Protein AF-A0A7K9RC25-F1 (afdb_monomer)

Structure (mmCIF, N/CA/C/O backbone):
data_AF-A0A7K9RC25-F1
#
_entry.id   AF-A0A7K9RC25-F1
#
loop_
_atom_site.group_PDB
_atom_site.id
_atom_site.type_symbol
_atom_site.label_atom_id
_atom_site.label_alt_id
_atom_site.label_comp_id
_atom_site.label_asym_id
_atom_site.label_entity_id
_atom_site.label_seq_id
_atom_site.pdbx_PDB_ins_code
_atom_site.Cartn_x
_atom_site.Cartn_y
_atom_site.Cartn_z
_atom_site.occupancy
_atom_site.B_iso_or_equiv
_atom_site.auth_seq_id
_atom_site.auth_comp_id
_atom_site.auth_asym_id
_atom_site.auth_atom_id
_atom_site.pdbx_PDB_model_num
ATOM 1 N N . PHE A 1 1 ? 14.700 -16.347 -33.356 1.00 64.06 1 PHE A N 1
ATOM 2 C CA . PHE A 1 1 ? 15.757 -16.327 -32.320 1.00 64.06 1 PHE A CA 1
ATOM 3 C C . PHE A 1 1 ? 16.826 -15.321 -32.697 1.00 64.06 1 PHE A C 1
ATOM 5 O O . PHE A 1 1 ? 16.842 -14.270 -32.077 1.00 64.06 1 PHE A O 1
ATOM 12 N N . GLN A 1 2 ? 17.644 -15.571 -33.726 1.00 81.12 2 GLN A N 1
ATOM 13 C CA . GLN A 1 2 ? 18.348 -14.491 -34.438 1.00 81.12 2 GLN A CA 1
ATOM 14 C C . GLN A 1 2 ? 17.340 -13.477 -35.013 1.00 81.12 2 GLN A C 1
ATOM 16 O O . GLN A 1 2 ? 16.167 -13.821 -35.206 1.00 81.12 2 GLN A O 1
ATOM 21 N N . GLY A 1 3 ? 17.791 -12.248 -35.270 1.00 91.75 3 GLY A N 1
ATOM 22 C CA . GLY A 1 3 ? 16.989 -11.160 -35.832 1.00 91.75 3 GLY A CA 1
ATOM 23 C C . GLY A 1 3 ? 16.341 -10.223 -34.805 1.00 91.75 3 GLY A C 1
ATOM 24 O O . GLY A 1 3 ? 15.693 -9.255 -35.207 1.00 91.75 3 GLY A O 1
ATOM 25 N N . GLN A 1 4 ? 16.434 -10.524 -33.504 1.00 95.12 4 GLN A N 1
ATOM 26 C CA . GLN A 1 4 ? 15.640 -9.880 -32.448 1.00 95.12 4 GLN A CA 1
ATOM 27 C C . GLN A 1 4 ? 16.361 -9.847 -31.089 1.00 95.12 4 GLN A C 1
ATOM 29 O O . GLN A 1 4 ? 17.188 -10.709 -30.810 1.00 95.12 4 GLN A O 1
ATOM 34 N N . ALA A 1 5 ? 15.965 -8.915 -30.220 1.00 97.06 5 ALA A N 1
ATOM 35 C CA . ALA A 1 5 ? 16.271 -8.867 -28.786 1.00 97.06 5 ALA A CA 1
ATOM 36 C C . ALA A 1 5 ? 14.970 -8.866 -27.953 1.00 97.06 5 ALA A C 1
ATOM 38 O O . ALA A 1 5 ? 13.926 -8.437 -28.451 1.00 97.06 5 ALA A O 1
ATOM 39 N N . ASN A 1 6 ? 15.016 -9.344 -26.707 1.00 97.56 6 ASN A N 1
ATOM 40 C CA . ASN A 1 6 ? 13.893 -9.278 -25.766 1.00 97.56 6 ASN A CA 1
ATOM 41 C C . ASN A 1 6 ? 13.704 -7.832 -25.282 1.00 97.56 6 ASN A C 1
ATOM 43 O O . ASN A 1 6 ? 14.683 -7.120 -25.063 1.00 97.56 6 ASN A O 1
ATOM 47 N N . LEU A 1 7 ? 12.454 -7.409 -25.086 1.00 96.56 7 LEU A N 1
ATOM 48 C CA . LEU A 1 7 ? 12.095 -6.133 -24.466 1.00 96.56 7 LEU A CA 1
ATOM 49 C C . LEU A 1 7 ? 11.052 -6.367 -23.367 1.00 96.56 7 LEU A C 1
ATOM 51 O O . LEU A 1 7 ? 9.953 -6.861 -23.626 1.00 96.56 7 LEU A O 1
ATOM 55 N N . HIS A 1 8 ? 11.388 -5.951 -22.150 1.00 95.88 8 HIS A N 1
ATOM 56 C CA . HIS A 1 8 ? 10.480 -5.842 -21.012 1.00 95.88 8 HIS A CA 1
ATOM 57 C C . HIS A 1 8 ? 10.140 -4.370 -20.770 1.00 95.88 8 HIS A C 1
ATOM 59 O O . HIS A 1 8 ? 11.036 -3.532 -20.664 1.00 95.88 8 HIS A O 1
ATOM 65 N N . VAL A 1 9 ? 8.845 -4.062 -20.683 1.00 92.88 9 VAL A N 1
ATOM 66 C CA . VAL A 1 9 ? 8.321 -2.699 -20.499 1.00 92.88 9 VAL A CA 1
ATOM 67 C C . VAL A 1 9 ? 7.706 -2.564 -19.109 1.00 92.88 9 VAL A C 1
ATOM 69 O O . VAL A 1 9 ? 6.868 -3.378 -18.718 1.00 92.88 9 VAL A O 1
ATOM 72 N N . PHE A 1 10 ? 8.085 -1.524 -18.373 1.00 91.44 10 PHE A N 1
ATOM 73 C CA . PHE A 1 10 ? 7.580 -1.191 -17.044 1.00 91.44 10 PHE A CA 1
ATOM 74 C C . PHE A 1 10 ? 6.884 0.174 -17.109 1.00 91.44 10 PHE A C 1
ATOM 76 O O . PHE A 1 10 ? 7.545 1.199 -17.021 1.00 91.44 10 PHE A O 1
ATOM 83 N N . GLU A 1 11 ? 5.569 0.187 -17.317 1.00 86.12 11 GLU A N 1
ATOM 84 C CA . GLU A 1 11 ? 4.734 1.401 -17.313 1.00 86.12 11 GLU A CA 1
ATOM 85 C C . GLU A 1 11 ? 4.479 1.895 -15.869 1.00 86.12 11 GLU A C 1
ATOM 87 O O . GLU A 1 11 ? 4.933 1.273 -14.903 1.00 86.12 11 GLU A O 1
ATOM 92 N N . ASP A 1 12 ? 3.731 2.992 -15.722 1.00 75.94 12 ASP A N 1
ATOM 93 C CA . ASP A 1 12 ? 3.246 3.546 -14.447 1.00 75.94 12 ASP A CA 1
ATOM 94 C C . ASP A 1 12 ? 4.337 3.795 -13.381 1.00 75.94 12 ASP A C 1
ATOM 96 O O . ASP A 1 12 ? 4.076 3.731 -12.176 1.00 75.94 12 ASP A O 1
ATOM 100 N N . TRP A 1 13 ? 5.570 4.083 -13.807 1.00 82.94 13 TRP A N 1
ATOM 101 C CA . TRP A 1 13 ? 6.708 4.302 -12.916 1.00 82.94 13 TRP A CA 1
ATOM 102 C C . TRP A 1 13 ? 7.374 5.646 -13.202 1.00 82.94 13 TRP A C 1
ATOM 104 O O . TRP A 1 13 ? 7.931 5.851 -14.278 1.00 82.94 13 TRP A O 1
ATOM 114 N N . CYS A 1 14 ? 7.329 6.557 -12.233 1.00 85.94 14 CYS A N 1
ATOM 115 C CA . CYS A 1 14 ? 7.790 7.936 -12.387 1.00 85.94 14 CYS A CA 1
ATOM 116 C C . CYS A 1 14 ? 9.229 8.139 -11.886 1.00 85.94 14 CYS A C 1
ATOM 118 O O . CYS A 1 14 ? 9.892 7.199 -11.436 1.00 85.94 14 CYS A O 1
ATOM 120 N N . GLY A 1 15 ? 9.720 9.374 -12.008 1.00 86.19 15 GLY A N 1
ATOM 121 C CA . GLY A 1 15 ? 11.140 9.695 -11.890 1.00 86.19 15 GLY A CA 1
ATOM 122 C C . GLY A 1 15 ? 11.910 9.359 -13.171 1.00 86.19 15 GLY A C 1
ATOM 123 O O . GLY A 1 15 ? 11.381 8.731 -14.086 1.00 86.19 15 GLY A O 1
ATOM 124 N N . SER A 1 16 ? 13.169 9.765 -13.219 1.00 86.56 16 SER A N 1
ATOM 125 C CA . SER A 1 16 ? 13.974 9.881 -14.444 1.00 86.56 16 SER A CA 1
ATOM 126 C C . SER A 1 16 ? 15.282 9.077 -14.395 1.00 86.56 16 SER A C 1
ATOM 128 O O . SER A 1 16 ? 15.953 8.922 -15.409 1.00 86.56 16 SER A O 1
ATOM 130 N N . SER A 1 17 ? 15.662 8.520 -13.236 1.00 90.88 17 SER A N 1
ATOM 131 C CA . SER A 1 17 ? 16.923 7.777 -13.059 1.00 90.88 17 SER A CA 1
ATOM 132 C C . SER A 1 17 ? 16.764 6.247 -13.091 1.00 90.88 17 SER A C 1
ATOM 134 O O . SER A 1 17 ? 15.757 5.678 -12.655 1.00 90.88 17 SER A O 1
ATOM 136 N N . ILE A 1 18 ? 17.818 5.537 -13.513 1.00 92.06 18 ILE A N 1
ATOM 137 C CA . ILE A 1 18 ? 17.860 4.062 -13.465 1.00 92.06 18 ILE A CA 1
ATOM 138 C C . ILE A 1 18 ? 17.926 3.541 -12.018 1.00 92.06 18 ILE A C 1
ATOM 140 O O . ILE A 1 18 ? 17.477 2.428 -11.739 1.00 92.06 18 ILE A O 1
ATOM 144 N N . GLU A 1 19 ? 18.404 4.341 -11.056 1.00 88.44 19 GLU A N 1
ATOM 145 C CA . GLU A 1 19 ? 18.297 3.974 -9.638 1.00 88.44 19 GLU A CA 1
ATOM 146 C C . GLU A 1 19 ? 16.827 3.909 -9.189 1.00 88.44 19 GLU A C 1
ATOM 148 O O . GLU A 1 19 ? 16.425 2.937 -8.550 1.00 88.44 19 GLU A O 1
ATOM 153 N N . GLN A 1 20 ? 15.993 4.877 -9.592 1.00 86.69 20 GLN A N 1
ATOM 154 C CA . GLN A 1 20 ? 14.548 4.825 -9.347 1.00 86.69 20 GLN A CA 1
ATOM 155 C C . GLN A 1 20 ? 13.894 3.628 -10.049 1.00 86.69 20 GLN A C 1
ATOM 157 O O . GLN A 1 20 ? 13.046 2.977 -9.443 1.00 86.69 20 GLN A O 1
ATOM 162 N N . LEU A 1 21 ? 14.309 3.264 -11.271 1.00 89.75 21 LEU A N 1
ATOM 163 C CA . LEU A 1 21 ? 13.821 2.045 -11.936 1.00 89.75 21 LEU A CA 1
ATOM 164 C C . LEU A 1 21 ? 14.123 0.779 -11.111 1.00 89.75 21 LEU A C 1
ATOM 166 O O . LEU A 1 21 ? 13.220 -0.014 -10.854 1.00 89.75 21 LEU A O 1
ATOM 170 N N . ARG A 1 22 ? 15.358 0.631 -10.613 1.00 89.19 22 ARG A N 1
ATOM 171 C CA . ARG A 1 22 ? 15.781 -0.493 -9.751 1.00 89.19 22 ARG A CA 1
ATOM 172 C C . ARG A 1 22 ? 15.030 -0.548 -8.410 1.00 89.19 22 ARG A C 1
ATOM 174 O O . ARG A 1 22 ? 14.875 -1.629 -7.840 1.00 89.19 22 ARG A O 1
ATOM 181 N N . ARG A 1 23 ? 14.552 0.592 -7.893 1.00 84.31 23 ARG A N 1
ATOM 182 C CA . ARG A 1 23 ? 13.739 0.669 -6.662 1.00 84.31 23 ARG A CA 1
ATOM 183 C C . ARG A 1 23 ? 12.301 0.151 -6.840 1.00 84.31 23 ARG A C 1
ATOM 185 O O . ARG A 1 23 ? 11.678 -0.185 -5.836 1.00 84.31 23 ARG A O 1
ATOM 192 N N . ASN A 1 24 ? 11.789 0.017 -8.069 1.00 86.62 24 ASN A N 1
ATOM 193 C CA . ASN A 1 24 ? 10.467 -0.569 -8.338 1.00 86.62 24 ASN A CA 1
ATOM 194 C C . ASN A 1 24 ? 10.376 -1.998 -7.770 1.00 86.62 24 ASN A C 1
ATOM 196 O O . ASN A 1 24 ? 11.328 -2.772 -7.873 1.00 86.62 24 ASN A O 1
ATOM 200 N N . LEU A 1 25 ? 9.247 -2.354 -7.152 1.00 87.12 25 LEU A N 1
ATOM 201 C CA . LEU A 1 25 ? 8.993 -3.685 -6.581 1.00 87.12 25 LEU A CA 1
ATOM 202 C C . LEU A 1 25 ? 8.949 -4.793 -7.642 1.00 87.12 25 LEU A C 1
ATOM 204 O O . LEU A 1 25 ? 9.423 -5.900 -7.410 1.00 87.12 25 LEU A O 1
ATOM 208 N N . HIS A 1 26 ? 8.425 -4.468 -8.820 1.00 89.50 26 HIS A N 1
ATOM 209 C CA . HIS A 1 26 ? 8.244 -5.398 -9.928 1.00 89.50 26 HIS A CA 1
ATOM 210 C C . HIS A 1 26 ? 9.477 -5.532 -10.828 1.00 89.50 26 HIS A C 1
ATOM 212 O O . HIS A 1 26 ? 9.565 -6.477 -11.611 1.00 89.50 26 HIS A O 1
ATOM 218 N N . PHE A 1 27 ? 10.432 -4.604 -10.751 1.00 91.50 27 PHE A N 1
ATOM 219 C CA . PHE A 1 27 ? 11.641 -4.656 -11.568 1.00 91.50 27 PHE A CA 1
ATOM 220 C C . PHE A 1 27 ? 12.675 -5.619 -10.949 1.00 91.50 27 PHE A C 1
ATOM 222 O O . PHE A 1 27 ? 12.932 -5.520 -9.748 1.00 91.50 27 PHE A O 1
ATOM 229 N N . PRO A 1 28 ? 13.303 -6.531 -11.722 1.00 93.50 28 PRO A N 1
ATOM 230 C CA . PRO A 1 28 ? 13.195 -6.730 -13.174 1.00 93.50 28 PRO A CA 1
ATOM 231 C C . PRO A 1 28 ? 12.258 -7.884 -13.600 1.00 93.50 28 PRO A C 1
ATOM 233 O O . PRO A 1 28 ? 12.229 -8.231 -14.778 1.00 93.50 28 PRO A O 1
ATOM 236 N N . LEU A 1 29 ? 11.559 -8.539 -12.665 1.00 93.12 29 LEU A N 1
ATOM 237 C CA . LEU A 1 29 ? 10.873 -9.824 -12.892 1.00 93.12 29 LEU A CA 1
ATOM 238 C C . LEU A 1 29 ? 9.472 -9.705 -13.515 1.00 93.12 29 LEU A C 1
ATOM 240 O O . LEU A 1 29 ? 9.074 -10.561 -14.304 1.00 93.12 29 LEU A O 1
ATOM 244 N N . PHE A 1 30 ? 8.716 -8.662 -13.173 1.00 92.06 30 PHE A N 1
ATOM 245 C CA . PHE A 1 30 ? 7.283 -8.552 -13.459 1.00 92.06 30 PHE A CA 1
ATOM 246 C C . PHE A 1 30 ? 6.945 -7.309 -14.312 1.00 92.06 30 PHE A C 1
ATOM 248 O O . PHE A 1 30 ? 6.295 -6.376 -13.829 1.00 92.06 30 PHE A O 1
ATOM 255 N N . PRO A 1 31 ? 7.380 -7.253 -15.587 1.00 91.81 31 PRO A N 1
ATOM 256 C CA . PRO A 1 31 ? 7.018 -6.162 -16.491 1.00 91.81 31 PRO A CA 1
ATOM 257 C C . PRO A 1 31 ? 5.503 -6.074 -16.735 1.00 91.81 31 PRO A C 1
ATOM 259 O O . PRO A 1 31 ? 4.737 -6.978 -16.414 1.00 91.81 31 PRO A O 1
ATOM 262 N N . HIS A 1 32 ? 5.067 -4.971 -17.341 1.00 88.62 32 HIS A N 1
ATOM 263 C CA . HIS A 1 32 ? 3.715 -4.817 -17.888 1.00 88.62 32 HIS A CA 1
ATOM 264 C C . HIS A 1 32 ? 3.562 -5.592 -19.199 1.00 88.62 32 HIS A C 1
ATOM 266 O O . HIS A 1 32 ? 2.579 -6.296 -19.398 1.00 88.62 32 HIS A O 1
ATOM 272 N N . THR A 1 33 ? 4.563 -5.476 -20.076 1.00 89.88 33 THR A N 1
ATOM 273 C CA . THR A 1 33 ? 4.579 -6.105 -21.399 1.00 89.88 33 THR A CA 1
ATOM 274 C C . THR A 1 33 ? 5.922 -6.794 -21.631 1.00 89.88 33 THR A C 1
ATOM 276 O O . THR A 1 33 ? 6.978 -6.206 -21.386 1.00 89.88 33 THR A O 1
ATOM 279 N N . ARG A 1 34 ? 5.880 -8.028 -22.146 1.00 92.69 34 ARG A N 1
ATOM 280 C CA . ARG A 1 34 ? 7.029 -8.746 -22.717 1.00 92.69 34 ARG A CA 1
ATOM 281 C C . ARG A 1 34 ? 6.875 -8.764 -24.236 1.00 92.69 34 ARG A C 1
ATOM 283 O O . ARG A 1 34 ? 5.819 -9.133 -24.743 1.00 92.69 34 ARG A O 1
ATOM 290 N N . THR A 1 35 ? 7.894 -8.329 -24.967 1.00 93.81 35 THR A N 1
ATOM 291 C CA . THR A 1 35 ? 7.875 -8.233 -26.434 1.00 93.81 35 THR A CA 1
ATOM 292 C C . THR A 1 35 ? 9.299 -8.334 -26.998 1.00 93.81 35 THR A C 1
ATOM 294 O O . THR A 1 35 ? 10.225 -8.728 -26.289 1.00 93.81 35 THR A O 1
ATOM 297 N N . THR A 1 36 ? 9.501 -8.025 -28.280 1.00 95.75 36 THR A N 1
ATOM 298 C CA . THR A 1 36 ? 10.817 -8.081 -28.936 1.00 95.75 36 THR A CA 1
ATOM 299 C C . THR A 1 36 ? 11.083 -6.858 -29.810 1.00 95.75 36 THR A C 1
ATOM 301 O O . THR A 1 36 ? 10.160 -6.285 -30.388 1.00 95.75 36 THR A O 1
ATOM 304 N N . LEU A 1 37 ? 12.358 -6.491 -29.952 1.00 94.75 37 LEU A N 1
ATOM 305 C CA . LEU A 1 37 ? 12.835 -5.453 -30.870 1.00 94.75 37 LEU A CA 1
ATOM 306 C C . LEU A 1 37 ? 13.713 -6.065 -31.965 1.00 94.75 37 LEU A C 1
ATOM 308 O O . LEU A 1 37 ? 14.438 -7.022 -31.712 1.00 94.75 37 LEU A O 1
ATOM 312 N N . LYS A 1 38 ? 13.689 -5.484 -33.171 1.00 94.62 38 LYS A N 1
ATOM 313 C CA . LYS A 1 38 ? 14.579 -5.845 -34.298 1.00 94.62 38 LYS A CA 1
ATOM 314 C C . LYS A 1 38 ? 15.812 -4.937 -34.428 1.00 94.62 38 LYS A C 1
ATOM 316 O O . LYS A 1 38 ? 16.609 -5.122 -35.338 1.00 94.62 38 LYS A O 1
ATOM 321 N N . LYS A 1 39 ? 15.940 -3.923 -33.575 1.00 95.38 39 LYS A N 1
ATOM 322 C CA . LYS A 1 39 ? 17.001 -2.909 -33.594 1.00 95.38 39 LYS A CA 1
ATOM 323 C C . LYS A 1 39 ? 17.131 -2.333 -32.188 1.00 95.38 39 LYS A C 1
ATOM 325 O O . LYS A 1 39 ? 16.113 -2.188 -31.512 1.00 95.38 39 LYS A O 1
ATOM 330 N N . LEU A 1 40 ? 18.338 -1.982 -31.756 1.00 97.12 40 LEU A N 1
ATOM 331 C CA . LEU A 1 40 ? 18.568 -1.269 -30.497 1.00 97.12 40 LEU A CA 1
ATOM 332 C C . LEU A 1 40 ? 18.310 0.236 -30.677 1.00 97.12 40 LEU A C 1
ATOM 334 O O . LEU A 1 40 ? 19.200 1.049 -30.475 1.00 97.12 40 LEU A O 1
ATOM 338 N N . ALA A 1 41 ? 17.094 0.580 -31.104 1.00 95.69 41 ALA A N 1
ATOM 339 C CA . ALA A 1 41 ? 16.526 1.927 -31.096 1.00 95.69 41 ALA A CA 1
ATOM 340 C C . ALA A 1 41 ? 15.007 1.813 -30.926 1.00 95.69 41 ALA A C 1
ATOM 342 O O . ALA A 1 41 ? 14.362 1.073 -31.677 1.00 95.69 41 ALA A O 1
ATOM 343 N N . VAL A 1 42 ? 14.436 2.524 -29.955 1.00 93.81 42 VAL A N 1
ATOM 344 C CA . VAL A 1 42 ? 12.998 2.488 -29.649 1.00 93.81 42 VAL A CA 1
ATOM 345 C C . VAL A 1 42 ? 12.516 3.840 -29.110 1.00 93.81 42 VAL A C 1
ATOM 347 O O . VAL A 1 42 ? 13.231 4.484 -28.354 1.00 93.81 42 VAL A O 1
ATOM 350 N N . SER A 1 43 ? 11.306 4.242 -29.511 1.00 91.38 43 SER A N 1
ATOM 351 C CA . SER A 1 43 ? 10.549 5.413 -29.031 1.00 91.38 43 SER A CA 1
ATOM 352 C C . SER A 1 43 ? 9.072 4.991 -28.931 1.00 91.38 43 SER A C 1
ATOM 354 O O . SER A 1 43 ? 8.396 4.886 -29.962 1.00 91.38 43 SER A O 1
ATOM 356 N N . PRO A 1 44 ? 8.590 4.592 -27.737 1.00 83.38 44 PRO A N 1
ATOM 357 C CA . PRO A 1 44 ? 7.189 4.214 -27.504 1.00 83.38 44 PRO A CA 1
ATOM 358 C C . PRO A 1 44 ? 6.157 5.342 -27.699 1.00 83.38 44 PRO A C 1
ATOM 360 O O . PRO A 1 44 ? 4.983 5.053 -27.950 1.00 83.38 44 PRO A O 1
ATOM 363 N N . LYS A 1 45 ? 6.585 6.605 -27.599 1.00 84.69 45 LYS A N 1
ATOM 364 C CA . LYS A 1 45 ? 5.787 7.834 -27.453 1.00 84.69 45 LYS A CA 1
ATOM 365 C C . LYS A 1 45 ? 4.929 7.852 -26.191 1.00 84.69 45 LYS A C 1
ATOM 367 O O . LYS A 1 45 ? 3.769 8.268 -26.223 1.00 84.69 45 LYS A O 1
ATOM 372 N N . TRP A 1 46 ? 5.483 7.331 -25.098 1.00 85.12 46 TRP A N 1
ATOM 373 C CA . TRP A 1 46 ? 4.856 7.219 -23.778 1.00 85.12 46 TRP A CA 1
ATOM 374 C C . TRP A 1 46 ? 5.623 8.060 -22.744 1.00 85.12 46 TRP A C 1
ATOM 376 O O . TRP A 1 46 ? 6.708 8.562 -23.008 1.00 85.12 46 TRP A O 1
ATOM 386 N N . THR A 1 47 ? 5.059 8.188 -21.545 1.00 86.50 47 THR A N 1
ATOM 387 C CA . THR A 1 47 ? 5.693 8.825 -20.382 1.00 86.50 47 THR A CA 1
ATOM 388 C C . THR A 1 47 ? 5.611 7.896 -19.168 1.00 86.50 47 THR A C 1
ATOM 390 O O . THR A 1 47 ? 4.850 6.924 -19.175 1.00 86.50 47 THR A O 1
ATOM 393 N N . ASN A 1 48 ? 6.402 8.172 -18.128 1.00 87.69 48 ASN A N 1
ATOM 394 C CA . ASN A 1 48 ? 6.477 7.419 -16.873 1.00 87.69 48 ASN A CA 1
ATOM 395 C C . ASN A 1 48 ? 6.651 5.909 -17.069 1.00 87.69 48 ASN A C 1
ATOM 397 O O . ASN A 1 48 ? 5.892 5.092 -16.537 1.00 87.69 48 ASN A O 1
ATOM 401 N N . TYR A 1 49 ? 7.676 5.533 -17.831 1.00 90.12 49 TYR A N 1
ATOM 402 C CA . TYR A 1 49 ? 8.034 4.134 -18.034 1.00 90.12 49 TYR A CA 1
ATOM 403 C C . TYR A 1 49 ? 9.524 3.872 -17.777 1.00 90.12 49 TYR A C 1
ATOM 405 O O . TYR A 1 49 ? 10.342 4.790 -17.683 1.00 90.12 49 TYR A O 1
ATOM 413 N N . GLY A 1 50 ? 9.885 2.594 -17.671 1.00 93.62 50 GLY A N 1
ATOM 414 C CA . GLY A 1 50 ? 11.246 2.100 -17.860 1.00 93.62 50 GLY A CA 1
ATOM 415 C C . GLY A 1 50 ? 11.280 0.893 -18.799 1.00 93.62 50 GLY A C 1
ATOM 416 O O . GLY A 1 50 ? 10.323 0.118 -18.860 1.00 93.62 50 GLY A O 1
ATOM 417 N N . LEU A 1 51 ? 12.374 0.727 -19.540 1.00 95.31 51 LEU A N 1
ATOM 418 C CA . LEU A 1 51 ? 12.608 -0.415 -20.429 1.00 95.31 51 LEU A CA 1
ATOM 419 C C . LEU A 1 51 ? 13.803 -1.233 -19.944 1.00 95.31 51 LEU A C 1
ATOM 421 O O . LEU A 1 51 ? 14.791 -0.685 -19.452 1.00 95.31 51 LEU A O 1
ATOM 425 N N . ARG A 1 52 ? 13.734 -2.543 -20.182 1.00 97.12 52 ARG A N 1
ATOM 426 C CA . ARG A 1 52 ? 14.881 -3.451 -20.175 1.00 97.12 52 ARG A CA 1
ATOM 427 C C . ARG A 1 52 ? 14.927 -4.184 -21.512 1.00 97.12 52 ARG A C 1
ATOM 429 O O . ARG A 1 52 ? 14.088 -5.047 -21.771 1.00 97.12 52 ARG A O 1
ATOM 436 N N . ILE A 1 53 ? 15.895 -3.844 -22.358 1.00 98.00 53 ILE A N 1
ATOM 437 C CA . ILE A 1 53 ? 16.187 -4.566 -23.606 1.00 98.00 53 ILE A CA 1
ATOM 438 C C . ILE A 1 53 ? 17.331 -5.533 -23.309 1.00 98.00 53 ILE A C 1
ATOM 440 O O . ILE A 1 53 ? 18.332 -5.111 -22.743 1.00 98.00 53 ILE A O 1
ATOM 444 N N . PHE A 1 54 ? 17.221 -6.810 -23.663 1.00 98.00 54 PHE A N 1
ATOM 445 C CA . PHE A 1 54 ? 18.278 -7.786 -23.379 1.00 98.00 54 PHE A CA 1
ATOM 446 C C . PHE A 1 54 ? 18.331 -8.913 -24.409 1.00 98.00 54 PHE A C 1
ATOM 448 O O . PHE A 1 54 ? 17.376 -9.174 -25.143 1.00 98.00 54 PHE A O 1
ATOM 455 N N . GLY A 1 55 ? 19.472 -9.590 -24.483 1.00 97.56 55 GLY A N 1
ATOM 456 C CA . GLY A 1 55 ? 19.706 -10.623 -25.482 1.00 97.56 55 GLY A CA 1
ATOM 457 C C . GLY A 1 55 ? 21.187 -10.888 -25.672 1.00 97.56 55 GLY A C 1
ATOM 458 O O . GLY A 1 55 ? 21.987 -10.730 -24.752 1.00 97.56 55 GLY A O 1
ATOM 459 N N . TYR A 1 56 ? 21.537 -11.277 -26.892 1.00 98.06 56 TYR A N 1
ATOM 460 C CA . TYR A 1 56 ? 22.910 -11.522 -27.300 1.00 98.06 56 TYR A CA 1
ATOM 461 C C . TYR A 1 56 ? 23.285 -10.719 -28.539 1.00 98.06 56 TYR A C 1
ATOM 463 O O . TYR A 1 56 ? 22.514 -10.654 -29.500 1.00 98.06 56 TYR A O 1
ATOM 471 N N . LEU A 1 57 ? 24.492 -10.168 -28.497 1.00 97.88 57 LEU A N 1
ATOM 472 C CA . LEU A 1 57 ? 25.162 -9.444 -29.563 1.00 97.88 57 LEU A CA 1
ATOM 473 C C . LEU A 1 57 ? 26.122 -10.380 -30.314 1.00 97.88 57 LEU A C 1
ATOM 475 O O . LEU A 1 57 ? 26.843 -11.163 -29.689 1.00 97.88 57 LEU A O 1
ATOM 479 N N . HIS A 1 58 ? 26.137 -10.259 -31.642 1.00 97.00 58 HIS A N 1
ATOM 480 C CA . HIS A 1 58 ? 26.978 -11.017 -32.573 1.00 97.00 58 HIS A CA 1
ATOM 481 C C . HIS A 1 58 ? 27.784 -10.022 -33.434 1.00 97.00 58 HIS A C 1
ATOM 483 O O . HIS A 1 58 ? 27.185 -9.338 -34.266 1.00 97.00 58 HIS A O 1
ATOM 489 N N . PRO A 1 59 ? 29.105 -9.867 -33.222 1.00 95.69 59 PRO A N 1
ATOM 490 C CA . PRO A 1 59 ? 29.946 -8.935 -33.981 1.00 95.69 59 PRO A CA 1
ATOM 491 C C . PRO A 1 59 ? 30.020 -9.272 -35.475 1.00 95.69 59 PRO A C 1
ATOM 493 O O . PRO A 1 59 ? 30.071 -10.437 -35.854 1.00 95.69 59 PRO A O 1
ATOM 496 N N . PHE A 1 60 ? 30.086 -8.251 -36.335 1.00 93.56 60 PHE A N 1
ATOM 497 C CA . PHE A 1 60 ? 30.178 -8.448 -37.793 1.00 93.56 60 PHE A CA 1
ATOM 498 C C . PHE A 1 60 ? 31.587 -8.797 -38.299 1.00 93.56 60 PHE A C 1
ATOM 500 O O . PHE A 1 60 ? 31.755 -9.198 -39.447 1.00 93.56 60 PHE A O 1
ATOM 507 N N . THR A 1 61 ? 32.600 -8.609 -37.456 1.00 95.12 61 THR A N 1
ATOM 508 C CA . THR A 1 61 ? 34.011 -8.921 -37.704 1.00 95.12 61 THR A CA 1
ATOM 509 C C . THR A 1 61 ? 34.702 -9.157 -36.364 1.00 95.12 61 THR A C 1
ATOM 511 O O . THR A 1 61 ? 34.241 -8.664 -35.331 1.00 95.12 61 THR A O 1
ATOM 514 N N . ASP A 1 62 ? 35.825 -9.871 -36.375 1.00 96.19 62 ASP A N 1
ATOM 515 C CA . ASP A 1 62 ? 36.796 -9.760 -35.290 1.00 96.19 62 ASP A CA 1
ATOM 516 C C . ASP A 1 62 ? 37.360 -8.334 -35.279 1.00 96.19 62 ASP A C 1
ATOM 518 O O . ASP A 1 62 ? 37.629 -7.767 -36.343 1.00 96.19 62 ASP A O 1
ATOM 522 N N . GLY A 1 63 ? 37.538 -7.737 -34.099 1.00 95.31 63 GLY A N 1
ATOM 523 C CA . GLY A 1 63 ? 38.100 -6.392 -34.014 1.00 95.31 63 GLY A CA 1
ATOM 524 C C . GLY A 1 63 ? 37.943 -5.696 -32.669 1.00 95.31 63 GLY A C 1
ATOM 525 O O . GLY A 1 63 ? 37.475 -6.258 -31.676 1.00 95.31 63 GLY A O 1
ATOM 526 N N . GLU A 1 64 ? 38.355 -4.435 -32.662 1.00 96.69 64 GLU A N 1
ATOM 527 C CA . GLU A 1 64 ? 38.163 -3.496 -31.565 1.00 96.69 64 GLU A CA 1
ATOM 528 C C . GLU A 1 64 ? 36.947 -2.616 -31.851 1.00 96.69 64 GLU A C 1
ATOM 530 O O . GLU A 1 64 ? 36.896 -1.926 -32.869 1.00 96.69 64 GLU A O 1
ATOM 535 N N . PHE A 1 65 ? 35.967 -2.648 -30.951 1.00 96.94 65 PHE A N 1
ATOM 536 C CA . PHE A 1 65 ? 34.708 -1.923 -31.063 1.00 96.94 65 PHE A CA 1
ATOM 537 C C . PHE A 1 65 ? 34.618 -0.823 -30.005 1.00 96.94 65 PHE A C 1
ATOM 539 O O . PHE A 1 65 ? 35.000 -1.017 -28.852 1.00 96.94 65 PHE A O 1
ATOM 546 N N . GLN A 1 66 ? 34.039 0.314 -30.378 1.00 97.19 66 GLN A N 1
ATOM 547 C CA . GLN A 1 66 ? 33.556 1.323 -29.441 1.00 97.19 66 GLN A CA 1
ATOM 548 C C . GLN A 1 66 ? 32.032 1.387 -29.524 1.00 97.19 66 GLN A C 1
ATOM 550 O O . GLN A 1 66 ? 31.469 1.527 -30.611 1.00 97.19 66 GLN A O 1
ATOM 555 N N . PHE A 1 67 ? 31.372 1.313 -28.372 1.00 98.12 67 PHE A N 1
ATOM 556 C CA . PHE A 1 67 ? 29.927 1.470 -28.240 1.00 98.12 67 PHE A CA 1
ATOM 557 C C . PHE A 1 67 ? 29.575 2.903 -27.858 1.00 98.12 67 PHE A C 1
ATOM 559 O O . PHE A 1 67 ? 30.378 3.604 -27.237 1.00 98.12 67 PHE A O 1
ATOM 566 N N . ALA A 1 68 ? 28.361 3.323 -28.200 1.00 97.81 68 ALA A N 1
ATOM 567 C CA . ALA A 1 68 ? 27.762 4.522 -27.651 1.00 97.81 68 ALA A CA 1
ATOM 568 C C . ALA A 1 68 ? 26.255 4.369 -27.413 1.00 97.81 68 ALA A C 1
ATOM 570 O O . ALA A 1 68 ? 25.591 3.565 -28.069 1.00 97.81 68 ALA A O 1
ATOM 571 N N . ILE A 1 69 ? 25.725 5.158 -26.480 1.00 98.19 69 ILE A N 1
ATOM 572 C CA . ILE A 1 69 ? 24.300 5.225 -26.142 1.00 98.19 69 ILE A CA 1
ATOM 573 C C . ILE A 1 69 ? 23.789 6.667 -26.242 1.00 98.19 69 ILE A C 1
ATOM 575 O O . ILE A 1 69 ? 24.464 7.610 -25.822 1.00 98.19 69 ILE A O 1
ATOM 579 N N . ALA A 1 70 ? 22.594 6.825 -26.802 1.00 96.81 70 ALA A N 1
ATOM 580 C CA . ALA A 1 70 ? 21.806 8.051 -26.759 1.00 96.81 70 ALA A CA 1
ATOM 581 C C . ALA A 1 70 ? 20.397 7.700 -26.267 1.00 96.81 70 ALA A C 1
ATOM 583 O O . ALA A 1 70 ? 19.881 6.617 -26.547 1.00 96.81 70 ALA A O 1
ATOM 584 N N . ALA A 1 71 ? 19.813 8.586 -25.479 1.00 95.69 71 ALA A N 1
ATOM 585 C CA . ALA A 1 71 ? 18.490 8.443 -24.897 1.00 95.69 71 ALA A CA 1
ATOM 586 C C . ALA A 1 71 ? 17.936 9.810 -24.499 1.00 95.69 71 ALA A C 1
ATOM 588 O O . ALA A 1 71 ? 18.702 10.718 -24.156 1.00 95.69 71 ALA A O 1
ATOM 589 N N . ASP A 1 72 ? 16.614 9.909 -24.474 1.00 90.12 72 ASP A N 1
ATOM 590 C CA . ASP A 1 72 ? 15.954 10.886 -23.624 1.00 90.12 72 ASP A CA 1
ATOM 591 C C . ASP A 1 72 ? 15.964 10.364 -22.177 1.00 90.12 72 ASP A C 1
ATOM 593 O O . ASP A 1 72 ? 15.991 9.147 -21.951 1.00 90.12 72 ASP A O 1
ATOM 597 N N . ASP A 1 73 ? 16.029 11.277 -21.209 1.00 91.75 73 ASP A N 1
ATOM 598 C CA . ASP A 1 73 ? 16.352 10.959 -19.812 1.00 91.75 73 ASP A CA 1
ATOM 599 C C . ASP A 1 73 ? 17.578 10.019 -19.660 1.00 91.75 73 ASP A C 1
ATOM 601 O O . ASP A 1 73 ? 18.517 10.019 -20.463 1.00 91.75 73 ASP A O 1
ATOM 605 N N . ASN A 1 74 ? 17.637 9.243 -18.572 1.00 94.50 74 ASN A N 1
ATOM 606 C CA . ASN A 1 74 ? 18.758 8.365 -18.274 1.00 94.50 74 ASN A CA 1
ATOM 607 C C . ASN A 1 74 ? 18.627 6.994 -18.956 1.00 94.50 74 ASN A C 1
ATOM 609 O O . ASN A 1 74 ? 17.554 6.384 -19.040 1.00 94.50 74 ASN A O 1
ATOM 613 N N . ALA A 1 75 ? 19.779 6.451 -19.348 1.00 96.62 75 ALA A N 1
ATOM 614 C CA . ALA A 1 75 ? 19.909 5.095 -19.862 1.00 96.62 75 ALA A CA 1
ATOM 615 C C . ALA A 1 75 ? 21.309 4.518 -19.606 1.00 96.62 75 ALA A C 1
ATOM 617 O O . ALA A 1 75 ? 22.290 5.249 -19.516 1.00 96.62 75 ALA A O 1
ATOM 618 N N . GLU A 1 76 ? 21.424 3.196 -19.528 1.00 97.62 76 GLU A N 1
ATOM 619 C CA . GLU A 1 76 ? 22.669 2.462 -19.290 1.00 97.62 76 GLU A CA 1
ATOM 620 C C . GLU A 1 76 ? 22.795 1.282 -20.265 1.00 97.62 76 GLU A C 1
ATOM 622 O O . GLU A 1 76 ? 21.875 0.468 -20.377 1.00 97.62 76 GLU A O 1
ATOM 627 N N . PHE A 1 77 ? 23.951 1.142 -20.917 1.00 98.31 77 PHE A N 1
ATOM 628 C CA . PHE A 1 77 ? 24.306 -0.021 -21.732 1.00 98.31 77 PHE A CA 1
ATOM 629 C C . PHE A 1 77 ? 25.314 -0.916 -21.007 1.00 98.31 77 PHE A C 1
ATOM 631 O O . PHE A 1 77 ? 26.406 -0.479 -20.628 1.00 98.31 77 PHE A O 1
ATOM 638 N N . TRP A 1 78 ? 24.953 -2.188 -20.863 1.00 98.25 78 TRP A N 1
ATOM 639 C CA . TRP A 1 78 ? 25.733 -3.228 -20.208 1.00 98.25 78 TRP A CA 1
ATOM 640 C C . TRP A 1 78 ? 26.061 -4.357 -21.187 1.00 98.25 78 TRP A C 1
ATOM 642 O O . TRP A 1 78 ? 25.185 -4.833 -21.908 1.00 98.25 78 TRP A O 1
ATOM 652 N N . LEU A 1 79 ? 27.302 -4.841 -21.163 1.00 98.25 79 LEU A N 1
ATOM 653 C CA . LEU A 1 79 ? 27.774 -5.953 -21.993 1.00 98.25 79 LEU A CA 1
ATOM 654 C C . LEU A 1 79 ? 28.611 -6.912 -21.139 1.00 98.25 79 LEU A C 1
ATOM 656 O O . LEU A 1 79 ? 29.372 -6.479 -20.274 1.00 98.25 79 LEU A O 1
ATOM 660 N N . SER A 1 80 ? 28.454 -8.214 -21.361 1.00 97.81 80 SER A N 1
ATOM 661 C CA . SER A 1 80 ? 29.308 -9.255 -20.786 1.00 97.81 80 SER A CA 1
ATOM 662 C C . SER A 1 80 ? 30.510 -9.536 -21.688 1.00 97.81 80 SER A C 1
ATOM 664 O O . SER A 1 80 ? 30.437 -9.391 -22.908 1.00 97.81 80 SER A O 1
ATOM 666 N N . THR A 1 81 ? 31.615 -9.988 -21.097 1.00 95.25 81 THR A N 1
ATOM 667 C CA . THR A 1 81 ? 32.790 -10.474 -21.839 1.00 95.25 81 THR A CA 1
ATOM 668 C C . THR A 1 81 ? 32.558 -11.829 -22.521 1.00 95.25 81 THR A C 1
ATOM 670 O O . THR A 1 81 ? 33.389 -12.252 -23.322 1.00 95.25 81 THR A O 1
ATOM 673 N N . ASP A 1 82 ? 31.443 -12.505 -22.228 1.00 95.44 82 ASP A N 1
ATOM 674 C CA . ASP A 1 82 ? 31.018 -13.765 -22.842 1.00 95.44 82 ASP A CA 1
ATOM 675 C C . ASP A 1 82 ? 29.475 -13.893 -22.904 1.00 95.44 82 ASP A C 1
ATOM 677 O O . ASP A 1 82 ? 28.730 -12.926 -22.723 1.00 95.44 82 ASP A O 1
ATOM 681 N N . GLU A 1 83 ? 28.959 -15.097 -23.163 1.00 95.69 83 GLU A N 1
ATOM 682 C CA . GLU A 1 83 ? 27.516 -15.364 -23.210 1.00 95.69 83 GLU A CA 1
ATOM 683 C C . GLU A 1 83 ? 26.830 -15.489 -21.828 1.00 95.69 83 GLU A C 1
ATOM 685 O O . GLU A 1 83 ? 25.629 -15.766 -21.757 1.00 95.69 83 GLU A O 1
ATOM 690 N N . LYS A 1 84 ? 27.543 -15.309 -20.708 1.00 96.56 84 LYS A N 1
ATOM 691 C CA . LYS A 1 84 ? 26.974 -15.482 -19.362 1.00 96.56 84 LYS A CA 1
ATOM 692 C C . LYS A 1 84 ? 26.398 -14.160 -18.836 1.00 96.56 84 LYS A C 1
ATOM 694 O O . LYS A 1 84 ? 27.143 -13.187 -18.706 1.00 96.56 84 LYS A O 1
ATOM 699 N N . PRO A 1 85 ? 25.121 -14.114 -18.402 1.00 95.38 85 PRO A N 1
ATOM 700 C CA . PRO A 1 85 ? 24.535 -12.915 -17.791 1.00 95.38 85 PRO A CA 1
ATOM 701 C C . PRO A 1 85 ? 25.235 -12.431 -16.511 1.00 95.38 85 PRO A C 1
ATOM 703 O O . PRO A 1 85 ? 25.112 -11.270 -16.133 1.00 95.38 85 PRO A O 1
ATOM 706 N N . SER A 1 86 ? 26.005 -13.299 -15.848 1.00 93.44 86 SER A N 1
ATOM 707 C CA . SER A 1 86 ? 26.814 -12.951 -14.676 1.00 93.44 86 SER A CA 1
ATOM 708 C C . SER A 1 86 ? 28.023 -12.058 -14.983 1.00 93.44 86 SER A C 1
ATOM 710 O O . SER A 1 86 ? 28.579 -11.481 -14.054 1.00 93.44 86 SER A O 1
ATOM 712 N N . GLY A 1 87 ? 28.463 -11.972 -16.244 1.00 92.88 87 GLY A N 1
ATOM 713 C CA . GLY A 1 87 ? 29.666 -11.231 -16.642 1.00 92.88 87 GLY A CA 1
ATOM 714 C C . GLY A 1 87 ? 29.436 -9.766 -17.028 1.00 92.88 87 GLY A C 1
ATOM 715 O O . GLY A 1 87 ? 30.395 -9.107 -17.423 1.00 92.88 87 GLY A O 1
ATOM 716 N N . VAL A 1 88 ? 28.199 -9.253 -16.943 1.00 95.62 88 VAL A N 1
ATOM 717 C CA . VAL A 1 88 ? 27.863 -7.897 -17.417 1.00 95.62 88 VAL A CA 1
ATOM 718 C C . VAL A 1 88 ? 28.598 -6.785 -16.671 1.00 95.62 88 VAL A C 1
ATOM 720 O O . VAL A 1 88 ? 28.646 -6.750 -15.440 1.00 95.62 88 VAL A O 1
ATOM 723 N N . GLN A 1 89 ? 29.101 -5.825 -17.441 1.00 96.69 89 GLN A N 1
ATOM 724 C CA . GLN A 1 89 ? 29.747 -4.601 -16.972 1.00 96.69 89 GLN A CA 1
ATOM 725 C C . GLN A 1 89 ? 29.080 -3.394 -17.640 1.00 96.69 89 GLN A C 1
ATOM 727 O O . GLN A 1 89 ? 28.599 -3.504 -18.768 1.00 96.69 89 GLN A O 1
ATOM 732 N N . LEU A 1 90 ? 29.037 -2.252 -16.951 1.00 97.19 90 LEU A N 1
ATOM 733 C CA . LEU A 1 90 ? 28.528 -0.999 -17.512 1.00 97.19 90 LEU A CA 1
ATOM 734 C C . LEU A 1 90 ? 29.552 -0.451 -18.513 1.00 97.19 90 LEU A C 1
ATOM 736 O O . LEU A 1 90 ? 30.683 -0.153 -18.132 1.00 97.19 90 LEU A O 1
ATOM 740 N N . LEU A 1 91 ? 29.157 -0.315 -19.779 1.00 97.62 91 LEU A N 1
ATOM 741 C CA . LEU A 1 91 ? 30.022 0.185 -20.853 1.00 97.62 91 LEU A CA 1
ATOM 742 C C . LEU A 1 91 ? 29.803 1.670 -21.134 1.00 97.62 91 LEU A C 1
ATOM 744 O O . LEU A 1 91 ? 30.769 2.369 -21.426 1.00 97.62 91 LEU A O 1
ATOM 748 N N . ALA A 1 92 ? 28.554 2.135 -21.081 1.00 97.56 92 ALA A N 1
ATOM 749 C CA . ALA A 1 92 ? 28.183 3.518 -21.364 1.00 97.56 92 ALA A CA 1
ATOM 750 C C . ALA A 1 92 ? 26.856 3.892 -20.676 1.00 97.56 92 ALA A C 1
ATOM 752 O O . ALA A 1 92 ? 26.012 3.023 -20.449 1.00 97.56 92 ALA A O 1
ATOM 753 N N . SER A 1 93 ? 26.643 5.174 -20.374 1.00 97.31 93 SER A N 1
ATOM 754 C CA . SER A 1 93 ? 25.366 5.694 -19.868 1.00 97.31 93 SER A CA 1
ATOM 755 C C . SER A 1 93 ? 25.068 7.129 -20.317 1.00 97.31 93 SER A C 1
ATOM 757 O O . SER A 1 93 ? 25.969 7.965 -20.439 1.00 97.31 93 SER A O 1
ATOM 759 N N . VAL A 1 94 ? 23.781 7.428 -20.493 1.00 95.94 94 VAL A N 1
ATOM 760 C CA . VAL A 1 94 ? 23.241 8.790 -20.415 1.00 95.94 94 VAL A CA 1
ATOM 761 C C . VAL A 1 94 ? 22.839 9.018 -18.959 1.00 95.94 94 VAL A C 1
ATOM 763 O O . VAL A 1 94 ? 21.988 8.305 -18.429 1.00 95.94 94 VAL A O 1
ATOM 766 N N . GLY A 1 95 ? 23.485 9.986 -18.312 1.00 87.62 95 GLY A N 1
ATOM 767 C CA . GLY A 1 95 ? 23.143 10.429 -16.962 1.00 87.62 95 GLY A CA 1
ATOM 768 C C . GLY A 1 95 ? 23.415 9.462 -15.809 1.00 87.62 95 GLY A C 1
ATOM 769 O O . GLY A 1 95 ? 23.949 8.359 -15.978 1.00 87.62 95 GLY A O 1
ATOM 770 N N . LYS A 1 96 ? 23.086 9.961 -14.610 1.00 81.31 96 LYS A N 1
ATOM 771 C CA . LYS A 1 96 ? 23.021 9.256 -13.316 1.00 81.31 96 LYS A CA 1
ATOM 772 C C . LYS A 1 96 ? 21.975 9.862 -12.370 1.00 81.31 96 LYS A C 1
ATOM 774 O O . LYS A 1 96 ? 21.498 9.167 -11.476 1.00 81.31 96 LYS A O 1
ATOM 779 N N . THR A 1 97 ? 21.688 11.159 -12.498 1.00 80.12 97 THR A N 1
ATOM 780 C CA . THR A 1 97 ? 20.870 11.937 -11.553 1.00 80.12 97 THR A CA 1
ATOM 781 C C . THR A 1 97 ? 19.409 12.079 -11.968 1.00 80.12 97 THR A C 1
ATOM 783 O O . THR A 1 97 ? 18.616 12.578 -11.171 1.00 80.12 97 THR A O 1
ATOM 786 N N . GLY A 1 98 ? 19.039 11.634 -13.173 1.00 84.38 98 GLY A N 1
ATOM 787 C CA . GLY A 1 98 ? 17.700 11.838 -13.719 1.00 84.38 98 GLY A CA 1
ATOM 788 C C . GLY A 1 98 ? 17.452 13.281 -14.180 1.00 84.38 98 GLY A C 1
ATOM 789 O O . GLY A 1 98 ? 16.376 13.828 -13.954 1.00 84.38 98 GLY A O 1
ATOM 790 N N . LYS A 1 99 ? 18.470 13.935 -14.747 1.00 88.56 99 LYS A N 1
ATOM 791 C CA . LYS A 1 99 ? 18.361 15.278 -15.362 1.00 88.56 99 LYS A CA 1
ATOM 792 C C . LYS A 1 99 ? 19.087 15.399 -16.700 1.00 88.56 99 LYS A C 1
ATOM 794 O O . LYS A 1 99 ? 18.997 16.413 -17.387 1.00 88.56 99 LYS A O 1
ATOM 799 N N . GLU A 1 100 ? 19.887 14.396 -17.021 1.00 92.69 100 GLU A N 1
ATOM 800 C CA . GLU A 1 100 ? 20.738 14.334 -18.190 1.00 92.69 100 GLU A CA 1
ATOM 801 C C . GLU A 1 100 ? 20.016 13.540 -19.276 1.00 92.69 100 GLU A C 1
ATOM 803 O O . GLU A 1 100 ? 19.633 12.397 -19.039 1.00 92.69 100 GLU A O 1
ATOM 808 N N . TRP A 1 101 ? 19.876 14.147 -20.451 1.00 93.69 101 TRP A N 1
ATOM 809 C CA . TRP A 1 101 ? 19.230 13.591 -21.639 1.00 93.69 101 TRP A CA 1
ATOM 810 C C . TRP A 1 101 ? 20.021 14.002 -22.889 1.00 93.69 101 TRP A C 1
ATOM 812 O O . TRP A 1 101 ? 20.806 14.959 -22.857 1.00 93.69 101 TRP A O 1
ATOM 822 N N . THR A 1 102 ? 19.817 13.308 -24.004 1.00 94.81 102 THR A N 1
ATOM 823 C CA . THR A 1 102 ? 20.499 13.520 -25.297 1.00 94.81 102 THR A CA 1
ATOM 824 C C . THR A 1 102 ? 19.498 13.471 -26.445 1.00 94.81 102 THR A C 1
ATOM 826 O O . THR A 1 102 ? 18.451 12.853 -26.312 1.00 94.81 102 THR A O 1
ATOM 829 N N . ALA A 1 103 ? 19.790 14.112 -27.574 1.00 94.12 103 ALA A N 1
ATOM 830 C CA . ALA A 1 103 ? 18.996 13.954 -28.790 1.00 94.12 103 ALA A CA 1
ATOM 831 C C . ALA A 1 103 ? 19.339 12.633 -29.527 1.00 94.12 103 ALA A C 1
ATOM 833 O O . ALA A 1 103 ? 20.449 12.112 -29.370 1.00 94.12 103 ALA A O 1
ATOM 834 N N . PRO A 1 104 ? 18.450 12.103 -30.391 1.00 94.56 104 PRO A N 1
ATOM 835 C CA . PRO A 1 104 ? 18.760 10.934 -31.215 1.00 94.56 104 PRO A CA 1
ATOM 836 C C . PRO A 1 104 ? 20.021 11.160 -32.067 1.00 94.56 104 PRO A C 1
ATOM 838 O O . PRO A 1 104 ? 20.166 12.196 -32.719 1.00 94.56 104 PRO A O 1
ATOM 841 N N . GLY A 1 105 ? 20.948 10.200 -32.063 1.00 93.75 105 GLY A N 1
ATOM 842 C CA . GLY A 1 105 ? 22.266 10.306 -32.693 1.00 93.75 105 GLY A CA 1
ATOM 843 C C . GLY A 1 105 ? 23.308 11.159 -31.948 1.00 93.75 105 GLY A C 1
ATOM 844 O O . GLY A 1 105 ? 24.468 11.190 -32.366 1.00 93.75 105 GLY A O 1
ATOM 845 N N . GLU A 1 106 ? 22.957 11.833 -30.847 1.00 95.12 106 GLU A N 1
ATOM 846 C CA . GLU A 1 106 ? 23.836 12.755 -30.108 1.00 95.12 106 GLU A CA 1
ATOM 847 C C . GLU A 1 106 ? 24.803 12.014 -29.164 1.00 95.12 106 GLU A C 1
ATOM 849 O O . GLU A 1 106 ? 24.868 12.267 -27.965 1.00 95.12 106 GLU A O 1
ATOM 854 N N . PHE A 1 107 ? 25.618 11.102 -29.699 1.00 95.00 107 PHE A N 1
ATOM 855 C CA . PHE A 1 107 ? 26.591 10.297 -28.940 1.00 95.00 107 PHE A CA 1
ATOM 856 C C . PHE A 1 107 ? 27.767 11.095 -28.331 1.00 95.00 107 PHE A C 1
ATOM 858 O O . PHE A 1 107 ? 28.783 10.503 -27.969 1.00 95.00 107 PHE A O 1
ATOM 865 N N . GLY A 1 108 ? 27.710 12.431 -28.306 1.00 91.69 108 GLY A N 1
ATOM 866 C CA . GLY A 1 108 ? 28.850 13.315 -28.037 1.00 91.69 108 GLY A CA 1
ATOM 867 C C . GLY A 1 108 ? 28.723 14.259 -26.841 1.00 91.69 108 GLY A C 1
ATOM 868 O O . GLY A 1 108 ? 29.733 14.857 -26.480 1.00 91.69 108 GLY A O 1
ATOM 869 N N . LYS A 1 109 ? 27.537 14.394 -26.238 1.00 95.12 109 LYS A N 1
ATOM 870 C CA . LYS A 1 109 ? 27.215 15.419 -25.226 1.00 95.12 109 LYS A CA 1
ATOM 871 C C . LYS A 1 109 ? 27.836 15.138 -23.859 1.00 95.12 109 LYS A C 1
ATOM 873 O O . LYS A 1 109 ? 28.299 16.060 -23.195 1.00 95.12 109 LYS A O 1
ATOM 878 N N . PHE A 1 110 ? 27.890 13.870 -23.452 1.00 94.94 110 PHE A N 1
ATOM 879 C CA . PHE A 1 110 ? 28.506 13.442 -22.196 1.00 94.94 110 PHE A CA 1
ATOM 880 C C . PHE A 1 110 ? 29.587 12.386 -22.439 1.00 94.94 110 PHE A C 1
ATOM 882 O O . PHE A 1 110 ? 29.402 11.457 -23.224 1.00 94.94 110 PHE A O 1
ATOM 889 N N . HIS A 1 111 ? 30.701 12.472 -21.706 1.00 94.00 111 HIS A N 1
ATOM 890 C CA . HIS A 1 111 ? 31.797 11.496 -21.799 1.00 94.00 111 HIS A CA 1
ATOM 891 C C . HIS A 1 111 ? 31.326 10.051 -21.541 1.00 94.00 111 HIS A C 1
ATOM 893 O O . HIS A 1 111 ? 31.761 9.132 -22.228 1.00 94.00 111 HIS A O 1
ATOM 899 N N . SER A 1 112 ? 30.381 9.858 -20.612 1.00 95.81 112 SER A N 1
ATOM 900 C CA . SER A 1 112 ? 29.818 8.544 -20.273 1.00 95.81 112 SER A CA 1
ATOM 901 C C . SER A 1 112 ? 29.051 7.870 -21.411 1.00 95.81 112 SER A C 1
ATOM 903 O O . SER A 1 112 ? 28.828 6.665 -21.339 1.00 95.81 112 SER A O 1
ATOM 905 N N . GLN A 1 113 ? 28.651 8.598 -22.460 1.00 96.69 113 GLN A N 1
ATOM 906 C CA . GLN A 1 113 ? 27.909 8.015 -23.579 1.00 96.69 113 GLN A CA 1
ATOM 907 C C . GLN A 1 113 ? 28.738 7.070 -24.438 1.00 96.69 113 GLN A C 1
ATOM 909 O O . GLN A 1 113 ? 28.140 6.292 -25.173 1.00 96.69 113 GLN A O 1
ATOM 914 N N . LYS A 1 114 ? 30.073 7.142 -24.394 1.00 96.69 114 LYS A N 1
ATOM 915 C CA . LYS A 1 114 ? 30.976 6.330 -25.220 1.00 96.69 114 LYS A CA 1
ATOM 916 C C . LYS A 1 114 ? 31.719 5.340 -24.337 1.00 96.69 114 LYS A C 1
ATOM 918 O O . LYS A 1 114 ? 32.260 5.721 -23.303 1.00 96.69 114 LYS A O 1
ATOM 923 N N . SER A 1 115 ? 31.798 4.086 -24.767 1.00 97.19 115 SER A N 1
ATOM 924 C CA . SER A 1 115 ? 32.578 3.087 -24.046 1.00 97.19 115 SER A CA 1
ATOM 925 C C . SER A 1 115 ? 34.082 3.269 -24.255 1.00 97.19 115 SER A C 1
ATOM 927 O O . SER A 1 115 ? 34.542 3.814 -25.267 1.00 97.19 115 SER A O 1
ATOM 929 N N . ASN A 1 116 ? 34.857 2.689 -23.337 1.00 95.19 116 ASN A N 1
ATOM 930 C CA . ASN A 1 116 ? 36.211 2.238 -23.650 1.00 95.19 116 ASN A CA 1
ATOM 931 C C . ASN A 1 116 ? 36.180 1.249 -24.832 1.00 95.19 116 ASN A C 1
ATOM 933 O O . ASN A 1 116 ? 35.139 0.662 -25.140 1.00 95.19 116 ASN A O 1
ATOM 937 N N . ILE A 1 117 ? 37.321 1.053 -25.488 1.00 96.25 117 ILE A N 1
ATOM 938 C CA . ILE A 1 117 ? 37.449 0.076 -26.574 1.00 96.25 117 ILE A CA 1
ATOM 939 C C . ILE A 1 117 ? 37.259 -1.343 -26.017 1.00 96.25 117 ILE A C 1
ATOM 941 O O . ILE A 1 117 ? 37.866 -1.714 -25.012 1.00 96.25 117 ILE A O 1
ATOM 945 N N . VAL A 1 118 ? 36.424 -2.141 -26.684 1.00 96.50 118 VAL A N 1
ATOM 946 C CA . VAL A 1 118 ? 36.121 -3.534 -26.335 1.00 96.50 118 VAL A CA 1
ATOM 947 C C . VAL A 1 118 ? 36.513 -4.432 -27.500 1.00 96.50 118 VAL A C 1
ATOM 949 O O . VAL A 1 118 ? 36.027 -4.265 -28.618 1.00 96.50 118 VAL A O 1
ATOM 952 N N . ARG A 1 119 ? 37.387 -5.407 -27.250 1.00 96.62 119 ARG A N 1
ATOM 953 C CA . ARG A 1 119 ? 37.795 -6.388 -28.261 1.00 96.62 119 ARG A CA 1
ATOM 954 C C . ARG A 1 119 ? 36.790 -7.536 -28.318 1.00 96.62 119 ARG A C 1
ATOM 956 O O . ARG A 1 119 ? 36.566 -8.202 -27.311 1.00 96.62 119 ARG A O 1
ATOM 963 N N . LEU A 1 120 ? 36.214 -7.771 -29.493 1.00 97.00 120 LEU A N 1
ATOM 964 C CA . LEU A 1 120 ? 35.178 -8.778 -29.735 1.00 97.00 120 LEU A CA 1
ATOM 965 C C . LEU A 1 120 ? 35.550 -9.662 -30.937 1.00 97.00 120 LEU A C 1
ATOM 967 O O . LEU A 1 120 ? 36.367 -9.273 -31.774 1.00 97.00 120 LEU A O 1
ATOM 971 N N . SER A 1 121 ? 34.947 -10.851 -31.018 1.00 96.94 121 SER A N 1
ATOM 972 C CA . SER A 1 121 ? 35.113 -11.789 -32.135 1.00 96.94 121 SER A CA 1
ATOM 973 C C . SER A 1 121 ? 33.793 -12.051 -32.857 1.00 96.94 121 SER A C 1
ATOM 975 O O . SER A 1 121 ? 32.765 -12.200 -32.202 1.00 96.94 121 SER A O 1
ATOM 977 N N . ALA A 1 122 ? 33.823 -12.185 -34.185 1.00 95.12 122 ALA A N 1
ATOM 978 C CA . ALA A 1 122 ? 32.656 -12.542 -35.000 1.00 95.12 122 ALA A CA 1
ATOM 979 C C . ALA A 1 122 ? 32.136 -13.965 -34.737 1.00 95.12 122 ALA A C 1
ATOM 981 O O . ALA A 1 122 ? 30.959 -14.245 -34.946 1.00 95.12 122 ALA A O 1
ATOM 982 N N . ALA A 1 123 ? 32.994 -14.864 -34.243 1.00 93.62 123 ALA A N 1
ATOM 983 C CA . ALA A 1 123 ? 32.583 -16.181 -33.753 1.00 93.62 123 ALA A CA 1
ATOM 984 C C . ALA A 1 123 ? 32.042 -16.137 -32.306 1.00 93.62 123 ALA A C 1
ATOM 986 O O . ALA A 1 123 ? 31.549 -17.143 -31.795 1.00 93.62 123 ALA A O 1
ATOM 987 N N . GLY A 1 124 ? 32.167 -14.992 -31.628 1.00 93.50 124 GLY A N 1
ATOM 988 C CA . GLY A 1 124 ? 31.755 -14.783 -30.246 1.00 93.50 124 GLY A CA 1
ATOM 989 C C . GLY A 1 124 ? 30.304 -14.324 -30.112 1.00 93.50 124 GLY A C 1
ATOM 990 O O . GLY A 1 124 ? 29.770 -13.590 -30.942 1.00 93.50 124 GLY A O 1
ATOM 991 N N . ARG A 1 125 ? 29.678 -14.725 -29.004 1.00 95.38 125 ARG A N 1
ATOM 992 C CA . ARG A 1 125 ? 28.314 -14.355 -28.621 1.00 95.38 125 ARG A CA 1
ATOM 993 C C . ARG A 1 125 ? 28.353 -13.702 -27.245 1.00 95.38 125 ARG A C 1
ATOM 995 O O . ARG A 1 125 ? 28.814 -14.323 -26.292 1.00 95.38 125 ARG A O 1
ATOM 1002 N N . TYR A 1 126 ? 27.858 -12.473 -27.138 1.00 97.94 126 TYR A N 1
ATOM 1003 C CA . TYR A 1 126 ? 28.034 -11.643 -25.942 1.00 97.94 126 TYR A CA 1
ATOM 1004 C C . TYR A 1 126 ? 26.680 -11.247 -25.361 1.00 97.94 126 TYR A C 1
ATOM 1006 O O . TYR A 1 126 ? 25.845 -10.695 -26.077 1.00 97.94 126 TYR A O 1
ATOM 1014 N N . TYR A 1 127 ? 26.425 -11.548 -24.087 1.00 98.25 127 TYR A N 1
ATOM 1015 C CA . TYR A 1 127 ? 25.163 -11.166 -23.442 1.00 98.25 127 TYR A CA 1
ATOM 1016 C C . TYR A 1 127 ? 25.137 -9.660 -23.136 1.00 98.25 127 TYR A C 1
ATOM 1018 O O . TYR A 1 127 ? 26.132 -9.121 -22.651 1.00 98.25 127 TYR A O 1
ATOM 1026 N N . PHE A 1 128 ? 24.010 -8.985 -23.379 1.00 98.25 128 PHE A N 1
ATOM 1027 C CA . PHE A 1 128 ? 23.861 -7.544 -23.138 1.00 98.25 128 PHE A CA 1
ATOM 1028 C C . PHE A 1 128 ? 22.536 -7.174 -22.459 1.00 98.25 128 PHE A C 1
ATOM 1030 O O . PHE A 1 128 ? 21.531 -7.877 -22.600 1.00 98.25 128 PHE A O 1
ATOM 1037 N N . GLU A 1 129 ? 22.527 -6.012 -21.799 1.00 98.19 129 GLU A N 1
ATOM 1038 C CA . GLU A 1 129 ? 21.320 -5.317 -21.342 1.00 98.19 129 GLU A CA 1
ATOM 1039 C C . GLU A 1 129 ? 21.377 -3.818 -21.677 1.00 98.19 129 GLU A C 1
ATOM 1041 O O . GLU A 1 129 ? 22.423 -3.182 -21.575 1.00 98.19 129 GLU A O 1
ATOM 1046 N N . VAL A 1 130 ? 20.232 -3.238 -22.030 1.00 98.25 130 VAL A N 1
ATOM 1047 C CA . VAL A 1 130 ? 19.992 -1.792 -22.054 1.00 98.25 130 VAL A CA 1
ATOM 1048 C C . VAL A 1 130 ? 18.908 -1.497 -21.028 1.00 98.25 130 VAL A C 1
ATOM 1050 O O . VAL A 1 130 ? 17.815 -2.063 -21.118 1.00 98.25 130 VAL A O 1
ATOM 1053 N N . LEU A 1 131 ? 19.191 -0.613 -20.077 1.00 97.38 131 LEU A N 1
ATOM 1054 C CA . LEU A 1 131 ? 18.194 -0.046 -19.170 1.00 97.38 131 LEU A CA 1
ATOM 1055 C C . LEU A 1 131 ? 17.924 1.402 -19.577 1.00 97.38 131 LEU A C 1
ATOM 1057 O O . LEU A 1 131 ? 18.859 2.122 -19.907 1.00 97.38 131 LEU A O 1
ATOM 1061 N N . HIS A 1 132 ? 16.670 1.839 -19.535 1.00 95.50 132 HIS A N 1
ATOM 1062 C CA . HIS A 1 132 ? 16.277 3.230 -19.796 1.00 95.50 132 HIS A CA 1
ATOM 1063 C C . HIS A 1 132 ? 15.054 3.586 -18.949 1.00 95.50 132 HIS A C 1
ATOM 1065 O O . HIS A 1 132 ? 14.220 2.717 -18.673 1.00 95.50 132 HIS A O 1
ATOM 1071 N N . LYS A 1 133 ? 14.959 4.844 -18.519 1.00 94.38 133 LYS A N 1
ATOM 1072 C CA . LYS A 1 133 ? 13.853 5.403 -17.738 1.00 94.38 133 LYS A CA 1
ATOM 1073 C C . LYS A 1 133 ? 13.422 6.718 -18.394 1.00 94.38 133 LYS A C 1
ATOM 1075 O O . LYS A 1 133 ? 14.283 7.555 -18.586 1.00 94.38 133 LYS A O 1
ATOM 1080 N N . GLN A 1 134 ? 12.128 6.876 -18.680 1.00 91.44 134 GLN A N 1
ATOM 1081 C CA . GLN A 1 134 ? 11.506 8.106 -19.201 1.00 91.44 134 GLN A CA 1
ATOM 1082 C C . GLN A 1 134 ? 10.543 8.692 -18.159 1.00 91.44 134 GLN A C 1
ATOM 1084 O O . GLN A 1 134 ? 9.707 7.942 -17.634 1.00 91.44 134 GLN A O 1
ATOM 1089 N N . ASP A 1 135 ? 10.638 9.983 -17.856 1.00 89.06 135 ASP A N 1
ATOM 1090 C CA . ASP A 1 135 ? 9.805 10.706 -16.889 1.00 89.06 135 ASP A CA 1
ATOM 1091 C C . ASP A 1 135 ? 8.433 11.138 -17.445 1.00 89.06 135 ASP A C 1
ATOM 1093 O O . ASP A 1 135 ? 7.902 10.505 -18.365 1.00 89.06 135 ASP A O 1
ATOM 1097 N N . ASP A 1 136 ? 7.772 12.113 -16.815 1.00 84.44 136 ASP A N 1
ATOM 1098 C CA . ASP A 1 136 ? 6.454 12.605 -17.217 1.00 84.44 136 ASP A CA 1
ATOM 1099 C C . ASP A 1 136 ? 6.477 13.614 -18.386 1.00 84.44 136 ASP A C 1
ATOM 1101 O O . ASP A 1 136 ? 5.415 14.045 -18.843 1.00 84.44 136 ASP A O 1
ATOM 1105 N N . THR A 1 137 ? 7.663 13.930 -18.911 1.00 80.25 137 THR A N 1
ATOM 1106 C CA . THR A 1 137 ? 7.936 14.951 -19.928 1.00 80.25 137 THR A CA 1
ATOM 1107 C C . THR A 1 137 ? 8.788 14.402 -21.096 1.00 80.25 137 THR A C 1
ATOM 1109 O O . THR A 1 137 ? 8.816 13.196 -21.355 1.00 80.25 137 THR A O 1
ATOM 1112 N N . GLY A 1 138 ? 9.437 15.295 -21.855 1.00 73.50 138 GLY A N 1
ATOM 1113 C CA . GLY A 1 138 ? 10.415 14.932 -22.883 1.00 73.50 138 GLY A CA 1
ATOM 1114 C C . GLY A 1 138 ? 9.849 14.467 -24.232 1.00 73.50 138 GLY A C 1
ATOM 1115 O O . GLY A 1 138 ? 8.688 14.696 -24.588 1.00 73.50 138 GLY A O 1
ATOM 1116 N N . THR A 1 139 ? 10.722 13.831 -25.013 1.00 77.62 139 THR A N 1
ATOM 1117 C CA . THR A 1 139 ? 10.443 13.172 -26.295 1.00 77.62 139 THR A CA 1
ATOM 1118 C C . THR A 1 139 ? 11.172 11.829 -26.340 1.00 77.62 139 THR A C 1
ATOM 1120 O O . THR A 1 139 ? 12.360 11.745 -26.665 1.00 77.62 139 THR A O 1
ATOM 1123 N N . ASP A 1 140 ? 10.434 10.771 -26.023 1.00 84.38 140 ASP A N 1
ATOM 1124 C CA . ASP A 1 140 ? 11.014 9.514 -25.572 1.00 84.38 140 ASP A CA 1
ATOM 1125 C C . ASP A 1 140 ? 11.877 8.773 -26.613 1.00 84.38 140 ASP A C 1
ATOM 1127 O O . ASP A 1 140 ? 11.484 8.570 -27.763 1.00 84.38 140 ASP A O 1
ATOM 1131 N N . HIS A 1 141 ? 13.074 8.329 -26.219 1.00 93.75 141 HIS A N 1
ATOM 1132 C CA . HIS A 1 141 ? 13.834 7.325 -26.972 1.00 93.75 141 HIS A CA 1
ATOM 1133 C C . HIS A 1 141 ? 14.974 6.705 -26.156 1.00 93.75 141 HIS A C 1
ATOM 1135 O O . HIS A 1 141 ? 15.501 7.306 -25.227 1.00 93.75 141 HIS A O 1
ATOM 1141 N N . VAL A 1 142 ? 15.436 5.534 -26.599 1.00 97.00 142 VAL A N 1
ATOM 1142 C CA . VAL A 1 142 ? 16.785 5.021 -26.312 1.00 97.00 142 VAL A CA 1
ATOM 1143 C C . VAL A 1 142 ? 17.333 4.279 -27.529 1.00 97.00 142 VAL A C 1
ATOM 1145 O O . VAL A 1 142 ? 16.614 3.502 -28.165 1.00 97.00 142 VAL A O 1
ATOM 1148 N N . GLU A 1 143 ? 18.611 4.486 -27.843 1.00 97.69 143 GLU A N 1
ATOM 1149 C CA . GLU A 1 143 ? 19.345 3.748 -28.867 1.00 97.69 143 GLU A CA 1
ATOM 1150 C C . GLU A 1 143 ? 20.801 3.429 -28.488 1.00 97.69 143 GLU A C 1
ATOM 1152 O O . GLU A 1 143 ? 21.481 4.199 -27.809 1.00 97.69 143 GLU A O 1
ATOM 1157 N N . VAL A 1 144 ? 21.292 2.280 -28.965 1.00 98.38 144 VAL A N 1
ATOM 1158 C CA . VAL A 1 144 ? 22.677 1.822 -28.788 1.00 98.38 144 VAL A CA 1
ATOM 1159 C C . VAL A 1 144 ? 23.327 1.602 -30.149 1.00 98.38 144 VAL A C 1
ATOM 1161 O O . VAL A 1 144 ? 22.845 0.836 -30.991 1.00 98.38 144 VAL A O 1
ATOM 1164 N N . ALA A 1 145 ? 24.460 2.264 -30.347 1.00 97.88 145 ALA A N 1
ATOM 1165 C CA . ALA A 1 145 ? 25.259 2.215 -31.555 1.00 97.88 145 ALA A CA 1
ATOM 1166 C C . ALA A 1 145 ? 26.669 1.688 -31.285 1.00 97.88 145 ALA A C 1
ATOM 1168 O O . ALA A 1 145 ? 27.165 1.695 -30.160 1.00 97.88 145 ALA A O 1
ATOM 1169 N N . TRP A 1 146 ? 27.337 1.251 -32.347 1.00 97.38 146 TRP A N 1
ATOM 1170 C CA . TRP A 1 146 ? 28.734 0.831 -32.313 1.00 97.38 146 TRP A CA 1
ATOM 1171 C C . TRP A 1 146 ? 29.508 1.315 -33.537 1.00 97.38 146 TRP A C 1
ATOM 1173 O O . TRP A 1 146 ? 28.930 1.743 -34.541 1.00 97.38 146 TRP A O 1
ATOM 1183 N N . ARG A 1 147 ? 30.831 1.233 -33.450 1.00 95.50 147 ARG A N 1
ATOM 1184 C CA . ARG A 1 147 ? 31.771 1.369 -34.563 1.00 95.50 147 ARG A CA 1
ATOM 1185 C C . ARG A 1 147 ? 33.027 0.548 -34.289 1.00 95.50 147 ARG A C 1
ATOM 1187 O O . ARG A 1 147 ? 33.279 0.187 -33.141 1.00 95.50 147 ARG A O 1
ATOM 1194 N N . LEU A 1 148 ? 33.821 0.304 -35.326 1.00 95.00 148 LEU A N 1
ATOM 1195 C CA . LEU A 1 148 ? 35.201 -0.150 -35.157 1.00 95.00 148 LEU A CA 1
ATOM 1196 C C . LEU A 1 148 ? 36.083 0.993 -34.630 1.00 95.00 148 LEU A C 1
ATOM 1198 O O . LEU A 1 148 ? 35.725 2.168 -34.748 1.00 95.00 148 LEU A O 1
ATOM 1202 N N . ASN A 1 149 ? 37.236 0.639 -34.063 1.00 92.50 149 ASN A N 1
ATOM 1203 C CA . ASN A 1 149 ? 38.295 1.558 -33.644 1.00 92.50 149 ASN A CA 1
ATOM 1204 C C . ASN A 1 149 ? 39.054 2.133 -34.862 1.00 92.50 149 ASN A C 1
ATOM 1206 O O . ASN A 1 149 ? 40.225 1.848 -35.091 1.00 92.50 149 ASN A O 1
ATOM 1210 N N . ASP A 1 150 ? 38.333 2.902 -35.676 1.00 88.50 150 ASP A N 1
ATOM 1211 C CA . ASP A 1 150 ? 38.762 3.493 -36.945 1.00 88.50 150 ASP A CA 1
ATOM 1212 C C . ASP A 1 150 ? 38.387 4.995 -36.931 1.00 88.50 150 ASP A C 1
ATOM 1214 O O . ASP A 1 150 ? 37.235 5.324 -36.609 1.00 88.50 150 ASP A O 1
ATOM 1218 N N . PRO A 1 151 ? 39.323 5.922 -37.237 1.00 77.50 151 PRO A N 1
ATOM 1219 C CA . PRO A 1 151 ? 39.060 7.361 -37.270 1.00 77.50 151 PRO A CA 1
ATOM 1220 C C . PRO A 1 151 ? 37.881 7.789 -38.157 1.00 77.50 151 PRO A C 1
ATOM 1222 O O . PRO A 1 151 ? 37.157 8.713 -37.782 1.00 77.50 151 PRO A O 1
ATOM 1225 N N . GLU A 1 152 ? 37.653 7.126 -39.296 1.00 86.62 152 GLU A N 1
ATOM 1226 C CA . GLU A 1 152 ? 36.579 7.476 -40.238 1.00 86.62 152 GLU A CA 1
ATOM 1227 C C . GLU A 1 152 ? 35.244 6.786 -39.907 1.00 86.62 152 GLU A C 1
ATOM 1229 O O . GLU A 1 152 ? 34.179 7.177 -40.406 1.00 86.62 152 GLU A O 1
ATOM 1234 N N . ALA A 1 153 ? 35.257 5.782 -39.024 1.00 89.00 153 ALA A N 1
ATOM 1235 C CA . ALA A 1 153 ? 34.063 5.027 -38.680 1.00 89.00 153 ALA A CA 1
ATOM 1236 C C . ALA A 1 153 ? 33.064 5.866 -37.863 1.00 89.00 153 ALA A C 1
ATOM 1238 O O . ALA A 1 153 ? 33.276 6.217 -36.696 1.00 89.00 153 ALA A O 1
ATOM 1239 N N . LYS A 1 154 ? 31.908 6.135 -38.478 1.00 91.81 154 LYS A N 1
ATOM 1240 C CA . LYS A 1 154 ? 30.725 6.709 -37.821 1.00 91.81 154 LYS A CA 1
ATOM 1241 C C . LYS A 1 154 ? 29.975 5.632 -37.035 1.00 91.81 154 LYS A C 1
ATOM 1243 O O . LYS A 1 154 ? 29.856 4.499 -37.501 1.00 91.81 154 LYS A O 1
ATOM 1248 N N . PHE A 1 155 ? 29.423 6.005 -35.880 1.00 95.06 155 PHE A N 1
ATOM 1249 C CA . PHE A 1 155 ? 28.541 5.137 -35.096 1.00 95.06 155 PHE A CA 1
ATOM 1250 C C . PHE A 1 155 ? 27.321 4.695 -35.920 1.00 95.06 155 PHE A C 1
ATOM 1252 O O . PHE A 1 155 ? 26.686 5.504 -36.596 1.00 95.06 155 PHE A O 1
ATOM 1259 N N . ARG A 1 156 ? 26.991 3.401 -35.856 1.00 95.31 156 ARG A N 1
ATOM 1260 C CA . ARG A 1 156 ? 25.809 2.794 -36.484 1.00 95.31 156 ARG A CA 1
ATOM 1261 C C . ARG A 1 156 ? 24.993 2.070 -35.421 1.00 95.31 156 ARG A C 1
ATOM 1263 O O . ARG A 1 156 ? 25.552 1.296 -34.649 1.00 95.31 156 ARG A O 1
ATOM 1270 N N . VAL A 1 157 ? 23.686 2.316 -35.382 1.00 96.81 157 VAL A N 1
ATOM 1271 C CA . VAL A 1 157 ? 22.776 1.640 -34.444 1.00 96.81 157 VAL A CA 1
ATOM 1272 C C . VAL A 1 157 ? 22.718 0.143 -34.745 1.00 96.81 157 VAL A C 1
ATOM 1274 O O . VAL A 1 157 ? 22.605 -0.246 -35.906 1.00 96.81 157 VAL A O 1
ATOM 1277 N N . ILE A 1 158 ? 22.767 -0.681 -33.700 1.00 97.38 158 ILE A N 1
ATOM 1278 C CA . ILE A 1 158 ? 22.825 -2.142 -33.811 1.00 97.38 158 ILE A CA 1
ATOM 1279 C C . ILE A 1 158 ? 21.458 -2.690 -34.250 1.00 97.38 158 ILE A C 1
ATOM 1281 O O . ILE A 1 158 ? 20.440 -2.452 -33.594 1.00 97.38 158 ILE A O 1
ATOM 1285 N N . ASP A 1 159 ? 21.423 -3.418 -35.365 1.00 95.25 159 ASP A N 1
ATOM 1286 C CA . ASP A 1 159 ? 20.212 -3.932 -36.008 1.00 95.25 159 ASP A CA 1
ATOM 1287 C C . ASP A 1 159 ? 20.148 -5.473 -36.067 1.00 95.25 159 ASP A C 1
ATOM 1289 O O . ASP A 1 159 ? 21.011 -6.184 -35.552 1.00 95.25 159 ASP A O 1
ATOM 1293 N N . SER A 1 160 ? 19.055 -5.999 -36.628 1.00 95.75 160 SER A N 1
ATOM 1294 C CA . SER A 1 160 ? 18.580 -7.382 -36.451 1.00 95.75 160 SER A CA 1
ATOM 1295 C C . SER A 1 160 ? 19.614 -8.462 -36.765 1.00 95.75 160 SER A C 1
ATOM 1297 O O . SER A 1 160 ? 19.676 -9.473 -36.066 1.00 95.75 160 SER A O 1
ATOM 1299 N N . GLN A 1 161 ? 20.430 -8.242 -37.792 1.00 95.62 161 GLN A N 1
ATOM 1300 C CA . GLN A 1 161 ? 21.505 -9.135 -38.236 1.00 95.62 161 GLN A CA 1
ATOM 1301 C C . GLN A 1 161 ? 22.570 -9.420 -37.155 1.00 95.62 161 GLN A C 1
ATOM 1303 O O . GLN A 1 161 ? 23.210 -10.466 -37.208 1.00 95.62 161 GLN A O 1
ATOM 1308 N N . TYR A 1 162 ? 22.702 -8.557 -36.141 1.00 96.88 162 TYR A N 1
ATOM 1309 C CA . TYR A 1 162 ? 23.673 -8.685 -35.044 1.00 96.88 162 TYR A CA 1
ATOM 1310 C C . TYR A 1 162 ? 23.044 -9.107 -33.707 1.00 96.88 162 TYR A C 1
ATOM 1312 O O . TYR A 1 162 ? 23.719 -9.105 -32.679 1.00 96.88 162 TYR A O 1
ATOM 1320 N N . LEU A 1 163 ? 21.751 -9.452 -33.690 1.00 97.69 163 LEU A N 1
ATOM 1321 C CA . LEU A 1 163 ? 20.976 -9.680 -32.467 1.00 97.69 163 LEU A CA 1
ATOM 1322 C C . LEU A 1 163 ? 20.369 -11.088 -32.415 1.00 97.69 163 LEU A C 1
ATOM 1324 O O . LEU A 1 163 ? 19.827 -11.593 -33.402 1.00 97.69 163 LEU A O 1
ATOM 1328 N N . SER A 1 164 ? 20.371 -11.704 -31.231 1.00 97.44 164 SER A N 1
ATOM 1329 C CA . SER A 1 164 ? 19.505 -12.853 -30.943 1.00 97.44 164 SER A CA 1
ATOM 1330 C C . SER A 1 164 ? 18.878 -12.801 -29.552 1.00 97.44 164 SER A C 1
ATOM 1332 O O . SER A 1 164 ? 19.554 -12.433 -28.591 1.00 97.44 164 SER A O 1
ATOM 1334 N N . LEU A 1 165 ? 17.633 -13.272 -29.445 1.00 96.88 165 LEU A N 1
ATOM 1335 C CA . LEU A 1 165 ? 16.877 -13.381 -28.195 1.00 96.88 165 LEU A CA 1
ATOM 1336 C C . LEU A 1 165 ? 17.655 -14.134 -27.108 1.00 96.88 165 LEU A C 1
ATOM 1338 O O . LEU A 1 165 ? 18.382 -15.089 -27.399 1.00 96.88 165 LEU A O 1
ATOM 1342 N N . PHE A 1 166 ? 17.423 -13.748 -25.853 1.00 95.81 166 PHE A N 1
ATOM 1343 C CA . PHE A 1 166 ? 17.823 -14.537 -24.692 1.00 95.81 166 PHE A CA 1
ATOM 1344 C C . PHE A 1 166 ? 16.913 -15.760 -24.521 1.00 95.81 166 PHE A C 1
ATOM 1346 O O . PHE A 1 166 ? 17.389 -16.888 -24.433 1.00 95.81 166 PHE A O 1
ATOM 1353 N N . ALA A 1 167 ? 15.597 -15.535 -24.542 1.00 94.62 167 ALA A N 1
ATOM 1354 C CA . ALA A 1 167 ? 14.567 -16.562 -24.410 1.00 94.62 167 ALA A CA 1
ATOM 1355 C C . ALA A 1 167 ? 13.376 -16.252 -25.330 1.00 94.62 167 ALA A C 1
ATOM 1357 O O . ALA A 1 167 ? 13.135 -15.090 -25.664 1.00 94.62 167 ALA A O 1
ATOM 1358 N N . ASN A 1 168 ? 12.606 -17.273 -25.724 1.00 93.50 168 ASN A N 1
ATOM 1359 C CA . ASN A 1 168 ? 11.310 -17.042 -26.361 1.00 93.50 168 ASN A CA 1
ATOM 1360 C C . ASN A 1 168 ? 10.212 -16.947 -25.295 1.00 93.50 168 ASN A C 1
ATOM 1362 O O . ASN A 1 168 ? 9.904 -17.937 -24.639 1.00 93.50 168 ASN A O 1
ATOM 1366 N N . GLU A 1 169 ? 9.607 -15.770 -25.157 1.00 93.31 169 GLU A N 1
ATOM 1367 C CA . GLU A 1 169 ? 8.612 -15.485 -24.117 1.00 93.31 169 GLU A CA 1
ATOM 1368 C C . GLU A 1 169 ? 7.162 -15.544 -24.633 1.00 93.31 169 GLU A C 1
ATOM 1370 O O . GLU A 1 169 ? 6.236 -15.376 -23.849 1.00 93.31 169 GLU A O 1
ATOM 1375 N N . THR A 1 170 ? 6.931 -15.819 -25.927 1.00 89.12 170 THR A N 1
ATOM 1376 C CA . THR A 1 170 ? 5.601 -15.700 -26.573 1.00 89.12 170 THR A CA 1
ATOM 1377 C C . THR A 1 170 ? 4.519 -16.647 -26.047 1.00 89.12 170 THR A C 1
ATOM 1379 O O . THR A 1 170 ? 3.358 -16.480 -26.406 1.00 89.12 170 THR A O 1
ATOM 1382 N N . LEU A 1 171 ? 4.888 -17.664 -25.265 1.00 89.94 171 LEU A N 1
ATOM 1383 C CA . LEU A 1 171 ? 3.970 -18.642 -24.667 1.00 89.94 171 LEU A CA 1
ATOM 1384 C C . LEU A 1 171 ? 4.021 -18.649 -23.128 1.00 89.94 171 LEU A C 1
ATOM 1386 O O . LEU A 1 171 ? 3.325 -19.453 -22.515 1.00 89.94 171 LEU A O 1
ATOM 1390 N N . LEU A 1 172 ? 4.844 -17.790 -22.513 1.00 91.06 172 LEU A N 1
ATOM 1391 C CA . LEU A 1 172 ? 5.054 -17.755 -21.064 1.00 91.06 172 LEU A CA 1
ATOM 1392 C C . LEU A 1 172 ? 4.107 -16.748 -20.411 1.00 91.06 172 LEU A C 1
ATOM 1394 O O . LEU A 1 172 ? 4.070 -15.579 -20.802 1.00 91.06 172 LEU A O 1
ATOM 1398 N N . ARG A 1 173 ? 3.382 -17.185 -19.380 1.00 89.69 173 ARG A N 1
ATOM 1399 C CA . ARG A 1 173 ? 2.499 -16.325 -18.583 1.00 89.69 173 ARG A CA 1
ATOM 1400 C C . ARG A 1 173 ? 3.282 -15.327 -17.735 1.00 89.69 173 ARG A C 1
ATOM 1402 O O . ARG A 1 173 ? 4.489 -15.466 -17.531 1.00 89.69 173 ARG A O 1
ATOM 1409 N N . MET A 1 174 ? 2.604 -14.304 -17.224 1.00 87.62 174 MET A N 1
ATOM 1410 C CA . MET A 1 174 ? 3.253 -13.216 -16.487 1.00 87.62 174 MET A CA 1
ATOM 1411 C C . MET A 1 174 ? 3.753 -13.647 -15.099 1.00 87.62 174 MET A C 1
ATOM 1413 O O . MET A 1 174 ? 4.687 -13.033 -14.587 1.00 87.62 174 MET A O 1
ATOM 1417 N N . ASP A 1 175 ? 3.214 -14.734 -14.533 1.00 87.25 175 ASP A N 1
ATOM 1418 C CA . ASP A 1 175 ? 3.751 -15.406 -13.341 1.00 87.25 175 ASP A CA 1
ATOM 1419 C C . ASP A 1 175 ? 4.989 -16.276 -13.623 1.00 87.25 175 ASP A C 1
ATOM 1421 O O . ASP A 1 175 ? 5.788 -16.545 -12.725 1.00 87.25 175 ASP A O 1
ATOM 1425 N N . GLU A 1 176 ? 5.208 -16.683 -14.874 1.00 90.75 176 GLU A N 1
ATOM 1426 C CA . GLU A 1 176 ? 6.393 -17.439 -15.273 1.00 90.75 176 GLU A CA 1
ATOM 1427 C C . GLU A 1 176 ? 7.577 -16.478 -15.440 1.00 90.75 176 GLU A C 1
ATOM 1429 O O . GLU A 1 176 ? 7.698 -15.788 -16.451 1.00 90.75 176 GLU A O 1
ATOM 1434 N N . VAL A 1 177 ? 8.432 -16.396 -14.414 1.00 92.19 177 VAL A N 1
ATOM 1435 C CA . VAL A 1 177 ? 9.595 -15.481 -14.354 1.00 92.19 177 VAL A CA 1
ATOM 1436 C C . VAL A 1 177 ? 10.951 -16.182 -14.211 1.00 92.19 177 VAL A C 1
ATOM 1438 O O . VAL A 1 177 ? 11.989 -15.527 -14.237 1.00 92.19 177 VAL A O 1
ATOM 1441 N N . GLY A 1 178 ? 10.975 -17.512 -14.066 1.00 91.88 178 GLY A N 1
ATOM 1442 C CA . GLY A 1 178 ? 12.193 -18.276 -13.748 1.00 91.88 178 GLY A CA 1
ATOM 1443 C C . GLY A 1 178 ? 13.288 -18.254 -14.825 1.00 91.88 178 GLY A C 1
ATOM 1444 O O . GLY A 1 178 ? 14.434 -18.588 -14.538 1.00 91.88 178 GLY A O 1
ATOM 1445 N N . HIS A 1 179 ? 12.958 -17.844 -16.051 1.00 93.44 179 HIS A N 1
ATOM 1446 C CA . HIS A 1 179 ? 13.903 -17.640 -17.153 1.00 93.44 179 HIS A CA 1
ATOM 1447 C C . HIS A 1 179 ? 14.508 -16.229 -17.189 1.00 93.44 179 HIS A C 1
ATOM 1449 O O . HIS A 1 179 ? 15.401 -15.986 -17.996 1.00 93.44 179 HIS A O 1
ATOM 1455 N N . ILE A 1 180 ? 14.014 -15.281 -16.385 1.00 94.12 180 ILE A N 1
ATOM 1456 C CA . ILE A 1 180 ? 14.411 -13.871 -16.471 1.00 94.12 180 ILE A CA 1
ATOM 1457 C C . ILE A 1 180 ? 15.769 -13.690 -15.774 1.00 94.12 180 ILE A C 1
ATOM 1459 O O . ILE A 1 180 ? 15.847 -13.817 -14.547 1.00 94.12 180 ILE A O 1
ATOM 1463 N N . PRO A 1 181 ? 16.851 -13.368 -16.511 1.00 93.31 181 PRO A N 1
ATOM 1464 C CA . PRO A 1 181 ? 18.196 -13.351 -15.949 1.00 93.31 181 PRO A CA 1
ATOM 1465 C C . PRO A 1 181 ? 18.323 -12.276 -14.866 1.00 93.31 181 PRO A C 1
ATOM 1467 O O . PRO A 1 181 ? 17.897 -11.135 -15.063 1.00 93.31 181 PRO A O 1
ATOM 1470 N N . GLN A 1 182 ? 18.916 -12.641 -13.728 1.00 91.88 182 GLN A N 1
ATOM 1471 C CA . GLN A 1 182 ? 19.247 -11.724 -12.636 1.00 91.88 182 GLN A CA 1
ATOM 1472 C C . GLN A 1 182 ? 20.733 -11.375 -12.723 1.00 91.88 182 GLN A C 1
ATOM 1474 O O . GLN A 1 182 ? 21.583 -12.266 -12.727 1.00 91.88 182 GLN A O 1
ATOM 1479 N N . THR A 1 183 ? 21.044 -10.088 -12.846 1.00 93.56 183 THR A N 1
ATOM 1480 C CA . THR A 1 183 ? 22.373 -9.589 -13.233 1.00 93.56 183 THR A CA 1
ATOM 1481 C C . THR A 1 183 ? 22.756 -8.356 -12.419 1.00 93.56 183 THR A C 1
ATOM 1483 O O . THR A 1 183 ? 21.914 -7.769 -11.740 1.00 93.56 183 THR A O 1
ATOM 1486 N N . LEU A 1 184 ? 24.020 -7.924 -12.495 1.00 91.56 184 LEU A N 1
ATOM 1487 C CA . LEU A 1 184 ? 24.458 -6.679 -11.846 1.00 91.56 184 LEU A CA 1
ATOM 1488 C C . LEU A 1 184 ? 23.777 -5.437 -12.443 1.00 91.56 184 LEU A C 1
ATOM 1490 O O . LEU A 1 184 ? 23.511 -4.489 -11.709 1.00 91.56 184 LEU A O 1
ATOM 1494 N N . ALA A 1 185 ? 23.434 -5.470 -13.736 1.00 91.94 185 ALA A N 1
ATOM 1495 C CA . ALA A 1 185 ? 22.691 -4.407 -14.403 1.00 91.94 185 ALA A CA 1
ATOM 1496 C C . ALA A 1 185 ? 21.298 -4.230 -13.781 1.00 91.94 185 ALA A C 1
ATOM 1498 O O . ALA A 1 185 ? 20.951 -3.152 -13.299 1.00 91.94 185 ALA A O 1
ATOM 1499 N N . SER A 1 186 ? 20.516 -5.309 -13.737 1.00 89.62 186 SER A N 1
ATOM 1500 C CA . SER A 1 186 ? 19.133 -5.282 -13.251 1.00 89.62 186 SER A CA 1
ATOM 1501 C C . SER A 1 186 ? 18.988 -5.453 -11.730 1.00 89.62 186 SER A C 1
ATOM 1503 O O . SER A 1 186 ? 17.879 -5.412 -11.201 1.00 89.62 186 SER A O 1
ATOM 1505 N N . GLY A 1 187 ? 20.094 -5.635 -11.008 1.00 82.06 187 GLY A N 1
ATOM 1506 C CA . GLY A 1 187 ? 20.109 -5.782 -9.557 1.00 82.06 187 GLY A CA 1
ATOM 1507 C C . GLY A 1 187 ? 19.831 -4.474 -8.810 1.00 82.06 187 GLY A C 1
ATOM 1508 O O . GLY A 1 187 ? 20.197 -3.380 -9.245 1.00 82.06 187 GLY A O 1
ATOM 1509 N N . ARG A 1 188 ? 19.230 -4.587 -7.622 1.00 69.50 188 ARG A N 1
ATOM 1510 C CA . ARG A 1 188 ? 19.145 -3.471 -6.673 1.00 69.50 188 ARG A CA 1
ATOM 1511 C C . ARG A 1 188 ? 20.525 -3.169 -6.101 1.00 69.50 188 ARG A C 1
ATOM 1513 O O . ARG A 1 188 ? 21.089 -3.983 -5.370 1.00 69.50 188 ARG A O 1
ATOM 1520 N N . ALA A 1 189 ? 21.034 -1.970 -6.375 1.00 58.81 189 ALA A N 1
ATOM 1521 C CA . ALA A 1 189 ? 22.131 -1.411 -5.598 1.00 58.81 189 ALA A CA 1
ATOM 1522 C C . ALA A 1 189 ? 21.734 -1.387 -4.111 1.00 58.81 189 ALA A C 1
ATOM 1524 O O . ALA A 1 189 ? 20.590 -1.073 -3.770 1.00 58.81 189 ALA A O 1
ATOM 1525 N N . ARG A 1 190 ? 22.671 -1.708 -3.209 1.00 52.81 190 ARG A N 1
ATOM 1526 C CA . ARG A 1 190 ? 22.449 -1.488 -1.774 1.00 52.81 190 ARG A CA 1
ATOM 1527 C C . ARG A 1 190 ? 22.273 0.009 -1.553 1.00 52.81 190 ARG A C 1
ATOM 1529 O O . ARG A 1 190 ? 23.229 0.758 -1.734 1.00 52.81 190 ARG A O 1
ATOM 1536 N N . ALA A 1 191 ? 21.071 0.421 -1.155 1.00 51.72 191 ALA A N 1
ATOM 1537 C CA . ALA A 1 191 ? 20.816 1.793 -0.749 1.00 51.72 191 ALA A CA 1
ATOM 1538 C C . ALA A 1 191 ? 21.835 2.192 0.330 1.00 51.72 191 ALA A C 1
ATOM 1540 O O . ALA A 1 191 ? 21.981 1.499 1.342 1.00 51.72 191 ALA A O 1
ATOM 1541 N N . GLY A 1 192 ? 22.562 3.289 0.100 1.00 51.12 192 GLY A N 1
ATOM 1542 C CA . GLY A 1 192 ? 23.398 3.889 1.137 1.00 51.12 192 GLY A CA 1
ATOM 1543 C C . GLY A 1 192 ? 22.535 4.259 2.346 1.00 51.12 192 GLY A C 1
ATOM 1544 O O . GLY A 1 192 ? 21.350 4.536 2.180 1.00 51.12 192 GLY A O 1
ATOM 1545 N N . GLY A 1 193 ? 23.117 4.265 3.549 1.00 56.16 193 GLY A N 1
ATOM 1546 C CA . GLY A 1 193 ? 22.409 4.352 4.840 1.00 56.16 193 GLY A CA 1
ATOM 1547 C C . GLY A 1 193 ? 21.689 5.673 5.165 1.00 56.16 193 GLY A C 1
ATOM 1548 O O . GLY A 1 193 ? 21.689 6.091 6.318 1.00 56.16 193 GLY A O 1
ATOM 1549 N N . ARG A 1 194 ? 21.094 6.344 4.175 1.00 65.00 194 ARG A N 1
ATOM 1550 C CA . ARG A 1 194 ? 20.180 7.475 4.345 1.00 65.00 194 ARG A CA 1
ATOM 1551 C C . ARG A 1 194 ? 18.799 6.958 4.746 1.00 65.00 194 ARG A C 1
ATOM 1553 O O . ARG A 1 194 ? 18.054 6.445 3.913 1.00 65.00 194 ARG A O 1
ATOM 1560 N N . THR A 1 195 ? 18.462 7.119 6.019 1.00 79.00 195 THR A N 1
ATOM 1561 C CA . THR A 1 195 ? 17.097 6.964 6.535 1.00 79.00 195 THR A CA 1
ATOM 1562 C C . THR A 1 195 ? 16.178 8.042 5.959 1.00 79.00 195 THR A C 1
ATOM 1564 O O . THR A 1 195 ? 16.571 9.207 5.888 1.00 79.00 195 THR A O 1
ATOM 1567 N N . HIS A 1 196 ? 14.955 7.673 5.578 1.00 86.31 196 HIS A N 1
ATOM 1568 C CA . HIS A 1 196 ? 13.920 8.632 5.185 1.00 86.31 196 HIS A CA 1
ATOM 1569 C C . HIS A 1 196 ? 13.483 9.485 6.399 1.00 86.31 196 HIS A C 1
ATOM 1571 O O . HIS A 1 196 ? 13.458 8.948 7.508 1.00 86.31 196 HIS A O 1
ATOM 1577 N N . PRO A 1 197 ? 13.131 10.778 6.240 1.00 89.44 197 PRO A N 1
ATOM 1578 C CA . PRO A 1 197 ? 12.752 11.640 7.368 1.00 89.44 197 PRO A CA 1
ATOM 1579 C C . PRO A 1 197 ? 11.370 11.339 7.975 1.00 89.44 197 PRO A C 1
ATOM 1581 O O . PRO A 1 197 ? 11.081 11.838 9.058 1.00 89.44 197 PRO A O 1
ATOM 1584 N N . ALA A 1 198 ? 10.524 10.550 7.302 1.00 90.50 198 ALA A N 1
ATOM 1585 C CA . ALA A 1 198 ? 9.149 10.273 7.726 1.00 90.50 198 ALA A CA 1
ATOM 1586 C C . ALA A 1 198 ? 9.060 9.649 9.134 1.00 90.50 198 ALA A C 1
ATOM 1588 O O . ALA A 1 198 ? 9.540 8.535 9.364 1.00 90.50 198 ALA A O 1
ATOM 1589 N N . ASP A 1 199 ? 8.379 10.337 10.056 1.00 90.75 199 ASP A N 1
ATOM 1590 C CA . ASP A 1 199 ? 8.287 9.946 11.469 1.00 90.75 199 ASP A CA 1
ATOM 1591 C C . ASP A 1 199 ? 7.704 8.537 11.681 1.00 90.75 199 ASP A C 1
ATOM 1593 O O . ASP A 1 199 ? 8.183 7.803 12.546 1.00 90.75 199 ASP A O 1
ATOM 1597 N N . MET A 1 200 ? 6.736 8.112 10.858 1.00 91.00 200 MET A N 1
ATOM 1598 C CA . MET A 1 200 ? 6.073 6.804 10.984 1.00 91.00 200 MET A CA 1
ATOM 1599 C C . MET A 1 200 ? 6.999 5.584 10.835 1.00 91.00 200 MET A C 1
ATOM 1601 O O . MET A 1 200 ? 6.616 4.486 11.240 1.00 91.00 200 MET A O 1
ATOM 1605 N N . LEU A 1 201 ? 8.203 5.761 10.274 1.00 91.75 201 LEU A N 1
ATOM 1606 C CA . LEU A 1 201 ? 9.206 4.701 10.117 1.00 91.75 201 LEU A CA 1
ATOM 1607 C C . LEU A 1 201 ? 10.089 4.506 11.362 1.00 91.75 201 LEU A C 1
ATOM 1609 O O . LEU A 1 201 ? 10.897 3.577 11.408 1.00 91.75 201 LEU A O 1
ATOM 1613 N N . LYS A 1 202 ? 9.969 5.374 12.374 1.00 90.69 202 LYS A N 1
ATOM 1614 C CA . LYS A 1 202 ? 10.672 5.226 13.656 1.00 90.69 202 LYS A CA 1
ATOM 1615 C C . LYS A 1 202 ? 10.104 4.009 14.405 1.00 90.69 202 LYS A C 1
ATOM 1617 O O . LYS A 1 202 ? 8.889 3.971 14.585 1.00 90.69 202 LYS A O 1
ATOM 1622 N N . PRO A 1 203 ? 10.921 3.042 14.871 1.00 91.62 203 PRO A N 1
ATOM 1623 C CA . PRO A 1 203 ? 10.412 1.824 15.508 1.00 91.62 203 PRO A CA 1
ATOM 1624 C C . PRO A 1 203 ? 9.479 2.115 16.690 1.00 91.62 203 PRO A C 1
ATOM 1626 O O . PRO A 1 203 ? 9.892 2.776 17.645 1.00 91.62 203 PRO A O 1
ATOM 1629 N N . ASP A 1 204 ? 8.243 1.608 16.648 1.00 93.50 204 ASP A N 1
ATOM 1630 C CA . ASP A 1 204 ? 7.230 1.882 17.668 1.00 93.50 204 ASP A CA 1
ATOM 1631 C C . ASP A 1 204 ? 6.752 0.606 18.387 1.00 93.50 204 ASP A C 1
ATOM 1633 O O . ASP A 1 204 ? 6.522 -0.421 17.750 1.00 93.50 204 ASP A O 1
ATOM 1637 N N . PRO A 1 205 ? 6.544 0.643 19.716 1.00 93.12 205 PRO A N 1
ATOM 1638 C CA . PRO A 1 205 ? 5.985 -0.481 20.470 1.00 93.12 205 PRO A CA 1
ATOM 1639 C C . PRO A 1 205 ? 4.614 -0.984 19.993 1.00 93.12 205 PRO A C 1
ATOM 1641 O O . PRO A 1 205 ? 4.261 -2.128 20.277 1.00 93.12 205 PRO A O 1
ATOM 1644 N N . ARG A 1 206 ? 3.826 -0.151 19.300 1.00 92.62 206 ARG A N 1
ATOM 1645 C CA . ARG A 1 206 ? 2.539 -0.542 18.704 1.00 92.62 206 ARG A CA 1
ATOM 1646 C C . ARG A 1 206 ? 2.718 -1.489 17.515 1.00 92.62 206 ARG A C 1
ATOM 1648 O O . ARG A 1 206 ? 1.898 -2.391 17.357 1.00 92.62 206 ARG A O 1
ATOM 1655 N N . ASP A 1 207 ? 3.808 -1.361 16.752 1.00 92.19 207 ASP A N 1
ATOM 1656 C CA . ASP A 1 207 ? 4.078 -2.175 15.554 1.00 92.19 207 ASP A CA 1
ATOM 1657 C C . ASP A 1 207 ? 4.279 -3.673 15.870 1.00 92.19 207 ASP A C 1
ATOM 1659 O O . ASP A 1 207 ? 4.108 -4.510 14.986 1.00 92.19 207 ASP A O 1
ATOM 1663 N N . THR A 1 208 ? 4.605 -4.033 17.121 1.00 92.56 208 THR A N 1
ATOM 1664 C CA . THR A 1 208 ? 4.778 -5.425 17.598 1.00 92.56 208 THR A CA 1
ATOM 1665 C C . THR A 1 208 ? 3.818 -5.815 18.730 1.00 92.56 208 THR A C 1
ATOM 1667 O O . THR A 1 208 ? 3.957 -6.873 19.346 1.00 92.56 208 THR A O 1
ATOM 1670 N N . LEU A 1 209 ? 2.793 -5.003 19.013 1.00 90.88 209 LEU A N 1
ATOM 1671 C CA . LEU A 1 209 ? 1.905 -5.210 20.165 1.00 90.88 209 LEU A CA 1
ATOM 1672 C C . LEU A 1 209 ? 1.093 -6.521 20.108 1.00 90.88 209 LEU A C 1
ATOM 1674 O O . LEU A 1 209 ? 0.700 -7.039 21.151 1.00 90.88 209 LEU A O 1
ATOM 1678 N N . TYR A 1 210 ? 0.870 -7.100 18.927 1.00 90.00 210 TYR A N 1
ATOM 1679 C CA . TYR A 1 210 ? 0.208 -8.404 18.789 1.00 90.00 210 TYR A CA 1
ATOM 1680 C C . TYR A 1 210 ? 1.036 -9.569 19.373 1.00 90.00 210 TYR A C 1
ATOM 1682 O O . TYR A 1 210 ? 0.460 -10.585 19.757 1.00 90.00 210 TYR A O 1
ATOM 1690 N N . GLU A 1 211 ? 2.363 -9.425 19.507 1.00 91.69 211 GLU A N 1
ATOM 1691 C CA . GLU A 1 211 ? 3.232 -10.437 20.128 1.00 91.69 211 GLU A CA 1
ATOM 1692 C C . GLU A 1 211 ? 3.026 -10.542 21.651 1.00 91.69 211 GLU A C 1
ATOM 1694 O O . GLU A 1 211 ? 3.317 -11.574 22.263 1.00 91.69 211 GLU A O 1
ATOM 1699 N N . VAL A 1 212 ? 2.539 -9.472 22.293 1.00 92.81 212 VAL A N 1
ATOM 1700 C CA . VAL A 1 212 ? 2.399 -9.412 23.752 1.00 92.81 212 VAL A CA 1
ATOM 1701 C C . VAL A 1 212 ? 1.116 -10.144 24.180 1.00 92.81 212 VAL A C 1
ATOM 1703 O O . VAL A 1 212 ? 0.022 -9.764 23.756 1.00 92.81 212 VAL A O 1
ATOM 1706 N N . PRO A 1 213 ? 1.181 -11.165 25.061 1.00 92.81 213 PRO A N 1
ATOM 1707 C CA . PRO A 1 213 ? -0.000 -11.948 25.418 1.00 92.81 213 PRO A CA 1
ATOM 1708 C C . PRO A 1 213 ? -1.111 -11.107 26.064 1.00 92.81 213 PRO A C 1
ATOM 1710 O O . PRO A 1 213 ? -0.884 -10.418 27.062 1.00 92.81 213 PRO A O 1
ATOM 1713 N N . LEU A 1 214 ? -2.327 -11.203 25.517 1.00 93.12 214 LEU A N 1
ATOM 1714 C CA . LEU A 1 214 ? -3.507 -10.487 26.007 1.00 93.12 214 LEU A CA 1
ATOM 1715 C C . LEU A 1 214 ? -3.906 -10.956 27.418 1.00 93.12 214 LEU A C 1
ATOM 1717 O O . LEU A 1 214 ? -3.991 -12.154 27.707 1.00 93.12 214 LEU A O 1
ATOM 1721 N N . LEU A 1 215 ? -4.186 -9.999 28.301 1.00 92.31 215 LEU A N 1
ATOM 1722 C CA . LEU A 1 215 ? -4.692 -10.243 29.645 1.00 92.31 215 LEU A CA 1
ATOM 1723 C C . LEU A 1 215 ? -6.120 -10.812 29.581 1.00 92.31 215 LEU A C 1
ATOM 1725 O O . LEU A 1 215 ? -7.044 -10.171 29.093 1.00 92.31 215 LEU A O 1
ATOM 1729 N N . SER A 1 216 ? -6.316 -12.026 30.099 1.00 88.75 216 SER A N 1
ATOM 1730 C CA . SER A 1 216 ? -7.594 -12.730 29.984 1.00 88.75 216 SER A CA 1
ATOM 1731 C C . SER A 1 216 ? -8.749 -12.012 30.697 1.00 88.75 216 SER A C 1
ATOM 1733 O O . SER A 1 216 ? -8.705 -11.754 31.901 1.00 88.75 216 SER A O 1
ATOM 1735 N N . ARG A 1 217 ? -9.846 -11.770 29.964 1.00 85.69 217 ARG A N 1
ATOM 1736 C CA . ARG A 1 217 ? -11.045 -11.033 30.415 1.00 85.69 217 ARG A CA 1
ATOM 1737 C C . ARG A 1 217 ? -11.683 -11.567 31.708 1.00 85.69 217 ARG A C 1
ATOM 1739 O O . ARG A 1 217 ? -12.301 -10.809 32.454 1.00 85.69 217 ARG A O 1
ATOM 1746 N N . SER A 1 218 ? -11.480 -12.842 32.056 1.00 86.25 218 SER A N 1
ATOM 1747 C CA . SER A 1 218 ? -11.873 -13.408 33.360 1.00 86.25 218 SER A CA 1
ATOM 1748 C C . SER A 1 218 ? -11.215 -12.704 34.558 1.00 86.25 218 SER A C 1
ATOM 1750 O O . SER A 1 218 ? -11.823 -12.622 35.622 1.00 86.25 218 SER A O 1
ATOM 1752 N N . ARG A 1 219 ? -10.015 -12.142 34.373 1.00 87.25 219 ARG A N 1
ATOM 1753 C CA . ARG A 1 219 ? -9.264 -11.348 35.360 1.00 87.25 219 ARG A CA 1
ATOM 1754 C C . ARG A 1 219 ? -9.721 -9.881 35.422 1.00 87.25 219 ARG A C 1
ATOM 1756 O O . ARG A 1 219 ? -9.328 -9.175 36.346 1.00 87.25 219 ARG A O 1
ATOM 1763 N N . LEU A 1 220 ? -10.555 -9.441 34.472 1.00 88.25 220 LEU A N 1
ATOM 1764 C CA . LEU A 1 220 ? -11.036 -8.059 34.311 1.00 88.25 220 LEU A CA 1
ATOM 1765 C C . LEU A 1 220 ? -12.524 -7.874 34.662 1.00 88.25 220 LEU A C 1
ATOM 1767 O O . LEU A 1 220 ? -12.906 -6.803 35.129 1.00 88.25 220 LEU A O 1
ATOM 1771 N N . ARG A 1 221 ? -13.345 -8.930 34.531 1.00 75.44 221 ARG A N 1
ATOM 1772 C CA . ARG A 1 221 ? -14.818 -8.986 34.737 1.00 75.44 221 ARG A CA 1
ATOM 1773 C C . ARG A 1 221 ? -15.407 -8.355 36.018 1.00 75.44 221 ARG A C 1
ATOM 1775 O O . ARG A 1 221 ? -16.623 -8.334 36.156 1.00 75.44 221 ARG A O 1
ATOM 1782 N N . ARG A 1 222 ? -14.598 -7.906 36.984 1.00 83.06 222 ARG A N 1
ATOM 1783 C CA . ARG A 1 222 ? -15.053 -7.252 38.233 1.00 83.06 222 ARG A CA 1
ATOM 1784 C C . ARG A 1 222 ? -14.321 -5.941 38.565 1.00 83.06 222 ARG A C 1
ATOM 1786 O O . ARG A 1 222 ? -14.524 -5.411 39.658 1.00 83.06 222 ARG A O 1
ATOM 1793 N N . ALA A 1 223 ? -13.462 -5.444 37.667 1.00 90.94 223 ALA A N 1
ATOM 1794 C CA . ALA A 1 223 ? -12.709 -4.198 37.845 1.00 90.94 223 ALA A CA 1
ATOM 1795 C C . ALA A 1 223 ? -13.627 -2.964 37.807 1.00 90.94 223 ALA A C 1
ATOM 1797 O O . ALA A 1 223 ? -13.578 -2.140 38.718 1.00 90.94 223 ALA A O 1
ATOM 1798 N N . LEU A 1 224 ? -14.499 -2.893 36.798 1.00 94.56 224 LEU A N 1
ATOM 1799 C CA . LEU A 1 224 ? -15.521 -1.861 36.604 1.00 94.56 224 LEU A CA 1
ATOM 1800 C C . LEU A 1 224 ? -16.935 -2.490 36.617 1.00 94.56 224 LEU A C 1
ATOM 1802 O O . LEU A 1 224 ? -17.046 -3.701 36.388 1.00 94.56 224 LEU A O 1
ATOM 1806 N N . PRO A 1 225 ? -18.007 -1.717 36.883 1.00 94.75 225 PRO A N 1
ATOM 1807 C CA . PRO A 1 225 ? -19.388 -2.135 36.617 1.00 94.75 225 PRO A CA 1
ATOM 1808 C C . PRO A 1 225 ? -19.694 -2.129 35.109 1.00 94.75 225 PRO A C 1
ATOM 1810 O O . PRO A 1 225 ? -18.993 -1.472 34.344 1.00 94.75 225 PRO A O 1
ATOM 1813 N N . GLU A 1 226 ? -20.752 -2.817 34.677 1.00 94.50 226 GLU A N 1
ATOM 1814 C CA . GLU A 1 226 ? -21.309 -2.662 33.320 1.00 94.50 226 GLU A CA 1
ATOM 1815 C C . GLU A 1 226 ? -22.277 -1.468 33.259 1.00 94.50 226 GLU A C 1
ATOM 1817 O O . GLU A 1 226 ? -22.921 -1.139 34.256 1.00 94.50 226 GLU A O 1
ATOM 1822 N N . CYS A 1 227 ? -22.382 -0.813 32.099 1.00 94.94 227 CYS A N 1
ATOM 1823 C CA . CYS A 1 227 ? -23.230 0.365 31.896 1.00 94.94 227 CYS A CA 1
ATOM 1824 C C . CYS A 1 227 ? -23.859 0.409 30.488 1.00 94.94 227 CYS A C 1
ATOM 1826 O O . CYS A 1 227 ? -23.221 -0.026 29.525 1.00 94.94 227 CYS A O 1
ATOM 1828 N N . PRO A 1 228 ? -25.081 0.955 30.322 1.00 95.12 228 PRO A N 1
ATOM 1829 C CA . PRO A 1 228 ? -25.704 1.093 29.006 1.00 95.12 228 PRO A CA 1
ATOM 1830 C C . PRO A 1 228 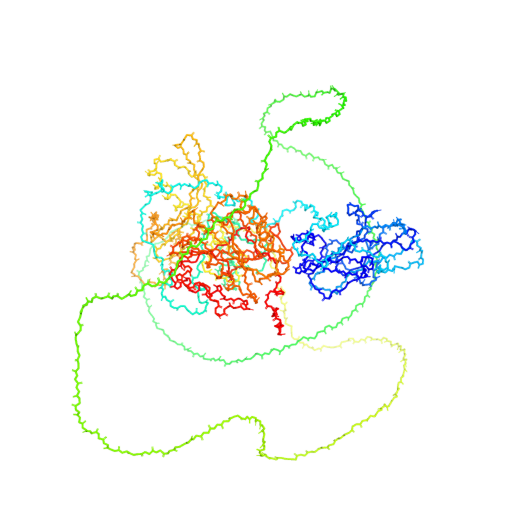? -24.879 1.990 28.076 1.00 95.12 228 PRO A C 1
ATOM 1832 O O . PRO A 1 228 ? -24.586 3.135 28.419 1.00 95.12 228 PRO A O 1
ATOM 1835 N N . TYR A 1 229 ? -24.551 1.496 26.879 1.00 94.38 229 TYR A N 1
ATOM 1836 C CA . TYR A 1 229 ? -23.809 2.255 25.871 1.00 94.38 229 TYR A CA 1
ATOM 1837 C C . TYR A 1 229 ? -24.638 2.469 24.597 1.00 94.38 229 TYR A C 1
ATOM 1839 O O . TYR A 1 229 ? -24.994 1.522 23.888 1.00 94.38 229 TYR A O 1
ATOM 1847 N N . ARG A 1 230 ? -24.958 3.740 24.333 1.00 91.81 230 ARG A N 1
ATOM 1848 C CA . ARG A 1 230 ? -25.620 4.243 23.119 1.00 91.81 230 ARG A CA 1
ATOM 1849 C C . ARG A 1 230 ? -25.189 5.706 22.924 1.00 91.81 230 ARG A C 1
ATOM 1851 O O . ARG A 1 230 ? -25.742 6.556 23.629 1.00 91.81 230 ARG A O 1
ATOM 1858 N N . PRO A 1 231 ? -24.212 6.009 22.053 1.00 91.88 231 PRO A N 1
ATOM 1859 C CA . PRO A 1 231 ? -23.792 7.383 21.766 1.00 91.88 231 PRO A CA 1
ATOM 1860 C C . PRO A 1 231 ? -24.926 8.281 21.254 1.00 91.88 231 PRO A C 1
ATOM 1862 O O . PRO A 1 231 ? -25.961 7.794 20.794 1.00 91.88 231 PRO A O 1
ATOM 1865 N N . SER A 1 232 ? -24.738 9.599 21.328 1.00 89.81 232 SER A N 1
ATOM 1866 C CA . SER A 1 232 ? -25.695 10.593 20.827 1.00 89.81 232 SER A CA 1
ATOM 1867 C C . SER A 1 232 ? -25.637 10.803 19.313 1.00 89.81 232 SER A C 1
ATOM 1869 O O . SER A 1 232 ? -26.592 11.330 18.756 1.00 89.81 232 SER A O 1
ATOM 1871 N N . TYR A 1 233 ? -24.533 10.427 18.661 1.00 88.19 233 TYR A N 1
ATOM 1872 C CA . TYR A 1 233 ? -24.290 10.623 17.223 1.00 88.19 233 TYR A CA 1
ATOM 1873 C C . TYR A 1 233 ? -24.702 9.428 16.342 1.00 88.19 233 TYR A C 1
ATOM 1875 O O . TYR A 1 233 ? -24.420 9.429 15.147 1.00 88.19 233 TYR A O 1
ATOM 1883 N N . LEU A 1 234 ? -25.339 8.388 16.898 1.00 89.81 234 LEU A N 1
ATOM 1884 C CA . LEU A 1 234 ? -25.802 7.249 16.096 1.00 89.81 234 LEU A CA 1
ATOM 1885 C C . LEU A 1 234 ? -26.979 7.646 15.192 1.00 89.81 234 LEU A C 1
ATOM 1887 O O . LEU A 1 234 ? -28.014 8.101 15.677 1.00 89.81 234 LEU A O 1
ATOM 1891 N N . VAL A 1 235 ? -26.849 7.374 13.892 1.00 83.88 235 VAL A N 1
ATOM 1892 C CA . VAL A 1 235 ? -27.838 7.684 12.837 1.00 83.88 235 VAL A CA 1
ATOM 1893 C C . VAL A 1 235 ? -28.889 6.559 12.709 1.00 83.88 235 VAL A C 1
ATOM 1895 O O . VAL A 1 235 ? -29.327 6.175 11.631 1.00 83.88 235 VAL A O 1
ATOM 1898 N N . ASP A 1 236 ? -29.291 6.008 13.853 1.00 79.06 236 ASP A N 1
ATOM 1899 C CA . ASP A 1 236 ? -30.156 4.832 14.001 1.00 79.06 236 ASP A CA 1
ATOM 1900 C C . ASP A 1 236 ? -31.565 5.078 13.421 1.00 79.06 236 ASP A C 1
ATOM 1902 O O . ASP A 1 236 ? -32.385 5.775 14.021 1.00 79.06 236 ASP A O 1
ATOM 1906 N N . GLY A 1 237 ? -31.832 4.532 12.228 1.00 72.56 237 GLY A N 1
ATOM 1907 C CA . GLY A 1 237 ? -33.128 4.619 11.544 1.00 72.56 237 GLY A CA 1
ATOM 1908 C C . GLY A 1 237 ? -33.438 5.946 10.835 1.00 72.56 237 GLY A C 1
ATOM 1909 O O . GLY A 1 237 ? -34.546 6.104 10.322 1.00 72.56 237 GLY A O 1
ATOM 1910 N N . PHE A 1 238 ? -32.497 6.894 10.770 1.00 81.12 238 PHE A N 1
ATOM 1911 C CA . PHE A 1 238 ? -32.685 8.155 10.041 1.00 81.12 238 PHE A CA 1
ATOM 1912 C C . PHE A 1 238 ? -32.302 7.993 8.560 1.00 81.12 238 PHE A C 1
ATOM 1914 O O . PHE A 1 238 ? -31.156 7.644 8.281 1.00 81.12 238 PHE A O 1
ATOM 1921 N N . PRO A 1 239 ? -33.197 8.263 7.589 1.00 85.44 239 PRO A N 1
ATOM 1922 C CA . PRO A 1 239 ? -32.876 8.114 6.172 1.00 85.44 239 PRO A CA 1
ATOM 1923 C C . PRO A 1 239 ? -31.874 9.187 5.723 1.00 85.44 239 PRO A C 1
ATOM 1925 O O . PRO A 1 239 ? -32.199 10.374 5.689 1.00 85.44 239 PRO A O 1
ATOM 1928 N N . LEU A 1 240 ? -30.665 8.760 5.353 1.00 89.62 240 LEU A N 1
ATOM 1929 C CA . LEU A 1 240 ? -29.643 9.638 4.782 1.00 89.62 240 LEU A CA 1
ATOM 1930 C C . LEU A 1 240 ? -29.850 9.815 3.277 1.00 89.62 240 LEU A C 1
ATOM 1932 O O . LEU A 1 240 ? -30.253 8.887 2.572 1.00 89.62 240 LEU A O 1
ATOM 1936 N N . GLN A 1 241 ? -29.525 11.006 2.776 1.00 90.25 241 GLN A N 1
ATOM 1937 C CA . GLN A 1 241 ? -29.346 11.224 1.344 1.00 90.25 241 GLN A CA 1
ATOM 1938 C C . GLN A 1 241 ? -28.030 10.598 0.865 1.00 90.25 241 GLN A C 1
ATOM 1940 O O . GLN A 1 241 ? -27.136 10.299 1.656 1.00 90.25 241 GLN A O 1
ATOM 1945 N N . ARG A 1 242 ? -27.909 10.421 -0.452 1.00 90.62 242 ARG A N 1
ATOM 1946 C CA . ARG A 1 242 ? -26.740 9.814 -1.094 1.00 90.62 242 ARG A CA 1
ATOM 1947 C C . ARG A 1 242 ? -25.435 10.516 -0.691 1.00 90.62 242 ARG A C 1
ATOM 1949 O O . ARG A 1 242 ? -25.271 11.706 -0.950 1.00 90.62 242 ARG A O 1
ATOM 1956 N N . TYR A 1 243 ? -24.506 9.741 -0.139 1.00 91.56 243 TYR A N 1
ATOM 1957 C CA . TYR A 1 243 ? -23.188 10.135 0.366 1.00 91.56 243 TYR A CA 1
ATOM 1958 C C . TYR A 1 243 ? -23.217 11.093 1.569 1.00 91.56 243 TYR A C 1
ATOM 1960 O O . TYR A 1 243 ? -22.186 11.653 1.948 1.00 91.56 243 TYR A O 1
ATOM 1968 N N . GLN A 1 244 ? -24.379 11.290 2.198 1.00 90.06 244 GLN A N 1
ATOM 1969 C CA . GLN A 1 244 ? -24.513 12.164 3.363 1.00 90.06 244 GLN A CA 1
ATOM 1970 C C . GLN A 1 244 ? -23.837 11.564 4.608 1.00 90.06 244 GLN A C 1
ATOM 1972 O O . GLN A 1 244 ? -23.454 12.309 5.508 1.00 90.06 244 GLN A O 1
ATOM 1977 N N . GLY A 1 245 ? -23.611 10.246 4.649 1.00 87.62 245 GLY A N 1
ATOM 1978 C CA . GLY A 1 245 ? -22.922 9.542 5.731 1.00 87.62 245 GLY A CA 1
ATOM 1979 C C . GLY A 1 245 ? -21.540 10.109 6.063 1.00 87.62 245 GLY A C 1
ATOM 1980 O O . GLY A 1 245 ? -21.161 10.129 7.231 1.00 87.62 245 GLY A O 1
ATOM 1981 N N . LEU A 1 246 ? -20.840 10.688 5.079 1.00 87.88 246 LEU A N 1
ATOM 1982 C CA . LEU A 1 246 ? -19.577 11.416 5.274 1.00 87.88 246 LEU A CA 1
ATOM 1983 C C . LEU A 1 246 ? -19.670 12.512 6.355 1.00 87.88 246 LEU A C 1
ATOM 1985 O O . LEU A 1 246 ? -18.695 12.762 7.057 1.00 87.88 246 LEU A O 1
ATOM 1989 N N . GLN A 1 247 ? -20.841 13.139 6.516 1.00 85.81 247 GLN A N 1
ATOM 1990 C CA . GLN A 1 247 ? -21.092 14.208 7.492 1.00 85.81 247 GLN A CA 1
ATOM 1991 C C . GLN A 1 247 ? -21.236 13.698 8.937 1.00 85.81 247 GLN A C 1
ATOM 1993 O O . GLN A 1 247 ? -21.236 14.502 9.862 1.00 85.81 247 GLN A O 1
ATOM 1998 N N . PHE A 1 248 ? -21.360 12.382 9.140 1.00 87.88 248 PHE A N 1
ATOM 1999 C CA . PHE A 1 248 ? -21.562 11.750 10.450 1.00 87.88 248 PHE A CA 1
ATOM 2000 C C . PHE A 1 248 ? -20.346 10.930 10.915 1.00 87.88 248 PHE A C 1
ATOM 2002 O O . PHE A 1 248 ? -20.381 10.303 11.977 1.00 87.88 248 PHE A O 1
ATOM 2009 N N . VAL A 1 249 ? -19.250 10.927 10.146 1.00 87.62 249 VAL A N 1
ATOM 2010 C CA . VAL A 1 249 ? -18.012 10.242 10.534 1.00 87.62 249 VAL A CA 1
ATOM 2011 C C . VAL A 1 249 ? -17.097 11.194 11.298 1.00 87.62 249 VAL A C 1
ATOM 2013 O O . VAL A 1 249 ? -16.399 12.024 10.720 1.00 87.62 249 VAL A O 1
ATOM 2016 N N . HIS A 1 250 ? -17.066 11.023 12.616 1.00 84.88 250 HIS A N 1
ATOM 2017 C CA . HIS A 1 250 ? -16.074 11.644 13.491 1.00 84.88 250 HIS A CA 1
ATOM 2018 C C . HIS A 1 250 ? -14.771 10.823 13.491 1.00 84.88 250 HIS A C 1
ATOM 2020 O O . HIS A 1 250 ? -14.795 9.602 13.291 1.00 84.88 250 HIS A O 1
ATOM 2026 N N . LEU A 1 251 ? -13.635 11.472 13.747 1.00 90.00 251 LEU A N 1
ATOM 2027 C CA . LEU A 1 251 ? -12.357 10.812 14.030 1.00 90.00 251 LEU A CA 1
ATOM 2028 C C . LEU A 1 251 ? -12.153 10.622 15.541 1.00 90.00 251 LEU A C 1
ATOM 2030 O O . LEU A 1 251 ? -12.666 11.394 16.354 1.00 90.00 251 LEU A O 1
ATOM 2034 N N . SER A 1 252 ? -11.359 9.617 15.909 1.00 92.56 252 SER A N 1
ATOM 2035 C CA . SER A 1 252 ? -10.911 9.408 17.291 1.00 92.56 252 SER A CA 1
ATOM 2036 C C . SER A 1 252 ? -9.571 10.097 17.570 1.00 92.56 252 SER A C 1
ATOM 2038 O O . SER A 1 252 ? -8.751 10.289 16.672 1.00 92.56 252 SER A O 1
ATOM 2040 N N . PHE A 1 253 ? -9.354 10.468 18.833 1.00 94.00 253 PHE A N 1
ATOM 2041 C CA . PHE A 1 253 ? -8.091 11.025 19.332 1.00 94.00 253 PHE A CA 1
ATOM 2042 C C . PHE A 1 253 ? -7.203 9.906 19.893 1.00 94.00 253 PHE A C 1
ATOM 2044 O O . PHE A 1 253 ? -7.743 8.972 20.473 1.00 94.00 253 PHE A O 1
ATOM 2051 N N . VAL A 1 254 ? -5.876 10.006 19.794 1.00 95.56 254 VAL A N 1
ATOM 2052 C CA . VAL A 1 254 ? -4.901 9.005 20.266 1.00 95.56 254 VAL A CA 1
ATOM 2053 C C . VAL A 1 254 ? -3.861 9.617 21.214 1.00 95.56 254 VAL A C 1
ATOM 2055 O O . VAL A 1 254 ? -3.471 10.776 21.066 1.00 95.56 254 VAL A O 1
ATOM 2058 N N . TYR A 1 255 ? -3.391 8.844 22.193 1.00 95.56 255 TYR A N 1
ATOM 2059 C CA . TYR A 1 255 ? -2.237 9.172 23.043 1.00 95.56 255 TYR A CA 1
ATOM 2060 C C . TYR A 1 255 ? -1.446 7.895 23.396 1.00 95.56 255 TYR A C 1
ATOM 2062 O O . TYR A 1 255 ? -2.069 6.877 23.689 1.00 95.56 255 TYR A O 1
ATOM 2070 N N . PRO A 1 256 ? -0.100 7.918 23.450 1.00 94.75 256 PRO A N 1
ATOM 2071 C CA . PRO A 1 256 ? 0.779 9.010 23.030 1.00 94.75 256 PRO A CA 1
ATOM 2072 C C . PRO A 1 256 ? 0.752 9.202 21.506 1.00 94.75 256 PRO A C 1
ATOM 2074 O O . PRO A 1 256 ? 0.206 8.365 20.785 1.00 94.75 256 PRO A O 1
ATOM 2077 N N . ASN A 1 257 ? 1.363 10.290 21.022 1.00 92.50 257 ASN A N 1
ATOM 2078 C CA . ASN A 1 257 ? 1.512 10.581 19.591 1.00 92.50 257 ASN A CA 1
ATOM 2079 C C . ASN A 1 257 ? 1.971 9.325 18.822 1.00 92.50 257 ASN A C 1
ATOM 2081 O O . ASN A 1 257 ? 2.865 8.598 19.265 1.00 92.50 257 ASN A O 1
ATOM 2085 N N . ASP A 1 258 ? 1.286 9.020 17.723 1.00 92.38 258 ASP A N 1
ATOM 2086 C CA . ASP A 1 258 ? 1.469 7.797 16.944 1.00 92.38 258 ASP A CA 1
ATOM 2087 C C . ASP A 1 258 ? 2.401 7.963 15.742 1.00 92.38 258 ASP A C 1
ATOM 2089 O O . ASP A 1 258 ? 2.656 6.985 15.046 1.00 92.38 258 ASP A O 1
ATOM 2093 N N . TYR A 1 259 ? 2.946 9.160 15.519 1.00 92.75 259 TYR A N 1
ATOM 2094 C CA . TYR A 1 259 ? 3.812 9.489 14.388 1.00 92.75 259 TYR A CA 1
ATOM 2095 C C . TYR A 1 259 ? 3.133 9.323 13.010 1.00 92.75 259 TYR A C 1
ATOM 2097 O O . TYR A 1 259 ? 3.816 9.172 11.999 1.00 92.75 259 TYR A O 1
ATOM 2105 N N . SER A 1 260 ? 1.794 9.375 12.943 1.00 92.44 260 SER A N 1
ATOM 2106 C CA . SER A 1 260 ? 1.029 9.341 11.682 1.00 92.44 260 SER A CA 1
ATOM 2107 C C . SER A 1 260 ? 1.044 10.667 10.902 1.00 92.44 260 SER A C 1
ATOM 2109 O O . SER A 1 260 ? 0.779 10.677 9.700 1.00 92.44 260 SER A O 1
ATOM 2111 N N . ARG A 1 261 ? 1.366 11.795 11.544 1.00 88.62 261 ARG A N 1
ATOM 2112 C CA . ARG A 1 261 ? 1.478 13.108 10.888 1.00 88.62 261 ARG A CA 1
ATOM 2113 C C . ARG A 1 261 ? 2.633 13.124 9.875 1.00 88.62 261 ARG A C 1
ATOM 2115 O O . ARG A 1 261 ? 3.763 12.780 10.213 1.00 88.62 261 ARG A O 1
ATOM 2122 N N . LEU A 1 262 ? 2.363 13.557 8.642 1.00 88.75 262 LEU A N 1
ATOM 2123 C CA . LEU A 1 262 ? 3.330 13.591 7.531 1.00 88.75 262 LEU A CA 1
ATOM 2124 C C . LEU A 1 262 ? 4.201 14.858 7.585 1.00 88.75 262 LEU A C 1
ATOM 2126 O O . LEU A 1 262 ? 4.220 15.661 6.653 1.00 88.75 262 LEU A O 1
ATOM 2130 N N . SER A 1 263 ? 4.908 15.040 8.702 1.00 83.25 263 SER A N 1
ATOM 2131 C CA . SER A 1 263 ? 5.732 16.217 9.020 1.00 83.25 263 SER A CA 1
ATOM 2132 C C . SER A 1 263 ? 6.728 16.593 7.914 1.00 83.25 263 SER A C 1
ATOM 2134 O O . SER A 1 263 ? 6.931 17.772 7.632 1.00 83.25 263 SER A O 1
ATOM 2136 N N . HIS A 1 264 ? 7.298 15.600 7.226 1.00 86.25 264 HIS A N 1
ATOM 2137 C CA . HIS A 1 264 ? 8.244 15.774 6.120 1.00 86.25 264 HIS A CA 1
ATOM 2138 C C . HIS A 1 264 ? 7.616 16.327 4.828 1.00 86.25 264 HIS A C 1
ATOM 2140 O O . HIS A 1 264 ? 8.346 16.678 3.899 1.00 86.25 264 HIS A O 1
ATOM 2146 N N . MET A 1 265 ? 6.284 16.433 4.769 1.00 83.75 265 MET A N 1
ATOM 2147 C CA . MET A 1 265 ? 5.512 16.874 3.600 1.00 83.75 265 MET A CA 1
ATOM 2148 C C . MET A 1 265 ? 4.673 18.139 3.845 1.00 83.75 265 MET A C 1
ATOM 2150 O O . MET A 1 265 ? 4.020 18.628 2.923 1.00 83.75 265 MET A O 1
ATOM 2154 N N . GLU A 1 266 ? 4.697 18.708 5.053 1.00 74.00 266 GLU A N 1
ATOM 2155 C CA . GLU A 1 266 ? 3.965 19.936 5.399 1.00 74.00 266 GLU A CA 1
ATOM 2156 C C . GLU A 1 266 ? 4.659 21.199 4.856 1.00 74.00 266 GLU A C 1
ATOM 2158 O O . GLU A 1 266 ? 5.206 22.006 5.602 1.00 74.00 266 GLU A O 1
ATOM 2163 N N . LYS A 1 267 ? 4.631 21.370 3.529 1.00 64.06 267 LYS A N 1
ATOM 2164 C CA . LYS A 1 267 ? 5.083 22.597 2.851 1.00 64.06 267 LYS A CA 1
ATOM 2165 C C . LYS A 1 267 ? 3.941 23.607 2.736 1.00 64.06 267 LYS A C 1
ATOM 2167 O O . LYS A 1 267 ? 3.996 24.673 3.342 1.00 64.06 267 LYS A O 1
ATOM 2172 N N . ASP A 1 268 ? 2.873 23.218 2.042 1.00 49.25 268 ASP A N 1
ATOM 2173 C CA . ASP A 1 268 ? 1.779 24.133 1.681 1.00 49.25 268 ASP A CA 1
ATOM 2174 C C . ASP A 1 268 ? 0.458 23.819 2.411 1.00 49.25 268 ASP A C 1
ATOM 2176 O O . ASP A 1 268 ? -0.348 24.710 2.675 1.00 49.25 268 ASP A O 1
ATOM 2180 N N . ASN A 1 269 ? 0.220 22.554 2.785 1.00 54.28 269 ASN A N 1
ATOM 2181 C CA . ASN A 1 269 ? -1.080 22.101 3.297 1.00 54.28 269 ASN A CA 1
ATOM 2182 C C . ASN A 1 269 ? -1.220 22.249 4.829 1.00 54.28 269 ASN A C 1
ATOM 2184 O O . ASN A 1 269 ? -1.181 21.279 5.592 1.00 54.28 269 ASN A O 1
ATOM 2188 N N . LYS A 1 270 ? -1.347 23.500 5.286 1.00 56.53 270 LYS A N 1
ATOM 2189 C CA . LYS A 1 270 ? -1.323 23.917 6.700 1.00 56.53 270 LYS A CA 1
ATOM 2190 C C . LYS A 1 270 ? -2.647 23.691 7.452 1.00 56.53 270 LYS A C 1
ATOM 2192 O O . LYS A 1 270 ? -3.296 24.630 7.901 1.00 56.53 270 LYS A O 1
ATOM 2197 N N . CYS A 1 271 ? -3.027 22.443 7.700 1.00 61.41 271 CYS A N 1
ATOM 2198 C CA . CYS A 1 271 ? -4.280 22.115 8.408 1.00 61.41 271 CYS A CA 1
ATOM 2199 C C . CYS A 1 271 ? -4.425 22.617 9.854 1.00 61.41 271 CYS A C 1
ATOM 2201 O O . CYS A 1 271 ? -5.523 22.593 10.407 1.00 61.41 271 CYS A O 1
ATOM 2203 N N . PHE A 1 272 ? -3.337 23.075 10.467 1.00 56.00 272 PHE A N 1
ATOM 2204 C CA . PHE A 1 272 ? -3.338 23.681 11.801 1.00 56.00 272 PHE A CA 1
ATOM 2205 C C . PHE A 1 272 ? -3.467 25.213 11.753 1.00 56.00 272 PHE A C 1
ATOM 2207 O O . PHE A 1 272 ? -3.735 25.839 12.777 1.00 56.00 272 PHE A O 1
ATOM 2214 N N . TYR A 1 273 ? -3.304 25.809 10.568 1.00 51.16 273 TYR A N 1
ATOM 2215 C CA . TYR A 1 273 ? -3.244 27.250 10.345 1.00 51.16 273 TYR A CA 1
ATOM 2216 C C . TYR A 1 273 ? -4.158 27.608 9.164 1.00 51.16 273 TYR A C 1
ATOM 2218 O O . TYR A 1 273 ? -3.717 27.710 8.022 1.00 51.16 273 TYR A O 1
ATOM 2226 N N . GLN A 1 274 ? -5.456 27.793 9.430 1.00 44.00 274 GLN A N 1
ATOM 2227 C CA . GLN A 1 274 ? -6.342 28.410 8.441 1.00 44.00 274 GLN A CA 1
ATOM 2228 C C . GLN A 1 274 ? -5.900 29.863 8.229 1.00 44.00 274 GLN A C 1
ATOM 2230 O O . GLN A 1 274 ? -6.126 30.715 9.088 1.00 44.00 274 GLN A O 1
ATOM 2235 N N . GLU A 1 275 ? -5.272 30.135 7.084 1.00 42.72 275 GLU A N 1
ATOM 2236 C CA . GLU A 1 275 ? -4.769 31.456 6.679 1.00 42.72 275 GLU A CA 1
ATOM 2237 C C . GLU A 1 275 ? -5.912 32.389 6.241 1.00 42.72 275 GLU A C 1
ATOM 2239 O O . GLU A 1 275 ? -5.992 32.864 5.113 1.00 42.72 275 GLU A O 1
ATOM 2244 N N . ASN A 1 276 ? -6.822 32.660 7.175 1.00 45.59 276 ASN A N 1
ATOM 2245 C CA . ASN A 1 276 ? -7.654 33.852 7.157 1.00 45.59 276 ASN A CA 1
ATOM 2246 C C . ASN A 1 276 ? -6.849 34.976 7.849 1.00 45.59 276 ASN A C 1
ATOM 2248 O O . ASN A 1 276 ? -6.453 34.773 9.001 1.00 45.59 276 ASN A O 1
ATOM 2252 N N . PRO A 1 277 ? -6.614 36.144 7.218 1.00 47.53 277 PRO A N 1
ATOM 2253 C CA . PRO A 1 277 ? -5.868 37.251 7.829 1.00 47.53 277 PRO A CA 1
ATOM 2254 C C . PRO A 1 277 ? -6.389 37.643 9.222 1.00 47.53 277 PRO A C 1
ATOM 2256 O O . PRO A 1 277 ? -5.617 37.695 10.177 1.00 47.53 277 PRO A O 1
ATOM 2259 N N . TYR A 1 278 ? -7.716 37.737 9.381 1.00 47.56 278 TYR A N 1
ATOM 2260 C CA . TYR A 1 278 ? -8.386 37.996 10.665 1.00 47.56 278 TYR A CA 1
ATOM 2261 C C . TYR A 1 278 ? -8.118 36.925 11.736 1.00 47.56 278 TYR A C 1
ATOM 2263 O O . TYR A 1 278 ? -8.285 37.175 12.932 1.00 47.56 278 TYR A O 1
ATOM 2271 N N . TYR A 1 279 ? -7.760 35.705 11.328 1.00 48.62 279 TYR A N 1
ATOM 2272 C CA . TYR A 1 279 ? -7.429 34.606 12.232 1.00 48.62 279 TYR A CA 1
ATOM 2273 C C . TYR A 1 279 ? -5.944 34.613 12.610 1.00 48.62 279 TYR A C 1
ATOM 2275 O O . TYR A 1 279 ? -5.617 34.279 13.745 1.00 48.62 279 TYR A O 1
ATOM 2283 N N . LEU A 1 280 ? -5.052 35.071 11.725 1.00 47.38 280 LEU A N 1
ATOM 2284 C CA . LEU A 1 280 ? -3.659 35.336 12.087 1.00 47.38 280 LEU A CA 1
ATOM 2285 C C . LEU A 1 280 ? -3.573 36.499 13.082 1.00 47.38 280 LEU A C 1
ATOM 2287 O O . LEU A 1 280 ? -3.091 36.286 14.191 1.00 47.38 280 LEU A O 1
ATOM 2291 N N . GLU A 1 281 ? -4.139 37.670 12.782 1.00 46.56 281 GLU A N 1
ATOM 2292 C CA . GLU A 1 281 ? -4.103 38.830 13.695 1.00 46.56 281 GLU A CA 1
ATOM 2293 C C . GLU A 1 281 ? -4.706 38.539 15.083 1.00 46.56 281 GLU A C 1
ATOM 2295 O O . GLU A 1 281 ? -4.247 39.070 16.094 1.00 46.56 281 GLU A O 1
ATOM 2300 N N . ARG A 1 282 ? -5.726 37.669 15.161 1.00 44.91 282 ARG A N 1
ATOM 2301 C CA . ARG A 1 282 ? -6.490 37.412 16.397 1.00 44.91 282 ARG A CA 1
ATOM 2302 C C . ARG A 1 282 ? -6.138 36.106 17.125 1.00 44.91 282 ARG A C 1
ATOM 2304 O O . ARG A 1 282 ? -6.436 35.975 18.317 1.00 44.91 282 ARG A O 1
ATOM 2311 N N . PHE A 1 283 ? -5.539 35.132 16.436 1.00 47.25 283 PHE A N 1
ATOM 2312 C CA . PHE A 1 283 ? -5.243 33.785 16.954 1.00 47.25 283 PHE A CA 1
ATOM 2313 C C . PHE A 1 283 ? -3.903 33.190 16.474 1.00 47.25 283 PHE A C 1
ATOM 2315 O O . PHE A 1 283 ? -3.606 32.044 16.814 1.00 47.25 283 PHE A O 1
ATOM 2322 N N . GLY A 1 284 ? -3.090 33.941 15.726 1.00 52.16 284 GLY A N 1
ATOM 2323 C CA . GLY A 1 284 ? -1.769 33.526 15.254 1.00 52.16 284 GLY A CA 1
ATOM 2324 C C . GLY A 1 284 ? -0.749 33.299 16.376 1.00 52.16 284 GLY A C 1
ATOM 2325 O O . GLY A 1 284 ? -1.028 33.477 17.566 1.00 52.16 284 GLY A O 1
ATOM 2326 N N . PHE A 1 285 ? 0.467 32.900 15.989 1.00 54.66 285 PHE A N 1
ATOM 2327 C CA . PHE A 1 285 ? 1.513 32.446 16.916 1.00 54.66 285 PHE A CA 1
ATOM 2328 C C . PHE A 1 285 ? 1.836 33.443 18.043 1.00 54.66 285 PHE A C 1
ATOM 2330 O O . PHE A 1 285 ? 2.133 33.013 19.156 1.00 54.66 285 PHE A O 1
ATOM 2337 N N . TYR A 1 286 ? 1.667 34.748 17.808 1.00 56.66 286 TYR A N 1
ATOM 2338 C CA . TYR A 1 286 ? 1.836 35.844 18.780 1.00 56.66 286 TYR A CA 1
ATOM 2339 C C . TYR A 1 286 ? 0.962 35.717 20.046 1.00 56.66 286 TYR A C 1
ATOM 2341 O O . TYR A 1 286 ? 1.237 36.344 21.064 1.00 56.66 286 TYR A O 1
ATOM 2349 N N . LYS A 1 287 ? -0.097 34.896 20.021 1.00 54.22 287 LYS A N 1
ATOM 2350 C CA . LYS A 1 287 ? -0.905 34.578 21.212 1.00 54.22 287 LYS A CA 1
ATOM 2351 C C . LYS A 1 287 ? -0.238 33.540 22.133 1.00 54.22 287 LYS A C 1
ATOM 2353 O O . LYS A 1 287 ? -0.581 33.447 23.312 1.00 54.22 287 LYS A O 1
ATOM 2358 N N . TYR A 1 288 ? 0.683 32.745 21.591 1.00 56.97 288 TYR A N 1
ATOM 2359 C CA . TYR A 1 288 ? 1.352 31.620 22.255 1.00 56.97 288 TYR A CA 1
ATOM 2360 C C . TYR A 1 288 ? 2.857 31.863 22.468 1.00 56.97 288 TYR A C 1
ATOM 2362 O O . TYR A 1 288 ? 3.446 31.281 23.378 1.00 56.97 288 TYR A O 1
ATOM 2370 N N . MET A 1 289 ? 3.446 32.752 21.665 1.00 61.78 289 MET A N 1
ATOM 2371 C CA . MET A 1 289 ? 4.765 33.358 21.835 1.00 61.78 289 MET A CA 1
ATOM 2372 C C . MET A 1 289 ? 4.603 34.694 22.563 1.00 61.78 289 MET A C 1
ATOM 2374 O O . MET A 1 289 ? 4.047 35.638 22.007 1.00 61.78 289 MET A O 1
ATOM 2378 N N . LYS A 1 290 ? 5.092 34.801 23.797 1.00 59.97 290 LYS A N 1
ATOM 2379 C CA . LYS A 1 290 ? 5.231 36.095 24.468 1.00 59.97 290 LYS A CA 1
ATOM 2380 C C . LYS A 1 290 ? 6.592 36.661 24.101 1.00 59.97 290 LYS A C 1
ATOM 2382 O O . LYS A 1 290 ? 7.595 36.098 24.519 1.00 59.97 290 LYS A O 1
ATOM 2387 N N . MET A 1 291 ? 6.628 37.754 23.342 1.00 71.06 291 MET A N 1
ATOM 2388 C CA . MET A 1 291 ? 7.879 38.490 23.147 1.00 71.06 291 MET A CA 1
ATOM 2389 C C . MET A 1 291 ? 8.372 38.956 24.515 1.00 71.06 291 MET A C 1
ATOM 2391 O O . MET A 1 291 ? 7.617 39.599 25.258 1.00 71.06 291 MET A O 1
ATOM 2395 N N . ASP A 1 292 ? 9.605 38.604 24.859 1.00 71.00 292 ASP A N 1
ATOM 2396 C CA . ASP A 1 292 ? 10.170 38.994 26.140 1.00 71.00 292 ASP A CA 1
ATOM 2397 C C . ASP A 1 292 ? 10.430 40.506 26.088 1.00 71.00 292 ASP A C 1
ATOM 2399 O O . ASP A 1 292 ? 10.905 41.050 25.087 1.00 71.00 292 ASP A O 1
ATOM 2403 N N . ARG A 1 293 ? 10.009 41.229 27.129 1.00 59.00 293 ARG A N 1
ATOM 2404 C CA . ARG A 1 293 ? 10.166 42.688 27.149 1.00 59.00 293 ARG A CA 1
ATOM 2405 C C . ARG A 1 293 ? 11.629 43.017 27.446 1.00 59.00 293 ARG A C 1
ATOM 2407 O O . ARG A 1 293 ? 12.155 42.431 28.391 1.00 59.00 293 ARG A O 1
ATOM 2414 N N . PRO A 1 294 ? 12.256 43.967 26.726 1.00 58.00 294 PRO A N 1
ATOM 2415 C CA . PRO A 1 294 ? 13.581 44.441 27.101 1.00 58.00 294 PRO A CA 1
ATOM 2416 C C . PRO A 1 294 ? 13.534 44.964 28.538 1.00 58.00 294 PRO A C 1
ATOM 2418 O O . PRO A 1 294 ? 12.563 45.625 28.934 1.00 58.00 294 PRO A O 1
ATOM 2421 N N . GLU A 1 295 ? 14.563 44.648 29.321 1.00 49.97 295 GLU A N 1
ATOM 2422 C CA . GLU A 1 295 ? 14.667 45.126 30.694 1.00 49.97 295 GLU A CA 1
ATOM 2423 C C . GLU A 1 295 ? 14.681 46.657 30.685 1.00 49.97 295 GLU A C 1
ATOM 2425 O O . GLU A 1 295 ? 15.563 47.291 30.105 1.00 49.97 295 GLU A O 1
ATOM 2430 N N . LYS A 1 296 ? 13.675 47.274 31.316 1.00 48.16 296 LYS A N 1
ATOM 2431 C CA . LYS A 1 296 ? 13.721 48.714 31.564 1.00 48.16 296 LYS A CA 1
ATOM 2432 C C . LYS A 1 296 ? 14.858 48.966 32.544 1.00 48.16 296 LYS A C 1
ATOM 2434 O O . LYS A 1 296 ? 14.770 48.523 33.685 1.00 48.16 296 LYS A O 1
ATOM 2439 N N . SER A 1 297 ? 15.883 49.685 32.096 1.00 37.66 297 SER A N 1
ATOM 2440 C CA . SER A 1 297 ? 17.027 50.092 32.909 1.00 37.66 297 SER A CA 1
ATOM 2441 C C . SER A 1 297 ? 16.558 50.846 34.155 1.00 37.66 297 SER A C 1
ATOM 2443 O O . SER A 1 297 ? 16.168 52.014 34.083 1.00 37.66 297 SER A O 1
ATOM 2445 N N . LEU A 1 298 ? 16.569 50.156 35.293 1.00 40.22 298 LEU A N 1
ATOM 2446 C CA . LEU A 1 298 ? 16.263 50.722 36.598 1.00 40.22 298 LEU A CA 1
ATOM 2447 C C . LEU A 1 298 ? 17.491 51.468 37.122 1.00 40.22 298 LEU A C 1
ATOM 2449 O O . LEU A 1 298 ? 18.309 50.857 37.799 1.00 40.22 298 LEU A O 1
ATOM 2453 N N . ASP A 1 299 ? 17.590 52.772 36.848 1.00 34.09 299 ASP A N 1
ATOM 2454 C CA . ASP A 1 299 ? 18.044 53.704 37.889 1.00 34.09 299 ASP A CA 1
ATOM 2455 C C . ASP A 1 299 ? 17.722 55.178 37.587 1.00 34.09 299 ASP A C 1
ATOM 2457 O O . ASP A 1 299 ? 18.143 55.704 36.556 1.00 34.09 299 ASP A O 1
ATOM 2461 N N . SER A 1 300 ? 16.971 55.835 38.488 1.00 32.38 300 SER A N 1
ATOM 2462 C CA . SER A 1 300 ? 17.044 57.277 38.839 1.00 32.38 300 SER A CA 1
ATOM 2463 C C . SER A 1 300 ? 15.875 57.749 39.738 1.00 32.38 300 SER A C 1
ATOM 2465 O O . SER A 1 300 ? 14.877 58.281 39.265 1.00 32.38 300 SER A O 1
ATOM 2467 N N . GLY A 1 301 ? 16.050 57.617 41.060 1.00 31.20 301 GLY A N 1
ATOM 2468 C CA . GLY A 1 301 ? 15.758 58.693 42.034 1.00 31.20 301 GLY A CA 1
ATOM 2469 C C . GLY A 1 301 ? 14.313 59.138 42.350 1.00 31.20 301 GLY A C 1
ATOM 2470 O O . GLY A 1 301 ? 13.881 60.174 41.867 1.00 31.20 301 GLY A O 1
ATOM 2471 N N . GLU A 1 302 ? 13.669 58.415 43.276 1.00 30.78 302 GLU A N 1
ATOM 2472 C CA . GLU A 1 302 ? 12.998 58.876 44.527 1.00 30.78 302 GLU A CA 1
ATOM 2473 C C . GLU A 1 302 ? 12.082 60.134 44.650 1.00 30.78 302 GLU A C 1
ATOM 2475 O O . GLU A 1 302 ? 12.278 61.181 44.043 1.00 30.78 302 GLU A O 1
ATOM 2480 N N . ASN A 1 303 ? 11.209 60.046 45.678 1.00 27.53 303 ASN A N 1
ATOM 2481 C CA . ASN A 1 303 ? 10.368 61.076 46.335 1.00 27.53 303 ASN A CA 1
ATOM 2482 C C . ASN A 1 303 ? 9.024 61.432 45.641 1.00 27.53 303 ASN A C 1
ATOM 2484 O O . ASN A 1 303 ? 8.959 61.540 44.423 1.00 27.53 303 ASN A O 1
ATOM 2488 N N . THR A 1 304 ? 7.886 61.599 46.343 1.00 27.12 304 THR A N 1
ATOM 2489 C CA . THR A 1 304 ? 7.617 61.651 47.809 1.00 27.12 304 THR A CA 1
ATOM 2490 C C . THR A 1 304 ? 6.271 60.971 48.174 1.00 27.12 304 THR A C 1
ATOM 2492 O O . THR A 1 304 ? 5.505 60.573 47.299 1.00 27.12 304 THR A O 1
ATOM 2495 N N . GLU A 1 305 ? 5.974 60.820 49.469 1.00 26.70 305 GLU A N 1
ATOM 2496 C CA . GLU A 1 305 ? 4.835 60.063 50.025 1.00 26.70 305 GLU A CA 1
ATOM 2497 C C . GLU A 1 305 ? 3.488 60.837 50.105 1.00 26.70 305 GLU A C 1
ATOM 2499 O O . GLU A 1 305 ? 3.495 62.016 50.432 1.00 26.70 305 GLU A O 1
ATOM 2504 N N . GLN A 1 306 ? 2.369 60.123 49.848 1.00 25.95 306 GLN A N 1
ATOM 2505 C CA . GLN A 1 306 ? 1.049 60.040 50.556 1.00 25.95 306 GLN A CA 1
ATOM 2506 C C . GLN A 1 306 ? 0.390 61.247 51.307 1.00 25.95 306 GLN A C 1
ATOM 2508 O O . GLN A 1 306 ? 1.055 62.221 51.635 1.00 25.95 306 GLN A O 1
ATOM 2513 N N . PRO A 1 307 ? -0.899 61.162 51.756 1.00 44.59 307 PRO A N 1
ATOM 2514 C CA . PRO A 1 307 ? -2.042 60.295 51.373 1.00 44.59 307 PRO A CA 1
ATOM 2515 C C . PRO A 1 307 ? -3.356 61.082 51.063 1.00 44.59 307 PRO A C 1
ATOM 2517 O O . PRO A 1 307 ? -3.424 62.298 51.222 1.00 44.59 307 PRO A O 1
ATOM 2520 N N . GLY A 1 308 ? -4.451 60.389 50.697 1.00 22.70 308 GLY A N 1
ATOM 2521 C CA . GLY A 1 308 ? -5.804 60.974 50.565 1.00 22.70 308 GLY A CA 1
ATOM 2522 C C . GLY A 1 308 ? -6.932 59.924 50.581 1.00 22.70 308 GLY A C 1
ATOM 2523 O O . GLY A 1 308 ? -6.729 58.802 50.125 1.00 22.70 308 GLY A O 1
ATOM 2524 N N . SER A 1 309 ? -8.091 60.259 51.160 1.00 22.91 309 SER A N 1
ATOM 2525 C CA . SER A 1 309 ? -9.168 59.328 51.557 1.00 22.91 309 SER A CA 1
ATOM 2526 C C . SER A 1 309 ? -10.235 59.000 50.490 1.00 22.91 309 SER A C 1
ATOM 2528 O O . SER A 1 309 ? -10.265 59.579 49.411 1.00 22.91 309 SER A O 1
ATOM 2530 N N . GLN A 1 310 ? -11.129 58.072 50.873 1.00 29.17 310 GLN A N 1
ATOM 2531 C CA . GLN A 1 310 ? -12.450 57.704 50.311 1.00 29.17 310 GLN A CA 1
ATOM 2532 C C . GLN A 1 310 ? -13.296 58.927 49.845 1.00 29.17 310 GLN A C 1
ATOM 2534 O O . GLN A 1 310 ? -13.014 60.048 50.256 1.00 29.17 310 GLN A O 1
ATOM 2539 N N . GLU A 1 311 ? -14.356 58.808 49.029 1.00 25.16 311 GLU A N 1
ATOM 2540 C CA . GLU A 1 311 ? -15.459 57.817 49.043 1.00 25.16 311 GLU A CA 1
ATOM 2541 C C . GLU A 1 311 ? -16.319 57.893 47.743 1.00 25.16 311 GLU A C 1
ATOM 2543 O O . GLU A 1 311 ? -16.165 58.848 46.986 1.00 25.16 311 GLU A O 1
ATOM 2548 N N . GLY A 1 312 ? -17.254 56.954 47.489 1.00 22.08 312 GLY A N 1
ATOM 2549 C CA . GLY A 1 312 ? -18.386 57.182 46.552 1.00 22.08 312 GLY A CA 1
ATOM 2550 C C . GLY A 1 312 ? -18.741 56.086 45.519 1.00 22.08 312 GLY A C 1
ATOM 2551 O O . GLY A 1 312 ? -17.886 55.611 44.778 1.00 22.08 312 GLY A O 1
ATOM 2552 N N . ASN A 1 313 ? -20.033 55.722 45.469 1.00 28.72 313 ASN A N 1
ATOM 2553 C CA . ASN A 1 313 ? -20.778 54.911 44.472 1.00 28.72 313 ASN A CA 1
ATOM 2554 C C . ASN A 1 313 ? -22.284 54.983 44.881 1.00 28.72 313 ASN A C 1
ATOM 2556 O O . ASN A 1 313 ? -22.492 55.060 46.098 1.00 28.72 313 ASN A O 1
ATOM 2560 N N . PRO A 1 314 ? -23.334 54.898 44.020 1.00 49.59 314 PRO A N 1
ATOM 2561 C CA . PRO A 1 314 ? -23.407 54.697 42.559 1.00 49.59 314 PRO A CA 1
ATOM 2562 C C . PRO A 1 314 ? -24.280 55.758 41.809 1.00 49.59 314 PRO A C 1
ATOM 2564 O O . PRO A 1 314 ? -24.630 56.778 42.393 1.00 49.59 314 PRO A O 1
ATOM 2567 N N . GLU A 1 315 ? -24.691 55.435 40.565 1.00 27.84 315 GLU A N 1
ATOM 2568 C CA . GLU A 1 315 ? -25.755 56.078 39.737 1.00 27.84 315 GLU A CA 1
ATOM 2569 C C . GLU A 1 315 ? -25.421 57.508 39.218 1.00 27.84 315 GLU A C 1
ATOM 2571 O O . GLU A 1 315 ? -24.523 58.163 39.734 1.00 27.84 315 GLU A O 1
ATOM 2576 N N . GLU A 1 316 ? -25.961 58.029 38.103 1.00 27.69 316 GLU A N 1
ATOM 2577 C CA . GLU A 1 316 ? -27.192 57.753 37.325 1.00 27.69 316 GLU A CA 1
ATOM 2578 C C . GLU A 1 316 ? -26.983 57.996 35.791 1.00 27.69 316 GLU A C 1
ATOM 2580 O O . GLU A 1 316 ? -25.952 58.540 35.398 1.00 27.69 316 GLU A O 1
ATOM 2585 N N . LEU A 1 317 ? -27.989 57.647 34.959 1.00 27.58 317 LEU A N 1
ATOM 2586 C CA . LEU A 1 317 ? -28.402 58.215 33.639 1.00 27.58 317 LEU A CA 1
ATOM 2587 C C . LEU A 1 317 ? -28.500 57.255 32.420 1.00 27.58 317 LEU A C 1
ATOM 2589 O O . LEU A 1 317 ? -27.604 56.476 32.106 1.00 27.58 317 LEU A O 1
ATOM 2593 N N . GLN A 1 318 ? -29.635 57.383 31.716 1.00 28.34 318 GLN A N 1
ATOM 2594 C CA . GLN A 1 318 ? -30.037 56.785 30.420 1.00 28.34 318 GLN A CA 1
ATOM 2595 C C . GLN A 1 318 ? -29.973 57.903 29.321 1.00 28.34 318 GLN A C 1
ATOM 2597 O O . GLN A 1 318 ? -29.610 59.026 29.665 1.00 28.34 318 GLN A O 1
ATOM 2602 N N . TYR A 1 319 ? -30.217 57.752 28.005 1.00 26.31 319 TYR A N 1
ATOM 2603 C CA . TYR A 1 319 ? -31.320 57.118 27.246 1.00 26.31 319 TYR A CA 1
ATOM 2604 C C . TYR A 1 319 ? -30.974 56.920 25.734 1.00 26.31 319 TYR A C 1
ATOM 2606 O O . TYR A 1 319 ? -30.096 57.610 25.232 1.00 26.31 319 TYR A O 1
ATOM 2614 N N . GLU A 1 320 ? -31.705 55.999 25.070 1.00 27.25 320 GLU A N 1
ATOM 2615 C CA . GLU A 1 320 ? -32.264 55.977 23.674 1.00 27.25 320 GLU A CA 1
ATOM 2616 C C . GLU A 1 320 ? -31.410 56.401 22.432 1.00 27.25 320 GLU A C 1
ATOM 2618 O O . GLU A 1 320 ? -30.762 57.436 22.434 1.00 27.25 320 GLU A O 1
ATOM 2623 N N . GLU A 1 321 ? -31.235 55.533 21.408 1.00 29.59 321 GLU A N 1
ATOM 2624 C CA . GLU A 1 321 ? -31.959 55.428 20.091 1.00 29.59 321 GLU A CA 1
ATOM 2625 C C . GLU A 1 321 ? -31.521 56.476 19.013 1.00 29.59 321 GLU A C 1
ATOM 2627 O O . GLU A 1 321 ? -30.977 57.511 19.371 1.00 29.59 321 GLU A O 1
ATOM 2632 N N . GLN A 1 322 ? -31.625 56.313 17.675 1.00 27.61 322 GLN A N 1
ATOM 2633 C CA . GLN A 1 322 ? -32.233 55.311 16.761 1.00 27.61 322 GLN A CA 1
ATOM 2634 C C . GLN A 1 322 ? -31.566 55.383 15.343 1.00 27.61 322 GLN A C 1
ATOM 2636 O O . GLN A 1 322 ? -31.150 56.470 14.953 1.00 27.61 322 GLN A O 1
ATOM 2641 N N . ASP A 1 323 ? -31.559 54.278 14.568 1.00 27.12 323 ASP A N 1
ATOM 2642 C CA . ASP A 1 323 ? -31.540 54.164 13.073 1.00 27.12 323 ASP A CA 1
ATOM 2643 C C . ASP A 1 323 ? -30.429 54.898 12.233 1.00 27.12 323 ASP A C 1
ATOM 2645 O O . ASP A 1 323 ? -29.547 55.544 12.787 1.00 27.12 323 ASP A O 1
ATOM 2649 N N . VAL A 1 324 ? -30.254 54.773 10.895 1.00 27.83 324 VAL A N 1
ATOM 2650 C CA . VAL A 1 324 ? -31.073 54.261 9.760 1.00 27.83 324 VAL A CA 1
ATOM 2651 C C . VAL A 1 324 ? -30.223 53.473 8.724 1.00 27.83 324 VAL A C 1
ATOM 2653 O O . VAL A 1 324 ? -29.029 53.707 8.556 1.00 27.83 324 VAL A O 1
ATOM 2656 N N . GLU A 1 325 ? -30.864 52.555 7.991 1.00 26.89 325 GLU A N 1
ATOM 2657 C CA . GLU A 1 325 ? -30.343 51.747 6.867 1.00 26.89 325 GLU A CA 1
ATOM 2658 C C . GLU A 1 325 ? -30.175 52.533 5.538 1.00 26.89 325 GLU A C 1
ATOM 2660 O O . GLU A 1 325 ? -30.953 53.441 5.245 1.00 26.89 325 GLU A O 1
ATOM 2665 N N . SER A 1 326 ? -29.214 52.158 4.671 1.00 25.44 326 SER A N 1
ATOM 2666 C CA . SER A 1 326 ? -29.190 52.585 3.251 1.00 25.44 326 SER A CA 1
ATOM 2667 C C . SER A 1 326 ? -28.431 51.634 2.305 1.00 25.44 326 SER A C 1
ATOM 2669 O O . SER A 1 326 ? -27.235 51.390 2.441 1.00 25.44 326 SER A O 1
ATOM 2671 N N . THR A 1 327 ? -29.158 51.137 1.300 1.00 23.92 327 THR A N 1
ATOM 2672 C CA . THR A 1 327 ? -28.727 50.335 0.130 1.00 23.92 327 THR A CA 1
ATOM 2673 C C . THR A 1 327 ? -27.637 51.021 -0.719 1.00 23.92 327 THR A C 1
ATOM 2675 O O . THR A 1 327 ? -27.666 52.239 -0.828 1.00 23.92 327 THR A O 1
ATOM 2678 N N . SER A 1 328 ? -26.728 50.329 -1.430 1.00 24.12 328 SER A N 1
ATOM 2679 C CA . SER A 1 328 ? -27.026 49.672 -2.729 1.00 24.12 328 SER A CA 1
ATOM 2680 C C . SER A 1 328 ? -25.822 48.942 -3.385 1.00 24.12 328 SER A C 1
ATOM 2682 O O . SER A 1 328 ? -24.672 49.152 -3.019 1.00 24.12 328 SER A O 1
ATOM 2684 N N . VAL A 1 329 ? -26.110 48.123 -4.407 1.00 26.02 329 VAL A N 1
ATOM 2685 C CA . VAL A 1 329 ? -25.201 47.379 -5.333 1.00 26.02 329 VAL A CA 1
ATOM 2686 C C . VAL A 1 329 ? -25.402 47.969 -6.768 1.00 26.02 329 VAL A C 1
ATOM 2688 O O . VAL A 1 329 ? -26.353 48.747 -6.882 1.00 26.02 329 VAL A O 1
ATOM 2691 N N . PRO A 1 330 ? -24.674 47.642 -7.883 1.00 38.78 330 PRO A N 1
ATOM 2692 C CA . PRO A 1 330 ? -23.758 46.508 -8.146 1.00 38.78 330 PRO A CA 1
ATOM 2693 C C . PRO A 1 330 ? -22.521 46.794 -9.060 1.00 38.78 330 PRO A C 1
ATOM 2695 O O . PRO A 1 330 ? -22.299 47.919 -9.489 1.00 38.78 330 PRO A O 1
ATOM 2698 N N . GLY A 1 331 ? -21.810 45.736 -9.501 1.00 22.97 331 GLY A N 1
ATOM 2699 C CA . GLY A 1 331 ? -21.359 45.659 -10.912 1.00 22.97 331 GLY A CA 1
ATOM 2700 C C . GLY A 1 331 ? -19.968 45.071 -11.225 1.00 22.97 331 GLY A C 1
ATOM 2701 O O . GLY A 1 331 ? -18.969 45.643 -10.832 1.00 22.97 331 GLY A O 1
ATOM 2702 N N . GLN A 1 332 ? -19.962 43.955 -11.978 1.00 24.78 332 GLN A N 1
ATOM 2703 C CA . GLN A 1 332 ? -19.024 43.481 -13.038 1.00 24.78 332 GLN A CA 1
ATOM 2704 C C . GLN A 1 332 ? -17.512 43.856 -12.984 1.00 24.78 332 GLN A C 1
ATOM 2706 O O . GLN A 1 332 ? -17.157 45.011 -12.829 1.00 24.78 332 GLN A O 1
ATOM 2711 N N . ALA A 1 333 ? -16.521 42.957 -13.105 1.00 22.88 333 ALA A N 1
ATOM 2712 C CA . ALA A 1 333 ? -16.280 41.785 -13.981 1.00 22.88 333 ALA A CA 1
ATOM 2713 C C . ALA A 1 333 ? -15.665 42.095 -15.374 1.00 22.88 333 ALA A C 1
ATOM 2715 O O . ALA A 1 333 ? -16.312 42.682 -16.233 1.00 22.88 333 ALA A O 1
ATOM 2716 N N . GLY A 1 334 ? -14.438 41.594 -15.599 1.00 24.34 334 GLY A N 1
ATOM 2717 C CA . GLY A 1 334 ? -13.659 41.613 -16.855 1.00 24.34 334 GLY A CA 1
ATOM 2718 C C . GLY A 1 334 ? -12.149 41.589 -16.538 1.00 24.34 334 GLY A C 1
ATOM 2719 O O . GLY A 1 334 ? -11.693 42.389 -15.735 1.00 24.34 334 GLY A O 1
ATOM 2720 N N . THR A 1 335 ? -11.340 40.593 -16.926 1.00 23.39 335 THR A N 1
ATOM 2721 C CA . THR A 1 335 ? -10.732 40.398 -18.267 1.00 23.39 335 THR A CA 1
ATOM 2722 C C . THR A 1 335 ? -10.160 41.700 -18.857 1.00 23.39 335 THR A C 1
ATOM 2724 O O . THR A 1 335 ? -10.936 42.530 -19.312 1.00 23.39 335 THR A O 1
ATOM 2727 N N . GLY A 1 336 ? -8.850 41.963 -18.927 1.00 23.38 336 GLY A N 1
ATOM 2728 C CA . GLY A 1 336 ? -7.667 41.140 -18.634 1.00 23.38 336 GLY A CA 1
ATOM 2729 C C . GLY A 1 336 ? -6.918 40.721 -19.909 1.00 23.38 336 GLY A C 1
ATOM 2730 O O . GLY A 1 336 ? -7.489 40.047 -20.766 1.00 23.38 336 GLY A O 1
ATOM 2731 N N . ARG A 1 337 ? -5.635 41.097 -20.033 1.00 24.02 337 ARG A N 1
ATOM 2732 C CA . ARG A 1 337 ? -4.713 40.614 -21.080 1.00 24.02 337 ARG A CA 1
ATOM 2733 C C . ARG A 1 337 ? -3.252 40.877 -20.706 1.00 24.02 337 ARG A C 1
ATOM 2735 O O . ARG A 1 337 ? -2.964 41.850 -20.022 1.00 24.02 337 ARG A O 1
ATOM 2742 N N . ALA A 1 338 ? -2.353 40.030 -21.199 1.00 25.31 338 ALA A N 1
ATOM 2743 C CA . ALA A 1 338 ? -0.906 40.221 -21.135 1.00 25.31 338 ALA A CA 1
ATOM 2744 C C . ALA A 1 338 ? -0.317 40.335 -22.553 1.00 25.31 338 ALA A C 1
ATOM 2746 O O . ALA A 1 338 ? -0.880 39.788 -23.503 1.00 25.31 338 ALA A O 1
ATOM 2747 N N . GLY A 1 339 ? 0.825 41.013 -22.665 1.00 24.27 339 GLY A N 1
ATOM 2748 C CA . GLY A 1 339 ? 1.641 41.175 -23.873 1.00 24.27 339 GLY A CA 1
ATOM 2749 C C . GLY A 1 339 ? 2.951 41.852 -23.459 1.00 24.27 339 GLY A C 1
ATOM 2750 O O . GLY A 1 339 ? 2.955 43.044 -23.205 1.00 24.27 339 GLY A O 1
ATOM 2751 N N . GLN A 1 340 ? 3.955 41.092 -23.023 1.00 23.55 340 GLN A N 1
ATOM 2752 C CA . GLN A 1 340 ? 4.984 40.437 -23.849 1.00 23.55 340 GLN A CA 1
ATOM 2753 C C . GLN A 1 340 ? 6.156 41.367 -24.229 1.00 23.55 340 GLN A C 1
ATOM 2755 O O . GLN A 1 340 ? 6.055 42.210 -25.111 1.00 23.55 340 GLN A O 1
ATOM 2760 N N . ALA A 1 341 ? 7.274 41.108 -23.538 1.00 25.27 341 ALA A N 1
ATOM 2761 C CA . ALA A 1 341 ? 8.681 41.080 -23.977 1.00 25.27 341 ALA A CA 1
ATOM 2762 C C . ALA A 1 341 ? 8.901 40.873 -25.508 1.00 25.27 341 ALA A C 1
ATOM 2764 O O . ALA A 1 341 ? 8.008 40.286 -26.128 1.00 25.27 341 ALA A O 1
ATOM 2765 N N . PRO A 1 342 ? 10.089 41.174 -26.116 1.00 38.94 342 PRO A N 1
ATOM 2766 C CA . PRO A 1 342 ? 11.398 40.757 -25.559 1.00 38.94 342 PRO A CA 1
ATOM 2767 C C . PRO A 1 342 ? 12.697 41.525 -25.948 1.00 38.94 342 PRO A C 1
ATOM 2769 O O . PRO A 1 342 ? 12.696 42.403 -26.799 1.00 38.94 342 PRO A O 1
ATOM 2772 N N . SER A 1 343 ? 13.831 41.018 -25.416 1.00 25.38 343 SER A N 1
ATOM 2773 C CA . SER A 1 343 ? 15.187 40.933 -26.041 1.00 25.38 343 SER A CA 1
ATOM 2774 C C . SER A 1 343 ? 16.011 42.219 -26.317 1.00 25.38 343 SER A C 1
ATOM 2776 O O . SER A 1 343 ? 15.445 43.232 -26.687 1.00 25.38 343 SER A O 1
ATOM 2778 N N . SER A 1 344 ? 17.360 42.242 -26.257 1.00 25.05 344 SER A N 1
ATOM 2779 C CA . SER A 1 344 ? 18.388 41.285 -25.753 1.00 25.05 344 SER A CA 1
ATOM 2780 C C . SER A 1 344 ? 19.838 41.796 -25.978 1.00 25.05 344 SER A C 1
ATOM 2782 O O . SER A 1 344 ? 20.031 42.460 -26.987 1.00 25.05 344 SER A O 1
ATOM 2784 N N . VAL A 1 345 ? 20.838 41.272 -25.222 1.00 26.53 345 VAL A N 1
ATOM 2785 C CA . VAL A 1 345 ? 22.237 40.941 -25.686 1.00 26.53 345 VAL A CA 1
ATOM 2786 C C . VAL A 1 345 ? 23.181 42.133 -26.034 1.00 26.53 345 VAL A C 1
ATOM 2788 O O . VAL A 1 345 ? 22.738 43.092 -26.642 1.00 26.53 345 VAL A O 1
ATOM 2791 N N . TRP A 1 346 ? 24.504 42.173 -25.756 1.00 24.59 346 TRP A N 1
ATOM 2792 C CA . TRP A 1 346 ? 25.466 41.396 -24.923 1.00 24.59 346 TRP A CA 1
ATOM 2793 C C . TRP A 1 346 ? 26.849 42.111 -24.860 1.00 24.59 346 TRP A C 1
ATOM 2795 O O . TRP A 1 346 ? 27.142 42.935 -25.720 1.00 24.59 346 TRP A O 1
ATOM 2805 N N . GLY A 1 347 ? 27.746 41.647 -23.968 1.00 24.12 347 GLY A N 1
ATOM 2806 C CA . GLY A 1 347 ? 29.213 41.646 -24.183 1.00 24.12 347 GLY A CA 1
ATOM 2807 C C . GLY A 1 347 ? 30.058 42.536 -23.245 1.00 24.12 347 GLY A C 1
ATOM 2808 O O . GLY A 1 347 ? 29.582 43.570 -22.798 1.00 24.12 347 GLY A O 1
ATOM 2809 N N . SER A 1 348 ? 31.319 42.200 -22.918 1.00 25.95 348 SER A N 1
ATOM 2810 C CA . SER A 1 348 ? 32.011 40.904 -23.075 1.00 25.95 348 SER A CA 1
ATOM 2811 C C . SER A 1 348 ? 33.267 40.767 -22.180 1.00 25.95 348 SER A C 1
ATOM 2813 O O . SER A 1 348 ? 33.909 41.761 -21.861 1.00 25.95 348 SER A O 1
ATOM 2815 N N . ASP A 1 349 ? 33.611 39.513 -21.856 1.00 24.09 349 ASP A N 1
ATOM 2816 C CA . ASP A 1 349 ? 34.933 38.952 -21.487 1.00 24.09 349 ASP A CA 1
ATOM 2817 C C . ASP A 1 349 ? 35.746 39.432 -20.257 1.00 24.09 349 ASP A C 1
ATOM 2819 O O . ASP A 1 349 ? 36.217 40.565 -20.186 1.00 24.09 349 ASP A O 1
ATOM 2823 N N . ASN A 1 350 ? 36.099 38.469 -19.377 1.00 26.36 350 ASN A N 1
ATOM 2824 C CA . ASN A 1 350 ? 37.508 38.079 -19.128 1.00 26.36 350 ASN A CA 1
ATOM 2825 C C . ASN A 1 350 ? 37.689 36.769 -18.299 1.00 26.36 350 ASN A C 1
ATOM 2827 O O . ASN A 1 350 ? 37.463 36.735 -17.096 1.00 26.36 350 ASN A O 1
ATOM 2831 N N . VAL A 1 351 ? 38.150 35.711 -18.983 1.00 27.11 351 VAL A N 1
ATOM 2832 C CA . VAL A 1 351 ? 39.173 34.695 -18.604 1.00 27.11 351 VAL A CA 1
ATOM 2833 C C . VAL A 1 351 ? 39.254 34.098 -17.166 1.00 27.11 351 VAL A C 1
ATOM 2835 O O . VAL A 1 351 ? 39.712 34.735 -16.227 1.00 27.11 351 VAL A O 1
ATOM 2838 N N . HIS A 1 352 ? 38.971 32.783 -17.087 1.00 24.97 352 HIS A N 1
ATOM 2839 C CA . HIS A 1 352 ? 39.610 31.691 -16.297 1.00 24.97 352 HIS A CA 1
ATOM 2840 C C . HIS A 1 352 ? 40.574 31.969 -15.110 1.00 24.97 352 HIS A C 1
ATOM 2842 O O . HIS A 1 352 ? 41.611 32.598 -15.298 1.00 24.97 352 HIS A O 1
ATOM 2848 N N . LEU A 1 353 ? 40.418 31.189 -14.016 1.00 24.05 353 LEU A N 1
ATOM 2849 C CA . LEU A 1 353 ? 41.316 30.041 -13.706 1.00 24.05 353 LEU A CA 1
ATOM 2850 C C . LEU A 1 353 ? 40.696 29.039 -12.692 1.00 24.05 353 LEU A C 1
ATOM 2852 O O . LEU A 1 353 ? 39.555 29.216 -12.269 1.00 24.05 353 LEU A O 1
ATOM 2856 N N . GLU A 1 354 ? 41.425 27.967 -12.351 1.00 25.59 354 GLU A N 1
ATOM 2857 C CA . GLU A 1 354 ? 40.947 26.760 -11.648 1.00 25.59 354 GLU A CA 1
ATOM 2858 C C . GLU A 1 354 ? 41.678 26.470 -10.307 1.00 25.59 354 GLU A C 1
ATOM 2860 O O . GLU A 1 354 ? 42.788 26.939 -10.067 1.00 25.59 354 GLU A O 1
ATOM 2865 N N . ASP A 1 355 ? 41.073 25.566 -9.524 1.00 27.64 355 ASP A N 1
ATOM 2866 C CA . ASP A 1 355 ? 41.707 24.488 -8.735 1.00 27.64 355 ASP A CA 1
ATOM 2867 C C . ASP A 1 355 ? 42.337 24.661 -7.320 1.00 27.64 355 ASP A C 1
ATOM 2869 O O . ASP A 1 355 ? 42.689 25.724 -6.816 1.00 27.64 355 ASP A O 1
ATOM 2873 N N . TYR A 1 356 ? 42.387 23.502 -6.646 1.00 26.45 356 TYR A N 1
ATOM 2874 C CA . TYR A 1 356 ? 42.669 23.184 -5.235 1.00 26.45 356 TYR A CA 1
ATOM 2875 C C . TYR A 1 356 ? 44.027 23.648 -4.641 1.00 26.45 356 TYR A C 1
ATOM 2877 O O . TYR A 1 356 ? 45.058 23.534 -5.298 1.00 26.45 356 TYR A O 1
ATOM 2885 N N . SER A 1 357 ? 44.099 23.887 -3.307 1.00 26.56 357 SER A N 1
ATOM 2886 C CA . SER A 1 357 ? 44.814 22.967 -2.361 1.00 26.56 357 SER A CA 1
ATOM 2887 C C . SER A 1 357 ? 44.988 23.395 -0.867 1.00 26.56 357 SER A C 1
ATOM 2889 O O . SER A 1 357 ? 45.393 24.499 -0.541 1.00 26.56 357 SER A O 1
ATOM 2891 N N . LEU A 1 358 ? 44.746 22.421 0.034 1.00 26.91 358 LEU A N 1
ATOM 2892 C CA . LEU A 1 358 ? 45.511 21.976 1.237 1.00 26.91 358 LEU A CA 1
ATOM 2893 C C . LEU A 1 358 ? 46.080 22.900 2.372 1.00 26.91 358 LEU A C 1
ATOM 2895 O O . LEU A 1 358 ? 46.859 23.812 2.139 1.00 26.91 358 LEU A O 1
ATOM 2899 N N . ARG A 1 359 ? 45.937 22.361 3.614 1.00 26.58 359 ARG A N 1
ATOM 2900 C CA . ARG A 1 359 ? 46.904 22.249 4.768 1.00 26.58 359 ARG A CA 1
ATOM 2901 C C . ARG A 1 359 ? 46.858 23.158 6.034 1.00 26.58 359 ARG A C 1
ATOM 2903 O O . ARG A 1 359 ? 47.541 24.161 6.151 1.00 26.58 359 ARG A O 1
ATOM 2910 N N . GLU A 1 360 ? 46.227 22.597 7.077 1.00 27.81 360 GLU A N 1
ATOM 2911 C CA . GLU A 1 360 ? 46.760 22.271 8.434 1.00 27.81 360 GLU A CA 1
ATOM 2912 C C . GLU A 1 360 ? 47.589 23.248 9.340 1.00 27.81 360 GLU A C 1
ATOM 2914 O O . GLU A 1 360 ? 48.782 23.449 9.146 1.00 27.81 360 GLU A O 1
ATOM 2919 N N . ARG A 1 361 ? 47.011 23.504 10.540 1.00 27.45 361 ARG A N 1
ATOM 2920 C CA . ARG A 1 361 ? 47.605 23.519 11.922 1.00 27.45 361 ARG A CA 1
ATOM 2921 C C . ARG A 1 361 ? 48.539 24.651 12.428 1.00 27.45 361 ARG A C 1
ATOM 2923 O O . ARG A 1 361 ? 49.726 24.666 12.117 1.00 27.45 361 ARG A O 1
ATOM 2930 N N . ARG A 1 362 ? 48.087 25.324 13.509 1.00 28.00 362 ARG A N 1
ATOM 2931 C CA . ARG A 1 362 ? 48.622 25.378 14.918 1.00 28.00 362 ARG A CA 1
ATOM 2932 C C . ARG A 1 362 ? 47.585 26.154 15.782 1.00 28.00 362 ARG A C 1
ATOM 2934 O O . ARG A 1 362 ? 46.961 27.045 15.234 1.00 28.00 362 ARG A O 1
ATOM 2941 N N . ARG A 1 363 ? 47.151 25.796 17.007 1.00 26.97 363 ARG A N 1
ATOM 2942 C CA . ARG A 1 363 ? 47.766 25.482 18.332 1.00 26.97 363 ARG A CA 1
ATOM 2943 C C . ARG A 1 363 ? 48.303 26.702 19.116 1.00 26.97 363 ARG A C 1
ATOM 2945 O O . ARG A 1 363 ? 49.334 27.209 18.704 1.00 26.97 363 ARG A O 1
ATOM 2952 N N . LEU A 1 364 ? 47.663 27.037 20.258 1.00 27.27 364 LEU A N 1
ATOM 2953 C CA . LEU A 1 364 ? 48.137 27.610 21.559 1.00 27.27 364 LEU A CA 1
ATOM 2954 C C . LEU A 1 364 ? 46.883 27.703 22.500 1.00 27.27 364 LEU A C 1
ATOM 2956 O O . LEU A 1 364 ? 45.821 28.038 21.994 1.00 27.27 364 LEU A O 1
ATOM 2960 N N . LEU A 1 365 ? 46.848 27.049 23.681 1.00 26.67 365 LEU A N 1
ATOM 2961 C CA . LEU A 1 365 ? 46.918 27.587 25.078 1.00 26.67 365 LEU A CA 1
ATOM 2962 C C . LEU A 1 365 ? 45.728 28.484 25.550 1.00 26.67 365 LEU A C 1
ATOM 2964 O O . LEU A 1 365 ? 45.292 29.320 24.775 1.00 26.67 365 LEU A O 1
ATOM 2968 N N . SER A 1 366 ? 45.193 28.423 26.793 1.00 24.64 366 SER A N 1
ATOM 2969 C CA . SER A 1 366 ? 45.386 27.495 27.950 1.00 24.64 366 SER A CA 1
ATOM 2970 C C . SER A 1 366 ? 44.499 27.821 29.188 1.00 24.64 366 SER A C 1
ATOM 2972 O O . SER A 1 366 ? 44.302 29.004 29.435 1.00 24.64 366 SER A O 1
ATOM 2974 N N . VAL A 1 367 ? 44.207 26.813 30.052 1.00 25.88 367 VAL A N 1
ATOM 2975 C CA . VAL A 1 367 ? 43.929 26.920 31.532 1.00 25.88 367 VAL A CA 1
ATOM 2976 C C . VAL A 1 367 ? 42.561 27.562 31.926 1.00 25.88 367 VAL A C 1
ATOM 2978 O O . VAL A 1 367 ? 42.070 28.402 31.189 1.00 25.88 367 VAL A O 1
ATOM 2981 N N . LEU A 1 368 ? 41.800 27.192 32.984 1.00 27.89 368 LEU A N 1
ATOM 2982 C CA . LEU A 1 368 ? 41.993 26.538 34.315 1.00 27.89 368 LEU A CA 1
ATOM 2983 C C . LEU A 1 368 ? 40.936 25.419 34.605 1.00 27.89 368 LEU A C 1
ATOM 2985 O O . LEU A 1 368 ? 39.875 25.439 33.987 1.00 27.89 368 LEU A O 1
ATOM 2989 N N . GLY A 1 369 ? 41.155 24.548 35.618 1.00 25.52 369 GLY A N 1
ATOM 2990 C CA . GLY A 1 369 ? 40.071 23.853 36.368 1.00 25.52 369 GLY A CA 1
ATOM 2991 C C . GLY A 1 369 ? 40.211 22.336 36.654 1.00 25.52 369 GLY A C 1
ATOM 2992 O O . GLY A 1 369 ? 39.848 21.524 35.807 1.00 25.52 369 GLY A O 1
ATOM 2993 N N . ASP A 1 370 ? 40.655 21.956 37.863 1.00 29.25 370 ASP A N 1
ATOM 2994 C CA . ASP A 1 370 ? 40.633 20.577 38.427 1.00 29.25 370 ASP A CA 1
ATOM 2995 C C . ASP A 1 370 ? 39.230 20.190 38.974 1.00 29.25 370 ASP A C 1
ATOM 2997 O O . ASP A 1 370 ? 38.354 21.048 39.047 1.00 29.25 370 ASP A O 1
ATOM 3001 N N . GLY A 1 371 ? 38.885 18.967 39.415 1.00 29.48 371 GLY A N 1
ATOM 3002 C CA . GLY A 1 371 ? 39.561 17.666 39.633 1.00 29.48 371 GLY A CA 1
ATOM 3003 C C . GLY A 1 371 ? 38.525 16.675 40.241 1.00 29.48 371 GLY A C 1
ATOM 3004 O O . GLY A 1 371 ? 37.363 17.045 40.383 1.00 29.48 371 GLY A O 1
ATOM 3005 N N . ALA A 1 372 ? 38.792 15.426 40.645 1.00 28.81 372 ALA A N 1
ATOM 3006 C CA . ALA A 1 372 ? 39.995 14.583 40.668 1.00 28.81 372 ALA A CA 1
ATOM 3007 C C . ALA A 1 372 ? 39.580 13.080 40.740 1.00 28.81 372 ALA A C 1
ATOM 3009 O O . ALA A 1 372 ? 38.404 12.778 40.944 1.00 28.81 372 ALA A O 1
ATOM 3010 N N . GLY A 1 373 ? 40.527 12.138 40.608 1.00 27.08 373 GLY A N 1
ATOM 3011 C CA . GLY A 1 373 ? 40.297 10.687 40.776 1.00 27.08 373 GLY A CA 1
ATOM 3012 C C . GLY A 1 373 ? 41.295 9.831 39.982 1.00 27.08 373 GLY A C 1
ATOM 3013 O O . GLY A 1 373 ? 41.319 9.905 38.756 1.00 27.08 373 GLY A O 1
ATOM 3014 N N . GLU A 1 374 ? 42.139 9.057 40.670 1.00 29.17 374 GLU A N 1
ATOM 3015 C CA . GLU A 1 374 ? 43.357 8.440 40.107 1.00 29.17 374 GLU A CA 1
ATOM 3016 C C . GLU A 1 374 ? 43.278 6.912 39.849 1.00 29.17 374 GLU A C 1
ATOM 3018 O O . GLU A 1 374 ? 42.250 6.274 40.051 1.00 29.17 374 GLU A O 1
ATOM 3023 N N . GLU A 1 375 ? 44.428 6.363 39.425 1.00 26.09 375 GLU A N 1
ATOM 3024 C CA . GLU A 1 375 ? 44.834 4.946 39.317 1.00 26.09 375 GLU A CA 1
ATOM 3025 C C . GLU A 1 375 ? 44.279 4.147 38.110 1.00 26.09 375 GLU A C 1
ATOM 3027 O O . GLU A 1 375 ? 43.111 3.788 38.051 1.00 26.09 375 GLU A O 1
ATOM 3032 N N . THR A 1 376 ? 44.989 3.858 37.004 1.00 27.14 376 THR A N 1
ATOM 3033 C CA . THR A 1 376 ? 46.409 3.582 36.645 1.00 27.14 376 THR A CA 1
ATOM 3034 C C . THR A 1 376 ? 46.866 2.115 36.784 1.00 27.14 376 THR A C 1
ATOM 3036 O O . THR A 1 376 ? 47.164 1.684 37.888 1.00 27.14 376 THR A O 1
ATOM 3039 N N . TRP A 1 377 ? 47.078 1.402 35.656 1.00 25.33 377 TRP A N 1
ATOM 3040 C CA . TRP A 1 377 ? 48.388 0.800 35.277 1.00 25.33 377 TRP A CA 1
ATOM 3041 C C . TRP A 1 377 ? 48.421 0.060 33.907 1.00 25.33 377 TRP A C 1
ATOM 3043 O O . TRP A 1 377 ? 47.862 -1.010 33.711 1.00 25.33 377 TRP A O 1
ATOM 3053 N N . SER A 1 378 ? 49.209 0.626 32.983 1.00 25.11 378 SER A N 1
ATOM 3054 C CA . SER A 1 378 ? 50.355 -0.008 32.287 1.00 25.11 378 SER A CA 1
ATOM 3055 C C . SER A 1 378 ? 50.254 -1.290 31.402 1.00 25.11 378 SER A C 1
ATOM 3057 O O . SER A 1 378 ? 50.280 -2.419 31.870 1.00 25.11 378 SER A O 1
ATOM 3059 N N . ARG A 1 379 ? 50.446 -1.063 30.085 1.00 26.56 379 ARG A N 1
ATOM 3060 C CA . ARG A 1 379 ? 51.397 -1.737 29.142 1.00 26.56 379 ARG A CA 1
ATOM 3061 C C . ARG A 1 379 ? 51.311 -3.242 28.751 1.00 26.56 379 ARG A C 1
ATOM 3063 O O . ARG A 1 379 ? 51.845 -4.118 29.411 1.00 26.56 379 ARG A O 1
ATOM 3070 N N . ARG A 1 380 ? 50.961 -3.436 27.464 1.00 26.69 380 ARG A N 1
ATOM 3071 C CA . ARG A 1 380 ? 51.773 -4.027 26.349 1.00 26.69 380 ARG A CA 1
ATOM 3072 C C . ARG A 1 380 ? 52.788 -5.174 26.611 1.00 26.69 380 ARG A C 1
ATOM 3074 O O . ARG A 1 380 ? 53.847 -4.899 27.167 1.00 26.69 380 ARG A O 1
ATOM 3081 N N . THR A 1 381 ? 52.696 -6.223 25.768 1.00 26.00 381 THR A N 1
ATOM 3082 C CA . THR A 1 381 ? 53.838 -6.706 24.932 1.00 26.00 381 THR A CA 1
ATOM 3083 C C . THR A 1 381 ? 53.419 -7.454 23.643 1.00 26.00 381 THR A C 1
ATOM 3085 O O . THR A 1 381 ? 52.238 -7.669 23.391 1.00 26.00 381 THR A O 1
ATOM 3088 N N . LYS A 1 382 ? 54.403 -7.794 22.788 1.00 29.20 382 LYS A N 1
ATOM 3089 C CA . LYS A 1 382 ? 54.337 -8.674 21.585 1.00 29.20 382 LYS A CA 1
ATOM 3090 C C . LYS A 1 382 ? 55.235 -9.909 21.856 1.00 29.20 382 LYS A C 1
ATOM 3092 O O . LYS A 1 382 ? 55.988 -9.853 22.821 1.00 29.20 382 LYS A O 1
ATOM 3097 N N . ARG A 1 383 ? 55.294 -11.021 21.104 1.00 27.80 383 ARG A N 1
ATOM 3098 C CA . ARG A 1 383 ? 54.987 -11.437 19.699 1.00 27.80 383 ARG A CA 1
ATOM 3099 C C . ARG A 1 383 ? 54.711 -12.983 19.757 1.00 27.80 383 ARG A C 1
ATOM 3101 O O . ARG A 1 383 ? 54.832 -13.536 20.839 1.00 27.80 383 ARG A O 1
ATOM 3108 N N . ALA A 1 384 ? 54.393 -13.794 18.737 1.00 27.38 384 ALA A N 1
ATOM 3109 C CA . ALA A 1 384 ? 54.276 -13.653 17.278 1.00 27.38 384 ALA A CA 1
ATOM 3110 C C . ALA A 1 384 ? 53.132 -14.551 16.718 1.00 27.38 384 ALA A C 1
ATOM 3112 O O . ALA A 1 384 ? 51.976 -14.248 16.985 1.00 27.38 384 ALA A O 1
ATOM 3113 N N . GLY A 1 385 ? 53.423 -15.615 15.945 1.00 27.30 385 GLY A N 1
ATOM 3114 C CA . GLY A 1 385 ? 52.443 -16.591 15.424 1.00 27.30 385 GLY A CA 1
ATOM 3115 C C . GLY A 1 385 ? 53.049 -17.628 14.453 1.00 27.30 385 GLY A C 1
ATOM 3116 O O . GLY A 1 385 ? 54.193 -17.469 14.028 1.00 27.30 385 GLY A O 1
ATOM 3117 N N . VAL A 1 386 ? 52.284 -18.675 14.098 1.00 27.45 386 VAL A N 1
ATOM 3118 C CA . VAL A 1 386 ? 52.630 -19.758 13.136 1.00 27.45 386 VAL A CA 1
ATOM 3119 C C . VAL A 1 386 ? 51.404 -20.075 12.241 1.00 27.45 386 VAL A C 1
ATOM 3121 O O . VAL A 1 386 ? 50.307 -19.592 12.506 1.00 27.45 386 VAL A O 1
ATOM 3124 N N . LYS A 1 387 ? 51.597 -20.802 11.128 1.00 29.09 387 LYS A N 1
ATOM 3125 C CA . LYS A 1 387 ? 50.653 -20.967 10.000 1.00 29.09 387 LYS A CA 1
ATOM 3126 C C . LYS A 1 387 ? 49.808 -22.261 10.044 1.00 29.09 387 LYS A C 1
ATOM 3128 O O . LYS A 1 387 ? 50.321 -23.289 10.468 1.00 29.09 387 LYS A O 1
ATOM 3133 N N . SER A 1 388 ? 48.681 -22.233 9.312 1.00 27.52 388 SER A N 1
ATOM 3134 C CA . SER A 1 388 ? 48.317 -23.184 8.223 1.00 27.52 388 SER A CA 1
ATOM 3135 C C . SER A 1 388 ? 47.070 -24.086 8.371 1.00 27.52 388 SER A C 1
ATOM 3137 O O . SER A 1 388 ? 46.685 -24.478 9.463 1.00 27.52 388 SER A O 1
ATOM 3139 N N . ALA A 1 389 ? 46.579 -24.480 7.184 1.00 29.03 389 ALA A N 1
ATOM 3140 C CA . ALA A 1 389 ? 45.758 -25.643 6.810 1.00 29.03 389 ALA A CA 1
ATOM 3141 C C . ALA A 1 389 ? 44.219 -25.611 6.972 1.00 29.03 389 ALA A C 1
ATOM 3143 O O . ALA A 1 389 ? 43.662 -25.507 8.060 1.00 29.03 389 ALA A O 1
ATOM 3144 N N . LEU A 1 390 ? 43.550 -25.810 5.825 1.00 28.91 390 LEU A N 1
ATOM 3145 C CA . LEU A 1 390 ? 42.161 -26.262 5.701 1.00 28.91 390 LEU A CA 1
ATOM 3146 C C . LEU A 1 390 ? 42.014 -27.734 6.124 1.00 28.91 390 LEU A C 1
ATOM 3148 O O . LEU A 1 390 ? 42.970 -28.496 5.997 1.00 28.91 390 LEU A O 1
ATOM 3152 N N . LEU A 1 391 ? 40.775 -28.170 6.379 1.00 26.83 391 LEU A N 1
ATOM 3153 C CA . LEU A 1 391 ? 40.144 -29.196 5.530 1.00 26.83 391 LEU A CA 1
ATOM 3154 C C . LEU A 1 391 ? 38.613 -29.206 5.688 1.00 26.83 391 LEU A C 1
ATOM 3156 O O . LEU A 1 391 ? 38.081 -28.813 6.723 1.00 26.83 391 LEU A O 1
ATOM 3160 N N . ALA A 1 392 ? 37.916 -29.645 4.640 1.00 29.12 392 ALA A N 1
ATOM 3161 C CA . ALA A 1 392 ? 36.486 -29.950 4.677 1.00 29.12 392 ALA A CA 1
ATOM 3162 C C . ALA A 1 392 ? 36.269 -31.429 5.036 1.00 29.12 392 ALA A C 1
ATOM 3164 O O . ALA A 1 392 ? 37.197 -32.232 4.925 1.00 29.12 392 ALA A O 1
ATOM 3165 N N . TYR A 1 393 ? 35.039 -31.802 5.399 1.00 24.27 393 TYR A N 1
ATOM 3166 C CA . TYR A 1 393 ? 34.648 -33.205 5.519 1.00 24.27 393 TYR A CA 1
ATOM 3167 C C . TYR A 1 393 ? 33.340 -33.487 4.782 1.00 24.27 393 TYR A C 1
ATOM 3169 O O . TYR A 1 393 ? 32.327 -32.831 5.010 1.00 24.27 393 TYR A O 1
ATOM 3177 N N . SER A 1 394 ? 33.391 -34.513 3.940 1.00 29.16 394 SER A N 1
ATOM 3178 C CA . SER A 1 394 ? 32.262 -35.154 3.274 1.00 29.16 394 SER A CA 1
ATOM 3179 C C . SER A 1 394 ? 32.522 -36.653 3.320 1.00 29.16 394 SER A C 1
ATOM 3181 O O . SER A 1 394 ? 33.661 -37.055 3.095 1.00 29.16 394 SER A O 1
ATOM 3183 N N . ASN A 1 395 ? 31.501 -37.479 3.550 1.00 26.56 395 ASN A N 1
ATOM 3184 C CA . ASN A 1 395 ? 31.464 -38.831 2.988 1.00 26.56 395 ASN A CA 1
ATOM 3185 C C . ASN A 1 395 ? 30.064 -39.451 3.064 1.00 26.56 395 ASN A C 1
ATOM 3187 O O . ASN A 1 395 ? 29.258 -39.103 3.923 1.00 26.56 395 ASN A O 1
ATOM 3191 N N . GLN A 1 396 ? 29.804 -40.374 2.139 1.00 31.45 396 GLN A N 1
ATOM 3192 C CA . GLN A 1 396 ? 28.584 -41.174 2.030 1.00 31.45 396 GLN A CA 1
ATOM 3193 C C . GLN A 1 396 ? 28.920 -42.657 2.227 1.00 31.45 396 GLN A C 1
ATOM 3195 O O . GLN A 1 396 ? 29.959 -43.111 1.752 1.00 31.45 396 GLN A O 1
ATOM 3200 N N . SER A 1 397 ? 28.010 -43.423 2.829 1.00 26.55 397 SER A N 1
ATOM 3201 C CA . SER A 1 397 ? 27.921 -44.888 2.715 1.00 26.55 397 SER A CA 1
ATOM 3202 C C . SER A 1 397 ? 26.625 -45.388 3.378 1.00 26.55 397 SER A C 1
ATOM 3204 O O . SER A 1 397 ? 26.105 -44.726 4.270 1.00 26.55 397 SER A O 1
ATOM 3206 N N . LEU A 1 398 ? 26.047 -46.542 3.027 1.00 26.67 398 LEU A N 1
ATOM 3207 C CA . LEU A 1 398 ? 25.838 -47.140 1.696 1.00 26.67 398 LEU A CA 1
ATOM 3208 C C . LEU A 1 398 ? 24.603 -48.076 1.790 1.00 26.67 398 LEU A C 1
ATOM 3210 O O . LEU A 1 398 ? 24.104 -48.351 2.878 1.00 26.67 398 LEU A O 1
ATOM 3214 N N . SER A 1 399 ? 24.078 -48.529 0.654 1.00 27.97 399 SER A N 1
ATOM 3215 C CA . SER A 1 399 ? 22.806 -49.262 0.522 1.00 27.97 399 SER A CA 1
ATOM 3216 C C . SER A 1 399 ? 22.822 -50.725 0.987 1.00 27.97 399 SER A C 1
ATOM 3218 O O . SER A 1 399 ? 23.806 -51.419 0.744 1.00 27.97 399 SER A O 1
ATOM 3220 N N . LEU A 1 400 ? 21.666 -51.235 1.441 1.00 27.81 400 LEU A N 1
ATOM 3221 C CA . LEU A 1 400 ? 21.202 -52.620 1.218 1.00 27.81 400 LEU A CA 1
ATOM 3222 C C . LEU A 1 400 ? 19.654 -52.690 1.277 1.00 27.81 400 LEU A C 1
ATOM 3224 O O . LEU A 1 400 ? 19.021 -51.754 1.764 1.00 27.81 400 LEU A O 1
ATOM 3228 N N . THR A 1 401 ? 19.036 -53.727 0.691 1.00 28.73 401 THR A N 1
ATOM 3229 C CA . THR A 1 401 ? 17.655 -53.655 0.143 1.00 28.73 401 THR A CA 1
ATOM 3230 C C . THR A 1 401 ? 16.863 -54.976 0.142 1.00 28.73 401 THR A C 1
ATOM 3232 O O . THR A 1 401 ? 17.463 -56.038 0.003 1.00 28.73 401 THR A O 1
ATOM 3235 N N . GLY A 1 402 ? 15.520 -54.879 0.117 1.00 27.45 402 GLY A N 1
ATOM 3236 C CA . GLY A 1 402 ? 14.557 -55.968 -0.175 1.00 27.45 402 GLY A CA 1
ATOM 3237 C C . GLY A 1 402 ? 13.836 -56.516 1.069 1.00 27.45 402 GLY A C 1
ATOM 3238 O O . GLY A 1 402 ? 14.445 -56.551 2.132 1.00 27.45 402 GLY A O 1
ATOM 3239 N N . LEU A 1 403 ? 12.564 -56.947 1.055 1.00 27.86 403 LEU A N 1
ATOM 3240 C CA . LEU A 1 403 ? 11.492 -57.097 0.033 1.00 27.86 403 LEU A CA 1
ATOM 3241 C C . LEU A 1 403 ? 10.117 -57.112 0.783 1.00 27.86 403 LEU A C 1
ATOM 3243 O O . LEU A 1 403 ? 10.122 -57.190 2.008 1.00 27.86 403 LEU A O 1
ATOM 3247 N N . GLU A 1 404 ? 8.907 -57.066 0.202 1.00 28.98 404 GLU A N 1
ATOM 3248 C CA . GLU A 1 404 ? 8.434 -56.963 -1.198 1.00 28.98 404 GLU A CA 1
ATOM 3249 C C . GLU A 1 404 ? 7.776 -55.566 -1.452 1.00 28.98 404 GLU A C 1
ATOM 3251 O O . GLU A 1 404 ? 8.475 -54.579 -1.246 1.00 28.98 404 GLU A O 1
ATOM 3256 N N . GLY A 1 405 ? 6.520 -55.307 -1.889 1.00 26.17 405 GLY A N 1
ATOM 3257 C CA . GLY A 1 405 ? 5.396 -56.138 -2.380 1.00 26.17 405 GLY A CA 1
ATOM 3258 C C . GLY A 1 405 ? 4.125 -55.329 -2.743 1.00 26.17 405 GLY A C 1
ATOM 3259 O O . GLY A 1 405 ? 3.450 -54.781 -1.876 1.00 26.17 405 GLY A O 1
ATOM 3260 N N . HIS A 1 406 ? 3.768 -55.273 -4.031 1.00 30.84 406 HIS A N 1
ATOM 3261 C CA . HIS A 1 406 ? 2.544 -54.669 -4.612 1.00 30.84 406 HIS A CA 1
ATOM 3262 C C . HIS A 1 406 ? 1.833 -55.753 -5.466 1.00 30.84 406 HIS A C 1
ATOM 3264 O O . HIS A 1 406 ? 2.576 -56.572 -6.013 1.00 30.84 406 HIS A O 1
ATOM 3270 N N . PRO A 1 407 ? 0.478 -55.801 -5.649 1.00 42.75 407 PRO A N 1
ATOM 3271 C CA . PRO A 1 407 ? -0.253 -54.755 -6.401 1.00 42.75 407 PRO A CA 1
ATOM 3272 C C . PRO A 1 407 ? -1.787 -54.532 -6.167 1.00 42.75 407 PRO A C 1
ATOM 3274 O O . PRO A 1 407 ? -2.532 -55.385 -5.704 1.00 42.75 407 PRO A O 1
ATOM 3277 N N . VAL A 1 408 ? -2.249 -53.346 -6.596 1.00 26.64 408 VAL A N 1
ATOM 3278 C CA . VAL A 1 408 ? -3.483 -52.989 -7.363 1.00 26.64 408 VAL A CA 1
ATOM 3279 C C . VAL A 1 408 ? -4.677 -53.987 -7.463 1.00 26.64 408 VAL A C 1
ATOM 3281 O O . VAL A 1 408 ? -4.503 -55.053 -8.039 1.00 26.64 408 VAL A O 1
ATOM 3284 N N . THR A 1 409 ? -5.929 -53.572 -7.133 1.00 25.41 409 THR A N 1
ATOM 3285 C CA . THR A 1 409 ? -7.117 -53.527 -8.069 1.00 25.41 409 THR A CA 1
ATOM 3286 C C . THR A 1 409 ? -8.505 -53.096 -7.495 1.00 25.41 409 THR A C 1
ATOM 3288 O O . THR A 1 409 ? -8.976 -53.540 -6.458 1.00 25.41 409 THR A O 1
ATOM 3291 N N . THR A 1 410 ? -9.176 -52.225 -8.266 1.00 23.95 410 THR A N 1
ATOM 3292 C CA . THR A 1 410 ? -10.630 -51.947 -8.496 1.00 23.95 410 THR A CA 1
ATOM 3293 C C . THR A 1 410 ? -11.802 -52.471 -7.612 1.00 23.95 410 THR A C 1
ATOM 3295 O O . THR A 1 410 ? -12.282 -53.587 -7.783 1.00 23.95 410 THR A O 1
ATOM 3298 N N . ARG A 1 411 ? -12.469 -51.535 -6.910 1.00 29.75 411 ARG A N 1
ATOM 3299 C CA . ARG A 1 411 ? -13.826 -50.952 -7.188 1.00 29.75 411 ARG A CA 1
ATOM 3300 C C . ARG A 1 411 ? -15.003 -51.833 -7.718 1.00 29.75 411 ARG A C 1
ATOM 3302 O O . ARG A 1 411 ? -15.080 -52.096 -8.915 1.00 29.75 411 ARG A O 1
ATOM 3309 N N . ALA A 1 412 ? -16.050 -52.028 -6.895 1.00 25.53 412 ALA A N 1
ATOM 3310 C CA . ALA A 1 412 ? -17.453 -52.392 -7.246 1.00 25.53 412 ALA A CA 1
ATOM 3311 C C . ALA A 1 412 ? -18.389 -52.150 -6.019 1.00 25.53 412 ALA A C 1
ATOM 3313 O O . ALA A 1 412 ? -17.859 -52.107 -4.916 1.00 25.53 412 ALA A O 1
ATOM 3314 N N . ARG A 1 413 ? -19.736 -52.008 -6.039 1.00 27.92 413 ARG A N 1
ATOM 3315 C CA . ARG A 1 413 ? -20.814 -51.717 -7.035 1.00 27.92 413 ARG A CA 1
ATOM 3316 C C . ARG A 1 413 ? -22.067 -51.233 -6.232 1.00 27.92 413 ARG A C 1
ATOM 3318 O O . ARG A 1 413 ? -22.348 -51.804 -5.193 1.00 27.92 413 ARG A O 1
ATOM 3325 N N . LEU A 1 414 ? -22.691 -50.087 -6.546 1.00 27.52 414 LEU A N 1
ATOM 3326 C CA . LEU A 1 414 ? -23.949 -49.874 -7.318 1.00 27.52 414 LEU A CA 1
ATOM 3327 C C . LEU A 1 414 ? -25.321 -50.285 -6.704 1.00 27.52 414 LEU A C 1
ATOM 3329 O O . LEU A 1 414 ? -25.552 -51.466 -6.489 1.00 27.52 414 LEU A O 1
ATOM 3333 N N . LYS A 1 415 ? -26.277 -49.325 -6.778 1.00 28.20 415 LYS A N 1
ATOM 3334 C CA . LYS A 1 415 ? -27.751 -49.467 -7.010 1.00 28.20 415 LYS A CA 1
ATOM 3335 C C . LYS A 1 415 ? -28.634 -50.007 -5.855 1.00 28.20 415 LYS A C 1
ATOM 3337 O O . LYS A 1 415 ? -28.155 -50.761 -5.028 1.00 28.20 415 LYS A O 1
ATOM 3342 N N . ALA A 1 416 ? -29.938 -49.684 -5.757 1.00 28.11 416 ALA A N 1
ATOM 3343 C CA . ALA A 1 416 ? -30.803 -48.689 -6.441 1.00 28.11 416 ALA A CA 1
ATOM 3344 C C . ALA A 1 416 ? -32.127 -48.473 -5.655 1.00 28.11 416 ALA A C 1
ATOM 3346 O O . ALA A 1 416 ? -32.414 -49.225 -4.730 1.00 28.11 416 ALA A O 1
ATOM 3347 N N . GLY A 1 417 ? -32.979 -47.537 -6.102 1.00 25.42 417 GLY A N 1
ATOM 3348 C CA . GLY A 1 417 ? -34.436 -47.616 -5.898 1.00 25.42 417 GLY A CA 1
ATOM 3349 C C . GLY A 1 417 ? -35.200 -46.353 -6.323 1.00 25.42 417 GLY A C 1
ATOM 3350 O O . GLY A 1 417 ? -34.724 -45.251 -6.078 1.00 25.42 417 GLY A O 1
ATOM 3351 N N . VAL A 1 418 ? -36.367 -46.501 -6.966 1.00 25.17 418 VAL A N 1
ATOM 3352 C CA . VAL A 1 418 ? -37.274 -45.402 -7.374 1.00 25.17 418 VAL A CA 1
ATOM 3353 C C . VAL A 1 418 ? -38.737 -45.857 -7.235 1.00 25.17 418 VAL A C 1
ATOM 3355 O O . VAL A 1 418 ? -39.022 -47.019 -7.518 1.00 25.17 418 VAL A O 1
ATOM 3358 N N . LYS A 1 419 ? -39.629 -44.886 -6.954 1.00 26.55 419 LYS A N 1
ATOM 3359 C CA . LYS A 1 419 ? -41.106 -44.864 -7.126 1.00 26.55 419 LYS A CA 1
ATOM 3360 C C . LYS A 1 419 ? -42.021 -45.320 -5.970 1.00 26.55 419 LYS A C 1
ATOM 3362 O O . LYS A 1 419 ? -41.634 -46.120 -5.131 1.00 26.55 419 LYS A O 1
ATOM 3367 N N . ASP A 1 420 ? -43.258 -44.805 -6.073 1.00 26.61 420 ASP A N 1
ATOM 3368 C CA . ASP A 1 420 ? -44.530 -45.241 -5.459 1.00 26.61 420 ASP A CA 1
ATOM 3369 C C . ASP A 1 420 ? -44.735 -45.033 -3.930 1.00 26.61 420 ASP A C 1
ATOM 3371 O O . ASP A 1 420 ? -43.796 -45.152 -3.155 1.00 26.61 420 ASP A O 1
ATOM 3375 N N . ASN A 1 421 ? -45.938 -44.717 -3.403 1.00 24.70 421 ASN A N 1
ATOM 3376 C CA . ASN A 1 421 ? -47.168 -44.126 -3.989 1.00 24.70 421 ASN A CA 1
ATOM 3377 C C . ASN A 1 421 ? -48.140 -43.616 -2.875 1.00 24.70 421 ASN A C 1
ATOM 3379 O O . ASN A 1 421 ? -47.932 -43.936 -1.707 1.00 24.70 421 ASN A O 1
ATOM 3383 N N . SER A 1 422 ? -49.265 -42.960 -3.237 1.00 26.11 422 SER A N 1
ATOM 3384 C CA . SER A 1 422 ? -50.458 -42.638 -2.378 1.00 26.11 422 SER A CA 1
ATOM 3385 C C . SER A 1 422 ? -50.238 -41.700 -1.153 1.00 26.11 422 SER A C 1
ATOM 3387 O O . SER A 1 422 ? -49.128 -41.573 -0.665 1.00 26.11 422 SER A O 1
ATOM 3389 N N . ARG A 1 423 ? -51.163 -40.840 -0.666 1.00 26.08 423 ARG A N 1
ATOM 3390 C CA . ARG A 1 423 ? -52.637 -40.839 -0.404 1.00 26.08 423 ARG A CA 1
ATOM 3391 C C . ARG A 1 423 ? -53.077 -41.690 0.818 1.00 26.08 423 ARG A C 1
ATOM 3393 O O . ARG A 1 423 ? -52.724 -42.854 0.862 1.00 26.08 423 ARG A O 1
ATOM 3400 N N . SER A 1 424 ? -53.909 -41.245 1.784 1.00 25.80 424 SER A N 1
ATOM 3401 C CA . SER A 1 424 ? -54.440 -39.891 2.095 1.00 25.80 424 SER A CA 1
ATOM 3402 C C . SER A 1 424 ? -54.765 -39.633 3.618 1.00 25.80 424 SER A C 1
ATOM 3404 O O . SER A 1 424 ? -53.801 -39.367 4.322 1.00 25.80 424 SER A O 1
ATOM 3406 N N . PRO A 1 425 ? -56.023 -39.572 4.149 1.00 49.44 425 PRO A N 1
ATOM 3407 C CA . PRO A 1 425 ? -56.487 -38.454 5.027 1.00 49.44 425 PRO A CA 1
ATOM 3408 C C . PRO A 1 425 ? -57.245 -38.960 6.314 1.00 49.44 425 PRO A C 1
ATOM 3410 O O . PRO A 1 425 ? -56.881 -40.056 6.740 1.00 49.44 425 PRO A O 1
ATOM 3413 N N . PRO A 1 426 ? -58.314 -38.340 6.922 1.00 51.31 426 PRO A N 1
ATOM 3414 C CA . PRO A 1 426 ? -58.982 -37.013 6.780 1.00 51.31 426 PRO A CA 1
ATOM 3415 C C . PRO A 1 426 ? -59.481 -36.312 8.094 1.00 51.31 426 PRO A C 1
ATOM 3417 O O . PRO A 1 426 ? -59.190 -36.754 9.199 1.00 51.31 426 PRO A O 1
ATOM 3420 N N . GLN A 1 427 ? -60.362 -35.297 7.898 1.00 30.47 427 GLN A N 1
ATOM 3421 C CA . GLN A 1 427 ? -61.194 -34.480 8.830 1.00 30.47 427 GLN A CA 1
ATOM 3422 C C . GLN A 1 427 ? -60.546 -33.148 9.270 1.00 30.47 427 GLN A C 1
ATOM 3424 O O . GLN A 1 427 ? -59.333 -33.103 9.416 1.00 30.47 427 GLN A O 1
ATOM 3429 N N . HIS A 1 428 ? -61.244 -32.018 9.500 1.00 31.33 428 HIS A N 1
ATOM 3430 C CA . HIS A 1 428 ? -62.580 -31.470 9.117 1.00 31.33 428 HIS A CA 1
ATOM 3431 C C . HIS A 1 428 ? -62.539 -29.921 9.350 1.00 31.33 428 HIS A C 1
ATOM 3433 O O . HIS A 1 428 ? -61.558 -29.456 9.917 1.00 31.33 428 HIS A O 1
ATOM 3439 N N . ALA A 1 429 ? -63.456 -29.012 8.963 1.00 27.95 429 ALA A N 1
ATOM 3440 C CA . ALA A 1 429 ? -64.804 -28.969 8.344 1.00 27.95 429 ALA A CA 1
ATOM 3441 C C . ALA A 1 429 ? -64.871 -27.732 7.375 1.00 27.95 429 ALA A C 1
ATOM 3443 O O . ALA A 1 429 ? -63.984 -26.889 7.428 1.00 27.95 429 ALA A O 1
ATOM 3444 N N . ARG A 1 430 ? -65.699 -27.645 6.311 1.00 31.98 430 ARG A N 1
ATOM 3445 C CA . ARG A 1 430 ? -67.143 -27.261 6.187 1.00 31.98 430 ARG A CA 1
ATOM 3446 C C . ARG A 1 430 ? -67.535 -25.893 6.811 1.00 31.98 430 ARG A C 1
ATOM 3448 O O . ARG A 1 430 ? -67.129 -25.632 7.930 1.00 31.98 430 ARG A O 1
ATOM 3455 N N . ALA A 1 431 ? -68.351 -25.015 6.188 1.00 29.88 431 ALA A N 1
ATOM 3456 C CA . ALA A 1 431 ? -69.129 -25.065 4.919 1.00 29.88 431 ALA A CA 1
ATOM 3457 C C . ALA A 1 431 ? -69.421 -23.646 4.314 1.00 29.88 431 ALA A C 1
ATOM 3459 O O . ALA A 1 431 ? -68.825 -22.669 4.754 1.00 29.88 431 ALA A O 1
ATOM 3460 N N . SER A 1 432 ? -70.296 -23.523 3.293 1.00 32.12 432 SER A N 1
ATOM 3461 C CA . SER A 1 432 ? -70.550 -22.290 2.496 1.00 32.12 432 SER A CA 1
ATOM 3462 C C . SER A 1 432 ? -71.953 -22.221 1.822 1.00 32.12 432 SER A C 1
ATOM 3464 O O . SER A 1 432 ? -72.644 -23.237 1.824 1.00 32.12 432 SER A O 1
ATOM 3466 N N . GLN A 1 433 ? -72.307 -21.062 1.201 1.00 33.12 433 GLN A N 1
ATOM 3467 C CA . GLN A 1 433 ? -73.315 -20.771 0.117 1.00 33.12 433 GLN A CA 1
ATOM 3468 C C . GLN A 1 433 ? -74.416 -19.693 0.390 1.00 33.12 433 GLN A C 1
ATOM 3470 O O . GLN A 1 433 ? -74.862 -19.521 1.517 1.00 33.12 433 GLN A O 1
ATOM 3475 N N . GLY A 1 434 ? -74.870 -18.987 -0.676 1.00 24.41 434 GLY A N 1
ATOM 3476 C CA . GLY A 1 434 ? -75.990 -18.002 -0.725 1.00 24.41 434 GLY A CA 1
ATOM 3477 C C . GLY A 1 434 ? -76.062 -17.201 -2.063 1.00 24.41 434 GLY A C 1
ATOM 3478 O O . GLY A 1 434 ? -75.042 -17.117 -2.746 1.00 24.41 434 GLY A O 1
ATOM 3479 N N . ARG A 1 435 ? -77.227 -16.653 -2.501 1.00 26.00 435 ARG A N 1
ATOM 3480 C CA . ARG A 1 435 ? -77.423 -16.027 -3.855 1.00 26.00 435 ARG A CA 1
ATOM 3481 C C . ARG A 1 435 ? -78.656 -15.070 -4.014 1.00 26.00 435 ARG A C 1
ATOM 3483 O O . ARG A 1 435 ? -79.740 -15.508 -3.662 1.00 26.00 435 ARG A O 1
ATOM 3490 N N . VAL A 1 436 ? -78.499 -13.933 -4.751 1.00 25.97 436 VAL A N 1
ATOM 3491 C CA . VAL A 1 436 ? -79.436 -13.334 -5.793 1.00 25.97 436 VAL A CA 1
ATOM 3492 C C . VAL A 1 436 ? -80.799 -12.692 -5.339 1.00 25.97 436 VAL A C 1
ATOM 3494 O O . VAL A 1 436 ? -81.382 -13.243 -4.414 1.00 25.97 436 VAL A O 1
ATOM 3497 N N . PRO A 1 437 ? -81.446 -11.666 -6.001 1.00 57.28 437 PRO A N 1
ATOM 3498 C CA . PRO A 1 437 ? -81.046 -10.475 -6.830 1.00 57.28 437 PRO A CA 1
ATOM 3499 C C . PRO A 1 437 ? -81.862 -9.139 -6.557 1.00 57.28 437 PRO A C 1
ATOM 3501 O O . PRO A 1 437 ? -82.631 -9.099 -5.606 1.00 57.28 437 PRO A O 1
ATOM 3504 N N . VAL A 1 438 ? -81.759 -8.080 -7.416 1.00 27.30 438 VAL A N 1
ATOM 3505 C CA . VAL A 1 438 ? -82.822 -7.150 -7.991 1.00 27.30 438 VAL A CA 1
ATOM 3506 C C . VAL A 1 438 ? -82.203 -5.825 -8.574 1.00 27.30 438 VAL A C 1
ATOM 3508 O O . VAL A 1 438 ? -80.986 -5.678 -8.538 1.00 27.30 438 VAL A O 1
ATOM 3511 N N . ARG A 1 439 ? -82.967 -4.940 -9.267 1.00 30.36 439 ARG A N 1
ATOM 3512 C CA . ARG A 1 439 ? -82.529 -3.949 -10.305 1.00 30.36 439 ARG A CA 1
ATOM 3513 C C . ARG A 1 439 ? -82.562 -2.433 -9.957 1.00 30.36 439 ARG A C 1
ATOM 3515 O O . ARG A 1 439 ? -83.524 -1.966 -9.360 1.00 30.36 439 ARG A O 1
ATOM 3522 N N . GLY A 1 440 ? -81.630 -1.675 -10.570 1.00 26.11 440 GLY A N 1
ATOM 3523 C CA . GLY A 1 440 ? -81.627 -0.213 -10.865 1.00 26.11 440 GLY A CA 1
ATOM 3524 C C . GLY A 1 440 ? -80.241 0.241 -11.406 1.00 26.11 440 GLY A C 1
ATOM 3525 O O . GLY A 1 440 ? -79.299 -0.530 -11.251 1.00 26.11 440 GLY A O 1
ATOM 3526 N N . ALA A 1 441 ? -79.985 1.401 -12.045 1.00 24.53 441 ALA A N 1
ATOM 3527 C CA . ALA A 1 441 ? -80.808 2.428 -12.724 1.00 24.53 441 ALA A CA 1
ATOM 3528 C C . ALA A 1 441 ? -79.923 3.268 -13.721 1.00 24.53 441 ALA A C 1
ATOM 3530 O O . ALA A 1 441 ? -78.737 2.978 -13.865 1.00 24.53 441 ALA A O 1
ATOM 3531 N N . HIS A 1 442 ? -80.471 4.279 -14.426 1.00 32.78 442 HIS A N 1
ATOM 3532 C CA . HIS A 1 442 ? -79.842 5.062 -15.537 1.00 32.78 442 HIS A CA 1
ATOM 3533 C C . HIS A 1 442 ? -80.374 6.536 -15.571 1.00 32.78 442 HIS A C 1
ATOM 3535 O O . HIS A 1 442 ? -81.338 6.754 -14.832 1.00 32.78 442 HIS A O 1
ATOM 3541 N N . PRO A 1 443 ? -79.869 7.539 -16.370 1.00 44.84 443 PRO A N 1
ATOM 3542 C CA . PRO A 1 443 ? -79.256 7.446 -17.722 1.00 44.84 443 PRO A CA 1
ATOM 3543 C C . PRO A 1 443 ? -78.057 8.458 -18.004 1.00 44.84 443 PRO A C 1
ATOM 3545 O O . PRO A 1 443 ? -77.218 8.537 -17.112 1.00 44.84 443 PRO A O 1
ATOM 3548 N N . PRO A 1 444 ? -77.798 9.096 -19.197 1.00 58.78 444 PRO A N 1
ATOM 3549 C CA . PRO A 1 444 ? -76.460 9.048 -19.865 1.00 58.78 444 PRO A CA 1
ATOM 3550 C C . PRO A 1 444 ? -76.022 10.431 -20.494 1.00 58.78 444 PRO A C 1
ATOM 3552 O O . PRO A 1 444 ? -76.330 11.437 -19.859 1.00 58.78 444 PRO A O 1
ATOM 3555 N N . PRO A 1 445 ? -75.488 10.615 -21.746 1.00 54.16 445 PRO A N 1
ATOM 3556 C CA . PRO A 1 445 ? -74.562 9.853 -22.635 1.00 54.16 445 PRO A CA 1
ATOM 3557 C C . PRO A 1 445 ? -73.399 10.678 -23.302 1.00 54.16 445 PRO A C 1
ATOM 3559 O O . PRO A 1 445 ? -73.580 11.863 -23.570 1.00 54.16 445 PRO A O 1
ATOM 3562 N N . ARG A 1 446 ? -72.302 10.031 -23.780 1.00 26.27 446 ARG A N 1
ATOM 3563 C CA . ARG A 1 446 ? -71.764 10.055 -25.193 1.00 26.27 446 ARG A CA 1
ATOM 3564 C C . ARG A 1 446 ? -70.327 9.479 -25.366 1.00 26.27 446 ARG A C 1
ATOM 3566 O O . ARG A 1 446 ? -69.637 9.210 -24.394 1.00 26.27 446 ARG A O 1
ATOM 3573 N N . ALA A 1 447 ? -69.940 9.230 -26.629 1.00 29.55 447 ALA A N 1
ATOM 3574 C CA . ALA A 1 447 ? -68.683 8.645 -27.172 1.00 29.55 447 ALA A CA 1
ATOM 3575 C C . ALA A 1 447 ? -68.440 9.259 -28.608 1.00 29.55 447 ALA A C 1
ATOM 3577 O O . ALA A 1 447 ? -69.178 10.221 -28.863 1.00 29.55 447 ALA A O 1
ATOM 3578 N N . PRO A 1 448 ? -67.575 8.802 -29.583 1.00 47.88 448 PRO A N 1
ATOM 3579 C CA . PRO A 1 448 ? -66.892 7.483 -29.749 1.00 47.88 448 PRO A CA 1
ATOM 3580 C C . PRO A 1 448 ? -65.506 7.379 -30.511 1.00 47.88 448 PRO A C 1
ATOM 3582 O O . PRO A 1 448 ? -65.092 8.303 -31.196 1.00 47.88 448 PRO A O 1
ATOM 3585 N N . ARG A 1 449 ? -64.925 6.147 -30.557 1.00 30.61 449 ARG A N 1
ATOM 3586 C CA . ARG A 1 449 ? -63.952 5.560 -31.560 1.00 30.61 449 ARG A CA 1
ATOM 3587 C C . ARG A 1 449 ? -62.513 6.155 -31.651 1.00 30.61 449 ARG A C 1
ATOM 3589 O O . ARG A 1 449 ? -62.291 7.261 -31.193 1.00 30.61 449 ARG A O 1
ATOM 3596 N N . GLY A 1 450 ? -61.478 5.469 -32.188 1.00 26.78 450 GLY A N 1
ATOM 3597 C CA . GLY A 1 450 ? -61.361 4.152 -32.877 1.00 26.78 450 GLY A CA 1
ATOM 3598 C C . GLY A 1 450 ? -59.909 3.572 -32.922 1.00 26.78 450 GLY A C 1
ATOM 3599 O O . GLY A 1 450 ? -59.053 4.052 -32.190 1.00 26.78 450 GLY A O 1
ATOM 3600 N N . LEU A 1 451 ? -59.636 2.522 -33.729 1.00 27.03 451 LEU A N 1
ATOM 3601 C CA . LEU A 1 451 ? -58.385 1.702 -33.720 1.00 27.03 451 LEU A CA 1
ATOM 3602 C C . LEU A 1 451 ? -57.346 2.041 -34.826 1.00 27.03 451 LEU A C 1
ATOM 3604 O O . LEU A 1 451 ? -57.725 2.572 -35.865 1.00 27.03 451 LEU A O 1
ATOM 3608 N N . GLY A 1 452 ? -56.078 1.607 -34.667 1.00 25.12 452 GLY A N 1
ATOM 3609 C CA . GLY A 1 452 ? -55.039 1.600 -35.724 1.00 25.12 452 GLY A CA 1
ATOM 3610 C C . GLY A 1 452 ? -53.710 0.903 -35.338 1.00 25.12 452 GLY A C 1
ATOM 3611 O O . GLY A 1 452 ? -53.439 0.712 -34.156 1.00 25.12 452 GLY A O 1
ATOM 3612 N N . GLN A 1 453 ? -52.886 0.518 -36.327 1.00 27.86 453 GLN A N 1
ATOM 3613 C CA . GLN A 1 453 ? -51.540 -0.089 -36.185 1.00 27.86 453 GLN A CA 1
ATOM 3614 C C . GLN A 1 453 ? -50.473 0.752 -36.924 1.00 27.86 453 GLN A C 1
ATOM 3616 O O . GLN A 1 453 ? -50.818 1.405 -37.905 1.00 27.86 453 GLN A O 1
ATOM 3621 N N . GLY A 1 454 ? -49.182 0.635 -36.562 1.00 23.42 454 GLY A N 1
ATOM 3622 C CA . GLY A 1 454 ? -48.072 0.863 -37.513 1.00 23.42 454 GLY A CA 1
ATOM 3623 C C . GLY A 1 454 ? -46.836 1.661 -37.047 1.00 23.42 454 GLY A C 1
ATOM 3624 O O . GLY A 1 454 ? -46.926 2.641 -36.319 1.00 23.42 454 GLY A O 1
ATOM 3625 N N . GLN A 1 455 ? -45.676 1.244 -37.564 1.00 30.62 455 GLN A N 1
ATOM 3626 C CA . GLN A 1 455 ? -44.479 2.048 -37.896 1.00 30.62 455 GLN A CA 1
ATOM 3627 C C . GLN A 1 455 ? -44.269 1.899 -39.433 1.00 30.62 455 GLN A C 1
ATOM 3629 O O . GLN A 1 455 ? -44.847 0.941 -39.961 1.00 30.62 455 GLN A O 1
ATOM 3634 N N . PRO A 1 456 ? -43.466 2.711 -40.180 1.00 40.00 456 PRO A N 1
ATOM 3635 C CA . PRO A 1 456 ? -42.315 3.526 -39.734 1.00 40.00 456 PRO A CA 1
ATOM 3636 C C . PRO A 1 456 ? -42.084 4.889 -40.478 1.00 40.00 456 PRO A C 1
ATOM 3638 O O . PRO A 1 456 ? -42.894 5.306 -41.291 1.00 40.00 456 PRO A O 1
ATOM 3641 N N . ARG A 1 457 ? -40.891 5.489 -40.265 1.00 24.12 457 ARG A N 1
ATOM 3642 C CA . ARG A 1 457 ? -40.110 6.413 -41.149 1.00 24.12 457 ARG A CA 1
ATOM 3643 C C . ARG A 1 457 ? -40.623 7.834 -41.520 1.00 24.12 457 ARG A C 1
ATOM 3645 O O . ARG A 1 457 ? -41.508 7.984 -42.342 1.00 24.12 457 ARG A O 1
ATOM 3652 N N . SER A 1 458 ? -39.815 8.820 -41.093 1.00 23.80 458 SER A N 1
ATOM 3653 C CA . SER A 1 458 ? -39.122 9.859 -41.909 1.00 23.80 458 SER A CA 1
ATOM 3654 C C . SER A 1 458 ? -39.851 11.017 -42.640 1.00 23.80 458 SER A C 1
ATOM 3656 O O . SER A 1 458 ? -40.817 10.808 -43.356 1.00 23.80 458 SER A O 1
ATOM 3658 N N . ALA A 1 459 ? -39.158 12.176 -42.612 1.00 23.25 459 ALA A N 1
ATOM 3659 C CA . ALA A 1 459 ? -39.170 13.343 -43.528 1.00 23.25 459 ALA A CA 1
ATOM 3660 C C . ALA A 1 459 ? -40.146 14.535 -43.291 1.00 23.25 459 ALA A C 1
ATOM 3662 O O . ALA A 1 459 ? -41.350 14.367 -43.158 1.00 23.25 459 ALA A O 1
ATOM 3663 N N . GLU A 1 460 ? -39.533 15.732 -43.206 1.00 25.36 460 GLU A N 1
ATOM 3664 C CA . GLU A 1 460 ? -39.748 17.029 -43.914 1.00 25.36 460 GLU A CA 1
ATOM 3665 C C . GLU A 1 460 ? -41.045 17.278 -44.753 1.00 25.36 460 GLU A C 1
ATOM 3667 O O . GLU A 1 460 ? -41.646 16.333 -45.245 1.00 25.36 460 GLU A O 1
ATOM 3672 N N . GLN A 1 461 ? -41.521 18.512 -45.045 1.00 27.22 461 GLN A N 1
ATOM 3673 C CA . GLN A 1 461 ? -40.880 19.855 -45.112 1.00 27.22 461 GLN A CA 1
ATOM 3674 C C . GLN A 1 461 ? -41.911 21.038 -45.166 1.00 27.22 461 GLN A C 1
ATOM 3676 O O . GLN A 1 461 ? -43.109 20.783 -45.234 1.00 27.22 461 GLN A O 1
ATOM 3681 N N . GLN A 1 462 ? -41.413 22.293 -45.298 1.00 29.33 462 GLN A N 1
ATOM 3682 C CA . GLN A 1 462 ? -42.075 23.519 -45.857 1.00 29.33 462 GLN A CA 1
ATOM 3683 C C . GLN A 1 462 ? -43.190 24.194 -45.007 1.00 29.33 462 GLN A C 1
ATOM 3685 O O . GLN A 1 462 ? -43.751 23.562 -44.121 1.00 29.33 462 GLN A O 1
ATOM 3690 N N . ASP A 1 463 ? -43.541 25.492 -45.128 1.00 27.89 463 ASP A N 1
ATOM 3691 C CA . ASP A 1 463 ? -43.222 26.633 -46.039 1.00 27.89 463 ASP A CA 1
ATOM 3692 C C . ASP A 1 463 ? -43.510 27.963 -45.258 1.00 27.89 463 ASP A C 1
ATOM 3694 O O . ASP A 1 463 ? -44.412 27.925 -44.425 1.00 27.89 463 ASP A O 1
ATOM 3698 N N . THR A 1 464 ? -42.970 29.194 -45.395 1.00 27.31 464 THR A N 1
ATOM 3699 C CA . THR A 1 464 ? -41.758 29.902 -45.929 1.00 27.31 464 THR A CA 1
ATOM 3700 C C . THR A 1 464 ? -41.655 31.242 -45.125 1.00 27.31 464 THR A C 1
ATOM 3702 O O . THR A 1 464 ? -41.826 31.144 -43.917 1.00 27.31 464 THR A O 1
ATOM 3705 N N . LYS A 1 465 ? -41.432 32.520 -45.532 1.00 30.05 465 LYS A N 1
ATOM 3706 C CA . LYS A 1 465 ? -41.094 33.392 -46.717 1.00 30.05 465 LYS A CA 1
ATOM 3707 C C . LYS A 1 465 ? -40.728 34.777 -46.081 1.00 30.05 465 LYS A C 1
ATOM 3709 O O . LYS A 1 465 ? -41.216 35.029 -44.987 1.00 30.05 465 LYS A O 1
ATOM 3714 N N . ASN A 1 466 ? -39.975 35.765 -46.589 1.00 27.98 466 ASN A N 1
ATOM 3715 C CA . ASN A 1 466 ? -39.174 36.107 -47.790 1.00 27.98 466 ASN A CA 1
ATOM 3716 C C . ASN A 1 466 ? -38.266 37.327 -47.368 1.00 27.98 466 ASN A C 1
ATOM 3718 O O . ASN A 1 466 ? -38.527 37.883 -46.307 1.00 27.98 466 ASN A O 1
ATOM 3722 N N . GLY A 1 467 ? -37.262 37.888 -48.065 1.00 27.22 467 GLY A N 1
ATOM 3723 C CA . GLY A 1 467 ? -36.568 37.604 -49.334 1.00 27.22 467 GLY A CA 1
ATOM 3724 C C . GLY A 1 467 ? -35.666 38.791 -49.781 1.00 27.22 467 GLY A C 1
ATOM 3725 O O . GLY A 1 467 ? -35.849 39.892 -49.276 1.00 27.22 467 GLY A O 1
ATOM 3726 N N . HIS A 1 468 ? -34.802 38.578 -50.797 1.00 27.88 468 HIS A N 1
ATOM 3727 C CA . HIS A 1 468 ? -33.858 39.532 -51.462 1.00 27.88 468 HIS A CA 1
ATOM 3728 C C . HIS A 1 468 ? -32.584 39.925 -50.668 1.00 27.88 468 HIS A C 1
ATOM 3730 O O . HIS A 1 468 ? -32.678 40.111 -49.464 1.00 27.88 468 HIS A O 1
ATOM 3736 N N . GLN A 1 469 ? -31.372 40.140 -51.227 1.00 28.88 469 GLN A N 1
ATOM 3737 C CA . GLN A 1 469 ? -30.631 39.877 -52.508 1.00 28.88 469 GLN A CA 1
ATOM 3738 C C . GLN A 1 469 ? -29.145 40.343 -52.256 1.00 28.88 469 GLN A C 1
ATOM 3740 O O . GLN A 1 469 ? -28.948 41.040 -51.267 1.00 28.88 469 GLN A O 1
ATOM 3745 N N . VAL A 1 470 ? -28.035 40.136 -53.002 1.00 27.94 470 VAL A N 1
ATOM 3746 C CA . VAL A 1 470 ? -27.472 39.284 -54.103 1.00 27.94 470 VAL A CA 1
ATOM 3747 C C . VAL A 1 470 ? -25.932 39.578 -54.116 1.00 27.94 470 VAL A C 1
ATOM 3749 O O . VAL A 1 470 ? -25.546 40.623 -53.608 1.00 27.94 470 VAL A O 1
ATOM 3752 N N . GLY A 1 471 ? -24.964 38.807 -54.647 1.00 25.66 471 GLY A N 1
ATOM 3753 C CA . GLY A 1 471 ? -24.917 37.489 -55.311 1.00 25.66 471 GLY A CA 1
ATOM 3754 C C . GLY A 1 471 ? -23.753 37.389 -56.343 1.00 25.66 471 GLY A C 1
ATOM 3755 O O . GLY A 1 471 ? -23.539 38.349 -57.074 1.00 25.66 471 GLY A O 1
ATOM 3756 N N . ARG A 1 472 ? -23.083 36.216 -56.465 1.00 25.38 472 ARG A N 1
ATOM 3757 C CA . ARG A 1 472 ? -21.870 35.877 -57.297 1.00 25.38 472 ARG A CA 1
ATOM 3758 C C . ARG A 1 472 ? -20.501 36.357 -56.744 1.00 25.38 472 ARG A C 1
ATOM 3760 O O . ARG A 1 472 ? -20.461 37.348 -56.033 1.00 25.38 472 ARG A O 1
ATOM 3767 N N . GLY A 1 473 ? -19.360 35.704 -57.039 1.00 25.48 473 GLY A N 1
ATOM 3768 C CA . GLY A 1 473 ? -19.135 34.434 -57.767 1.00 25.48 473 GLY A CA 1
ATOM 3769 C C . GLY A 1 473 ? -17.646 34.036 -57.963 1.00 25.48 473 GLY A C 1
ATOM 3770 O O . GLY A 1 473 ? -16.760 34.852 -57.766 1.00 25.48 473 GLY A O 1
ATOM 3771 N N . GLU A 1 474 ? -17.430 32.761 -58.317 1.00 24.94 474 GLU A N 1
ATOM 3772 C CA . GLU A 1 474 ? -16.283 32.075 -58.980 1.00 24.94 474 GLU A CA 1
ATOM 3773 C C . GLU A 1 474 ? -14.813 32.599 -58.923 1.00 24.94 474 GLU A C 1
ATOM 3775 O O . GLU A 1 474 ? -14.462 33.589 -59.543 1.00 24.94 474 GLU A O 1
ATOM 3780 N N . ALA A 1 475 ? -13.945 31.775 -58.305 1.00 27.27 475 ALA A N 1
ATOM 3781 C CA . ALA A 1 475 ? -12.674 31.179 -58.795 1.00 27.27 475 ALA A CA 1
ATOM 3782 C C . ALA A 1 475 ? -11.525 31.962 -59.517 1.00 27.27 475 ALA A C 1
ATOM 3784 O O . ALA A 1 475 ? -11.727 32.816 -60.364 1.00 27.27 475 ALA A O 1
ATOM 3785 N N . GLN A 1 476 ? -10.305 31.418 -59.314 1.00 24.92 476 GLN A N 1
ATOM 3786 C CA . GLN A 1 476 ? -9.023 31.589 -60.052 1.00 24.92 476 GLN A CA 1
ATOM 3787 C C . GLN A 1 476 ? -8.125 32.826 -59.790 1.00 24.92 476 GLN A C 1
ATOM 3789 O O . GLN A 1 476 ? -8.551 33.965 -59.890 1.00 24.92 476 GLN A O 1
ATOM 3794 N N . GLY A 1 477 ? -6.808 32.569 -59.661 1.00 23.53 477 GLY A N 1
ATOM 3795 C CA . GLY A 1 477 ? -5.852 33.127 -60.640 1.00 23.53 477 GLY A CA 1
ATOM 3796 C C . GLY A 1 477 ? -4.749 34.117 -60.207 1.00 23.53 477 GLY A C 1
ATOM 3797 O O . GLY A 1 477 ? -4.930 35.321 -60.304 1.00 23.53 477 GLY A O 1
ATOM 3798 N N . THR A 1 478 ? -3.524 33.596 -60.023 1.00 23.08 478 THR A N 1
ATOM 3799 C CA . THR A 1 478 ? -2.218 34.237 -60.376 1.00 23.08 478 THR A CA 1
ATOM 3800 C C . THR A 1 478 ? -1.663 35.460 -59.597 1.00 23.08 478 THR A C 1
ATOM 3802 O O . THR A 1 478 ? -2.351 36.149 -58.859 1.00 23.08 478 THR A O 1
ATOM 3805 N N . SER A 1 479 ? -0.338 35.653 -59.728 1.00 26.59 479 SER A N 1
ATOM 3806 C CA . SER A 1 479 ? 0.540 36.689 -59.110 1.00 26.59 479 SER A CA 1
ATOM 3807 C C . SER A 1 479 ? 0.807 37.866 -60.112 1.00 26.59 479 SER A C 1
ATOM 3809 O O . SER A 1 479 ? 0.055 37.868 -61.089 1.00 26.59 479 SER A O 1
ATOM 3811 N N . PRO A 1 480 ? 1.808 38.817 -60.025 1.00 38.91 480 PRO A N 1
ATOM 3812 C CA . PRO A 1 480 ? 3.235 38.613 -59.628 1.00 38.91 480 PRO A CA 1
ATOM 3813 C C . PRO A 1 480 ? 4.132 39.840 -59.175 1.00 38.91 480 PRO A C 1
ATOM 3815 O O . PRO A 1 480 ? 3.682 40.971 -59.078 1.00 38.91 480 PRO A O 1
ATOM 3818 N N . VAL A 1 481 ? 5.457 39.585 -59.031 1.00 27.48 481 VAL A N 1
ATOM 3819 C CA . VAL A 1 481 ? 6.657 40.491 -59.169 1.00 27.48 481 VAL A CA 1
ATOM 3820 C C . VAL A 1 481 ? 7.183 41.404 -58.006 1.00 27.48 481 VAL A C 1
ATOM 3822 O O . VAL A 1 481 ? 6.496 42.279 -57.511 1.00 27.48 481 VAL A O 1
ATOM 3825 N N . LYS A 1 482 ? 8.490 41.186 -57.690 1.00 28.25 482 LYS A N 1
ATOM 3826 C CA . LYS A 1 482 ? 9.669 42.024 -57.247 1.00 28.25 482 LYS A CA 1
ATOM 3827 C C . LYS A 1 482 ? 9.502 43.530 -56.879 1.00 28.25 482 LYS A C 1
ATOM 3829 O O . LYS A 1 482 ? 8.689 44.200 -57.491 1.00 28.25 482 LYS A O 1
ATOM 3834 N N . GLY A 1 483 ? 10.364 44.181 -56.063 1.00 25.94 483 GLY A N 1
ATOM 3835 C CA . GLY A 1 483 ? 11.561 43.772 -55.269 1.00 25.94 483 GLY A CA 1
ATOM 3836 C C . GLY A 1 483 ? 12.770 44.765 -55.336 1.00 25.94 483 GLY A C 1
ATOM 3837 O O . GLY A 1 483 ? 12.837 45.515 -56.302 1.00 25.94 483 GLY A O 1
ATOM 3838 N N . LYS A 1 484 ? 13.758 44.677 -54.399 1.00 28.75 484 LYS A N 1
ATOM 3839 C CA . LYS A 1 484 ? 15.060 45.444 -54.287 1.00 28.75 484 LYS A CA 1
ATOM 3840 C C . LYS A 1 484 ? 14.981 46.951 -53.877 1.00 28.75 484 LYS A C 1
ATOM 3842 O O . LYS A 1 484 ? 13.930 47.536 -54.075 1.00 28.75 484 LYS A O 1
ATOM 3847 N N . SER A 1 485 ? 16.020 47.660 -53.363 1.00 26.38 485 SER A N 1
ATOM 3848 C CA . SER A 1 485 ? 17.273 47.309 -52.615 1.00 26.38 485 SER A CA 1
ATOM 3849 C C . SER A 1 485 ? 18.123 48.535 -52.147 1.00 26.38 485 SER A C 1
ATOM 3851 O O . SER A 1 485 ? 18.323 49.427 -52.961 1.00 26.38 485 SER A O 1
ATOM 3853 N N . ALA A 1 486 ? 18.791 48.421 -50.979 1.00 26.75 486 ALA A N 1
ATOM 3854 C CA . ALA A 1 486 ? 20.136 48.949 -50.595 1.00 26.75 486 ALA A CA 1
ATOM 3855 C C . ALA A 1 486 ? 20.440 50.460 -50.327 1.00 26.75 486 ALA A C 1
ATOM 3857 O O . ALA A 1 486 ? 20.008 51.332 -51.069 1.00 26.75 486 ALA A O 1
ATOM 3858 N N . GLY A 1 487 ? 21.344 50.688 -49.346 1.00 24.98 487 GLY A N 1
ATOM 3859 C CA . GLY A 1 487 ? 22.200 51.885 -49.135 1.00 24.98 487 GLY A CA 1
ATOM 3860 C C . GLY A 1 487 ? 21.696 52.961 -48.146 1.00 24.98 487 GLY A C 1
ATOM 3861 O O . GLY A 1 487 ? 20.490 53.054 -47.960 1.00 24.98 487 GLY A O 1
ATOM 3862 N N . THR A 1 488 ? 22.517 53.831 -47.521 1.00 24.08 488 THR A N 1
ATOM 3863 C CA . THR A 1 488 ? 23.942 53.795 -47.050 1.00 24.08 488 THR A CA 1
ATOM 3864 C C . THR A 1 488 ? 24.266 55.119 -46.319 1.00 24.08 488 THR A C 1
ATOM 3866 O O . THR A 1 488 ? 23.710 56.126 -46.744 1.00 24.08 488 THR A O 1
ATOM 3869 N N . ALA A 1 489 ? 25.237 55.125 -45.380 1.00 25.47 489 ALA A N 1
ATOM 3870 C CA . ALA A 1 489 ? 25.914 56.325 -44.819 1.00 25.47 489 ALA A CA 1
ATOM 3871 C C . ALA A 1 489 ? 25.018 57.307 -44.004 1.00 25.47 489 ALA A C 1
ATOM 3873 O O . ALA A 1 489 ? 23.801 57.140 -44.017 1.00 25.47 489 ALA A O 1
ATOM 3874 N N . GLU A 1 490 ? 25.489 58.339 -43.282 1.00 25.59 490 GLU A N 1
ATOM 3875 C CA . GLU A 1 490 ? 26.695 58.654 -42.454 1.00 25.59 490 GLU A CA 1
ATOM 3876 C C . GLU A 1 490 ? 26.341 59.921 -41.617 1.00 25.59 490 GLU A C 1
ATOM 3878 O O . GLU A 1 490 ? 25.362 60.576 -41.970 1.00 25.59 490 GLU A O 1
ATOM 3883 N N . GLU A 1 491 ? 27.137 60.279 -40.586 1.00 25.36 491 GLU A N 1
ATOM 3884 C CA . GLU A 1 491 ? 27.185 61.639 -39.961 1.00 25.36 491 GLU A CA 1
ATOM 3885 C C . GLU A 1 491 ? 25.885 62.142 -39.237 1.00 25.36 491 GLU A C 1
ATOM 3887 O O . GLU A 1 491 ? 24.797 61.613 -39.446 1.00 25.36 491 GLU A O 1
ATOM 3892 N N . GLU A 1 492 ? 25.869 63.115 -38.306 1.00 27.31 492 GLU A N 1
ATOM 3893 C CA . GLU A 1 492 ? 26.892 63.626 -37.364 1.00 27.31 492 GLU A CA 1
ATOM 3894 C C . GLU A 1 492 ? 26.230 64.182 -36.061 1.00 27.31 492 GLU A C 1
ATOM 3896 O O . GLU A 1 492 ? 25.080 63.866 -35.760 1.00 27.31 492 GLU A O 1
ATOM 3901 N N . GLU A 1 493 ? 26.992 64.942 -35.264 1.00 27.11 493 GLU A N 1
ATOM 3902 C CA . GLU A 1 493 ? 26.730 65.486 -33.914 1.00 27.11 493 GLU A CA 1
ATOM 3903 C C . GLU A 1 493 ? 25.544 66.482 -33.761 1.00 27.11 493 GLU A C 1
ATOM 3905 O O . GLU A 1 493 ? 25.042 67.031 -34.741 1.00 27.11 493 GLU A O 1
ATOM 3910 N N . VAL A 1 494 ? 25.168 66.785 -32.500 1.00 27.70 494 VAL A N 1
ATOM 3911 C CA . VAL A 1 494 ? 25.156 68.135 -31.850 1.00 27.70 494 VAL A CA 1
ATOM 3912 C C . VAL A 1 494 ? 24.129 68.232 -30.693 1.00 27.70 494 VAL A C 1
ATOM 3914 O O . VAL A 1 494 ? 23.044 67.656 -30.740 1.00 27.70 494 VAL A O 1
ATOM 3917 N N . ASP A 1 495 ? 24.528 68.974 -29.654 1.00 26.95 495 ASP A N 1
ATOM 3918 C CA . ASP A 1 495 ? 23.851 69.331 -28.392 1.00 26.95 495 ASP A CA 1
ATOM 3919 C C . ASP A 1 495 ? 22.419 69.916 -28.488 1.00 26.95 495 ASP A C 1
ATOM 3921 O O . ASP A 1 495 ? 22.013 70.436 -29.528 1.00 26.95 495 ASP A O 1
ATOM 3925 N N . GLY A 1 496 ? 21.702 69.979 -27.348 1.00 28.05 496 GLY A N 1
ATOM 3926 C CA . GLY A 1 496 ? 20.551 70.891 -27.206 1.00 28.05 496 GLY A CA 1
ATOM 3927 C C . GLY A 1 496 ? 19.539 70.626 -26.079 1.00 28.05 496 GLY A C 1
ATOM 3928 O O . GLY A 1 496 ? 18.369 70.395 -26.369 1.00 28.05 496 GLY A O 1
ATOM 3929 N N . GLU A 1 497 ? 19.945 70.704 -24.808 1.00 29.16 497 GLU A N 1
ATOM 3930 C CA . GLU A 1 497 ? 19.019 71.001 -23.688 1.00 29.16 497 GLU A CA 1
ATOM 3931 C C . GLU A 1 497 ? 18.705 72.517 -23.626 1.00 29.16 497 GLU A C 1
ATOM 3933 O O . GLU A 1 497 ? 19.506 73.298 -24.156 1.00 29.16 497 GLU A O 1
ATOM 3938 N N . PRO A 1 498 ? 17.674 72.990 -22.888 1.00 47.47 498 PRO A N 1
ATOM 3939 C CA . PRO A 1 498 ? 16.448 72.336 -22.397 1.00 47.47 498 PRO A CA 1
ATOM 3940 C C . PRO A 1 498 ? 15.180 73.146 -22.798 1.00 47.47 498 PRO A C 1
ATOM 3942 O O . PRO A 1 498 ? 15.268 74.096 -23.568 1.00 47.47 498 PRO A O 1
ATOM 3945 N N . GLU A 1 499 ? 14.005 72.812 -22.251 1.00 30.19 499 GLU A N 1
ATOM 3946 C CA . GLU A 1 499 ? 13.235 73.735 -21.381 1.00 30.19 499 GLU A CA 1
ATOM 3947 C C . GLU A 1 499 ? 12.102 72.980 -20.649 1.00 30.19 499 GLU A C 1
ATOM 3949 O O . GLU A 1 499 ? 11.797 71.831 -20.978 1.00 30.19 499 GLU A O 1
ATOM 3954 N N . GLU A 1 500 ? 11.576 73.582 -19.581 1.00 36.03 500 GLU A N 1
ATOM 3955 C CA . GLU A 1 500 ? 10.795 72.930 -18.514 1.00 36.03 500 GLU A CA 1
ATOM 3956 C C . GLU A 1 500 ? 9.278 73.182 -18.649 1.00 36.03 500 GLU A C 1
ATOM 3958 O O . GLU A 1 500 ? 8.866 74.252 -19.088 1.00 36.03 500 GLU A O 1
ATOM 3963 N N . GLU A 1 501 ? 8.447 72.239 -18.191 1.00 29.70 501 GLU A N 1
ATOM 3964 C CA . GLU A 1 501 ? 7.095 72.516 -17.669 1.00 29.70 501 GLU A CA 1
ATOM 3965 C C . GLU A 1 501 ? 6.717 71.403 -16.663 1.00 29.70 501 GLU A C 1
ATOM 3967 O O . GLU A 1 501 ? 6.962 70.222 -16.920 1.00 29.70 501 GLU A O 1
ATOM 3972 N N . ASP A 1 502 ? 6.213 71.780 -15.482 1.00 39.03 502 ASP A N 1
ATOM 3973 C CA . ASP A 1 502 ? 6.150 70.914 -14.292 1.00 39.03 502 ASP A CA 1
ATOM 3974 C C . ASP A 1 502 ? 4.946 69.943 -14.248 1.00 39.03 502 ASP A C 1
ATOM 3976 O O . ASP A 1 502 ? 3.818 70.315 -14.575 1.00 39.03 502 ASP A O 1
ATOM 3980 N N . GLU A 1 503 ? 5.144 68.739 -13.688 1.00 39.03 503 GLU A N 1
ATOM 3981 C CA . GLU A 1 503 ? 4.070 67.919 -13.094 1.00 39.03 503 GLU A CA 1
ATOM 3982 C C . GLU A 1 503 ? 4.417 67.531 -11.640 1.00 39.03 503 GLU A C 1
ATOM 3984 O O . GLU A 1 503 ? 5.583 67.437 -11.259 1.00 39.03 503 GLU A O 1
ATOM 3989 N N . GLU A 1 504 ? 3.385 67.373 -10.804 1.00 42.34 504 GLU A N 1
ATOM 3990 C CA . GLU A 1 504 ? 3.488 67.479 -9.340 1.00 42.34 504 GLU A CA 1
ATOM 3991 C C . GLU A 1 504 ? 4.112 66.254 -8.635 1.00 42.34 504 GLU A C 1
ATOM 3993 O O . GLU A 1 504 ? 3.809 65.096 -8.935 1.00 42.34 504 GLU A O 1
ATOM 3998 N N . ASP A 1 505 ? 4.950 66.528 -7.629 1.00 37.56 505 ASP A N 1
ATOM 3999 C CA . ASP A 1 505 ? 5.773 65.541 -6.920 1.00 37.56 505 ASP A CA 1
ATOM 4000 C C . ASP A 1 505 ? 4.950 64.646 -5.964 1.00 37.56 505 ASP A C 1
ATOM 4002 O O . ASP A 1 505 ? 4.582 65.033 -4.849 1.00 37.56 505 ASP A O 1
ATOM 4006 N N . PHE A 1 506 ? 4.654 63.416 -6.397 1.00 39.91 506 PHE A N 1
ATOM 4007 C CA . PHE A 1 506 ? 4.071 62.374 -5.545 1.00 39.91 506 PHE A CA 1
ATOM 4008 C C . PHE A 1 506 ? 5.162 61.698 -4.700 1.00 39.91 506 PHE A C 1
ATOM 4010 O O . PHE A 1 506 ? 5.645 60.613 -5.032 1.00 39.91 506 PHE A O 1
ATOM 4017 N N . ASP A 1 507 ? 5.499 62.347 -3.582 1.00 40.72 507 ASP A N 1
ATOM 4018 C CA . ASP A 1 507 ? 6.536 61.970 -2.610 1.00 40.72 507 ASP A CA 1
ATOM 4019 C C . ASP A 1 507 ? 6.388 60.515 -2.097 1.00 40.72 507 ASP A C 1
ATOM 4021 O O . ASP A 1 507 ? 5.702 60.214 -1.110 1.00 40.72 507 ASP A O 1
ATOM 4025 N N . TYR A 1 508 ? 7.007 59.568 -2.813 1.00 42.66 508 TYR A N 1
ATOM 4026 C CA . TYR A 1 508 ? 6.940 58.133 -2.529 1.00 42.66 508 TYR A CA 1
ATOM 4027 C C . TYR A 1 508 ? 7.924 57.774 -1.410 1.00 42.66 508 TYR A C 1
ATOM 4029 O O . TYR A 1 508 ? 8.979 57.178 -1.642 1.00 42.66 508 TYR A O 1
ATOM 4037 N N . VAL A 1 509 ? 7.571 58.150 -0.177 1.00 47.59 509 VAL A N 1
ATOM 4038 C CA . VAL A 1 509 ? 8.373 57.908 1.031 1.00 47.59 509 VAL A CA 1
ATOM 4039 C C . VAL A 1 509 ? 8.801 56.432 1.108 1.00 47.59 509 VAL A C 1
ATOM 4041 O O . VAL A 1 509 ? 7.945 55.556 1.283 1.00 47.59 509 VAL A O 1
ATOM 4044 N N . PRO A 1 510 ? 10.110 56.114 1.026 1.00 49.00 510 PRO A N 1
ATOM 4045 C CA . PRO A 1 510 ? 10.570 54.736 1.099 1.00 49.00 510 PRO A CA 1
ATOM 4046 C C . PRO A 1 510 ? 10.325 54.170 2.499 1.00 49.00 510 PRO A C 1
ATOM 4048 O O . PRO A 1 510 ? 11.019 54.508 3.460 1.00 49.00 510 PRO A O 1
ATOM 4051 N N . VAL A 1 511 ? 9.339 53.279 2.621 1.00 52.25 511 VAL A N 1
ATOM 4052 C CA . VAL A 1 511 ? 9.126 52.496 3.842 1.00 52.25 511 VAL A CA 1
ATOM 4053 C C . VAL A 1 511 ? 10.250 51.468 3.941 1.00 52.25 511 VAL A C 1
ATOM 4055 O O . VAL A 1 511 ? 10.140 50.349 3.447 1.00 52.25 511 VAL A O 1
ATOM 4058 N N . PHE A 1 512 ? 11.360 51.870 4.558 1.00 54.59 512 PHE A N 1
ATOM 4059 C CA . PHE A 1 512 ? 12.428 50.956 4.942 1.00 54.59 512 PHE A CA 1
ATOM 4060 C C . PHE A 1 512 ? 11.865 49.887 5.887 1.00 54.59 512 PHE A C 1
ATOM 4062 O O . PHE A 1 512 ? 11.269 50.220 6.916 1.00 54.59 512 PHE A O 1
ATOM 4069 N N . ASP A 1 513 ? 12.087 48.612 5.559 1.00 50.97 513 ASP A N 1
ATOM 4070 C CA . ASP A 1 513 ? 11.796 47.501 6.467 1.00 50.97 513 ASP A CA 1
ATOM 4071 C C . ASP A 1 513 ? 12.459 47.752 7.829 1.00 50.97 513 ASP A C 1
ATOM 4073 O O . ASP A 1 513 ? 13.638 48.114 7.909 1.00 50.97 513 ASP A O 1
ATOM 4077 N N . GLN A 1 514 ? 11.707 47.560 8.918 1.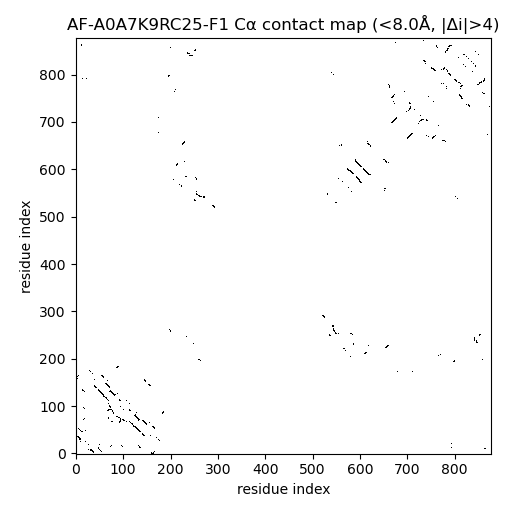00 59.34 514 GLN A N 1
ATOM 4078 C CA . GLN A 1 514 ? 12.254 47.747 10.262 1.00 59.34 514 GLN A CA 1
ATOM 4079 C C . GLN A 1 514 ? 13.454 46.822 10.481 1.00 59.34 514 GLN A C 1
ATOM 4081 O O . GLN A 1 514 ? 13.368 45.610 10.274 1.00 59.34 514 GLN A O 1
ATOM 4086 N N . ALA A 1 515 ? 14.567 47.401 10.939 1.00 60.78 515 ALA A N 1
ATOM 4087 C CA . ALA A 1 515 ? 15.795 46.665 11.205 1.00 60.78 515 ALA A CA 1
ATOM 4088 C C . ALA A 1 515 ? 15.525 45.490 12.161 1.00 60.78 515 ALA A C 1
ATOM 4090 O O . ALA A 1 515 ? 15.113 45.684 13.306 1.00 60.78 515 ALA A O 1
ATOM 4091 N N . VAL A 1 516 ? 15.748 44.267 11.671 1.00 62.28 516 VAL A N 1
ATOM 4092 C CA . VAL A 1 516 ? 15.438 43.030 12.398 1.00 62.28 516 VAL A CA 1
ATOM 4093 C C . VAL A 1 516 ? 16.234 42.979 13.700 1.00 62.28 516 VAL A C 1
ATOM 4095 O O . VAL A 1 516 ? 17.463 42.892 13.687 1.00 62.28 516 VAL A O 1
ATOM 4098 N N . ASN A 1 517 ? 15.531 43.005 14.833 1.00 72.19 517 ASN A N 1
ATOM 4099 C CA . ASN A 1 517 ? 16.154 42.869 16.143 1.00 72.19 517 ASN A CA 1
ATOM 4100 C C . ASN A 1 517 ? 16.487 41.394 16.426 1.00 72.19 517 ASN A C 1
ATOM 4102 O O . ASN A 1 517 ? 15.676 40.647 16.970 1.00 72.19 517 ASN A O 1
ATOM 4106 N N . TRP A 1 518 ? 17.705 40.990 16.067 1.00 69.38 518 TRP A N 1
ATOM 4107 C CA . TRP A 1 518 ? 18.225 39.634 16.278 1.00 69.38 518 TRP A CA 1
ATOM 4108 C C . TRP A 1 518 ? 18.393 39.235 17.754 1.00 69.38 518 TRP A C 1
ATOM 4110 O O . TRP A 1 518 ? 18.558 38.051 18.038 1.00 69.38 518 TRP A O 1
ATOM 4120 N N . GLU A 1 519 ? 18.329 40.186 18.691 1.00 70.81 519 GLU A N 1
ATOM 4121 C CA . GLU A 1 519 ? 18.387 39.931 20.139 1.00 70.81 519 GLU A CA 1
ATOM 4122 C C . GLU A 1 519 ? 16.994 39.675 20.749 1.00 70.81 519 GLU A C 1
ATOM 4124 O O . GLU A 1 519 ? 16.882 39.319 21.922 1.00 70.81 519 GLU A O 1
ATOM 4129 N N . GLN A 1 520 ? 15.913 39.840 19.976 1.00 73.88 520 GLN A N 1
ATOM 4130 C CA . GLN A 1 520 ? 14.546 39.755 20.488 1.00 73.88 520 GLN A CA 1
ATOM 4131 C C . GLN A 1 520 ? 14.101 38.302 20.738 1.00 73.88 520 GLN A C 1
ATOM 4133 O O . GLN A 1 520 ? 13.636 37.602 19.835 1.00 73.88 520 GLN A O 1
ATOM 4138 N N . THR A 1 521 ? 14.181 37.855 21.993 1.00 70.06 521 THR A N 1
ATOM 4139 C CA . THR A 1 521 ? 13.688 36.535 22.410 1.00 70.06 521 THR A CA 1
ATOM 4140 C C . THR A 1 521 ? 12.177 36.507 22.655 1.00 70.06 521 THR A C 1
ATOM 4142 O O . THR A 1 521 ? 11.497 37.534 22.772 1.00 70.06 521 THR A O 1
ATOM 4145 N N . PHE A 1 522 ? 11.632 35.292 22.722 1.00 71.38 522 PHE A N 1
ATOM 4146 C CA . PHE A 1 522 ? 10.253 35.054 23.120 1.00 71.38 522 PHE A CA 1
ATOM 4147 C C . PHE A 1 522 ? 10.126 33.778 23.953 1.00 71.38 522 PHE A C 1
ATOM 4149 O O . PHE A 1 522 ? 10.714 32.736 23.649 1.00 71.38 522 PHE A O 1
ATOM 4156 N N . SER A 1 523 ? 9.267 33.832 24.963 1.00 59.44 523 SER A N 1
ATOM 4157 C CA . SER A 1 523 ? 8.886 32.697 25.791 1.00 59.44 523 SER A CA 1
ATOM 4158 C C . SER A 1 523 ? 7.607 32.034 25.257 1.00 59.44 523 SER A C 1
ATOM 4160 O O . SER A 1 523 ? 6.593 32.689 25.007 1.00 59.44 523 SER A O 1
ATOM 4162 N N . MET A 1 524 ? 7.634 30.707 25.077 1.00 53.84 524 MET A N 1
ATOM 4163 C CA . MET A 1 524 ? 6.473 29.914 24.641 1.00 53.84 524 MET A CA 1
ATOM 4164 C C . MET A 1 524 ? 5.977 28.965 25.738 1.00 53.84 524 MET A C 1
ATOM 4166 O O . MET A 1 524 ? 6.762 28.389 26.491 1.00 53.84 524 MET A O 1
ATOM 4170 N N . SER A 1 525 ? 4.663 28.741 25.800 1.00 56.50 525 SER A N 1
ATOM 4171 C CA . SER A 1 525 ? 4.106 27.589 26.522 1.00 56.50 525 SER A CA 1
ATOM 4172 C C . SER A 1 525 ? 4.224 26.330 25.665 1.00 56.50 525 SER A C 1
ATOM 4174 O O . SER A 1 525 ? 3.887 26.398 24.484 1.00 56.50 525 SER A O 1
ATOM 4176 N N . ASN A 1 526 ? 4.583 25.181 26.250 1.00 53.66 526 ASN A N 1
ATOM 4177 C CA . ASN A 1 526 ? 4.532 23.898 25.539 1.00 53.66 526 ASN A CA 1
ATOM 4178 C C . ASN A 1 526 ? 3.104 23.639 25.012 1.00 53.66 526 ASN A C 1
ATOM 4180 O O . ASN A 1 526 ? 2.160 23.504 25.796 1.00 53.66 526 ASN A O 1
ATOM 4184 N N . LEU A 1 527 ? 2.949 23.634 23.688 1.00 54.94 527 LEU A N 1
ATOM 4185 C CA . LEU A 1 527 ? 1.668 23.594 22.992 1.00 54.94 527 LEU A CA 1
ATOM 4186 C C . LEU A 1 527 ? 1.826 22.831 21.677 1.00 54.94 527 LEU A C 1
ATOM 4188 O O . LEU A 1 527 ? 2.457 23.323 20.745 1.00 54.94 527 LEU A O 1
ATOM 4192 N N . ASP A 1 528 ? 1.190 21.667 21.576 1.00 62.06 528 ASP A N 1
ATOM 4193 C CA . ASP A 1 528 ? 1.044 20.987 20.293 1.00 62.06 528 ASP A CA 1
ATOM 4194 C C . ASP A 1 528 ? -0.227 21.484 19.585 1.00 62.06 528 ASP A C 1
ATOM 4196 O O . ASP A 1 528 ? -1.353 21.227 20.023 1.00 62.06 528 ASP A O 1
ATOM 4200 N N . PHE A 1 529 ? -0.052 22.196 18.470 1.00 60.84 529 PHE A N 1
ATOM 4201 C CA . PHE A 1 529 ? -1.149 22.671 17.620 1.00 60.84 529 PHE A CA 1
ATOM 4202 C C . PHE A 1 529 ? -2.020 21.524 17.077 1.00 60.84 529 PHE A C 1
ATOM 4204 O O . PHE A 1 529 ? -3.199 21.725 16.784 1.00 60.84 529 PHE A O 1
ATOM 4211 N N . HIS A 1 530 ? -1.490 20.301 17.010 1.00 60.66 530 HIS A N 1
ATOM 4212 C CA . HIS A 1 530 ? -2.226 19.112 16.595 1.00 60.66 530 HIS A CA 1
ATOM 4213 C C . HIS A 1 530 ? -3.362 18.744 17.563 1.00 60.66 530 HIS A C 1
ATOM 4215 O O . HIS A 1 530 ? -4.395 18.229 17.129 1.00 60.66 530 HIS A O 1
ATOM 4221 N N . MET A 1 531 ? -3.215 19.084 18.850 1.00 56.88 531 MET A N 1
ATOM 4222 C CA . MET A 1 531 ? -4.227 18.905 19.901 1.00 56.88 531 MET A CA 1
ATOM 4223 C C . MET A 1 531 ? -5.362 19.947 19.847 1.00 56.88 531 MET A C 1
ATOM 4225 O O . MET A 1 531 ? -6.278 19.899 20.671 1.00 56.88 531 MET A O 1
ATOM 4229 N N . LEU A 1 532 ? -5.299 20.912 18.920 1.00 59.34 532 LEU A N 1
ATOM 4230 C CA . LEU A 1 532 ? -6.325 21.944 18.716 1.00 59.34 532 LEU A CA 1
ATOM 4231 C C . LEU A 1 532 ? -7.281 21.624 17.553 1.00 59.34 532 LEU A C 1
ATOM 4233 O O . LEU A 1 532 ? -8.281 22.323 17.385 1.00 59.34 532 LEU A O 1
ATOM 4237 N N . ARG A 1 533 ? -6.993 20.592 16.744 1.00 67.19 533 ARG A N 1
ATOM 4238 C CA . ARG A 1 533 ? -7.819 20.226 15.582 1.00 67.19 533 ARG A CA 1
ATOM 4239 C C . ARG A 1 533 ? -9.140 19.578 16.022 1.00 67.19 533 ARG A C 1
ATOM 4241 O O . ARG A 1 533 ? -9.203 18.884 17.035 1.00 67.19 533 ARG A O 1
ATOM 4248 N N . THR A 1 534 ? -10.200 19.793 15.247 1.00 63.47 534 THR A N 1
ATOM 4249 C CA . THR A 1 534 ? -11.535 19.239 15.515 1.00 63.47 534 THR A CA 1
ATOM 4250 C C . THR A 1 534 ? -11.654 17.759 15.136 1.00 63.47 534 THR A C 1
ATOM 4252 O O . THR A 1 534 ? -10.961 17.265 14.243 1.00 63.47 534 THR A O 1
ATOM 4255 N N . ASP A 1 535 ? -12.601 17.078 15.791 1.00 71.88 535 ASP A N 1
ATOM 4256 C CA . ASP A 1 535 ? -13.025 15.687 15.555 1.00 71.88 535 ASP A CA 1
ATOM 4257 C C . ASP A 1 535 ? -13.690 15.449 14.187 1.00 71.88 535 ASP A C 1
ATOM 4259 O O . ASP A 1 535 ? -13.865 14.307 13.767 1.00 71.88 535 ASP A O 1
ATOM 4263 N N . TRP A 1 536 ? -14.023 16.524 13.475 1.00 69.38 536 TRP A N 1
ATOM 4264 C CA . TRP A 1 536 ? -14.609 16.487 12.140 1.00 69.38 536 TRP A CA 1
ATOM 4265 C C . TRP A 1 536 ? -13.561 16.150 11.075 1.00 69.38 536 TRP A C 1
ATOM 4267 O O . TRP A 1 536 ? -12.371 16.458 11.216 1.00 69.38 536 TRP A O 1
ATOM 4277 N N . ILE A 1 537 ? -14.013 15.530 9.986 1.00 71.62 537 ILE A N 1
ATOM 4278 C CA . ILE A 1 537 ? -13.183 15.250 8.815 1.00 71.62 537 ILE A CA 1
ATOM 4279 C C . ILE A 1 537 ? -13.092 16.505 7.939 1.00 71.62 537 ILE A C 1
ATOM 4281 O O . ILE A 1 537 ? -14.085 16.932 7.355 1.00 71.62 537 ILE A O 1
ATOM 4285 N N . ASP A 1 538 ? -11.883 17.050 7.794 1.00 73.19 538 ASP A N 1
ATOM 4286 C CA . ASP A 1 538 ? -11.548 17.961 6.696 1.00 73.19 538 ASP A CA 1
ATOM 4287 C C . ASP A 1 538 ? -10.871 17.157 5.577 1.00 73.19 538 ASP A C 1
ATOM 4289 O O . ASP A 1 538 ? -9.785 16.597 5.755 1.00 73.19 538 ASP A O 1
ATOM 4293 N N . LEU A 1 539 ? -11.523 17.098 4.414 1.00 70.50 539 LEU A N 1
ATOM 4294 C CA . LEU A 1 539 ? -11.067 16.348 3.239 1.00 70.50 539 LEU A CA 1
ATOM 4295 C C . LEU A 1 539 ? -9.809 16.947 2.590 1.00 70.50 539 LEU A C 1
ATOM 4297 O O . LEU A 1 539 ? -9.158 16.269 1.794 1.00 70.50 539 LEU A O 1
ATOM 4301 N N . LYS A 1 540 ? -9.435 18.186 2.939 1.00 72.94 540 LYS A N 1
ATOM 4302 C CA . LYS A 1 540 ? -8.150 18.783 2.558 1.00 72.94 540 LYS A CA 1
ATOM 4303 C C . LYS A 1 540 ? -6.997 18.241 3.406 1.00 72.94 540 LYS A C 1
ATOM 4305 O O . LYS A 1 540 ? -5.859 18.274 2.951 1.00 72.94 540 LYS A O 1
ATOM 4310 N N . CYS A 1 541 ? -7.253 17.701 4.600 1.00 77.19 541 CYS A N 1
ATOM 4311 C CA . CYS A 1 541 ? -6.225 17.452 5.618 1.00 77.19 541 CYS A CA 1
ATOM 4312 C C . CYS A 1 541 ? -5.488 16.114 5.531 1.00 77.19 541 CYS A C 1
ATOM 4314 O O . CYS A 1 541 ? -5.313 15.393 6.517 1.00 77.19 541 CYS A O 1
ATOM 4316 N N . ASN A 1 542 ? -4.975 15.848 4.332 1.00 85.19 542 ASN A N 1
ATOM 4317 C CA . ASN A 1 542 ? -4.296 14.623 3.929 1.00 85.19 542 ASN A CA 1
ATOM 4318 C C . ASN A 1 542 ? -2.865 14.434 4.493 1.00 85.19 542 ASN A C 1
ATOM 4320 O O . ASN A 1 542 ? -2.303 13.353 4.343 1.00 85.19 542 ASN A O 1
ATOM 4324 N N . THR A 1 543 ? -2.284 15.424 5.178 1.00 86.56 543 THR A N 1
ATOM 4325 C CA . THR A 1 543 ? -0.998 15.309 5.903 1.00 86.56 543 THR A CA 1
ATOM 4326 C C . THR A 1 543 ? -1.158 15.127 7.415 1.00 86.56 543 THR A C 1
ATOM 4328 O O . THR A 1 543 ? -0.246 14.624 8.068 1.00 86.56 543 THR A O 1
ATOM 4331 N N . SER A 1 544 ? -2.309 15.506 7.982 1.00 81.62 544 SER A N 1
ATOM 4332 C CA . SER A 1 544 ? -2.409 15.826 9.416 1.00 81.62 544 SER A CA 1
ATOM 4333 C C . SER A 1 544 ? -2.290 14.649 10.392 1.00 81.62 544 SER A C 1
ATOM 4335 O O . SER A 1 544 ? -1.945 14.894 11.539 1.00 81.62 544 SER A O 1
ATOM 4337 N N . GLY A 1 545 ? -2.534 13.403 9.969 1.00 88.69 545 GLY A N 1
ATOM 4338 C CA . GLY A 1 545 ? -2.508 12.229 10.854 1.00 88.69 545 GLY A CA 1
ATOM 4339 C C . GLY A 1 545 ? -3.720 12.112 11.797 1.00 88.69 545 GLY A C 1
ATOM 4340 O O . GLY A 1 545 ? -4.748 12.775 11.617 1.00 88.69 545 GLY A O 1
ATOM 4341 N N . ASN A 1 546 ? -3.608 11.230 12.793 1.00 91.94 546 ASN A N 1
ATOM 4342 C CA . ASN A 1 546 ? -4.614 11.011 13.836 1.00 91.94 546 ASN A CA 1
ATOM 4343 C C . ASN A 1 546 ? -4.603 12.132 14.880 1.00 91.94 546 ASN A C 1
ATOM 4345 O O . ASN A 1 546 ? -3.555 12.623 15.279 1.00 91.94 546 ASN A O 1
ATOM 4349 N N . LEU A 1 547 ? -5.784 12.520 15.362 1.00 89.19 547 LEU A N 1
ATOM 4350 C CA . LEU A 1 547 ? -5.937 13.583 16.359 1.00 89.19 547 LEU A CA 1
ATOM 4351 C C . LEU A 1 547 ? -5.228 13.233 17.672 1.00 89.19 547 LEU A C 1
ATOM 4353 O O . LEU A 1 547 ? -5.297 12.091 18.108 1.00 89.19 547 LEU A O 1
ATOM 4357 N N . LEU A 1 548 ? -4.623 14.205 18.359 1.00 89.69 548 LEU A N 1
ATOM 4358 C CA . LEU A 1 548 ? -3.926 13.938 19.623 1.00 89.69 548 LEU A CA 1
ATOM 4359 C C . LEU A 1 548 ? -4.801 14.193 20.854 1.00 89.69 548 LEU A C 1
ATOM 4361 O O . LEU A 1 548 ? -5.357 15.277 21.043 1.00 89.69 548 LEU A O 1
ATOM 4365 N N . LEU A 1 549 ? -4.889 13.184 21.720 1.00 90.06 549 LEU A N 1
ATOM 4366 C CA . LEU A 1 549 ? -5.571 13.248 23.008 1.00 90.06 549 LEU A CA 1
ATOM 4367 C C . LEU A 1 549 ? -4.696 13.963 24.052 1.00 90.06 549 LEU A C 1
ATOM 4369 O O . LEU A 1 549 ? -3.478 13.793 24.097 1.00 90.06 549 LEU A O 1
ATOM 4373 N N . ARG A 1 550 ? -5.329 14.749 24.933 1.00 87.19 550 ARG A N 1
ATOM 4374 C CA . ARG A 1 550 ? -4.651 15.436 26.043 1.00 87.19 550 ARG A CA 1
ATOM 4375 C C . ARG A 1 550 ? -4.031 14.433 27.010 1.00 87.19 550 ARG A C 1
ATOM 4377 O O . ARG A 1 550 ? -4.743 13.613 27.584 1.00 87.19 550 ARG A O 1
ATOM 4384 N N . GLU A 1 551 ? -2.732 14.579 27.259 1.00 87.94 551 GLU A N 1
ATOM 4385 C CA . GLU A 1 551 ? -1.983 13.755 28.213 1.00 87.94 551 GLU A CA 1
ATOM 4386 C C . GLU A 1 551 ? -2.636 13.722 29.602 1.00 87.94 551 GLU A C 1
ATOM 4388 O O . GLU A 1 551 ? -2.845 12.641 30.146 1.00 87.94 551 GLU A O 1
ATOM 4393 N N . SER A 1 552 ? -3.056 14.875 30.139 1.00 88.00 552 SER A N 1
ATOM 4394 C CA . SER A 1 552 ? -3.750 14.948 31.433 1.00 88.00 552 SER A CA 1
ATOM 4395 C C . SER A 1 552 ? -5.005 14.073 31.488 1.00 88.00 552 SER A C 1
ATOM 4397 O O . SER A 1 552 ? -5.298 13.476 32.518 1.00 88.00 552 SER A O 1
ATOM 4399 N N . GLU A 1 553 ? -5.733 13.958 30.378 1.00 91.44 553 GLU A N 1
ATOM 4400 C CA . GLU A 1 553 ? -6.956 13.167 30.288 1.00 91.44 553 GLU A CA 1
ATOM 4401 C C . GLU A 1 553 ? -6.662 11.671 30.102 1.00 91.44 553 GLU A C 1
ATOM 4403 O O . GLU A 1 553 ? -7.257 10.832 30.779 1.00 91.44 553 GLU A O 1
ATOM 4408 N N . ALA A 1 554 ? -5.702 11.335 29.235 1.00 94.12 554 ALA A N 1
ATOM 4409 C CA . ALA A 1 554 ? -5.278 9.959 28.989 1.00 94.12 554 ALA A CA 1
ATOM 4410 C C . ALA A 1 554 ? -4.648 9.316 30.237 1.00 94.12 554 ALA A C 1
ATOM 4412 O O . ALA A 1 554 ? -4.959 8.168 30.576 1.00 94.12 554 ALA A O 1
ATOM 4413 N N . LEU A 1 555 ? -3.806 10.071 30.953 1.00 94.31 555 LEU A N 1
ATOM 4414 C CA . LEU A 1 555 ? -3.234 9.670 32.236 1.00 94.31 555 LEU A CA 1
ATOM 4415 C C . LEU A 1 555 ? -4.321 9.505 33.300 1.00 94.31 555 LEU A C 1
ATOM 4417 O O . LEU A 1 555 ? -4.287 8.518 34.029 1.00 94.31 555 LEU A O 1
ATOM 4421 N N . GLU A 1 556 ? -5.302 10.407 33.371 1.00 93.50 556 GLU A N 1
ATOM 4422 C CA . GLU A 1 556 ? -6.377 10.351 34.366 1.00 93.50 556 GLU A CA 1
ATOM 4423 C C . GLU A 1 556 ? -7.281 9.121 34.182 1.00 93.50 556 GLU A C 1
ATOM 4425 O O . GLU A 1 556 ? -7.459 8.336 35.118 1.00 93.50 556 GLU A O 1
ATOM 4430 N N . VAL A 1 557 ? -7.775 8.870 32.963 1.00 95.75 557 VAL A N 1
ATOM 4431 C CA . VAL A 1 557 ? -8.566 7.662 32.649 1.00 95.75 557 VAL A CA 1
ATOM 4432 C C . VAL A 1 557 ? -7.757 6.394 32.957 1.00 95.75 557 VAL A C 1
ATOM 4434 O O . VAL A 1 557 ? -8.254 5.474 33.615 1.00 95.75 557 VAL A O 1
ATOM 4437 N N . THR A 1 558 ? -6.479 6.361 32.568 1.00 96.50 558 THR A N 1
ATOM 4438 C CA . THR A 1 558 ? -5.582 5.225 32.838 1.00 96.50 558 THR A CA 1
ATOM 4439 C C . THR A 1 558 ? -5.347 5.019 34.341 1.00 96.50 558 THR A C 1
ATOM 4441 O O . THR A 1 558 ? -5.427 3.890 34.835 1.00 96.50 558 THR A O 1
ATOM 4444 N N . ARG A 1 559 ? -5.120 6.097 35.101 1.00 95.50 559 ARG A N 1
ATOM 4445 C CA . ARG A 1 559 ? -4.921 6.092 36.560 1.00 95.50 559 ARG A CA 1
ATOM 4446 C C . ARG A 1 559 ? -6.148 5.542 37.281 1.00 95.50 559 ARG A C 1
ATOM 4448 O O . ARG A 1 559 ? -6.008 4.676 38.151 1.00 95.50 559 ARG A O 1
ATOM 4455 N N . VAL A 1 560 ? -7.347 5.996 36.912 1.00 95.12 560 VAL A N 1
ATOM 4456 C CA . VAL A 1 560 ? -8.599 5.498 37.496 1.00 95.12 560 VAL A CA 1
ATOM 4457 C C . VAL A 1 560 ? -8.793 4.019 37.189 1.00 95.12 560 VAL A C 1
ATOM 4459 O O . VAL A 1 560 ? -9.056 3.246 38.116 1.00 95.12 560 VAL A O 1
ATOM 4462 N N . PHE A 1 561 ? -8.614 3.612 35.928 1.00 96.19 561 PHE A N 1
ATOM 4463 C CA . PHE A 1 561 ? -8.742 2.217 35.512 1.00 96.19 561 PHE A CA 1
ATOM 4464 C C . PHE A 1 561 ? -7.810 1.299 36.315 1.00 96.19 561 PHE A C 1
ATOM 4466 O O . PHE A 1 561 ? -8.265 0.340 36.944 1.00 96.19 561 PHE A O 1
ATOM 4473 N N . LEU A 1 562 ? -6.515 1.626 36.363 1.00 94.81 562 LEU A N 1
ATOM 4474 C CA . LEU A 1 562 ? -5.505 0.838 37.072 1.00 94.81 562 LEU A CA 1
ATOM 4475 C C . LEU A 1 562 ? -5.767 0.771 38.577 1.00 94.81 562 LEU A C 1
ATOM 4477 O O . LEU A 1 562 ? -5.601 -0.290 39.180 1.00 94.81 562 LEU A O 1
ATOM 4481 N N . ARG A 1 563 ? -6.228 1.868 39.192 1.00 93.75 563 ARG A N 1
ATOM 4482 C CA . ARG A 1 563 ? -6.608 1.892 40.611 1.00 93.75 563 ARG A CA 1
ATOM 4483 C C . ARG A 1 563 ? -7.783 0.947 40.887 1.00 93.75 563 ARG A C 1
ATOM 4485 O O . ARG A 1 563 ? -7.687 0.136 41.806 1.00 93.75 563 ARG A O 1
ATOM 4492 N N . LYS A 1 564 ? -8.854 0.991 40.082 1.00 93.94 564 LYS A N 1
ATOM 4493 C CA . LYS A 1 564 ? -10.022 0.093 40.221 1.00 93.94 564 LYS A CA 1
ATOM 4494 C C . LYS A 1 564 ? -9.632 -1.374 39.965 1.00 93.94 564 LYS A C 1
ATOM 4496 O O . LYS A 1 564 ? -10.028 -2.261 40.724 1.00 93.94 564 LYS A O 1
ATOM 4501 N N . LEU A 1 565 ? -8.785 -1.632 38.963 1.00 93.19 565 LEU A N 1
ATOM 4502 C CA . LEU A 1 565 ? -8.226 -2.957 38.676 1.00 93.19 565 LEU A CA 1
ATOM 4503 C C . LEU A 1 565 ? -7.415 -3.499 39.866 1.00 93.19 565 LEU A C 1
ATOM 4505 O O . LEU A 1 565 ? -7.683 -4.605 40.334 1.00 93.19 565 LEU A O 1
ATOM 4509 N N . ASN A 1 566 ? -6.473 -2.724 40.406 1.00 90.75 566 ASN A N 1
ATOM 4510 C CA . ASN A 1 566 ? -5.605 -3.168 41.500 1.00 90.75 566 ASN A CA 1
ATOM 4511 C C . ASN A 1 566 ? -6.311 -3.274 42.858 1.00 90.75 566 ASN A C 1
ATOM 4513 O O . ASN A 1 566 ? -5.972 -4.172 43.631 1.00 90.75 566 ASN A O 1
ATOM 4517 N N . GLN A 1 567 ? -7.345 -2.465 43.117 1.00 90.12 567 GLN A N 1
ATOM 4518 C CA . GLN A 1 567 ? -8.260 -2.658 44.254 1.00 90.12 567 GLN A CA 1
ATOM 4519 C C . GLN A 1 567 ? -8.935 -4.042 44.224 1.00 90.12 567 GLN A C 1
ATOM 4521 O O . GLN A 1 567 ? -9.199 -4.627 45.273 1.00 90.12 567 GLN A O 1
ATOM 4526 N N . ARG A 1 568 ? -9.195 -4.597 43.032 1.00 87.94 568 ARG A N 1
ATOM 4527 C CA . ARG A 1 568 ? -9.811 -5.924 42.858 1.00 87.94 568 ARG A CA 1
ATOM 4528 C C . ARG A 1 568 ? -8.805 -7.068 42.773 1.00 87.94 568 ARG A C 1
ATOM 4530 O O . ARG A 1 568 ? -9.104 -8.164 43.241 1.00 87.94 568 ARG A O 1
ATOM 4537 N N . THR A 1 569 ? -7.626 -6.839 42.200 1.00 87.00 569 THR A N 1
ATOM 4538 C CA . THR A 1 569 ? -6.602 -7.879 41.977 1.00 87.00 569 THR A CA 1
ATOM 4539 C C . THR A 1 569 ? -5.541 -7.950 43.081 1.00 87.00 569 THR A C 1
ATOM 4541 O O . THR A 1 569 ? -4.647 -8.791 42.994 1.00 87.00 569 THR A O 1
ATOM 4544 N N . LYS A 1 570 ? -5.659 -7.109 44.122 1.00 86.31 570 LYS A N 1
ATOM 4545 C CA . LYS A 1 570 ? -4.701 -6.940 45.232 1.00 86.31 570 LYS A CA 1
ATOM 4546 C C . LYS A 1 570 ? -3.311 -6.486 44.761 1.00 86.31 570 LYS A C 1
ATOM 4548 O O . LYS A 1 570 ? -2.306 -7.076 45.139 1.00 86.31 570 LYS A O 1
ATOM 4553 N N . GLY A 1 571 ? -3.260 -5.463 43.904 1.00 85.00 571 GLY A N 1
ATOM 4554 C CA . GLY A 1 571 ? -1.996 -4.881 43.424 1.00 85.00 571 GLY A CA 1
ATOM 4555 C C . GLY A 1 571 ? -1.174 -5.789 42.502 1.00 85.00 571 GLY A C 1
ATOM 4556 O O . GLY A 1 571 ? 0.023 -5.584 42.346 1.00 85.00 571 GLY A O 1
ATOM 4557 N N . ARG A 1 572 ? -1.794 -6.812 41.897 1.00 88.56 572 ARG A N 1
ATOM 4558 C CA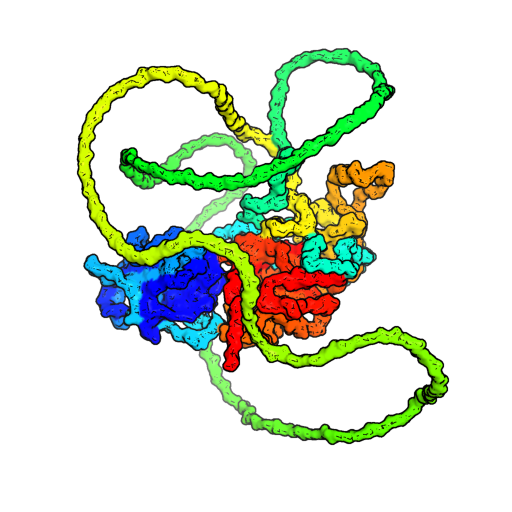 . ARG A 1 572 ? -1.099 -7.823 41.082 1.00 88.56 572 ARG A CA 1
ATOM 4559 C C . ARG A 1 572 ? -0.432 -7.261 39.822 1.00 88.56 572 ARG A C 1
ATOM 4561 O O . ARG A 1 572 ? 0.487 -7.900 39.309 1.00 88.56 572 ARG A O 1
ATOM 4568 N N . PHE A 1 573 ? -0.923 -6.136 39.303 1.00 91.19 573 PHE A N 1
ATOM 4569 C CA . PHE A 1 573 ? -0.463 -5.556 38.046 1.00 91.19 573 PHE A CA 1
ATOM 4570 C C . PHE A 1 573 ? 0.202 -4.203 38.266 1.00 91.19 573 PHE A C 1
ATOM 4572 O O . PHE A 1 573 ? -0.406 -3.291 38.824 1.00 91.19 573 PHE A O 1
ATOM 4579 N N . GLN A 1 574 ? 1.410 -4.036 37.744 1.00 92.44 574 GLN A N 1
ATOM 4580 C CA . GLN A 1 574 ? 2.049 -2.731 37.616 1.00 92.44 574 GLN A CA 1
ATOM 4581 C C . GLN A 1 574 ? 1.948 -2.261 36.162 1.00 92.44 574 GLN A C 1
ATOM 4583 O O . GLN A 1 574 ? 2.111 -3.062 35.243 1.00 92.44 574 GLN A O 1
ATOM 4588 N N . LEU A 1 575 ? 1.671 -0.974 35.943 1.00 95.12 575 LEU A N 1
ATOM 4589 C CA . LEU A 1 575 ? 1.795 -0.374 34.616 1.00 95.12 575 LEU A CA 1
ATOM 4590 C C . LEU A 1 575 ? 3.279 -0.316 34.247 1.00 95.12 575 LEU A C 1
ATOM 4592 O O . LEU A 1 575 ? 4.065 0.282 34.977 1.00 95.12 575 LEU A O 1
ATOM 4596 N N . GLN A 1 576 ? 3.644 -0.921 33.120 1.00 93.62 576 GLN A N 1
ATOM 4597 C CA . GLN A 1 576 ? 4.973 -0.782 32.533 1.00 93.62 576 GLN A CA 1
ATOM 4598 C C . GLN A 1 576 ? 4.998 0.355 31.505 1.00 93.62 576 GLN A C 1
ATOM 4600 O O . GLN A 1 576 ? 5.962 1.114 31.464 1.00 93.62 576 GLN A O 1
ATOM 4605 N N . ARG A 1 577 ? 3.950 0.477 30.676 1.00 94.12 577 ARG A N 1
ATOM 4606 C CA . ARG A 1 577 ? 3.862 1.484 29.608 1.00 94.12 577 ARG A CA 1
ATOM 4607 C C . ARG A 1 577 ? 2.420 1.693 29.145 1.00 94.12 577 ARG A C 1
ATOM 4609 O O . ARG A 1 577 ? 1.682 0.726 28.976 1.00 94.12 577 ARG A O 1
ATOM 4616 N N . ILE A 1 578 ? 2.042 2.945 28.891 1.00 96.62 578 ILE A N 1
ATOM 4617 C CA . ILE A 1 578 ? 0.861 3.277 28.081 1.00 96.62 578 ILE A CA 1
ATOM 4618 C C . ILE A 1 578 ? 1.285 3.164 26.617 1.00 96.62 578 ILE A C 1
ATOM 4620 O O . ILE A 1 578 ? 2.284 3.766 26.229 1.00 96.62 578 ILE A O 1
ATOM 4624 N N . LEU A 1 579 ? 0.580 2.354 25.829 1.00 95.62 579 LEU A N 1
ATOM 4625 C CA . LEU A 1 579 ? 0.907 2.117 24.419 1.00 95.62 579 LEU A CA 1
ATOM 4626 C C . LEU A 1 579 ? -0.037 2.885 23.496 1.00 95.62 579 LEU A C 1
ATOM 4628 O O . LEU A 1 579 ? 0.403 3.440 22.494 1.00 95.62 579 LEU A O 1
ATOM 4632 N N . ASN A 1 580 ? -1.324 2.897 23.842 1.00 97.19 580 ASN A N 1
ATOM 4633 C CA . ASN A 1 580 ? -2.371 3.581 23.101 1.00 97.19 580 ASN A CA 1
ATOM 4634 C C . ASN A 1 580 ? -3.559 3.867 24.039 1.00 97.19 580 ASN A C 1
ATOM 4636 O O . ASN A 1 580 ? -3.972 3.004 24.816 1.00 97.19 580 ASN A O 1
ATOM 4640 N N . VAL A 1 581 ? -4.101 5.076 23.967 1.00 98.00 581 VAL A N 1
ATOM 4641 C CA . VAL A 1 581 ? -5.358 5.507 24.580 1.00 98.00 581 VAL A CA 1
ATOM 4642 C C . VAL A 1 581 ? -6.127 6.229 23.490 1.00 98.00 581 VAL A C 1
ATOM 4644 O O . VAL A 1 581 ? -5.849 7.391 23.192 1.00 98.00 581 VAL A O 1
ATOM 4647 N N . GLU A 1 582 ? -7.070 5.526 22.876 1.00 97.50 582 GLU A N 1
ATOM 4648 C CA . GLU A 1 582 ? -7.939 6.104 21.852 1.00 97.50 582 GLU A CA 1
ATOM 4649 C C . GLU A 1 582 ? -9.181 6.685 22.530 1.00 97.50 582 GLU A C 1
ATOM 4651 O O . GLU A 1 582 ? -9.725 6.046 23.428 1.00 97.50 582 GLU A O 1
ATOM 4656 N N . LYS A 1 583 ? -9.662 7.858 22.110 1.00 95.75 583 LYS A N 1
ATOM 4657 C CA . LYS A 1 583 ? -10.900 8.493 22.586 1.00 95.75 583 LYS A CA 1
ATOM 4658 C C . LYS A 1 583 ? -11.854 8.736 21.426 1.00 95.75 583 LYS A C 1
ATOM 4660 O O . LYS A 1 583 ? -11.589 9.577 20.566 1.00 95.75 583 LYS A O 1
ATOM 4665 N N . ARG A 1 584 ? -13.027 8.111 21.506 1.00 94.31 584 ARG A N 1
ATOM 4666 C CA . ARG A 1 584 ? -14.204 8.428 20.695 1.00 94.31 584 ARG A CA 1
ATOM 4667 C C . ARG A 1 584 ? -15.068 9.427 21.469 1.00 94.31 584 ARG A C 1
ATOM 4669 O O . ARG A 1 584 ? -15.719 9.061 22.454 1.00 94.31 584 ARG A O 1
ATOM 4676 N N . GLN A 1 585 ? -15.032 10.700 21.073 1.00 90.19 585 GLN A N 1
ATOM 4677 C CA . GLN A 1 585 ? -15.720 11.764 21.810 1.00 90.19 585 GLN A CA 1
ATOM 4678 C C . GLN A 1 585 ? -17.241 11.726 21.599 1.00 90.19 585 GLN A C 1
ATOM 4680 O O . GLN A 1 585 ? -17.724 11.715 20.474 1.00 90.19 585 GLN A O 1
ATOM 4685 N N . ASP A 1 586 ? -17.990 11.808 22.697 1.00 91.00 586 ASP A N 1
ATOM 4686 C CA . ASP A 1 586 ? -19.407 12.182 22.722 1.00 91.00 586 ASP A CA 1
ATOM 4687 C C . ASP A 1 586 ? -19.553 13.308 23.760 1.00 91.00 586 ASP A C 1
ATOM 4689 O O . ASP A 1 586 ? -19.207 13.139 24.933 1.00 91.00 586 ASP A O 1
ATOM 4693 N N . ARG A 1 587 ? -20.001 14.487 23.306 1.00 84.25 587 ARG A N 1
ATOM 4694 C CA . ARG A 1 587 ? -20.118 15.708 24.127 1.00 84.25 587 ARG A CA 1
ATOM 4695 C C . ARG A 1 587 ? -21.433 15.785 24.918 1.00 84.25 587 ARG A C 1
ATOM 4697 O O . ARG A 1 587 ? -21.602 16.701 25.714 1.00 84.25 587 ARG A O 1
ATOM 4704 N N . VAL A 1 588 ? -22.361 14.850 24.697 1.00 84.69 588 VAL A N 1
ATOM 4705 C CA . VAL A 1 588 ? -23.697 14.802 25.315 1.00 84.69 588 VAL A CA 1
ATOM 4706 C C . VAL A 1 588 ? -23.777 13.705 26.380 1.00 84.69 588 VAL A C 1
ATOM 4708 O O . VAL A 1 588 ? -24.446 13.880 27.397 1.00 84.69 588 VAL A O 1
ATOM 4711 N N . ARG A 1 589 ? -23.117 12.562 26.153 1.00 89.44 589 ARG A N 1
ATOM 4712 C CA . ARG A 1 589 ? -23.205 11.356 26.997 1.00 89.44 589 ARG A CA 1
ATOM 4713 C C . ARG A 1 589 ? -21.885 10.952 27.655 1.00 89.44 589 ARG A C 1
ATOM 4715 O O . ARG A 1 589 ? -21.903 10.041 28.479 1.00 89.44 589 ARG A O 1
ATOM 4722 N N . GLY A 1 590 ? -20.782 11.647 27.373 1.00 91.31 590 GLY A N 1
ATOM 4723 C CA . GLY A 1 590 ? -19.439 11.289 27.844 1.00 91.31 590 GLY A CA 1
ATOM 4724 C C . GLY A 1 590 ? -18.747 10.302 26.899 1.00 91.31 590 GLY A C 1
ATOM 4725 O O . GLY A 1 590 ? -19.395 9.656 26.086 1.00 91.31 590 GLY A O 1
ATOM 4726 N N . SER A 1 591 ? -17.416 10.215 26.941 1.00 94.62 591 SER A N 1
ATOM 4727 C CA . SER A 1 591 ? -16.631 9.582 25.859 1.00 94.62 591 SER A CA 1
ATOM 4728 C C . SER A 1 591 ? -16.341 8.082 26.070 1.00 94.62 591 SER A C 1
ATOM 4730 O O . SER A 1 591 ? -16.221 7.612 27.205 1.00 94.62 591 SER A O 1
ATOM 4732 N N . ARG A 1 592 ? -16.181 7.336 24.963 1.00 96.19 592 ARG A N 1
ATOM 4733 C CA . ARG A 1 592 ? -15.622 5.964 24.933 1.00 96.19 592 ARG A CA 1
ATOM 4734 C C . ARG A 1 592 ? -14.105 6.043 24.767 1.00 96.19 592 ARG A C 1
ATOM 4736 O O . ARG A 1 592 ? -13.623 6.877 24.005 1.00 96.19 592 ARG A O 1
ATOM 4743 N N . TYR A 1 593 ? -13.378 5.141 25.425 1.00 97.69 593 TYR A N 1
ATOM 4744 C CA . TYR A 1 593 ? -11.930 5.001 25.285 1.00 97.69 593 TYR A CA 1
ATOM 4745 C C . TYR A 1 593 ? -11.530 3.548 24.997 1.00 97.69 593 TYR A C 1
ATOM 4747 O O . TYR A 1 593 ? -12.139 2.631 25.551 1.00 97.69 593 TYR A O 1
ATOM 4755 N N . LEU A 1 594 ? -10.495 3.329 24.184 1.00 97.88 594 LEU A N 1
ATOM 4756 C CA . LEU A 1 594 ? -9.757 2.059 24.112 1.00 97.88 594 LEU A CA 1
ATOM 4757 C C . LEU A 1 594 ? -8.474 2.206 24.932 1.00 97.88 594 LEU A C 1
ATOM 4759 O O . LEU A 1 594 ? -7.698 3.121 24.672 1.00 97.88 594 LEU A O 1
ATOM 4763 N N . LEU A 1 595 ? -8.247 1.326 25.910 1.00 97.75 595 LEU A N 1
ATOM 4764 C CA . LEU A 1 595 ? -7.029 1.337 26.726 1.00 97.75 595 LEU A CA 1
ATOM 4765 C C . LEU A 1 595 ? -6.104 0.187 26.328 1.00 97.75 595 LEU A C 1
ATOM 4767 O O . LEU A 1 595 ? -6.392 -0.970 26.644 1.00 97.75 595 LEU A O 1
ATOM 4771 N N . GLU A 1 596 ? -4.967 0.506 25.708 1.00 97.31 596 GLU A N 1
ATOM 4772 C CA . GLU A 1 596 ? -3.896 -0.451 25.426 1.00 97.31 596 GLU A CA 1
ATOM 4773 C C . GLU A 1 596 ? -2.671 -0.168 26.303 1.00 97.31 596 GLU A C 1
ATOM 4775 O O . GLU A 1 596 ? -1.955 0.826 26.142 1.00 97.31 596 GLU A O 1
ATOM 4780 N N . LEU A 1 597 ? -2.442 -1.056 27.271 1.00 97.38 597 LEU A N 1
ATOM 4781 C CA . LEU A 1 597 ? -1.449 -0.886 28.334 1.00 97.38 597 LEU A CA 1
ATOM 4782 C C . LEU A 1 597 ? -0.551 -2.119 28.413 1.00 97.38 597 LEU A C 1
ATOM 4784 O O . LEU A 1 597 ? -1.047 -3.245 28.472 1.00 97.38 597 LEU A O 1
ATOM 4788 N N . GLU A 1 598 ? 0.761 -1.921 28.498 1.00 96.12 598 GLU A N 1
ATOM 4789 C CA . GLU A 1 598 ? 1.694 -2.982 28.870 1.00 96.12 598 GLU A CA 1
ATOM 4790 C C . GLU A 1 598 ? 1.727 -3.092 30.397 1.00 96.12 598 GLU A C 1
ATOM 4792 O O . GLU A 1 598 ? 2.048 -2.130 31.103 1.00 96.12 598 GLU A O 1
ATOM 4797 N N . LEU A 1 599 ? 1.363 -4.266 30.907 1.00 94.56 599 LEU A N 1
ATOM 4798 C CA . LEU A 1 599 ? 1.233 -4.566 32.326 1.00 94.56 599 LEU A CA 1
ATOM 4799 C C . LEU A 1 599 ? 2.209 -5.667 32.741 1.00 94.56 599 LEU A C 1
ATOM 4801 O O . LEU A 1 599 ? 2.396 -6.668 32.046 1.00 94.56 599 LEU A O 1
ATOM 4805 N N . LEU A 1 600 ? 2.774 -5.499 33.929 1.00 92.88 600 LEU A N 1
ATOM 4806 C CA . LEU A 1 600 ? 3.689 -6.430 34.570 1.00 92.88 600 LEU A CA 1
ATOM 4807 C C . LEU A 1 600 ? 2.943 -7.222 35.652 1.00 92.88 600 LEU A C 1
ATOM 4809 O O . LEU A 1 600 ? 2.374 -6.627 36.569 1.00 92.88 600 LEU A O 1
ATOM 4813 N N . GLU A 1 601 ? 2.928 -8.553 35.567 1.00 90.56 601 GLU A N 1
ATOM 4814 C CA . GLU A 1 601 ? 2.360 -9.413 36.614 1.00 90.56 601 GLU A CA 1
ATOM 4815 C C . GLU A 1 601 ? 3.389 -9.671 37.728 1.00 90.56 601 GLU A C 1
ATOM 4817 O O . GLU A 1 601 ? 4.374 -10.377 37.522 1.00 90.56 601 GLU A O 1
ATOM 4822 N N . LEU A 1 602 ? 3.135 -9.104 38.915 1.00 84.62 602 LEU A N 1
ATOM 4823 C CA . LEU A 1 602 ? 4.036 -9.153 40.077 1.00 84.62 602 LEU A CA 1
ATOM 4824 C C . LEU A 1 602 ? 3.850 -10.393 40.966 1.00 84.62 602 LEU A C 1
ATOM 4826 O O . LEU A 1 602 ? 4.786 -10.824 41.628 1.00 84.62 602 LEU A O 1
ATOM 4830 N N . LEU A 1 603 ? 2.641 -10.964 41.008 1.00 74.00 603 LEU A N 1
ATOM 4831 C CA . LEU A 1 603 ? 2.277 -12.079 41.903 1.00 74.00 603 LEU A CA 1
ATOM 4832 C C . LEU A 1 603 ? 2.166 -13.415 41.145 1.00 74.00 603 LEU A C 1
ATOM 4834 O O . LEU A 1 603 ? 1.224 -14.183 41.357 1.00 74.00 603 LEU A O 1
ATOM 4838 N N . GLY A 1 604 ? 3.096 -13.659 40.219 1.00 68.44 604 GLY A N 1
ATOM 4839 C CA . GLY A 1 604 ? 3.202 -14.888 39.429 1.00 68.44 604 GLY A CA 1
ATOM 4840 C C . GLY A 1 604 ? 4.586 -15.544 39.556 1.00 68.44 604 GLY A C 1
ATOM 4841 O O . GLY A 1 604 ? 5.529 -14.891 39.992 1.00 68.44 604 GLY A O 1
ATOM 4842 N N . PRO A 1 605 ? 4.743 -16.821 39.151 1.00 60.66 605 PRO A N 1
ATOM 4843 C CA . PRO A 1 605 ? 6.012 -17.556 39.256 1.00 60.66 605 PRO A CA 1
ATOM 4844 C C . PRO A 1 605 ? 7.116 -17.052 38.306 1.00 60.66 605 PRO A C 1
ATOM 4846 O O . PRO A 1 605 ? 8.243 -17.529 38.366 1.00 60.66 605 PRO A O 1
ATOM 4849 N N . ALA A 1 606 ? 6.797 -16.102 37.425 1.00 65.38 606 ALA A N 1
ATOM 4850 C CA . ALA A 1 606 ? 7.749 -15.327 36.644 1.00 65.38 606 ALA A CA 1
ATOM 4851 C C . ALA A 1 606 ? 7.171 -13.925 36.398 1.00 65.38 606 ALA A C 1
ATOM 4853 O O . ALA A 1 606 ? 5.955 -13.772 36.250 1.00 65.38 606 ALA A O 1
ATOM 4854 N N . GLN A 1 607 ? 8.049 -12.925 36.306 1.00 73.31 607 GLN A N 1
ATOM 4855 C CA . GLN A 1 607 ? 7.723 -11.526 36.016 1.00 73.31 607 GLN A CA 1
ATOM 4856 C C . GLN A 1 607 ? 7.249 -11.377 34.557 1.00 73.31 607 GLN A C 1
ATOM 4858 O O . GLN A 1 607 ? 8.017 -11.070 33.644 1.00 73.31 607 GLN A O 1
ATOM 4863 N N . ARG A 1 608 ? 5.969 -11.681 34.313 1.00 88.31 608 ARG A N 1
ATOM 4864 C CA . ARG A 1 608 ? 5.393 -11.787 32.966 1.00 88.31 608 ARG A CA 1
ATOM 4865 C C . ARG A 1 608 ? 4.838 -10.448 32.483 1.00 88.31 608 ARG A C 1
ATOM 4867 O O . ARG A 1 608 ? 4.010 -9.840 33.160 1.00 88.31 608 ARG A O 1
ATOM 4874 N N . ARG A 1 609 ? 5.231 -10.050 31.269 1.00 92.06 609 ARG A N 1
ATOM 4875 C CA . ARG A 1 609 ? 4.604 -8.953 30.514 1.00 92.06 609 ARG A CA 1
ATOM 4876 C C . ARG A 1 609 ? 3.311 -9.433 29.849 1.00 92.06 609 ARG A C 1
ATOM 4878 O O . ARG A 1 609 ? 3.265 -10.537 29.300 1.00 92.06 609 ARG A O 1
ATOM 4885 N N . LEU A 1 610 ? 2.269 -8.613 29.925 1.00 94.00 610 LEU A N 1
ATOM 4886 C CA . LEU A 1 610 ? 0.933 -8.835 29.369 1.00 94.00 610 LEU A CA 1
ATOM 4887 C C . LEU A 1 610 ? 0.427 -7.525 28.756 1.00 94.00 610 LEU A C 1
ATOM 4889 O O . LEU A 1 610 ? 0.773 -6.456 29.254 1.00 94.00 610 LEU A O 1
ATOM 4893 N N . ARG A 1 611 ? -0.441 -7.587 27.741 1.00 95.00 611 ARG A N 1
ATOM 4894 C CA . ARG A 1 611 ? -1.161 -6.399 27.255 1.00 95.00 611 ARG A CA 1
ATOM 4895 C C . ARG A 1 611 ? -2.599 -6.377 27.762 1.00 95.00 611 ARG A C 1
ATOM 4897 O O . ARG A 1 611 ? -3.287 -7.396 27.731 1.00 95.00 611 ARG A O 1
ATOM 4904 N N . LEU A 1 612 ? -3.062 -5.216 28.203 1.00 95.56 612 LEU A N 1
ATOM 4905 C CA . LEU A 1 612 ? -4.477 -4.855 28.178 1.00 95.56 612 LEU A CA 1
ATOM 4906 C C . LEU A 1 612 ? -4.801 -4.326 26.772 1.00 95.56 612 LEU A C 1
ATOM 4908 O O . LEU A 1 612 ? -3.956 -3.655 26.185 1.00 95.56 612 LEU A O 1
ATOM 4912 N N . SER A 1 613 ? -5.996 -4.607 26.259 1.00 96.06 613 SER A N 1
ATOM 4913 C CA . SER A 1 613 ? -6.593 -3.907 25.115 1.00 96.06 613 SER A CA 1
ATOM 4914 C C . SER A 1 613 ? -8.113 -4.081 25.212 1.00 96.06 613 SER A C 1
ATOM 4916 O O . SER A 1 613 ? -8.657 -5.109 24.813 1.00 96.06 613 SER A O 1
ATOM 4918 N N . GLU A 1 614 ? -8.787 -3.155 25.899 1.00 95.81 614 GLU A N 1
ATOM 4919 C CA . GLU A 1 614 ? -10.218 -3.244 26.255 1.00 95.81 614 GLU A CA 1
ATOM 4920 C C . GLU A 1 614 ? -10.879 -1.854 26.223 1.00 95.81 614 GLU A C 1
ATOM 4922 O O . GLU A 1 614 ? -10.245 -0.846 26.553 1.00 95.81 614 GLU A O 1
ATOM 4927 N N . PHE A 1 615 ? -12.165 -1.799 25.861 1.00 97.06 615 PHE A N 1
ATOM 4928 C CA . PHE A 1 615 ? -12.940 -0.553 25.834 1.00 97.06 615 PHE A CA 1
ATOM 4929 C C . PHE A 1 615 ? -13.502 -0.192 27.215 1.00 97.06 615 PHE A C 1
ATOM 4931 O O . PHE A 1 615 ? -14.050 -1.045 27.913 1.00 97.06 615 PHE A O 1
ATOM 4938 N N . VAL A 1 616 ? -13.447 1.090 27.576 1.00 97.12 616 VAL A N 1
ATOM 4939 C CA . VAL A 1 616 ? -14.097 1.666 28.765 1.00 97.12 616 VAL A CA 1
ATOM 4940 C C . VAL A 1 616 ? -14.934 2.885 28.378 1.00 97.12 616 VAL A C 1
ATOM 4942 O O . VAL A 1 616 ? -14.680 3.539 27.367 1.00 97.12 616 VAL A O 1
ATOM 4945 N N . PHE A 1 617 ? -15.939 3.209 29.185 1.00 97.31 617 PHE A N 1
ATOM 4946 C CA . PHE A 1 617 ? -16.824 4.3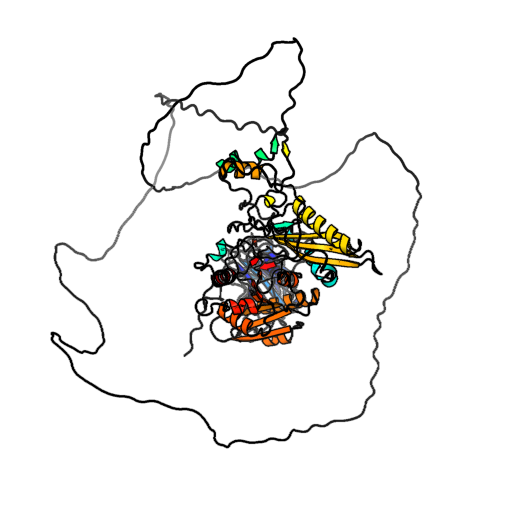53 28.980 1.00 97.31 617 PHE A CA 1
ATOM 4947 C C . PHE A 1 617 ? -16.809 5.266 30.209 1.00 97.31 617 PHE A C 1
ATOM 4949 O O . PHE A 1 617 ? -16.784 4.772 31.337 1.00 97.31 617 PHE A O 1
ATOM 4956 N N . ALA A 1 618 ? -16.808 6.584 29.988 1.00 95.81 618 ALA A N 1
ATOM 4957 C CA . ALA A 1 618 ? -16.854 7.607 31.035 1.00 95.81 618 ALA A CA 1
ATOM 4958 C C . ALA A 1 618 ? -18.165 8.420 30.918 1.00 95.81 618 ALA A C 1
ATOM 4960 O O . ALA A 1 618 ? -18.145 9.529 30.371 1.00 95.81 618 ALA A O 1
ATOM 4961 N N . PRO A 1 619 ? -19.313 7.868 31.359 1.00 93.38 619 PRO A N 1
ATOM 4962 C CA . PRO A 1 619 ? -20.623 8.501 31.219 1.00 93.38 619 PRO A CA 1
ATOM 4963 C C . PRO A 1 619 ? -20.663 9.891 31.863 1.00 93.38 619 PRO A C 1
ATOM 4965 O O . PRO A 1 619 ? -20.227 10.080 32.995 1.00 93.38 619 PRO A O 1
ATOM 4968 N N . GLY A 1 620 ? -21.193 10.872 31.132 1.00 86.19 620 GLY A N 1
ATOM 4969 C CA . GLY A 1 620 ? -21.367 12.257 31.588 1.00 86.19 620 GLY A CA 1
ATOM 4970 C C . GLY A 1 620 ? -20.078 13.050 31.853 1.00 86.19 620 GLY A C 1
ATOM 4971 O O . GLY A 1 620 ? -20.165 14.229 32.186 1.00 86.19 620 GLY A O 1
ATOM 4972 N N . TRP A 1 621 ? -18.891 12.452 31.704 1.00 87.62 621 TRP A N 1
ATOM 4973 C CA . TRP A 1 621 ? -17.623 13.122 31.996 1.00 87.62 621 TRP A CA 1
ATOM 4974 C C . TRP A 1 621 ? -17.169 13.998 30.812 1.00 87.62 621 TRP A C 1
ATOM 4976 O O . TRP A 1 621 ? -16.986 13.468 29.710 1.00 87.62 621 TRP A O 1
ATOM 4986 N N . PRO A 1 622 ? -16.949 15.317 31.004 1.00 73.69 622 PRO A N 1
ATOM 4987 C CA . PRO A 1 622 ? -16.560 16.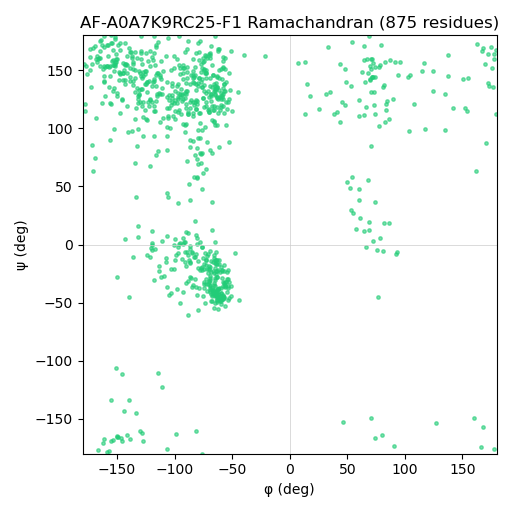226 29.921 1.00 73.69 622 PRO A CA 1
ATOM 4988 C C . PRO A 1 622 ? -15.091 16.070 29.486 1.00 73.69 622 PRO A C 1
ATOM 4990 O O . PRO A 1 622 ? -14.723 16.515 28.398 1.00 73.69 622 PRO A O 1
ATOM 4993 N N . GLY A 1 623 ? -14.258 15.419 30.306 1.00 76.19 623 GLY A N 1
ATOM 4994 C CA . GLY A 1 623 ? -12.812 15.323 30.106 1.00 76.19 623 GLY A CA 1
ATOM 4995 C C . GLY A 1 623 ? -12.030 16.446 30.791 1.00 76.19 623 GLY A C 1
ATOM 4996 O O . GLY A 1 623 ? -12.584 17.253 31.538 1.00 76.19 623 GLY A O 1
ATOM 4997 N N . SER A 1 624 ? -10.721 16.506 30.532 1.00 64.50 624 SER A N 1
ATOM 4998 C CA . SER A 1 624 ? -9.811 17.491 31.140 1.00 64.50 624 SER A CA 1
ATOM 4999 C C . SER A 1 624 ? -9.891 18.824 30.378 1.00 64.50 624 SER A C 1
ATOM 5001 O O . SER A 1 624 ? -9.054 19.148 29.526 1.00 64.50 624 SER A O 1
ATOM 5003 N N . ALA A 1 625 ? -10.968 19.571 30.629 1.00 53.84 625 ALA A N 1
ATOM 5004 C CA . ALA A 1 625 ? -11.244 20.863 30.006 1.00 53.84 625 ALA A CA 1
ATOM 5005 C C . ALA A 1 625 ? -10.244 21.952 30.447 1.00 53.84 625 ALA A C 1
ATOM 5007 O O . ALA A 1 625 ? -9.660 21.893 31.526 1.00 53.84 625 ALA A O 1
ATOM 5008 N N . ARG A 1 626 ? -10.052 22.982 29.608 1.00 48.00 626 ARG A N 1
ATOM 5009 C CA . ARG A 1 626 ? -9.400 24.225 30.054 1.00 48.00 626 ARG A CA 1
ATOM 5010 C C . ARG A 1 626 ? -10.439 25.085 30.766 1.00 48.00 626 ARG A C 1
ATOM 5012 O O . ARG A 1 626 ? -11.551 25.239 30.268 1.00 48.00 626 ARG A O 1
ATOM 5019 N N . HIS A 1 627 ? -10.037 25.697 31.875 1.00 42.53 627 HIS A N 1
ATOM 5020 C CA . HIS A 1 627 ? -10.903 26.490 32.752 1.00 42.53 627 HIS A CA 1
ATOM 5021 C C . HIS A 1 627 ? -11.456 27.782 32.098 1.00 42.53 627 HIS A C 1
ATOM 5023 O O . HIS A 1 627 ? -12.345 28.412 32.670 1.00 42.53 627 HIS A O 1
ATOM 5029 N N . ASP A 1 628 ? -10.959 28.152 30.907 1.00 41.75 628 ASP A N 1
ATOM 5030 C CA . ASP A 1 628 ? -11.259 29.404 30.194 1.00 41.75 628 ASP A CA 1
ATOM 5031 C C . ASP A 1 628 ? -12.209 29.245 28.992 1.00 41.75 628 ASP A C 1
ATOM 5033 O O . ASP A 1 628 ? -13.123 30.053 28.809 1.00 41.75 628 ASP A O 1
ATOM 5037 N N . ASP A 1 629 ? -12.019 28.210 28.164 1.00 44.28 629 ASP A N 1
ATOM 5038 C CA . ASP A 1 629 ? -12.743 28.065 26.890 1.00 44.28 629 ASP A CA 1
ATOM 5039 C C . ASP A 1 629 ? -14.247 27.812 27.120 1.00 44.28 629 ASP A C 1
ATOM 5041 O O . ASP A 1 629 ? -15.103 28.407 26.457 1.00 44.28 629 ASP A O 1
ATOM 5045 N N . GLU A 1 630 ? -14.584 27.015 28.141 1.00 43.62 630 GLU A N 1
ATOM 5046 C CA . GLU A 1 630 ? -15.973 26.814 28.565 1.00 43.62 630 GLU A CA 1
ATOM 5047 C C . GLU A 1 630 ? -16.619 28.088 29.122 1.00 43.62 630 GLU A C 1
ATOM 5049 O O . GLU A 1 630 ? -17.808 28.305 28.888 1.00 43.62 630 GLU A O 1
ATOM 5054 N N . ARG A 1 631 ? -15.870 28.959 29.820 1.00 40.97 631 ARG A N 1
ATOM 5055 C CA . ARG A 1 631 ? -16.420 30.229 30.332 1.00 40.97 631 ARG A CA 1
ATOM 5056 C C . ARG A 1 631 ? -16.895 31.105 29.178 1.00 40.97 631 ARG A C 1
ATOM 5058 O O . ARG A 1 631 ? -18.007 31.625 29.234 1.00 40.97 631 ARG A O 1
ATOM 5065 N N . ARG A 1 632 ? -16.093 31.218 28.112 1.00 41.44 632 ARG A N 1
ATOM 5066 C CA . ARG A 1 632 ? -16.440 32.027 26.933 1.00 41.44 632 ARG A CA 1
ATOM 5067 C C . ARG A 1 632 ? -17.664 31.502 26.186 1.00 41.44 632 ARG A C 1
ATOM 5069 O O . ARG A 1 632 ? -18.540 32.302 25.878 1.00 41.44 632 ARG A O 1
ATOM 5076 N N . MET A 1 633 ? -17.779 30.194 25.935 1.00 37.41 633 MET A N 1
ATOM 5077 C CA . MET A 1 633 ? -18.974 29.662 25.257 1.00 37.41 633 MET A CA 1
ATOM 5078 C C . MET A 1 633 ? -20.226 29.667 26.145 1.00 37.41 633 MET A C 1
ATOM 5080 O O . MET A 1 633 ? -21.302 30.035 25.676 1.00 37.41 633 MET A O 1
ATOM 5084 N N . ARG A 1 634 ? -20.113 29.323 27.437 1.00 42.94 634 ARG A N 1
ATOM 5085 C CA . ARG A 1 634 ? -21.269 29.331 28.354 1.00 42.94 634 ARG A CA 1
ATOM 5086 C C . ARG A 1 634 ? -21.813 30.749 28.573 1.00 42.94 634 ARG A C 1
ATOM 5088 O O . ARG A 1 634 ? -23.025 30.909 28.656 1.00 42.94 634 ARG A O 1
ATOM 5095 N N . SER A 1 635 ? -20.946 31.768 28.562 1.00 44.06 635 SER A N 1
ATOM 5096 C CA . SER A 1 635 ? -21.328 33.187 28.659 1.00 44.06 635 SER A CA 1
ATOM 5097 C C . SER A 1 635 ? -22.121 33.730 27.459 1.00 44.06 635 SER A C 1
ATOM 5099 O O . SER A 1 635 ? -22.678 34.818 27.572 1.00 44.06 635 SER A O 1
ATOM 5101 N N . LEU A 1 636 ? -22.153 33.027 26.321 1.00 47.16 636 LEU A N 1
ATOM 5102 C CA . LEU A 1 636 ? -22.798 33.496 25.084 1.00 47.16 636 LEU A CA 1
ATOM 5103 C C . LEU A 1 636 ? -24.110 32.767 24.756 1.00 47.16 636 LEU A C 1
ATOM 5105 O O . LEU A 1 636 ? -24.869 33.240 23.917 1.00 47.16 636 LEU A O 1
ATOM 5109 N N . ALA A 1 637 ? -24.376 31.621 25.391 1.00 44.41 637 ALA A N 1
ATOM 5110 C CA . ALA A 1 637 ? -25.487 30.739 25.023 1.00 44.41 637 ALA A CA 1
ATOM 5111 C C . ALA A 1 637 ? -26.601 30.620 26.080 1.00 44.41 637 ALA A C 1
ATOM 5113 O O . ALA A 1 637 ? -27.699 30.185 25.741 1.00 44.41 637 ALA A O 1
ATOM 5114 N N . TRP A 1 638 ? -26.349 30.974 27.349 1.00 40.16 638 TRP A N 1
ATOM 5115 C CA . TRP A 1 638 ? -27.323 30.791 28.433 1.00 40.16 638 TRP A CA 1
ATOM 5116 C C . TRP A 1 638 ? -27.318 31.959 29.424 1.00 40.16 638 TRP A C 1
ATOM 5118 O O . TRP A 1 638 ? -26.325 32.208 30.105 1.00 40.16 638 TRP A O 1
ATOM 5128 N N . GLY A 1 639 ? -28.465 32.637 29.549 1.00 38.28 639 GLY A N 1
ATOM 5129 C CA . GLY A 1 639 ? -28.698 33.646 30.585 1.00 38.28 639 GLY A CA 1
ATOM 5130 C C . GLY A 1 639 ? -28.636 33.072 32.008 1.00 38.28 639 GLY A C 1
ATOM 5131 O O . GLY A 1 639 ? -28.662 31.857 32.220 1.00 38.28 639 GLY A O 1
ATOM 5132 N N . GLN A 1 640 ? -28.557 33.954 33.007 1.00 41.34 640 GLN A N 1
ATOM 5133 C CA . GLN A 1 640 ? -28.274 33.620 34.410 1.00 41.34 640 GLN A CA 1
ATOM 5134 C C . GLN A 1 640 ? -29.316 32.690 35.076 1.00 41.34 640 GLN A C 1
ATOM 5136 O O . GLN A 1 640 ? -30.177 33.162 35.816 1.00 41.34 640 GLN A O 1
ATOM 5141 N N . ARG A 1 641 ? -29.207 31.360 34.898 1.00 41.12 641 ARG A N 1
ATOM 5142 C CA . ARG A 1 641 ? -29.743 30.337 35.832 1.00 41.12 641 ARG A CA 1
ATOM 5143 C C . ARG A 1 641 ? -29.264 28.904 35.537 1.00 41.12 641 ARG A C 1
ATOM 5145 O O . ARG A 1 641 ? -30.037 28.063 35.091 1.00 41.12 641 ARG A O 1
ATOM 5152 N N . ARG A 1 642 ? -27.997 28.610 35.871 1.00 36.94 642 ARG A N 1
ATOM 5153 C CA . ARG A 1 642 ? -27.497 27.273 36.299 1.00 36.94 642 ARG A CA 1
ATOM 5154 C C . ARG A 1 642 ? -26.045 27.342 36.810 1.00 36.94 642 ARG A C 1
ATOM 5156 O O . ARG A 1 642 ? -25.127 26.752 36.253 1.00 36.94 642 ARG A O 1
ATOM 5163 N N . HIS A 1 643 ? -25.830 28.083 37.897 1.00 37.53 643 HIS A N 1
ATOM 5164 C CA . HIS A 1 643 ? -24.632 27.923 38.732 1.00 37.53 643 HIS A CA 1
ATOM 5165 C C . HIS A 1 643 ? -24.891 26.822 39.766 1.00 37.53 643 HIS A C 1
ATOM 5167 O O . HIS A 1 643 ? -25.447 27.103 40.820 1.00 37.53 643 HIS A O 1
ATOM 5173 N N . LEU A 1 644 ? -24.563 25.578 39.403 1.00 36.59 644 LEU A N 1
ATOM 5174 C CA . LEU A 1 644 ? -24.372 24.377 40.237 1.00 36.59 644 LEU A CA 1
ATOM 5175 C C . LEU A 1 644 ? -24.119 23.195 39.276 1.00 36.59 644 LEU A C 1
ATOM 5177 O O . LEU A 1 644 ? -24.612 23.215 38.150 1.00 36.59 644 LEU A O 1
ATOM 5181 N N . MET A 1 645 ? -23.386 22.166 39.715 1.00 37.44 645 MET A N 1
ATOM 5182 C CA . MET A 1 645 ? -23.000 20.984 38.912 1.00 37.44 645 MET A CA 1
ATOM 5183 C C . MET A 1 645 ? -22.011 21.240 37.754 1.00 37.44 645 MET A C 1
ATOM 5185 O O . MET A 1 645 ? -22.231 20.833 36.616 1.00 37.44 645 MET A O 1
ATOM 5189 N N . ALA A 1 646 ? -20.861 21.833 38.075 1.00 40.78 646 ALA A N 1
ATOM 5190 C CA . ALA A 1 646 ? -19.610 21.579 37.358 1.00 40.78 646 ALA A CA 1
ATOM 5191 C C . ALA A 1 646 ? -18.557 21.195 38.407 1.00 40.78 646 ALA A C 1
ATOM 5193 O O . ALA A 1 646 ? -17.983 22.062 39.058 1.00 40.78 646 ALA A O 1
ATOM 5194 N N . VAL A 1 647 ? -18.403 19.892 38.647 1.00 39.91 647 VAL A N 1
ATOM 5195 C CA . VAL A 1 647 ? -17.428 19.340 39.597 1.00 39.91 647 VAL A CA 1
ATOM 5196 C C . VAL A 1 647 ? -16.219 18.864 38.801 1.00 39.91 647 VAL A C 1
ATOM 5198 O O . VAL A 1 647 ? -16.401 18.121 37.835 1.00 39.91 647 VAL A O 1
ATOM 5201 N N . ASP A 1 648 ? -15.008 19.232 39.228 1.00 49.59 648 ASP A N 1
ATOM 5202 C CA . ASP A 1 648 ? -13.760 18.595 38.785 1.00 49.59 648 ASP A CA 1
ATOM 5203 C C . ASP A 1 648 ? -13.715 17.151 39.314 1.00 49.59 648 ASP A C 1
ATOM 5205 O O . ASP A 1 648 ? -13.135 16.840 40.355 1.00 49.59 648 ASP A O 1
ATOM 5209 N N . GLY A 1 649 ? -14.456 16.278 38.633 1.00 63.78 649 GLY A N 1
ATOM 5210 C CA . GLY A 1 649 ? -14.698 14.899 39.029 1.00 63.78 649 GLY A CA 1
ATOM 5211 C C . GLY A 1 649 ? -13.726 13.920 38.381 1.00 63.78 649 GLY A C 1
ATOM 5212 O O . GLY A 1 649 ? -13.528 13.926 37.166 1.00 63.78 649 GLY A O 1
ATOM 5213 N N . GLU A 1 650 ? -13.191 13.018 39.199 1.00 76.81 650 GLU A N 1
ATOM 5214 C CA . GLU A 1 650 ? -12.527 11.792 38.752 1.00 76.81 650 GLU A CA 1
ATOM 5215 C C . GLU A 1 650 ? -13.524 10.925 37.937 1.00 76.81 650 GLU A C 1
ATOM 5217 O O . GLU A 1 650 ? -14.638 10.696 38.415 1.00 76.81 650 GLU A O 1
ATOM 5222 N N . PRO A 1 651 ? -13.183 10.431 36.728 1.00 89.81 651 PRO A N 1
ATOM 5223 C CA . PRO A 1 651 ? -14.150 9.770 35.847 1.00 89.81 651 PRO A CA 1
ATOM 5224 C C . PRO A 1 651 ? -14.715 8.457 36.414 1.00 89.81 651 PRO A C 1
ATOM 5226 O O . PRO A 1 651 ? -13.974 7.534 36.760 1.00 89.81 651 PRO A O 1
ATOM 5229 N N . GLU A 1 652 ? -16.042 8.310 36.416 1.00 92.50 652 GLU A N 1
ATOM 5230 C CA . GLU A 1 652 ? -16.715 7.057 36.788 1.00 92.50 652 GLU A CA 1
ATOM 5231 C C . GLU A 1 652 ? -16.676 6.028 35.647 1.00 92.50 652 GLU A C 1
ATOM 5233 O O . GLU A 1 652 ? -17.639 5.839 34.909 1.00 92.50 652 GLU A O 1
ATOM 5238 N N . LEU A 1 653 ? -15.534 5.355 35.485 1.00 95.81 653 LEU A N 1
ATOM 5239 C CA . LEU A 1 653 ? -15.341 4.379 34.408 1.00 95.81 653 LEU A CA 1
ATOM 5240 C C . LEU A 1 653 ? -16.214 3.123 34.561 1.00 95.81 653 LEU A C 1
ATOM 5242 O O . LEU A 1 653 ? -16.255 2.494 35.624 1.00 95.81 653 LEU A O 1
ATOM 5246 N N . CYS A 1 654 ? -16.821 2.699 33.453 1.00 95.94 654 CYS A N 1
ATOM 5247 C CA . CYS A 1 654 ? -17.632 1.489 33.344 1.00 95.94 654 CYS A CA 1
ATOM 5248 C C . CYS A 1 654 ? -17.342 0.697 32.052 1.00 95.94 654 CYS A C 1
ATOM 5250 O O . CYS A 1 654 ? -16.747 1.213 31.103 1.00 95.94 654 CYS A O 1
ATOM 5252 N N . TRP A 1 655 ? -17.745 -0.576 32.018 1.00 96.25 655 TRP A N 1
ATOM 5253 C CA . TRP A 1 655 ? -17.705 -1.423 30.826 1.00 96.25 655 TRP A CA 1
ATOM 5254 C C . TRP A 1 655 ? -18.932 -1.139 29.937 1.00 96.25 655 TRP A C 1
ATOM 5256 O O . TRP A 1 655 ? -20.056 -1.401 30.381 1.00 96.25 655 TRP A O 1
ATOM 5266 N N . PRO A 1 656 ? -18.762 -0.643 28.697 1.00 96.44 656 PRO A N 1
ATOM 5267 C CA . PRO A 1 656 ? -19.883 -0.376 27.797 1.00 96.44 656 PRO A CA 1
ATOM 5268 C C . PRO A 1 656 ? -20.601 -1.675 27.388 1.00 96.44 656 PRO A C 1
ATOM 5270 O O . PRO A 1 656 ? -20.016 -2.579 26.787 1.00 96.44 656 PRO A O 1
ATOM 5273 N N . GLN A 1 657 ? -21.887 -1.785 27.727 1.00 94.12 657 GLN A N 1
ATOM 5274 C CA . GLN A 1 657 ? -22.661 -3.016 27.563 1.00 94.12 657 GLN A CA 1
ATOM 5275 C C . GLN A 1 657 ? -22.786 -3.422 26.086 1.00 94.12 657 GLN A C 1
ATOM 5277 O O . GLN A 1 657 ? -23.242 -2.651 25.240 1.00 94.12 657 GLN A O 1
ATOM 5282 N N . GLY A 1 658 ? -22.391 -4.661 25.785 1.00 91.50 658 GLY A N 1
ATOM 5283 C CA . GLY A 1 658 ? -22.373 -5.200 24.423 1.00 91.50 658 GLY A CA 1
ATOM 5284 C C . GLY A 1 658 ? -21.263 -4.640 23.527 1.00 91.50 658 GLY A C 1
ATOM 5285 O O . GLY A 1 658 ? -21.204 -5.017 22.365 1.00 91.50 658 GLY A O 1
ATOM 5286 N N . PHE A 1 659 ? -20.377 -3.774 24.032 1.00 95.12 659 PHE A N 1
ATOM 5287 C CA . PHE A 1 659 ? -19.288 -3.189 23.251 1.00 95.12 659 PHE A CA 1
ATOM 5288 C C . PHE A 1 659 ? -17.944 -3.814 23.651 1.00 95.12 659 PHE A C 1
ATOM 5290 O O . PHE A 1 659 ? -17.194 -3.288 24.472 1.00 95.12 659 PHE A O 1
ATOM 5297 N N . SER A 1 660 ? -17.651 -4.996 23.107 1.00 92.75 660 SER A N 1
ATOM 5298 C CA . SER A 1 660 ? -16.382 -5.686 23.350 1.00 92.75 660 SER A CA 1
ATOM 5299 C C . SER A 1 660 ? -15.971 -6.537 22.160 1.00 92.75 660 SER A C 1
ATOM 5301 O O . SER A 1 660 ? -16.768 -7.350 21.694 1.00 92.75 660 SER A O 1
ATOM 5303 N N . TRP A 1 661 ? -14.726 -6.386 21.726 1.00 94.19 661 TRP A N 1
ATOM 5304 C CA . TRP A 1 661 ? -14.182 -7.046 20.547 1.00 94.19 661 TRP A CA 1
ATOM 5305 C C . TRP A 1 661 ? -13.876 -8.541 20.758 1.00 94.19 661 TRP A C 1
ATOM 5307 O O . TRP A 1 661 ? -13.664 -9.012 21.883 1.00 94.19 661 TRP A O 1
ATOM 5317 N N . ASN A 1 662 ? -13.844 -9.304 19.661 1.00 94.81 662 ASN A N 1
ATOM 5318 C CA . ASN A 1 662 ? -13.543 -10.736 19.663 1.00 94.81 662 ASN A CA 1
ATOM 5319 C C . ASN A 1 662 ? -12.134 -11.000 19.109 1.00 94.81 662 ASN A C 1
ATOM 5321 O O . ASN A 1 662 ? -11.926 -11.078 17.901 1.00 94.81 662 ASN A O 1
ATOM 5325 N N . HIS A 1 663 ? -11.176 -11.240 20.005 1.00 91.56 663 HIS A N 1
ATOM 5326 C CA . HIS A 1 663 ? -9.779 -11.561 19.679 1.00 91.56 663 HIS A CA 1
ATOM 5327 C C . HIS A 1 663 ? -9.561 -12.894 18.924 1.00 91.56 663 HIS A C 1
ATOM 5329 O O . HIS A 1 663 ? -8.416 -13.260 18.673 1.00 91.56 663 HIS A O 1
ATOM 5335 N N . ARG A 1 664 ? -10.626 -13.638 18.581 1.00 93.88 664 ARG A N 1
ATOM 5336 C CA . ARG A 1 664 ? -10.591 -14.844 17.728 1.00 93.88 664 ARG A CA 1
ATOM 5337 C C . ARG A 1 664 ? -11.641 -14.841 16.607 1.00 93.88 664 ARG A C 1
ATOM 5339 O O . ARG A 1 664 ? -11.911 -15.898 16.047 1.00 93.88 664 ARG A O 1
ATOM 5346 N N . ALA A 1 665 ? -12.246 -13.695 16.284 1.00 97.44 665 ALA A N 1
ATOM 5347 C CA . ALA A 1 665 ? -13.039 -13.581 15.057 1.00 97.44 665 ALA A CA 1
ATOM 5348 C C . ALA A 1 665 ? -12.128 -13.841 13.847 1.00 97.44 665 ALA A C 1
ATOM 5350 O O . ALA A 1 665 ? -11.017 -13.301 13.796 1.00 97.44 665 ALA A O 1
ATOM 5351 N N . VAL A 1 666 ? -12.563 -14.669 12.893 1.00 98.12 666 VAL A N 1
ATOM 5352 C CA . VAL A 1 666 ? -11.770 -14.905 11.681 1.00 98.12 666 VAL A CA 1
ATOM 5353 C C . VAL A 1 666 ? -11.846 -13.657 10.808 1.00 98.12 666 VAL A C 1
ATOM 5355 O O . VAL A 1 666 ? -12.934 -13.133 10.581 1.00 98.12 666 VAL A O 1
ATOM 5358 N N . VAL A 1 667 ? -10.698 -13.163 10.343 1.00 98.56 667 VAL A N 1
ATOM 5359 C CA . VAL A 1 667 ? -10.632 -12.022 9.418 1.00 98.56 667 VAL A CA 1
ATOM 5360 C C . VAL A 1 667 ? -10.439 -12.541 7.994 1.00 98.56 667 VAL A C 1
ATOM 5362 O O . VAL A 1 667 ? -9.410 -13.142 7.685 1.00 98.56 667 VAL A O 1
ATOM 5365 N N . HIS A 1 668 ? -11.428 -12.313 7.131 1.00 98.56 668 HIS A N 1
ATOM 5366 C CA . HIS A 1 668 ? -11.397 -12.673 5.715 1.00 98.56 668 HIS A CA 1
ATOM 5367 C C . HIS A 1 668 ? -11.043 -11.452 4.861 1.00 98.56 668 HIS A C 1
ATOM 5369 O O . HIS A 1 668 ? -11.876 -10.566 4.690 1.00 98.56 668 HIS A O 1
ATOM 5375 N N . PHE A 1 669 ? -9.835 -11.408 4.298 1.00 98.56 669 PHE A N 1
ATOM 5376 C CA . PHE A 1 669 ? -9.443 -10.372 3.335 1.00 98.56 669 PHE A CA 1
ATOM 5377 C C . PHE A 1 669 ? -10.047 -10.699 1.966 1.00 98.56 669 PHE A C 1
ATOM 5379 O O . PHE A 1 669 ? -9.676 -11.708 1.365 1.00 98.56 669 PHE A O 1
ATOM 5386 N N . VAL A 1 670 ? -10.978 -9.879 1.476 1.00 98.50 670 VAL A N 1
ATOM 5387 C CA . VAL A 1 670 ? -11.705 -10.115 0.218 1.00 98.50 670 VAL A CA 1
ATOM 5388 C C . VAL A 1 670 ? -11.201 -9.158 -0.858 1.00 98.50 670 VAL A C 1
ATOM 5390 O O . VAL A 1 670 ? -11.366 -7.944 -0.728 1.00 98.50 670 VAL A O 1
ATOM 5393 N N . VAL A 1 671 ? -10.621 -9.704 -1.934 1.00 97.69 671 VAL A N 1
ATOM 5394 C CA . VAL A 1 671 ? -10.051 -8.923 -3.043 1.00 97.69 671 VAL A CA 1
ATOM 5395 C C . VAL A 1 671 ? -10.524 -9.435 -4.418 1.00 97.69 671 VAL A C 1
ATOM 5397 O O . VAL A 1 671 ? -10.294 -10.600 -4.762 1.00 97.69 671 VAL A O 1
ATOM 5400 N N . PRO A 1 672 ? -11.175 -8.589 -5.240 1.00 95.94 672 PRO A N 1
ATOM 5401 C CA . PRO A 1 672 ? -11.527 -8.927 -6.613 1.00 95.94 672 PRO A CA 1
ATOM 5402 C C . PRO A 1 672 ? -10.371 -8.608 -7.569 1.00 95.94 672 PRO A C 1
ATOM 5404 O O . PRO A 1 672 ? -9.748 -7.548 -7.482 1.00 95.94 672 PRO A O 1
ATOM 5407 N N . VAL A 1 673 ? -10.101 -9.493 -8.531 1.00 94.69 673 VAL A N 1
ATOM 5408 C CA . VAL A 1 673 ? -8.956 -9.379 -9.452 1.00 94.69 673 VAL A CA 1
ATOM 5409 C C . VAL A 1 673 ? -9.340 -9.637 -10.911 1.00 94.69 673 VAL A C 1
ATOM 5411 O O . VAL A 1 673 ? -10.260 -10.401 -11.211 1.00 94.69 673 VAL A O 1
ATOM 5414 N N . LYS A 1 674 ? -8.614 -8.995 -11.836 1.00 92.62 674 LYS A N 1
ATOM 5415 C CA . LYS A 1 674 ? -8.609 -9.332 -13.266 1.00 92.62 674 LYS A CA 1
ATOM 5416 C C . LYS A 1 674 ? -7.324 -8.857 -13.940 1.00 92.62 674 LYS A C 1
ATOM 5418 O O . LYS A 1 674 ? -7.074 -7.655 -13.941 1.00 92.62 674 LYS A O 1
ATOM 5423 N N . ASN A 1 675 ? -6.566 -9.764 -14.554 1.00 90.81 675 ASN A N 1
ATOM 5424 C CA . ASN A 1 675 ? -5.382 -9.452 -15.370 1.00 90.81 675 ASN A CA 1
ATOM 5425 C C . ASN A 1 675 ? -4.350 -8.556 -14.646 1.00 90.81 675 ASN A C 1
ATOM 5427 O O . ASN A 1 675 ? -3.927 -7.523 -15.172 1.00 90.81 675 ASN A O 1
ATOM 5431 N N . GLN A 1 676 ? -4.002 -8.912 -13.403 1.00 89.62 676 GLN A N 1
ATOM 5432 C CA . GLN A 1 676 ? -3.015 -8.191 -12.584 1.00 89.62 676 GLN A CA 1
ATOM 5433 C C . GLN A 1 676 ? -2.008 -9.139 -11.912 1.00 89.62 676 GLN A C 1
ATOM 5435 O O . GLN A 1 676 ? -1.663 -8.950 -10.746 1.00 89.62 676 GLN A O 1
ATOM 5440 N N . ALA A 1 677 ? -1.532 -10.162 -12.629 1.00 91.25 677 ALA A N 1
ATOM 5441 C CA . ALA A 1 677 ? -0.756 -11.284 -12.094 1.00 91.25 677 ALA A CA 1
ATOM 5442 C C . ALA A 1 677 ? 0.347 -10.895 -11.099 1.00 91.25 677 ALA A C 1
ATOM 5444 O O . ALA A 1 677 ? 0.427 -11.445 -10.005 1.00 91.25 677 ALA A O 1
ATOM 5445 N N . ARG A 1 678 ? 1.160 -9.890 -11.442 1.00 90.56 678 ARG A N 1
ATOM 5446 C CA . ARG A 1 678 ? 2.238 -9.368 -10.584 1.00 90.56 678 ARG A CA 1
ATOM 5447 C C . ARG A 1 678 ? 1.764 -8.936 -9.190 1.00 90.56 678 ARG A C 1
ATOM 5449 O O . ARG A 1 678 ? 2.423 -9.215 -8.198 1.00 90.56 678 ARG A O 1
ATOM 5456 N N . TRP A 1 679 ? 0.601 -8.288 -9.127 1.00 93.06 679 TRP A N 1
ATOM 5457 C CA . TRP A 1 679 ? 0.027 -7.746 -7.903 1.00 93.06 679 TRP A CA 1
ATOM 5458 C C . TRP A 1 679 ? -0.701 -8.838 -7.119 1.00 93.06 679 TRP A C 1
ATOM 5460 O O . TRP A 1 679 ? -0.693 -8.802 -5.898 1.00 93.06 679 TRP A O 1
ATOM 5470 N N . VAL A 1 680 ? -1.254 -9.850 -7.800 1.00 95.31 680 VAL A N 1
ATOM 5471 C CA . VAL A 1 680 ? -1.766 -11.071 -7.155 1.00 95.31 680 VAL A CA 1
ATOM 5472 C C . VAL A 1 680 ? -0.628 -11.855 -6.499 1.00 95.31 680 VAL A C 1
ATOM 5474 O O . VAL A 1 680 ? -0.760 -12.269 -5.353 1.00 95.31 680 VAL A O 1
ATOM 5477 N N . LEU A 1 681 ? 0.513 -12.006 -7.179 1.00 94.12 681 LEU A N 1
ATOM 5478 C CA . LEU A 1 681 ? 1.708 -12.631 -6.608 1.00 94.12 681 LEU A CA 1
ATOM 5479 C C . LEU A 1 681 ? 2.274 -11.827 -5.432 1.00 94.12 681 LEU A C 1
ATOM 5481 O O . LEU A 1 681 ? 2.594 -12.419 -4.405 1.00 94.12 681 LEU A O 1
ATOM 5485 N N . GLN A 1 682 ? 2.347 -10.496 -5.547 1.00 93.81 682 GLN A N 1
ATOM 5486 C CA . GLN A 1 682 ? 2.784 -9.649 -4.436 1.00 93.81 682 GLN A CA 1
ATOM 5487 C C . GLN A 1 682 ? 1.825 -9.737 -3.243 1.00 93.81 682 GLN A C 1
ATOM 5489 O O . GLN A 1 682 ? 2.282 -9.896 -2.120 1.00 93.81 682 GLN A O 1
ATOM 5494 N N . PHE A 1 683 ? 0.510 -9.697 -3.474 1.00 96.56 683 PHE A N 1
ATOM 5495 C CA . PHE A 1 683 ? -0.502 -9.837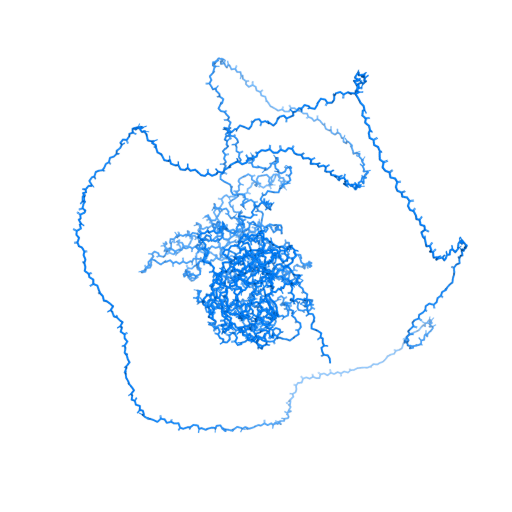 -2.426 1.00 96.56 683 PHE A CA 1
ATOM 5496 C C . PHE A 1 683 ? -0.409 -11.194 -1.715 1.00 96.56 683 PHE A C 1
ATOM 5498 O O . PHE A 1 683 ? -0.467 -11.245 -0.489 1.00 96.56 683 PHE A O 1
ATOM 5505 N N . ILE A 1 684 ? -0.209 -12.290 -2.459 1.00 96.81 684 ILE A N 1
ATOM 5506 C CA . ILE A 1 684 ? 0.031 -13.614 -1.867 1.00 96.81 684 ILE A CA 1
ATOM 5507 C C . ILE A 1 684 ? 1.314 -13.589 -1.023 1.00 96.81 684 ILE A C 1
ATOM 5509 O O . ILE A 1 684 ? 1.256 -13.983 0.137 1.00 96.81 684 ILE A O 1
ATOM 5513 N N . SER A 1 685 ? 2.426 -13.053 -1.541 1.00 95.44 685 SER A N 1
ATOM 5514 C CA . SER A 1 685 ? 3.697 -12.966 -0.801 1.00 95.44 685 SER A CA 1
ATOM 5515 C C . SER A 1 685 ? 3.617 -12.085 0.454 1.00 95.44 685 SER A C 1
ATOM 5517 O O . SER A 1 685 ? 4.215 -12.431 1.473 1.00 95.44 685 SER A O 1
ATOM 5519 N N . ASP A 1 686 ? 2.904 -10.957 0.408 1.00 95.19 686 ASP A N 1
ATOM 5520 C CA . ASP A 1 686 ? 2.726 -10.063 1.561 1.00 95.19 686 ASP A CA 1
ATOM 5521 C C . ASP A 1 686 ? 1.838 -10.736 2.627 1.00 95.19 686 ASP A C 1
ATOM 5523 O O . ASP A 1 686 ? 2.092 -10.600 3.824 1.00 95.19 686 ASP A O 1
ATOM 5527 N N . MET A 1 687 ? 0.843 -11.533 2.216 1.00 96.94 687 MET A N 1
ATOM 5528 C CA . MET A 1 687 ? -0.006 -12.317 3.123 1.00 96.94 687 MET A CA 1
ATOM 5529 C C . MET A 1 687 ? 0.711 -13.551 3.700 1.00 96.94 687 MET A C 1
ATOM 5531 O O . MET A 1 687 ? 0.482 -13.908 4.858 1.00 96.94 687 MET A O 1
ATOM 5535 N N . GLU A 1 688 ? 1.607 -14.190 2.940 1.00 96.75 688 GLU A N 1
ATOM 5536 C CA . GLU A 1 688 ? 2.502 -15.243 3.440 1.00 96.75 688 GLU A CA 1
ATOM 5537 C C . GLU A 1 688 ? 3.447 -14.693 4.513 1.00 96.75 688 GLU A C 1
ATOM 5539 O O . GLU A 1 688 ? 3.605 -15.308 5.569 1.00 96.75 688 GLU A O 1
ATOM 5544 N N . GLU A 1 689 ? 4.032 -13.516 4.278 1.00 95.50 689 GLU A N 1
ATOM 5545 C CA . GLU A 1 689 ? 4.874 -12.815 5.249 1.00 95.50 689 GLU A CA 1
ATOM 5546 C C . GLU A 1 689 ? 4.074 -12.415 6.499 1.00 95.50 689 GLU A C 1
ATOM 5548 O O . GLU A 1 689 ? 4.513 -12.678 7.622 1.00 95.50 689 GLU A O 1
ATOM 5553 N N . LEU A 1 690 ? 2.860 -11.877 6.324 1.00 95.19 690 LEU A N 1
ATOM 5554 C CA . LEU A 1 690 ? 1.950 -11.542 7.421 1.00 95.19 690 LEU A CA 1
ATOM 5555 C C . LEU A 1 690 ? 1.629 -12.773 8.287 1.00 95.19 690 LEU A C 1
ATOM 5557 O O . LEU A 1 690 ? 1.701 -12.687 9.516 1.00 95.19 690 LEU A O 1
ATOM 5561 N N . PHE A 1 691 ? 1.355 -13.935 7.682 1.00 95.25 691 PHE A N 1
ATOM 5562 C CA . PHE A 1 691 ? 1.172 -15.195 8.414 1.00 95.25 691 PHE A CA 1
ATOM 5563 C C . PHE A 1 691 ? 2.463 -15.670 9.095 1.00 95.25 691 PHE A C 1
ATOM 5565 O O . PHE A 1 691 ? 2.437 -16.066 10.260 1.00 95.25 691 PHE A O 1
ATOM 5572 N N . ARG A 1 692 ? 3.611 -15.600 8.411 1.00 95.38 692 ARG A N 1
ATOM 5573 C CA . ARG A 1 692 ? 4.918 -16.036 8.937 1.00 95.38 692 ARG A CA 1
ATOM 5574 C C . ARG A 1 692 ? 5.345 -15.239 10.174 1.00 95.38 692 ARG A C 1
ATOM 5576 O O . ARG A 1 692 ? 5.942 -15.811 11.093 1.00 95.38 692 ARG A O 1
ATOM 5583 N N . VAL A 1 693 ? 5.050 -13.939 10.185 1.00 94.50 693 VAL A N 1
ATOM 5584 C CA . VAL A 1 693 ? 5.361 -13.006 11.276 1.00 94.50 693 VAL A CA 1
ATOM 5585 C C . VAL A 1 693 ? 4.350 -13.135 12.419 1.00 94.50 693 VAL A C 1
ATOM 5587 O O . VAL A 1 693 ? 4.750 -13.445 13.541 1.00 94.50 693 VAL A O 1
ATOM 5590 N N . THR A 1 694 ? 3.049 -12.971 12.150 1.00 93.44 694 THR A N 1
ATOM 5591 C CA . THR A 1 694 ? 2.005 -12.965 13.199 1.00 93.44 694 THR A CA 1
ATOM 5592 C C . THR A 1 694 ? 1.694 -14.350 13.766 1.00 93.44 694 THR A C 1
ATOM 5594 O O . THR A 1 694 ? 1.360 -14.472 14.944 1.00 93.44 694 THR A O 1
ATOM 5597 N N . LYS A 1 695 ? 1.799 -15.397 12.933 1.00 92.94 695 LYS A N 1
ATOM 5598 C CA . LYS A 1 695 ? 1.381 -16.786 13.207 1.00 92.94 695 LYS A CA 1
ATOM 5599 C C . LYS A 1 695 ? -0.087 -16.906 13.624 1.00 92.94 695 LYS A C 1
ATOM 5601 O O . LYS A 1 695 ? -0.458 -17.837 14.339 1.00 92.94 695 LYS A O 1
ATOM 5606 N N . ASP A 1 696 ? -0.917 -15.965 13.181 1.00 93.31 696 ASP A N 1
ATOM 5607 C CA . ASP A 1 696 ? -2.337 -15.913 13.504 1.00 93.31 696 ASP A CA 1
ATOM 5608 C C . ASP A 1 696 ? -3.118 -16.985 12.711 1.00 93.31 696 ASP A C 1
ATOM 5610 O O . ASP A 1 696 ? -3.115 -16.949 11.479 1.00 93.31 696 ASP A O 1
ATOM 5614 N N . PRO A 1 697 ? -3.784 -17.953 13.371 1.00 94.06 697 PRO A N 1
ATOM 5615 C CA . PRO A 1 697 ? -4.541 -19.002 12.688 1.00 94.06 697 PRO A CA 1
ATOM 5616 C C . PRO A 1 697 ? -5.988 -18.589 12.362 1.00 94.06 697 PRO A C 1
ATOM 5618 O O . PRO A 1 697 ? -6.713 -19.364 11.745 1.00 94.06 697 PRO A O 1
ATOM 5621 N N . TYR A 1 698 ? -6.431 -17.400 12.787 1.00 95.69 698 TYR A N 1
ATOM 5622 C CA . TYR A 1 698 ? -7.789 -16.883 12.599 1.00 95.69 698 TYR A CA 1
ATOM 5623 C C . TYR A 1 698 ? -7.816 -15.767 11.538 1.00 95.69 698 TYR A C 1
ATOM 5625 O O . TYR A 1 698 ? -8.465 -14.732 11.720 1.00 95.69 698 TYR A O 1
ATOM 5633 N N . PHE A 1 699 ? -7.120 -15.960 10.417 1.00 95.25 699 PHE A N 1
ATOM 5634 C CA . PHE A 1 699 ? -7.325 -15.159 9.208 1.00 95.25 699 PHE A CA 1
ATOM 5635 C C . PHE A 1 699 ? -7.328 -16.031 7.949 1.00 95.25 699 PHE A C 1
ATOM 5637 O O . PHE A 1 699 ? -6.892 -17.183 7.962 1.00 95.25 699 PHE A O 1
ATOM 5644 N N . SER A 1 700 ? -7.888 -15.491 6.872 1.00 96.81 700 SER A N 1
ATOM 5645 C CA . SER A 1 700 ? -8.044 -16.154 5.580 1.00 96.81 700 SER A CA 1
ATOM 5646 C C . SER A 1 700 ? -8.059 -15.106 4.466 1.00 96.81 700 SER A C 1
ATOM 5648 O O . SER A 1 700 ? -8.455 -13.962 4.702 1.00 96.81 700 SER A O 1
ATOM 5650 N N . ILE A 1 701 ? -7.668 -15.480 3.248 1.00 98.00 701 ILE A N 1
ATOM 5651 C CA . ILE A 1 701 ? -7.808 -14.614 2.065 1.00 98.00 701 ILE A CA 1
ATOM 5652 C C . ILE A 1 701 ? -8.834 -15.186 1.084 1.00 98.00 701 ILE A C 1
ATOM 5654 O O . ILE A 1 701 ? -8.931 -16.398 0.912 1.00 98.00 701 ILE A O 1
ATOM 5658 N N . ILE A 1 702 ? -9.600 -14.324 0.424 1.00 98.56 702 ILE A N 1
ATOM 5659 C CA . ILE A 1 702 ? -10.611 -14.691 -0.569 1.00 98.56 702 ILE A CA 1
ATOM 5660 C C . ILE A 1 702 ? -10.330 -13.894 -1.841 1.00 98.56 702 ILE A C 1
ATOM 5662 O O . ILE A 1 702 ? -10.524 -12.678 -1.872 1.00 98.56 702 ILE A O 1
ATOM 5666 N N . ILE A 1 703 ? -9.876 -14.581 -2.893 1.00 98.50 703 ILE A N 1
ATOM 5667 C CA . ILE A 1 703 ? -9.614 -13.963 -4.198 1.00 98.50 703 ILE A CA 1
ATOM 5668 C C . ILE A 1 703 ? -10.750 -14.309 -5.163 1.00 98.50 703 ILE A C 1
ATOM 5670 O O . ILE A 1 703 ? -10.980 -15.485 -5.463 1.00 98.50 703 ILE A O 1
ATOM 5674 N N . THR A 1 704 ? -11.437 -13.286 -5.678 1.00 98.12 704 THR A N 1
ATOM 5675 C CA . THR A 1 704 ? -12.477 -13.445 -6.705 1.00 98.12 704 THR A CA 1
ATOM 5676 C C . THR A 1 704 ? -11.958 -12.982 -8.068 1.00 98.12 704 THR A C 1
ATOM 5678 O O . THR A 1 704 ? -11.705 -11.807 -8.315 1.00 98.12 704 THR A O 1
ATOM 5681 N N . ASP A 1 705 ? -11.726 -13.936 -8.965 1.00 97.06 705 ASP A N 1
ATOM 5682 C CA . ASP A 1 705 ? -10.990 -13.751 -10.217 1.00 97.06 705 ASP A CA 1
ATOM 5683 C C . ASP A 1 705 ? -11.934 -13.722 -11.418 1.00 97.06 705 ASP A C 1
ATOM 5685 O O . ASP A 1 705 ? -12.567 -14.728 -11.737 1.00 97.06 705 ASP A O 1
ATOM 5689 N N . TYR A 1 706 ? -11.990 -12.601 -12.140 1.00 95.25 706 TYR A N 1
ATOM 5690 C CA . TYR A 1 706 ? -12.804 -12.431 -13.352 1.00 95.25 706 TYR A CA 1
ATOM 5691 C C . TYR A 1 706 ? -12.202 -13.109 -14.597 1.00 95.25 706 TYR A C 1
ATOM 5693 O O . TYR A 1 706 ? -12.142 -12.526 -15.685 1.00 95.25 706 TYR A O 1
ATOM 5701 N N . SER A 1 707 ? -11.800 -14.371 -14.433 1.00 93.75 707 SER A N 1
ATOM 5702 C CA . SER A 1 707 ? -11.182 -15.225 -15.445 1.00 93.75 707 SER A CA 1
ATOM 5703 C C . SER A 1 707 ? -9.944 -14.595 -16.084 1.00 93.75 707 SER A C 1
ATOM 5705 O O . SER A 1 707 ? -9.891 -14.433 -17.303 1.00 93.75 707 SER A O 1
ATOM 5707 N N . SER A 1 708 ? -8.957 -14.259 -15.254 1.00 92.62 708 SER A N 1
ATOM 5708 C CA . SER A 1 708 ? -7.657 -13.754 -15.705 1.00 92.62 708 SER A CA 1
ATOM 5709 C C . SER A 1 708 ? -6.950 -14.754 -16.630 1.00 92.62 708 SER A C 1
ATOM 5711 O O . SER A 1 708 ? -7.030 -15.971 -16.437 1.00 92.62 708 SER A O 1
ATOM 5713 N N . ASP A 1 709 ? -6.262 -14.234 -17.646 1.00 90.81 709 ASP A N 1
ATOM 5714 C CA . ASP A 1 709 ? -5.499 -15.000 -18.643 1.00 90.81 709 ASP A CA 1
ATOM 5715 C C . ASP A 1 709 ? -3.970 -14.877 -18.474 1.00 90.81 709 ASP A C 1
ATOM 5717 O O . ASP A 1 709 ? -3.219 -15.669 -19.046 1.00 90.81 709 ASP A O 1
ATOM 5721 N N . ASP A 1 710 ? -3.507 -13.939 -17.643 1.00 89.69 710 ASP A N 1
ATOM 5722 C CA . ASP A 1 710 ? -2.097 -13.597 -17.435 1.00 89.69 710 ASP A CA 1
ATOM 5723 C C . ASP A 1 710 ? -1.374 -14.445 -16.373 1.00 89.69 710 ASP A C 1
ATOM 5725 O O . ASP A 1 710 ? -0.142 -14.459 -16.366 1.00 89.69 710 ASP A O 1
ATOM 5729 N N . MET A 1 711 ? -2.104 -15.181 -15.524 1.00 92.69 711 MET A N 1
ATOM 5730 C CA . MET A 1 711 ? -1.566 -16.199 -14.608 1.00 92.69 711 MET A CA 1
ATOM 5731 C C . MET A 1 711 ? -2.579 -17.307 -14.279 1.00 92.69 711 MET A C 1
ATOM 5733 O O . MET A 1 711 ? -3.721 -17.296 -14.731 1.00 92.69 711 MET A O 1
ATOM 5737 N N . ASP A 1 712 ? -2.167 -18.291 -13.477 1.00 95.06 712 ASP A N 1
ATOM 5738 C CA . ASP A 1 712 ? -3.066 -19.253 -12.823 1.00 95.06 712 ASP A CA 1
ATOM 5739 C C . ASP A 1 712 ? -3.171 -18.944 -11.315 1.00 95.06 712 ASP A C 1
ATOM 5741 O O . ASP A 1 712 ? -2.340 -19.375 -10.512 1.00 95.06 712 ASP A O 1
ATOM 5745 N N . VAL A 1 713 ? -4.180 -18.150 -10.939 1.00 96.06 713 VAL A N 1
ATOM 5746 C CA . VAL A 1 713 ? -4.393 -17.665 -9.560 1.00 96.06 713 VAL A CA 1
ATOM 5747 C C . VAL A 1 713 ? -4.616 -18.820 -8.578 1.00 96.06 713 VAL A C 1
ATOM 5749 O O . VAL A 1 713 ? -4.023 -18.845 -7.501 1.00 96.06 713 VAL A O 1
ATOM 5752 N N . GLU A 1 714 ? -5.427 -19.814 -8.952 1.00 96.44 714 GLU A N 1
ATOM 5753 C CA . GLU A 1 714 ? -5.735 -20.956 -8.085 1.00 96.44 714 GLU A CA 1
ATOM 5754 C C . GLU A 1 714 ? -4.487 -21.824 -7.840 1.00 96.44 714 GLU A C 1
ATOM 5756 O O . GLU A 1 714 ? -4.232 -22.275 -6.723 1.00 96.44 714 GLU A O 1
ATOM 5761 N N . LYS A 1 715 ? -3.660 -22.025 -8.872 1.00 95.94 715 LYS A N 1
ATOM 5762 C CA . LYS A 1 715 ? -2.375 -22.736 -8.782 1.00 95.94 715 LYS A CA 1
ATOM 5763 C C . LYS A 1 715 ? -1.318 -21.960 -7.996 1.00 95.94 715 LYS A C 1
ATOM 5765 O O . LYS A 1 715 ? -0.480 -22.598 -7.364 1.00 95.94 715 LYS A O 1
ATOM 5770 N N . ALA A 1 716 ? -1.343 -20.626 -8.016 1.00 96.19 716 ALA A N 1
ATOM 5771 C CA . ALA A 1 716 ? -0.487 -19.802 -7.165 1.00 96.19 716 ALA A CA 1
ATOM 5772 C C . ALA A 1 716 ? -0.876 -19.949 -5.684 1.00 96.19 716 ALA A C 1
ATOM 5774 O O . ALA A 1 716 ? -0.022 -20.280 -4.865 1.00 96.19 716 ALA A O 1
ATOM 5775 N N . LEU A 1 717 ? -2.169 -19.844 -5.356 1.00 96.88 717 LEU A N 1
ATOM 5776 C CA . LEU A 1 717 ? -2.679 -20.086 -4.000 1.00 96.88 717 LEU A CA 1
ATOM 5777 C C . LEU A 1 717 ? -2.332 -21.499 -3.497 1.00 96.88 717 LEU A C 1
ATOM 5779 O O . LEU A 1 717 ? -1.792 -21.647 -2.403 1.00 96.88 717 LEU A O 1
ATOM 5783 N N . LYS A 1 718 ? -2.513 -22.533 -4.333 1.00 96.81 718 LYS A N 1
ATOM 5784 C CA . LYS A 1 718 ? -2.130 -23.932 -4.037 1.00 96.81 718 LYS A CA 1
ATOM 5785 C C . LYS A 1 718 ? -0.626 -24.171 -3.847 1.00 96.81 718 LYS A C 1
ATOM 5787 O O . LYS A 1 718 ? -0.250 -25.252 -3.399 1.00 96.81 718 LYS A O 1
ATOM 5792 N N . ARG A 1 719 ? 0.230 -23.213 -4.213 1.00 95.94 719 ARG A N 1
ATOM 5793 C CA . ARG A 1 719 ? 1.687 -23.248 -3.994 1.00 95.94 719 ARG A CA 1
ATOM 5794 C C . ARG A 1 719 ? 2.137 -22.429 -2.783 1.00 95.94 719 ARG A C 1
ATOM 5796 O O . ARG A 1 719 ? 3.288 -22.577 -2.384 1.00 95.94 719 ARG A O 1
ATOM 5803 N N . SER A 1 720 ? 1.264 -21.581 -2.241 1.00 96.44 720 SER A N 1
ATOM 5804 C CA . SER A 1 720 ? 1.588 -20.691 -1.127 1.00 96.44 720 SER A CA 1
ATOM 5805 C C . SER A 1 720 ? 1.687 -21.426 0.215 1.00 96.44 720 SER A C 1
ATOM 5807 O O . SER A 1 720 ? 1.103 -22.493 0.412 1.00 96.44 720 SER A O 1
ATOM 5809 N N . ALA A 1 721 ? 2.392 -20.816 1.164 1.00 95.50 721 ALA A N 1
ATOM 5810 C CA . ALA A 1 721 ? 2.480 -21.215 2.565 1.00 95.50 721 ALA A CA 1
ATOM 5811 C C . ALA A 1 721 ? 1.282 -20.737 3.418 1.00 95.50 721 ALA A C 1
ATOM 5813 O O . ALA A 1 721 ? 1.310 -20.861 4.645 1.00 95.50 721 ALA A O 1
ATOM 5814 N N . LEU A 1 722 ? 0.235 -20.179 2.797 1.00 94.94 722 LEU A N 1
ATOM 5815 C CA . LEU A 1 722 ? -0.961 -19.690 3.484 1.00 94.94 722 LEU A CA 1
ATOM 5816 C C . LEU A 1 722 ? -1.768 -20.844 4.089 1.00 94.94 722 LEU A C 1
ATOM 5818 O O . LEU A 1 722 ? -2.127 -21.800 3.404 1.00 94.94 722 LEU A O 1
ATOM 5822 N N . HIS A 1 723 ? -2.117 -20.723 5.371 1.00 90.56 723 HIS A N 1
ATOM 5823 C CA . HIS A 1 723 ? -2.890 -21.749 6.075 1.00 90.56 723 HIS A CA 1
ATOM 5824 C C . HIS A 1 723 ? -4.356 -21.839 5.616 1.00 90.56 723 HIS A C 1
ATOM 5826 O O . HIS A 1 723 ? -4.942 -22.920 5.645 1.00 90.56 723 HIS A O 1
ATOM 5832 N N . SER A 1 724 ? -4.951 -20.716 5.200 1.00 95.75 724 SER A N 1
ATOM 5833 C CA . SER A 1 724 ? -6.362 -20.624 4.821 1.00 95.75 724 SER A CA 1
ATOM 5834 C C . SER A 1 724 ? -6.562 -19.631 3.678 1.00 95.75 724 SER A C 1
ATOM 5836 O O . SER A 1 724 ? -6.180 -18.465 3.780 1.00 95.75 724 SER A O 1
ATOM 5838 N N . TYR A 1 725 ? -7.188 -20.088 2.595 1.00 97.75 725 TYR A N 1
ATOM 5839 C CA . TYR A 1 725 ? -7.589 -19.256 1.464 1.00 97.75 725 TYR A CA 1
ATOM 5840 C C . TYR A 1 725 ? -8.837 -19.823 0.776 1.00 97.75 725 TYR A C 1
ATOM 5842 O O . TYR A 1 725 ? -9.134 -21.014 0.878 1.00 97.75 725 TYR A O 1
ATOM 5850 N N . GLN A 1 726 ? -9.537 -18.977 0.023 1.00 98.00 726 GLN A N 1
ATOM 5851 C CA . GLN A 1 726 ? -10.588 -19.357 -0.917 1.00 98.00 726 GLN A CA 1
ATOM 5852 C C . GLN A 1 726 ? -10.347 -18.694 -2.282 1.00 98.00 726 GLN A C 1
ATOM 5854 O O . GLN A 1 726 ? -9.828 -17.579 -2.369 1.00 98.00 726 GLN A O 1
ATOM 5859 N N . TYR A 1 727 ? -10.743 -19.382 -3.353 1.00 98.19 727 TYR A N 1
ATOM 5860 C CA . TYR A 1 727 ? -10.684 -18.892 -4.730 1.00 98.19 727 TYR A CA 1
ATOM 5861 C C . TYR A 1 727 ? -12.046 -19.076 -5.395 1.00 98.19 727 TYR A C 1
ATOM 5863 O O . TYR A 1 727 ? -12.628 -20.160 -5.319 1.00 98.19 727 TYR A O 1
ATOM 5871 N N . LEU A 1 728 ? -12.529 -18.041 -6.080 1.00 98.12 728 LEU A N 1
ATOM 5872 C CA . LEU A 1 728 ? -13.755 -18.099 -6.871 1.00 98.12 728 LEU A CA 1
ATOM 5873 C C . LEU A 1 728 ? -13.523 -17.508 -8.256 1.00 98.12 728 LEU A C 1
ATOM 5875 O O . LEU A 1 728 ? -13.128 -16.351 -8.392 1.00 98.12 728 LEU A O 1
ATOM 5879 N N . LYS A 1 729 ? -13.829 -18.295 -9.287 1.00 97.56 729 LYS A N 1
ATOM 5880 C CA . LYS A 1 729 ? -13.751 -17.856 -10.677 1.00 97.56 729 LYS A CA 1
ATOM 5881 C C . LYS A 1 729 ? -15.074 -17.244 -11.135 1.00 97.56 729 LYS A C 1
ATOM 5883 O O . LYS A 1 729 ? -16.104 -17.912 -11.151 1.00 97.56 729 LYS A O 1
ATOM 5888 N N . LEU A 1 730 ? -15.013 -15.986 -11.551 1.00 96.44 730 LEU A N 1
ATOM 5889 C CA . LEU A 1 730 ? -16.097 -15.189 -12.115 1.00 96.44 730 LEU A CA 1
ATOM 5890 C C . LEU A 1 730 ? -15.895 -14.997 -13.627 1.00 96.44 730 LEU A C 1
ATOM 5892 O O . LEU A 1 730 ? -14.798 -15.177 -14.162 1.00 96.44 730 LEU A O 1
ATOM 5896 N N . THR A 1 731 ? -16.955 -14.618 -14.339 1.00 93.25 731 THR A N 1
ATOM 5897 C CA . THR A 1 731 ? -16.949 -14.458 -15.805 1.00 93.25 731 THR A CA 1
ATOM 5898 C C . THR A 1 731 ? -17.550 -13.122 -16.224 1.00 93.25 731 THR A C 1
ATOM 5900 O O . THR A 1 731 ? -18.650 -12.792 -15.789 1.00 93.25 731 THR A O 1
ATOM 5903 N N . GLY A 1 732 ? -16.886 -12.400 -17.131 1.00 89.25 732 GLY A N 1
ATOM 5904 C CA . GLY A 1 732 ? -17.389 -11.151 -17.717 1.00 89.25 732 GLY A CA 1
ATOM 5905 C C . GLY A 1 732 ? -16.402 -9.988 -17.605 1.00 89.25 732 GLY A C 1
ATOM 5906 O O . GLY A 1 732 ? -15.186 -10.190 -17.536 1.00 89.25 732 GLY A O 1
ATOM 5907 N N . ASN A 1 733 ? -16.926 -8.761 -17.600 1.00 87.75 733 ASN A N 1
ATOM 5908 C CA . ASN A 1 733 ? -16.151 -7.564 -17.260 1.00 87.75 733 ASN A CA 1
ATOM 5909 C C . ASN A 1 733 ? -15.793 -7.565 -15.764 1.00 87.75 733 ASN A C 1
ATOM 5911 O O . ASN A 1 733 ? -16.421 -8.266 -14.979 1.00 87.75 733 ASN A O 1
ATOM 5915 N N . PHE A 1 734 ? -14.781 -6.787 -15.379 1.00 89.81 734 PHE A N 1
ATOM 5916 C CA . PHE A 1 734 ? -14.448 -6.581 -13.970 1.00 89.81 734 PHE A CA 1
ATOM 5917 C C . PHE A 1 734 ? -15.462 -5.628 -13.323 1.00 89.81 734 PHE A C 1
ATOM 5919 O O . PHE A 1 734 ? -15.667 -4.522 -13.820 1.00 89.81 734 PHE A O 1
ATOM 5926 N N . GLU A 1 735 ? -16.070 -6.050 -12.214 1.00 91.69 735 GLU A N 1
ATOM 5927 C CA . GLU A 1 735 ? -17.014 -5.247 -11.428 1.00 91.69 735 GLU A CA 1
ATOM 5928 C C . GLU A 1 735 ? -16.653 -5.386 -9.935 1.00 91.69 735 GLU A C 1
ATOM 5930 O O . GLU A 1 735 ? -16.840 -6.456 -9.345 1.00 91.69 735 GLU A O 1
ATOM 5935 N N . ARG A 1 736 ? -16.089 -4.333 -9.314 1.00 92.06 736 ARG A N 1
ATOM 5936 C CA . ARG A 1 736 ? -15.527 -4.399 -7.942 1.00 92.06 736 ARG A CA 1
ATOM 5937 C C . ARG A 1 736 ? -16.582 -4.805 -6.912 1.00 92.06 736 ARG A C 1
ATOM 5939 O O . ARG A 1 736 ? -16.353 -5.749 -6.164 1.00 92.06 736 ARG A O 1
ATOM 5946 N N . SER A 1 737 ? -17.757 -4.175 -6.927 1.00 94.38 737 SER A N 1
ATOM 5947 C CA . SER A 1 737 ? -18.844 -4.462 -5.979 1.00 94.38 737 SER A CA 1
ATOM 5948 C C . SER A 1 737 ? -19.386 -5.887 -6.102 1.00 94.38 737 SER A C 1
ATOM 5950 O O . SER A 1 737 ? -19.618 -6.540 -5.087 1.00 94.38 737 SER A O 1
ATOM 5952 N N . ALA A 1 738 ? -19.554 -6.400 -7.326 1.00 95.56 738 ALA A N 1
ATOM 5953 C CA . ALA A 1 738 ? -20.006 -7.774 -7.551 1.00 95.56 738 ALA A CA 1
ATOM 5954 C C . ALA A 1 738 ? -18.921 -8.811 -7.214 1.00 95.56 738 ALA A C 1
ATOM 5956 O O . ALA A 1 738 ? -19.236 -9.871 -6.677 1.00 95.56 738 ALA A O 1
ATOM 5957 N N . GLY A 1 739 ? -17.646 -8.485 -7.450 1.00 96.06 739 GLY A N 1
ATOM 5958 C CA . GLY A 1 739 ? -16.516 -9.339 -7.082 1.00 96.06 739 GLY A CA 1
ATOM 5959 C C . GLY A 1 739 ? -16.315 -9.419 -5.568 1.00 96.06 739 GLY A C 1
ATOM 5960 O O . GLY A 1 739 ? -16.067 -10.503 -5.043 1.00 96.06 739 GLY A O 1
ATOM 5961 N N . LEU A 1 740 ? -16.487 -8.297 -4.859 1.00 97.44 740 LEU A N 1
ATOM 5962 C CA . LEU A 1 740 ? -16.524 -8.265 -3.397 1.00 97.44 740 LEU A CA 1
ATOM 5963 C C . LEU A 1 740 ? -17.713 -9.074 -2.867 1.00 97.44 740 LEU A C 1
ATOM 5965 O O . LEU A 1 740 ? -17.499 -9.948 -2.033 1.00 97.44 740 LEU A O 1
ATOM 5969 N N . GLN A 1 741 ? -18.935 -8.859 -3.378 1.00 97.94 741 GLN A N 1
ATOM 5970 C CA . GLN A 1 741 ? -20.116 -9.604 -2.917 1.00 97.94 741 GLN A CA 1
ATOM 5971 C C . GLN A 1 741 ? -19.952 -11.114 -3.099 1.00 97.94 741 GLN A C 1
ATOM 5973 O O . GLN A 1 741 ? -20.147 -11.861 -2.149 1.00 97.94 741 GLN A O 1
ATOM 5978 N N . ALA A 1 742 ? -19.497 -11.561 -4.270 1.00 98.19 742 ALA A N 1
ATOM 5979 C CA . ALA A 1 742 ? -19.276 -12.980 -4.530 1.00 98.19 742 ALA A CA 1
ATOM 5980 C C . ALA A 1 742 ? -18.203 -13.610 -3.613 1.00 98.19 742 ALA A C 1
ATOM 5982 O O . ALA A 1 742 ? -18.200 -14.822 -3.424 1.00 98.19 742 ALA A O 1
ATOM 5983 N N . GLY A 1 743 ? -17.298 -12.806 -3.037 1.00 98.06 743 GLY A N 1
ATOM 5984 C CA . GLY A 1 743 ? -16.349 -13.245 -2.010 1.00 98.06 743 GLY A CA 1
ATOM 5985 C C . GLY A 1 743 ? -16.931 -13.210 -0.592 1.00 98.06 743 GLY A C 1
ATOM 5986 O O . GLY A 1 743 ? -16.675 -14.118 0.195 1.00 98.06 743 GLY A O 1
ATOM 5987 N N . ILE A 1 744 ? -17.762 -12.209 -0.282 1.00 98.31 744 ILE A N 1
ATOM 5988 C CA . ILE A 1 744 ? -18.550 -12.115 0.959 1.00 98.31 744 ILE A CA 1
ATOM 5989 C C . ILE A 1 744 ? -19.495 -13.323 1.082 1.00 98.31 744 ILE A C 1
ATOM 5991 O O . ILE A 1 744 ? -19.590 -13.915 2.155 1.00 98.31 744 ILE A O 1
ATOM 5995 N N . ASP A 1 745 ? -20.138 -13.738 -0.012 1.00 98.25 745 ASP A N 1
ATOM 5996 C CA . ASP A 1 745 ? -21.087 -14.862 -0.066 1.00 98.25 745 ASP A CA 1
ATOM 5997 C C . ASP A 1 745 ? -20.452 -16.229 0.282 1.00 98.25 745 ASP A C 1
ATOM 5999 O O . ASP A 1 745 ? -21.168 -17.177 0.606 1.00 98.25 745 ASP A O 1
ATOM 6003 N N . LEU A 1 746 ? -19.116 -16.339 0.264 1.00 98.25 746 LEU A N 1
ATOM 6004 C CA . LEU A 1 746 ? -18.371 -17.533 0.691 1.00 98.25 746 LEU A CA 1
ATOM 6005 C C . LEU A 1 746 ? -18.133 -17.607 2.210 1.00 98.25 746 LEU A C 1
ATOM 6007 O O . LEU A 1 746 ? -17.670 -18.635 2.710 1.00 98.25 746 LEU A O 1
ATOM 6011 N N . VAL A 1 747 ? -18.399 -16.530 2.954 1.00 98.06 747 VAL A N 1
ATOM 6012 C CA . VAL A 1 747 ? -18.221 -16.483 4.412 1.00 98.06 747 VAL A CA 1
ATOM 6013 C C . VAL A 1 747 ? -19.521 -16.918 5.081 1.00 98.06 747 VAL A C 1
ATOM 6015 O O . VAL A 1 747 ? -20.501 -16.179 5.121 1.00 98.06 747 VAL A O 1
ATOM 6018 N N . THR A 1 748 ? -19.542 -18.147 5.593 1.00 96.94 748 THR A N 1
ATOM 6019 C CA . THR A 1 748 ? -20.745 -18.769 6.174 1.00 96.94 748 THR A CA 1
ATOM 6020 C C . THR A 1 748 ? -20.904 -18.546 7.679 1.00 96.94 748 THR A C 1
ATOM 6022 O O . THR A 1 748 ? -21.993 -18.773 8.204 1.00 96.94 748 THR A O 1
ATOM 6025 N N . ASP A 1 749 ? -19.854 -18.102 8.376 1.00 98.12 749 ASP A N 1
ATOM 6026 C CA . ASP A 1 749 ? -19.917 -17.743 9.795 1.00 98.12 749 ASP A CA 1
ATOM 6027 C C . ASP A 1 749 ? -20.352 -16.273 9.971 1.00 98.12 749 ASP A C 1
ATOM 6029 O O . ASP A 1 749 ? -19.613 -15.376 9.554 1.00 98.12 749 ASP A O 1
ATOM 6033 N N . PRO A 1 750 ? -21.505 -15.990 10.613 1.00 98.06 750 PRO A N 1
ATOM 6034 C CA . PRO A 1 750 ? -21.936 -14.620 10.896 1.00 98.06 750 PRO A CA 1
ATOM 6035 C C . PRO A 1 750 ? -20.979 -13.865 11.834 1.00 98.06 750 PRO A C 1
ATOM 6037 O O . PRO A 1 750 ? -20.878 -12.643 11.729 1.00 98.06 750 PRO A O 1
ATOM 6040 N N . HIS A 1 751 ? -20.253 -14.577 12.707 1.00 98.00 751 HIS A N 1
ATOM 6041 C CA . HIS A 1 751 ? -19.359 -14.006 13.724 1.00 98.00 751 HIS A CA 1
ATOM 6042 C C . HIS A 1 751 ? -17.912 -13.803 13.236 1.00 98.00 751 HIS A C 1
ATOM 6044 O O . HIS A 1 751 ? -17.013 -13.497 14.029 1.00 98.00 751 HIS A O 1
ATOM 6050 N N . SER A 1 752 ? -17.684 -13.950 11.930 1.00 98.31 752 SER A N 1
ATOM 6051 C CA . SER A 1 752 ? -16.426 -13.620 11.267 1.00 98.31 752 SER A CA 1
ATOM 6052 C C . SER A 1 752 ? -16.470 -12.212 10.666 1.00 98.31 752 SER A C 1
ATOM 6054 O O . SER A 1 752 ? -17.528 -11.691 10.307 1.00 98.31 752 SER A O 1
ATOM 6056 N N . ILE A 1 753 ? -15.303 -11.580 10.565 1.00 98.81 753 ILE A N 1
ATOM 6057 C CA . ILE A 1 753 ? -15.126 -10.233 10.017 1.00 98.81 753 ILE A CA 1
ATOM 6058 C C . ILE A 1 753 ? -14.706 -10.363 8.554 1.00 98.81 753 ILE A C 1
ATOM 6060 O O . ILE A 1 753 ? -13.710 -11.019 8.246 1.00 98.81 753 ILE A O 1
ATOM 6064 N N . VAL A 1 754 ? -15.420 -9.696 7.651 1.00 98.62 754 VAL A N 1
ATOM 6065 C CA . VAL A 1 754 ? -14.935 -9.466 6.286 1.00 98.62 754 VAL A CA 1
ATOM 6066 C C . VAL A 1 754 ? -14.167 -8.150 6.245 1.00 98.62 754 VAL A C 1
ATOM 6068 O O . VAL A 1 754 ? -14.630 -7.135 6.764 1.00 98.62 754 VAL A O 1
ATOM 6071 N N . PHE A 1 755 ? -12.984 -8.176 5.638 1.00 98.62 755 PHE A N 1
ATOM 6072 C CA . PHE A 1 755 ? -12.187 -6.997 5.335 1.00 98.62 755 PHE A CA 1
ATOM 6073 C C . PHE A 1 755 ? -12.137 -6.813 3.818 1.00 98.62 755 PHE A C 1
ATOM 6075 O O . PHE A 1 755 ? -11.468 -7.563 3.106 1.00 98.62 755 PHE A O 1
ATOM 6082 N N . LEU A 1 756 ? -12.890 -5.838 3.319 1.00 98.06 756 LEU A N 1
ATOM 6083 C CA . LEU A 1 756 ? -12.932 -5.479 1.905 1.00 98.06 756 LEU A CA 1
ATOM 6084 C C . LEU A 1 756 ? -11.654 -4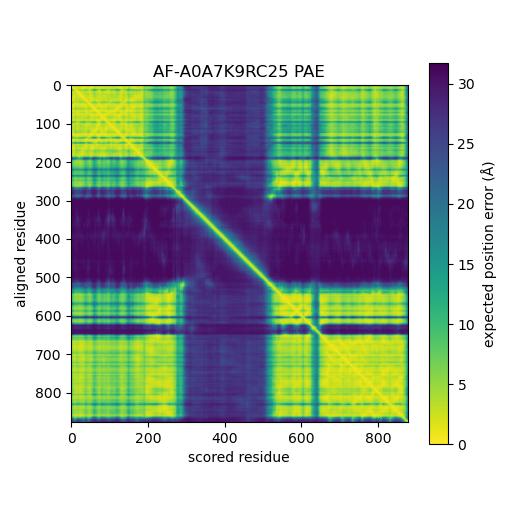.708 1.573 1.00 98.06 756 LEU A C 1
ATOM 6086 O O . LEU A 1 756 ? -11.355 -3.719 2.247 1.00 98.06 756 LEU A O 1
ATOM 6090 N N . CYS A 1 757 ? -10.895 -5.140 0.563 1.00 94.81 757 CYS A N 1
ATOM 6091 C CA . CYS A 1 757 ? -9.638 -4.481 0.218 1.00 94.81 757 CYS A CA 1
ATOM 6092 C C . CYS A 1 757 ? -9.309 -4.450 -1.275 1.00 94.81 757 CYS A C 1
ATOM 6094 O O . CYS A 1 757 ? -9.752 -5.280 -2.068 1.00 94.81 757 CYS A O 1
ATOM 6096 N N . ASP A 1 758 ? -8.476 -3.473 -1.634 1.00 92.19 758 ASP A N 1
ATOM 6097 C CA . ASP A 1 758 ? -7.840 -3.392 -2.945 1.00 92.19 758 ASP A CA 1
ATOM 6098 C C . ASP A 1 758 ? -6.560 -4.242 -2.984 1.00 92.19 758 ASP A C 1
ATOM 6100 O O . ASP A 1 758 ? -5.964 -4.564 -1.957 1.00 92.19 758 ASP A O 1
ATOM 6104 N N . LEU A 1 759 ? -6.123 -4.599 -4.193 1.00 93.50 759 LEU A N 1
ATOM 6105 C CA . LEU A 1 759 ? -4.974 -5.482 -4.421 1.00 93.50 759 LEU A CA 1
ATOM 6106 C C . LEU A 1 759 ? -3.614 -4.797 -4.168 1.00 93.50 759 LEU A C 1
ATOM 6108 O O . LEU A 1 759 ? -2.601 -5.460 -3.970 1.00 93.50 759 LEU A O 1
ATOM 6112 N N . HIS A 1 760 ? -3.576 -3.464 -4.200 1.00 93.56 760 HIS A N 1
ATOM 6113 C CA . HIS A 1 760 ? -2.350 -2.657 -4.272 1.00 93.56 760 HIS A CA 1
ATOM 6114 C C . HIS A 1 760 ? -1.876 -2.154 -2.905 1.00 93.56 760 HIS A C 1
ATOM 6116 O O . HIS A 1 760 ? -1.385 -1.031 -2.783 1.00 93.56 760 HIS A O 1
ATOM 6122 N N . ILE A 1 761 ? -2.057 -2.967 -1.867 1.00 95.44 761 ILE A N 1
ATOM 6123 C CA . ILE A 1 761 ? -1.920 -2.566 -0.464 1.00 95.44 761 ILE A CA 1
ATOM 6124 C C . ILE A 1 761 ? -0.757 -3.309 0.199 1.00 95.44 761 ILE A C 1
ATOM 6126 O O . ILE A 1 761 ? -0.691 -4.533 0.151 1.00 95.44 761 ILE A O 1
ATOM 6130 N N . HIS A 1 762 ? 0.131 -2.563 0.856 1.00 95.62 762 HIS A N 1
ATOM 6131 C CA . HIS A 1 762 ? 1.107 -3.094 1.801 1.00 95.62 762 HIS A CA 1
ATOM 6132 C C . HIS A 1 762 ? 0.526 -3.043 3.218 1.00 95.62 762 HIS A C 1
ATOM 6134 O O . HIS A 1 762 ? 0.097 -1.982 3.682 1.00 95.62 762 HIS A O 1
ATOM 6140 N N . PHE A 1 763 ? 0.507 -4.189 3.895 1.00 95.81 763 PHE A N 1
ATOM 6141 C CA . PHE A 1 763 ? -0.158 -4.374 5.184 1.00 95.81 763 PHE A CA 1
ATOM 6142 C C . PHE A 1 763 ? 0.846 -4.373 6.353 1.00 95.81 763 PHE A C 1
ATOM 6144 O O . PHE A 1 763 ? 1.798 -5.155 6.325 1.00 95.81 763 PHE A O 1
ATOM 6151 N N . PRO A 1 764 ? 0.637 -3.573 7.418 1.00 95.50 764 PRO A N 1
ATOM 6152 C CA . PRO A 1 764 ? 1.471 -3.641 8.612 1.00 95.50 764 PRO A CA 1
ATOM 6153 C C . PRO A 1 764 ? 1.161 -4.915 9.408 1.00 95.50 764 PRO A C 1
ATOM 6155 O O . PRO A 1 764 ? 0.011 -5.350 9.475 1.00 95.50 764 PRO A O 1
ATOM 6158 N N . ALA A 1 765 ? 2.162 -5.486 10.082 1.00 93.88 765 ALA A N 1
ATOM 6159 C CA . ALA A 1 765 ? 2.019 -6.772 10.777 1.00 93.88 765 ALA A CA 1
ATOM 6160 C C . ALA A 1 765 ? 0.881 -6.799 11.824 1.00 93.88 765 ALA A C 1
ATOM 6162 O O . ALA A 1 765 ? 0.218 -7.817 12.001 1.00 93.88 765 ALA A O 1
ATOM 6163 N N . GLY A 1 766 ? 0.597 -5.667 12.477 1.00 93.94 766 GLY A N 1
ATOM 6164 C CA . GLY A 1 766 ? -0.509 -5.537 13.432 1.00 93.94 766 GLY A CA 1
ATOM 6165 C C . GLY A 1 766 ? -1.917 -5.427 12.826 1.00 93.94 766 GLY A C 1
ATOM 6166 O O . GLY A 1 766 ? -2.878 -5.349 13.590 1.00 93.94 766 GLY A O 1
ATOM 6167 N N . VAL A 1 767 ? -2.085 -5.409 11.495 1.00 96.56 767 VAL A N 1
ATOM 6168 C CA . VAL A 1 767 ? -3.370 -5.050 10.858 1.00 96.56 767 VAL A CA 1
ATOM 6169 C C . VAL A 1 767 ? -4.531 -5.964 11.258 1.00 96.56 767 VAL A C 1
ATOM 6171 O O . VAL A 1 767 ? -5.635 -5.474 11.471 1.00 96.56 767 VAL A O 1
ATOM 6174 N N . ILE A 1 768 ? -4.291 -7.269 11.420 1.00 96.56 768 ILE A N 1
ATOM 6175 C CA . ILE A 1 768 ? -5.329 -8.246 11.791 1.00 96.56 768 ILE A CA 1
ATOM 6176 C C . ILE A 1 768 ? -5.868 -7.938 13.197 1.00 96.56 768 ILE A C 1
ATOM 6178 O O . ILE A 1 768 ? -7.076 -7.972 13.429 1.00 96.56 768 ILE A O 1
ATOM 6182 N N . ASP A 1 769 ? -4.981 -7.582 14.128 1.00 95.44 769 ASP A N 1
ATOM 6183 C CA . ASP A 1 769 ? -5.348 -7.206 15.493 1.00 95.44 769 ASP A CA 1
ATOM 6184 C C . ASP A 1 769 ? -6.103 -5.869 15.522 1.00 95.44 769 ASP A C 1
ATOM 6186 O O . ASP A 1 769 ? -7.138 -5.771 16.177 1.00 95.44 769 ASP A O 1
ATOM 6190 N N . SER A 1 770 ? -5.660 -4.871 14.748 1.00 96.50 770 SER A N 1
ATOM 6191 C CA . SER A 1 770 ? -6.393 -3.607 14.574 1.00 96.50 770 SER A CA 1
ATOM 6192 C C . SER A 1 770 ? -7.792 -3.825 13.985 1.00 96.50 770 SER A C 1
ATOM 6194 O O . SER A 1 770 ? -8.767 -3.334 14.545 1.00 96.50 770 SER A O 1
ATOM 6196 N N . ILE A 1 771 ? -7.934 -4.645 12.936 1.00 98.19 771 ILE A N 1
ATOM 6197 C CA . ILE A 1 771 ? -9.248 -4.993 12.370 1.00 98.19 771 ILE A CA 1
ATOM 6198 C C . ILE A 1 771 ? -10.149 -5.626 13.438 1.00 98.19 771 ILE A C 1
ATOM 6200 O O . ILE A 1 771 ? -11.295 -5.205 13.589 1.00 98.19 771 ILE A O 1
ATOM 6204 N N . ARG A 1 772 ? -9.649 -6.593 14.223 1.00 97.75 772 ARG A N 1
ATOM 6205 C CA . ARG A 1 772 ? -10.456 -7.222 15.282 1.00 97.75 772 ARG A CA 1
ATOM 6206 C C . ARG A 1 772 ? -10.835 -6.259 16.401 1.00 97.75 772 ARG A C 1
ATOM 6208 O O . ARG A 1 772 ? -11.957 -6.363 16.880 1.00 97.75 772 ARG A O 1
ATOM 6215 N N . LYS A 1 773 ? -9.945 -5.356 16.829 1.00 95.94 773 LYS A N 1
ATOM 6216 C CA . LYS A 1 773 ? -10.230 -4.360 17.880 1.00 95.94 773 LYS A CA 1
ATOM 6217 C C . LYS A 1 773 ? -11.307 -3.367 17.448 1.00 95.94 773 LYS A C 1
ATOM 6219 O O . LYS A 1 773 ? -12.199 -3.052 18.233 1.00 95.94 773 LYS A O 1
ATOM 6224 N N . HIS A 1 774 ? -11.233 -2.897 16.204 1.00 97.81 774 HIS A N 1
ATOM 6225 C CA . HIS A 1 774 ? -12.097 -1.840 15.673 1.00 97.81 774 HIS A CA 1
ATOM 6226 C C . HIS A 1 774 ? -13.359 -2.351 14.959 1.00 97.81 774 HIS A C 1
ATOM 6228 O O . HIS A 1 774 ? -14.193 -1.548 14.554 1.00 97.81 774 HIS A O 1
ATOM 6234 N N . CYS A 1 775 ? -13.562 -3.668 14.883 1.00 98.25 775 CYS A N 1
ATOM 6235 C CA . CYS A 1 775 ? -14.856 -4.266 14.558 1.00 98.25 775 CYS A CA 1
ATOM 6236 C C . CYS A 1 775 ? -15.526 -4.787 15.840 1.00 98.25 775 CYS A C 1
ATOM 6238 O O . CYS A 1 775 ? -14.968 -5.627 16.551 1.00 98.25 775 CYS A O 1
ATOM 6240 N N . VAL A 1 776 ? -16.768 -4.375 16.105 1.00 97.94 776 VAL A N 1
ATOM 6241 C CA . VAL A 1 776 ? -17.586 -4.899 17.213 1.00 97.94 776 VAL A CA 1
ATOM 6242 C C . VAL A 1 776 ? -18.989 -5.208 16.696 1.00 97.94 776 VAL A C 1
ATOM 6244 O O . VAL A 1 776 ? -19.697 -4.309 16.250 1.00 97.94 776 VAL A O 1
ATOM 6247 N N . GLU A 1 777 ? -19.377 -6.481 16.759 1.00 98.00 777 GLU A N 1
ATOM 6248 C CA . GLU A 1 777 ? -20.618 -6.998 16.173 1.00 98.00 777 GLU A CA 1
ATOM 6249 C C . GLU A 1 777 ? -21.865 -6.279 16.717 1.00 98.00 777 GLU A C 1
ATOM 6251 O O . GLU A 1 777 ? -22.033 -6.109 17.929 1.00 98.00 777 GLU A O 1
ATOM 6256 N N . GLY A 1 778 ? -22.733 -5.814 15.817 1.00 96.94 778 GLY A N 1
ATOM 6257 C CA . GLY A 1 778 ? -23.921 -5.025 16.137 1.00 96.94 778 GLY A CA 1
ATOM 6258 C C . GLY A 1 778 ? -23.630 -3.614 16.658 1.00 96.94 778 GLY A C 1
ATOM 6259 O O . GLY A 1 778 ? -24.541 -2.991 17.216 1.00 96.94 778 GLY A O 1
ATOM 6260 N N . LYS A 1 779 ? -22.383 -3.120 16.552 1.00 96.62 779 LYS A N 1
ATOM 6261 C CA . LYS A 1 779 ? -21.948 -1.835 17.135 1.00 96.62 779 LYS A CA 1
ATOM 6262 C C . LYS A 1 779 ? -21.017 -0.986 16.274 1.00 96.62 779 LYS A C 1
ATOM 6264 O O . LYS A 1 779 ? -21.221 0.222 16.241 1.00 96.62 779 LYS A O 1
ATOM 6269 N N . MET A 1 780 ? -19.983 -1.553 15.655 1.00 97.56 780 MET A N 1
ATOM 6270 C CA . MET A 1 780 ? -18.896 -0.775 15.048 1.00 97.56 780 MET A CA 1
ATOM 6271 C C . MET A 1 780 ? -18.224 -1.507 13.881 1.00 97.56 780 MET A C 1
ATOM 6273 O O . MET A 1 780 ? -17.857 -2.677 14.005 1.00 97.56 780 MET A O 1
ATOM 6277 N N . ALA A 1 781 ? -18.007 -0.776 12.789 1.00 98.12 781 ALA A N 1
ATOM 6278 C CA . ALA A 1 781 ? -17.181 -1.153 11.646 1.00 98.12 781 ALA A CA 1
ATOM 6279 C C . ALA A 1 781 ? -15.917 -0.271 11.570 1.00 98.12 781 ALA A C 1
ATOM 6281 O O . ALA A 1 781 ? -15.886 0.847 12.093 1.00 98.12 781 ALA A O 1
ATOM 6282 N N . PHE A 1 782 ? -14.879 -0.756 10.887 1.00 98.31 782 PHE A N 1
ATOM 6283 C CA . PHE A 1 782 ? -13.568 -0.109 10.811 1.00 98.31 782 PHE A CA 1
ATOM 6284 C C . PHE A 1 782 ? -13.206 0.284 9.380 1.00 98.31 782 PHE A C 1
ATOM 6286 O O . PHE A 1 782 ? -13.057 -0.584 8.524 1.00 98.31 782 PHE A O 1
ATOM 6293 N N . ALA A 1 783 ? -12.998 1.574 9.125 1.00 97.44 783 ALA A N 1
ATOM 6294 C CA . ALA A 1 783 ? -12.548 2.093 7.835 1.00 97.44 783 ALA A CA 1
ATOM 6295 C C . ALA A 1 783 ? -11.140 2.715 7.979 1.00 97.44 783 ALA A C 1
ATOM 6297 O O . ALA A 1 783 ? -11.022 3.932 8.153 1.00 97.44 783 ALA A O 1
ATOM 6298 N N . PRO A 1 784 ? -10.058 1.909 7.977 1.00 96.94 784 PRO A N 1
ATOM 6299 C CA . PRO A 1 784 ? -8.701 2.411 8.181 1.00 96.94 784 PRO A CA 1
ATOM 6300 C C . PRO A 1 784 ? -8.272 3.360 7.057 1.00 96.94 784 PRO A C 1
ATOM 6302 O O . PRO A 1 784 ? -8.417 3.056 5.873 1.00 96.94 784 PRO A O 1
ATOM 6305 N N . MET A 1 785 ? -7.677 4.493 7.430 1.00 95.44 785 MET A N 1
ATOM 6306 C CA . MET A 1 785 ? -7.078 5.422 6.476 1.00 95.44 785 MET A CA 1
ATOM 6307 C C . MET A 1 785 ? -5.687 4.912 6.087 1.00 95.44 785 MET A C 1
ATOM 6309 O O . MET A 1 785 ? -4.813 4.722 6.935 1.00 95.44 785 MET A O 1
ATOM 6313 N N . VAL A 1 786 ? -5.506 4.680 4.788 1.00 96.19 786 VAL A N 1
ATOM 6314 C CA . VAL A 1 786 ? -4.255 4.223 4.170 1.00 96.19 786 VAL A CA 1
ATOM 6315 C C . VAL A 1 786 ? -3.461 5.417 3.641 1.00 96.19 786 VAL A C 1
ATOM 6317 O O . VAL A 1 786 ? -4.053 6.394 3.177 1.00 96.19 786 VAL A O 1
ATOM 6320 N N . MET A 1 787 ? -2.130 5.360 3.668 1.00 95.75 787 MET A N 1
ATOM 6321 C CA . MET A 1 787 ? -1.303 6.357 2.987 1.00 95.75 787 MET A CA 1
ATOM 6322 C C . MET A 1 787 ? -1.148 5.971 1.510 1.00 95.75 787 MET A C 1
ATOM 6324 O O . MET A 1 787 ? -0.506 4.971 1.185 1.00 95.75 787 MET A O 1
ATOM 6328 N N . ARG A 1 788 ? -1.718 6.758 0.592 1.00 94.94 788 ARG A N 1
ATOM 6329 C CA . ARG A 1 788 ? -1.441 6.646 -0.846 1.00 94.94 788 ARG A CA 1
ATOM 6330 C C . ARG A 1 788 ? -0.037 7.150 -1.128 1.00 94.94 788 ARG A C 1
ATOM 6332 O O . ARG A 1 788 ? 0.231 8.336 -0.963 1.00 94.94 788 ARG A O 1
ATOM 6339 N N . LEU A 1 789 ? 0.835 6.259 -1.584 1.00 93.50 789 LEU A N 1
ATOM 6340 C CA . LEU A 1 789 ? 2.172 6.613 -2.047 1.00 93.50 789 LEU A CA 1
ATOM 6341 C C . LEU A 1 789 ? 2.095 7.403 -3.360 1.00 93.50 789 LEU A C 1
ATOM 6343 O O . LEU A 1 789 ? 1.277 7.108 -4.237 1.00 93.50 789 LEU A O 1
ATOM 6347 N N . HIS A 1 790 ? 2.979 8.386 -3.515 1.00 90.81 790 HIS A N 1
ATOM 6348 C CA . HIS A 1 790 ? 3.215 9.021 -4.806 1.00 90.81 790 HIS A CA 1
ATOM 6349 C C . HIS A 1 790 ? 3.919 8.060 -5.778 1.00 90.81 790 HIS A C 1
ATOM 6351 O O . HIS A 1 790 ? 4.484 7.029 -5.404 1.00 90.81 790 HIS A O 1
ATOM 6357 N N . CYS A 1 791 ? 3.867 8.390 -7.065 1.00 87.25 791 CYS A N 1
ATOM 6358 C CA . CYS A 1 791 ? 4.480 7.579 -8.105 1.00 87.25 791 CYS A CA 1
ATOM 6359 C C . CYS A 1 791 ? 6.008 7.497 -7.936 1.00 87.25 791 CYS A C 1
ATOM 6361 O O . CYS A 1 791 ? 6.661 8.502 -7.669 1.00 87.25 791 CYS A O 1
ATOM 6363 N N . GLY A 1 792 ? 6.578 6.296 -8.083 1.00 84.38 792 GLY A N 1
ATOM 6364 C CA . GLY A 1 792 ? 8.006 6.037 -7.849 1.00 84.38 792 GLY A CA 1
ATOM 6365 C C . GLY A 1 792 ? 8.412 5.834 -6.376 1.00 84.38 792 GLY A C 1
ATOM 6366 O O . GLY A 1 792 ? 9.564 5.483 -6.117 1.00 84.38 792 GLY A O 1
ATOM 6367 N N . MET A 1 793 ? 7.491 6.019 -5.421 1.00 88.56 793 MET A N 1
ATOM 6368 C CA . MET A 1 793 ? 7.745 5.875 -3.979 1.00 88.56 793 MET A CA 1
ATOM 6369 C C . MET A 1 793 ? 7.509 4.442 -3.475 1.00 88.56 793 MET A C 1
ATOM 6371 O O . MET A 1 793 ? 6.960 3.594 -4.184 1.00 88.56 793 MET A O 1
ATOM 6375 N N . SER A 1 794 ? 7.938 4.147 -2.243 1.00 88.38 794 SER A N 1
ATOM 6376 C CA . SER A 1 794 ? 7.807 2.817 -1.625 1.00 88.38 794 SER A CA 1
ATOM 6377 C C . SER A 1 794 ? 7.607 2.902 -0.104 1.00 88.38 794 SER A C 1
ATOM 6379 O O . SER A 1 794 ? 7.900 3.941 0.482 1.00 88.38 794 SER A O 1
ATOM 6381 N N . PRO A 1 795 ? 7.210 1.814 0.586 1.00 91.00 795 PRO A N 1
ATOM 6382 C CA . PRO A 1 795 ? 7.150 1.764 2.052 1.00 91.00 795 PRO A CA 1
ATOM 6383 C C . PRO A 1 795 ? 8.453 2.154 2.775 1.00 91.00 795 PRO A C 1
ATOM 6385 O O . PRO A 1 795 ? 8.418 2.533 3.938 1.00 91.00 795 PRO A O 1
ATOM 6388 N N . GLN A 1 796 ? 9.611 2.068 2.107 1.00 88.38 796 GLN A N 1
ATOM 6389 C CA . GLN A 1 796 ? 10.915 2.459 2.665 1.00 88.38 796 GLN A CA 1
ATOM 6390 C C . GLN A 1 796 ? 11.272 3.933 2.395 1.00 88.38 796 GLN A C 1
ATOM 6392 O O . GLN A 1 796 ? 12.144 4.478 3.068 1.00 88.38 796 GLN A O 1
ATOM 6397 N N . TRP A 1 797 ? 10.616 4.560 1.414 1.00 88.25 797 TRP A N 1
ATOM 6398 C CA . TRP A 1 797 ? 10.698 5.983 1.064 1.00 88.25 797 TRP A CA 1
ATOM 6399 C C . TRP A 1 797 ? 9.267 6.533 0.853 1.00 88.25 797 TRP A C 1
ATOM 6401 O O . TRP A 1 797 ? 8.852 6.747 -0.290 1.00 88.25 797 TRP A O 1
ATOM 6411 N N . PRO A 1 798 ? 8.464 6.658 1.932 1.00 91.31 798 PRO A N 1
ATOM 6412 C CA . PRO A 1 798 ? 7.052 7.006 1.836 1.00 91.31 798 PRO A CA 1
ATOM 6413 C C . PRO A 1 798 ? 6.835 8.520 1.738 1.00 91.31 798 PRO A C 1
ATOM 6415 O O . PRO A 1 798 ? 6.605 9.200 2.740 1.00 91.31 798 PRO A O 1
ATOM 6418 N N . ASP A 1 799 ? 6.838 9.026 0.509 1.00 91.88 799 ASP A N 1
ATOM 6419 C CA . ASP A 1 799 ? 6.159 10.275 0.160 1.00 91.88 799 ASP A CA 1
ATOM 6420 C C . ASP A 1 799 ? 4.786 9.953 -0.449 1.00 91.88 799 ASP A C 1
ATOM 6422 O O . ASP A 1 799 ? 4.635 9.025 -1.252 1.00 91.88 799 ASP A O 1
ATOM 6426 N N . GLY A 1 800 ? 3.758 10.692 -0.039 1.00 92.31 800 GLY A N 1
ATOM 6427 C CA . GLY A 1 800 ? 2.361 10.375 -0.317 1.00 92.31 800 GLY A CA 1
ATOM 6428 C C . GLY A 1 800 ? 1.389 11.213 0.513 1.00 92.31 800 GLY A C 1
ATOM 6429 O O . GLY A 1 800 ? 1.730 12.285 0.999 1.00 92.31 800 GLY A O 1
ATOM 6430 N N . TYR A 1 801 ? 0.170 10.719 0.706 1.00 92.38 801 TYR A N 1
ATOM 6431 C CA . TYR A 1 801 ? -0.846 11.392 1.519 1.00 92.38 801 TYR A CA 1
ATOM 6432 C C . TYR A 1 801 ? -1.857 10.406 2.112 1.00 92.38 801 TYR A C 1
ATOM 6434 O O . TYR A 1 801 ? -2.095 9.336 1.554 1.00 92.38 801 TYR A O 1
ATOM 6442 N N . TRP A 1 802 ? -2.486 10.762 3.232 1.00 93.25 802 TRP A N 1
ATOM 6443 C CA . TRP A 1 802 ? -3.578 9.982 3.815 1.00 93.25 802 TRP A CA 1
ATOM 6444 C C . TRP A 1 802 ? -4.824 10.033 2.930 1.00 93.25 802 TRP A C 1
ATOM 6446 O O . TRP A 1 802 ? -5.293 11.107 2.548 1.00 93.25 802 TRP A O 1
ATOM 6456 N N . GLU A 1 803 ? -5.392 8.867 2.630 1.00 92.69 803 GLU A N 1
ATOM 6457 C CA . GLU A 1 803 ? -6.651 8.733 1.901 1.00 92.69 803 GLU A CA 1
ATOM 6458 C C . GLU A 1 803 ? -7.841 9.043 2.824 1.00 92.69 803 GLU A C 1
ATOM 6460 O O . GLU A 1 803 ? -8.522 8.160 3.347 1.00 92.69 803 GLU A O 1
ATOM 6465 N N . VAL A 1 804 ? -8.068 10.337 3.053 1.00 87.62 804 VAL A N 1
ATOM 6466 C CA . VAL A 1 804 ? -9.153 10.834 3.908 1.00 87.62 804 VAL A CA 1
ATOM 6467 C C . VAL A 1 804 ? -10.532 10.597 3.270 1.00 87.62 804 VAL A C 1
ATOM 6469 O O . VAL A 1 804 ? -11.499 10.407 4.006 1.00 87.62 804 VAL A O 1
ATOM 6472 N N . ASN A 1 805 ? -10.630 10.537 1.935 1.00 86.62 805 ASN A N 1
ATOM 6473 C CA . ASN A 1 805 ? -11.897 10.396 1.204 1.00 86.62 805 ASN A CA 1
ATOM 6474 C C . ASN A 1 805 ? -12.341 8.934 1.039 1.00 86.62 805 ASN A C 1
ATOM 6476 O O . ASN A 1 805 ? -13.535 8.673 0.915 1.00 86.62 805 ASN A O 1
ATOM 6480 N N . GLY A 1 806 ? -11.404 7.984 0.999 1.00 89.88 806 GLY A N 1
ATOM 6481 C CA . GLY A 1 806 ? -11.705 6.579 0.718 1.00 89.88 806 GLY A CA 1
ATOM 6482 C C . GLY A 1 806 ? -12.329 5.826 1.896 1.00 89.88 806 GLY A C 1
ATOM 6483 O O . GLY A 1 806 ? -11.845 5.895 3.029 1.00 89.88 806 GLY A O 1
ATOM 6484 N N . PHE A 1 807 ? -13.374 5.051 1.609 1.00 93.62 807 PHE A N 1
ATOM 6485 C CA . PHE A 1 807 ? -14.007 4.081 2.514 1.00 93.62 807 PHE A CA 1
ATOM 6486 C C . PHE A 1 807 ? -13.971 2.648 1.948 1.00 93.62 807 PHE A C 1
ATOM 6488 O O . PHE A 1 807 ? -14.371 1.708 2.626 1.00 93.62 807 PHE A O 1
ATOM 6495 N N . GLY A 1 808 ? -13.449 2.457 0.729 1.00 91.38 808 GLY A N 1
ATOM 6496 C CA . GLY A 1 808 ? -13.336 1.154 0.062 1.00 91.38 808 GLY A CA 1
ATOM 6497 C C . GLY A 1 808 ? -12.420 0.123 0.741 1.00 91.38 808 GLY A C 1
ATOM 6498 O O . GLY A 1 808 ? -12.395 -1.020 0.285 1.00 91.38 808 GLY A O 1
ATOM 6499 N N . LEU A 1 809 ? -11.702 0.515 1.800 1.00 97.12 809 LEU A N 1
ATOM 6500 C CA . LEU A 1 809 ? -11.047 -0.363 2.774 1.00 97.12 809 LEU A CA 1
ATOM 6501 C C . LEU A 1 809 ? -11.926 -0.418 4.031 1.00 97.12 809 LEU A C 1
ATOM 6503 O O . LEU A 1 809 ? -12.034 0.584 4.739 1.00 97.12 809 LEU A O 1
ATOM 6507 N N . LEU A 1 810 ? -12.558 -1.564 4.298 1.00 98.31 810 LEU A N 1
ATOM 6508 C CA . LEU A 1 810 ? -13.578 -1.691 5.347 1.00 98.31 810 LEU A CA 1
ATOM 6509 C C . LEU A 1 810 ? -13.553 -3.068 6.021 1.00 98.31 810 LEU A C 1
ATOM 6511 O O . LEU A 1 810 ? -13.757 -4.079 5.357 1.00 98.31 810 LEU A O 1
ATOM 6515 N N . GLY A 1 811 ? -13.403 -3.091 7.346 1.00 98.50 811 GLY A N 1
ATOM 6516 C CA . GLY A 1 811 ? -13.698 -4.234 8.211 1.00 98.50 811 GLY A CA 1
ATOM 6517 C C . GLY A 1 811 ? -15.106 -4.146 8.804 1.00 98.50 811 GLY A C 1
ATOM 6518 O O . GLY A 1 811 ? -15.469 -3.120 9.380 1.00 98.50 811 GLY A O 1
ATOM 6519 N N . ILE A 1 812 ? -15.897 -5.213 8.686 1.00 98.75 812 ILE A N 1
ATOM 6520 C CA . ILE A 1 812 ? -17.255 -5.321 9.248 1.00 98.75 812 ILE A CA 1
ATOM 6521 C C . ILE A 1 812 ? -17.595 -6.796 9.537 1.00 98.75 812 ILE A C 1
ATOM 6523 O O . ILE A 1 812 ? -17.102 -7.691 8.849 1.00 98.75 812 ILE A O 1
ATOM 6527 N N . TYR A 1 813 ? -18.419 -7.081 10.553 1.00 98.75 813 TYR A N 1
ATOM 6528 C CA . TYR A 1 813 ? -18.908 -8.449 10.786 1.00 98.75 813 TYR A CA 1
ATOM 6529 C C . TYR A 1 813 ? -19.834 -8.901 9.655 1.00 98.75 813 TYR A C 1
ATOM 6531 O O . TYR A 1 813 ? -20.599 -8.105 9.107 1.00 98.75 813 TYR A O 1
ATOM 6539 N N . LYS A 1 814 ? -19.796 -10.194 9.319 1.00 98.69 814 LYS A N 1
ATOM 6540 C CA . LYS A 1 814 ? -20.644 -10.771 8.270 1.00 98.69 814 LYS A CA 1
ATOM 6541 C C . LYS A 1 814 ? -22.133 -10.592 8.588 1.00 98.69 814 LYS A C 1
ATOM 6543 O O . LYS A 1 814 ? -22.888 -10.189 7.708 1.00 98.69 814 LYS A O 1
ATOM 6548 N N . SER A 1 815 ? -22.527 -10.791 9.847 1.00 98.50 815 SER A N 1
ATOM 6549 C CA . SER A 1 815 ? -23.882 -10.527 10.353 1.00 98.50 815 SER A CA 1
ATOM 6550 C C . SER A 1 815 ? -24.350 -9.081 10.137 1.00 98.50 815 SER A C 1
ATOM 6552 O O . SER A 1 815 ? -25.470 -8.860 9.674 1.00 98.50 815 SER A O 1
ATOM 6554 N N . ASP A 1 816 ? -23.494 -8.096 10.420 1.00 98.50 816 ASP A N 1
ATOM 6555 C CA . ASP A 1 816 ? -23.789 -6.673 10.215 1.00 98.50 816 ASP A CA 1
ATOM 6556 C C . ASP A 1 816 ? -23.867 -6.301 8.727 1.00 98.50 816 ASP A C 1
ATOM 6558 O O . ASP A 1 816 ? -24.763 -5.557 8.324 1.00 98.50 816 ASP A O 1
ATOM 6562 N N . LEU A 1 817 ? -22.974 -6.843 7.892 1.00 98.38 817 LEU A N 1
ATOM 6563 C CA . LEU A 1 817 ? -22.986 -6.588 6.450 1.00 98.38 817 LEU A CA 1
ATOM 6564 C C . LEU A 1 817 ? -24.216 -7.206 5.761 1.00 98.38 817 LEU A C 1
ATOM 6566 O O . LEU A 1 817 ? -24.815 -6.579 4.884 1.00 98.38 817 LEU A O 1
ATOM 6570 N N . ASP A 1 818 ? -24.642 -8.394 6.195 1.00 98.19 818 ASP A N 1
ATOM 6571 C CA . ASP A 1 818 ? -25.876 -9.032 5.727 1.00 98.19 818 ASP A CA 1
ATOM 6572 C C . ASP A 1 818 ? -27.118 -8.241 6.165 1.00 98.19 818 ASP A C 1
ATOM 6574 O O . ASP A 1 818 ? -28.019 -8.007 5.356 1.00 98.19 818 ASP A O 1
ATOM 6578 N N . LYS A 1 819 ? -27.146 -7.752 7.415 1.00 97.19 819 LYS A N 1
ATOM 6579 C CA . LYS A 1 819 ? -28.223 -6.904 7.963 1.00 97.19 819 LYS A CA 1
ATOM 6580 C C . LYS A 1 819 ? -28.451 -5.635 7.128 1.00 97.19 819 LYS A C 1
ATOM 6582 O O . LYS A 1 819 ? -29.596 -5.205 7.001 1.00 97.19 819 LYS A O 1
ATOM 6587 N N . ILE A 1 820 ? -27.397 -5.048 6.551 1.00 96.12 820 ILE A N 1
ATOM 6588 C CA . ILE A 1 820 ? -27.494 -3.860 5.678 1.00 96.12 820 ILE A CA 1
ATOM 6589 C C . ILE A 1 820 ? -27.637 -4.184 4.181 1.00 96.12 820 ILE A C 1
ATOM 6591 O O . ILE A 1 820 ? -27.703 -3.264 3.362 1.00 96.12 820 ILE A O 1
ATOM 6595 N N . GLY A 1 821 ? -27.704 -5.467 3.810 1.00 96.12 821 GLY A N 1
ATOM 6596 C CA . GLY A 1 821 ? -27.948 -5.924 2.439 1.00 96.12 821 GLY A CA 1
ATOM 6597 C C . GLY A 1 821 ? -26.712 -6.039 1.536 1.00 96.12 821 GLY A C 1
ATOM 6598 O O . GLY A 1 821 ? -26.874 -6.066 0.317 1.00 96.12 821 GLY A O 1
ATOM 6599 N N . GLY A 1 822 ? -25.499 -6.104 2.095 1.00 96.44 822 GLY A N 1
ATOM 6600 C CA . GLY A 1 822 ? -24.262 -6.338 1.338 1.00 96.44 822 GLY A CA 1
ATOM 6601 C C . GLY A 1 822 ? -23.819 -5.170 0.445 1.00 96.44 822 GLY A C 1
ATOM 6602 O O . GLY A 1 822 ? -24.041 -3.996 0.755 1.00 96.44 822 GLY A O 1
ATOM 6603 N N . MET A 1 823 ? -23.162 -5.486 -0.671 1.00 96.56 823 MET A N 1
ATOM 6604 C CA . MET A 1 823 ? -22.724 -4.526 -1.691 1.00 96.56 823 MET A CA 1
ATOM 6605 C C . MET A 1 823 ? -23.851 -4.211 -2.687 1.00 96.56 823 MET A C 1
ATOM 6607 O O . MET A 1 823 ? -24.534 -5.113 -3.177 1.00 96.56 823 MET A O 1
ATOM 6611 N N . ASN A 1 824 ? -23.992 -2.947 -3.098 1.00 94.69 824 ASN A N 1
ATOM 6612 C CA . ASN A 1 824 ? -24.922 -2.553 -4.162 1.00 94.69 824 ASN A CA 1
ATOM 6613 C C . ASN A 1 824 ? -24.369 -2.927 -5.559 1.00 94.69 824 ASN A C 1
ATOM 6615 O O . ASN A 1 824 ? -23.848 -2.105 -6.312 1.00 94.69 824 ASN A O 1
ATOM 6619 N N . THR A 1 825 ? -24.500 -4.206 -5.918 1.00 93.75 825 THR A N 1
ATOM 6620 C CA . THR A 1 825 ? -24.072 -4.776 -7.212 1.00 93.75 825 THR A CA 1
ATOM 6621 C C . THR A 1 825 ? -24.960 -4.377 -8.397 1.00 93.75 825 THR A C 1
ATOM 6623 O O . THR A 1 825 ? -24.604 -4.588 -9.554 1.00 93.75 825 THR A O 1
ATOM 6626 N N . LYS A 1 826 ? -26.146 -3.808 -8.140 1.00 91.81 826 LYS A N 1
ATOM 6627 C CA . LYS A 1 826 ? -27.108 -3.437 -9.192 1.00 91.81 826 LYS A CA 1
ATOM 6628 C C . LYS A 1 826 ? -26.725 -2.134 -9.881 1.00 91.81 826 LYS A C 1
ATOM 6630 O O . LYS A 1 826 ? -26.926 -2.019 -11.095 1.00 91.81 826 LYS A O 1
ATOM 6635 N N . GLU A 1 827 ? -26.200 -1.187 -9.110 1.00 89.44 827 GLU A N 1
ATOM 6636 C CA . GLU A 1 827 ? -25.798 0.146 -9.551 1.00 89.44 827 GLU A CA 1
ATOM 6637 C C . GLU A 1 827 ? -24.304 0.215 -9.895 1.00 89.44 827 GLU A C 1
ATOM 6639 O O . GLU A 1 827 ? -23.942 0.643 -10.992 1.00 89.44 827 GLU A O 1
ATOM 6644 N N . PHE A 1 828 ? -23.440 -0.264 -8.996 1.00 89.62 828 PHE A N 1
ATOM 6645 C CA . PHE A 1 828 ? -21.987 -0.176 -9.139 1.00 89.62 828 PHE A CA 1
ATOM 6646 C C . PHE A 1 828 ? -21.431 -1.418 -9.852 1.00 89.62 828 PHE A C 1
ATOM 6648 O O . PHE A 1 828 ? -21.224 -2.465 -9.238 1.00 89.62 828 PHE A O 1
ATOM 6655 N N . ARG A 1 829 ? -21.227 -1.286 -11.170 1.00 86.31 829 ARG A N 1
ATOM 6656 C CA . ARG A 1 829 ? -20.810 -2.361 -12.092 1.00 86.31 829 ARG A CA 1
ATOM 6657 C C . ARG A 1 829 ? -19.416 -2.124 -12.684 1.00 86.31 829 ARG A C 1
ATOM 6659 O O . ARG A 1 829 ? -18.423 -2.165 -11.965 1.00 86.31 829 ARG A O 1
ATOM 6666 N N . ASP A 1 830 ? -19.339 -1.827 -13.984 1.00 76.81 830 ASP A N 1
ATOM 6667 C CA . ASP A 1 830 ? -18.115 -1.596 -14.766 1.00 76.81 830 ASP A CA 1
ATOM 6668 C C . ASP A 1 830 ? -17.553 -0.165 -14.629 1.00 76.81 830 ASP A C 1
ATOM 6670 O O . ASP A 1 830 ? -16.784 0.299 -15.472 1.00 76.81 830 ASP A O 1
ATOM 6674 N N . ARG A 1 831 ? -17.935 0.556 -13.565 1.00 78.06 831 ARG A N 1
ATOM 6675 C CA . ARG A 1 831 ? -17.530 1.942 -13.290 1.00 78.06 831 ARG A CA 1
ATOM 6676 C C . ARG A 1 831 ? -16.952 2.074 -11.887 1.00 78.06 831 ARG A C 1
ATOM 6678 O O . ARG A 1 831 ? -17.417 1.428 -10.956 1.00 78.06 831 ARG A O 1
ATOM 6685 N N . TRP A 1 832 ? -15.965 2.954 -11.756 1.00 78.31 832 TRP A N 1
ATOM 6686 C CA . TRP A 1 832 ? -15.256 3.216 -10.506 1.00 78.31 832 TRP A CA 1
ATOM 6687 C C . TRP A 1 832 ? -15.921 4.319 -9.670 1.00 78.31 832 TRP A C 1
ATOM 6689 O O . TRP A 1 832 ? -16.133 5.418 -10.187 1.00 78.31 832 TRP A O 1
ATOM 6699 N N . GLY A 1 833 ? -16.107 4.057 -8.372 1.00 84.12 833 GLY A N 1
ATOM 6700 C CA . GLY A 1 833 ? -16.287 5.068 -7.330 1.00 84.12 833 GLY A CA 1
ATOM 6701 C C . GLY A 1 833 ? -17.724 5.272 -6.843 1.00 84.12 833 GLY A C 1
ATOM 6702 O O . GLY A 1 833 ? -18.682 5.258 -7.620 1.00 84.12 833 GLY A O 1
ATOM 6703 N N . GLY A 1 834 ? -17.844 5.547 -5.541 1.00 88.62 834 GLY A N 1
ATOM 6704 C CA . GLY A 1 834 ? -19.098 5.848 -4.850 1.00 88.62 834 GLY A CA 1
ATOM 6705 C C . GLY A 1 834 ? -19.788 4.632 -4.229 1.00 88.62 834 GLY A C 1
ATOM 6706 O O . GLY A 1 834 ? -20.745 4.815 -3.480 1.00 88.62 834 GLY A O 1
ATOM 6707 N N . GLU A 1 835 ? -19.313 3.409 -4.488 1.00 93.38 835 GLU A N 1
ATOM 6708 C CA . GLU A 1 835 ? -19.857 2.198 -3.865 1.00 93.38 835 GLU A CA 1
ATOM 6709 C C . GLU A 1 835 ? -19.540 2.124 -2.366 1.00 93.38 835 GLU A C 1
ATOM 6711 O O . GLU A 1 835 ? -20.291 1.542 -1.590 1.00 93.38 835 GLU A O 1
ATOM 6716 N N . ASP A 1 836 ? -18.428 2.733 -1.958 1.00 93.62 836 ASP A N 1
ATOM 6717 C CA . ASP A 1 836 ? -17.965 2.791 -0.578 1.00 93.62 836 ASP A CA 1
ATOM 6718 C C . ASP A 1 836 ? -18.675 3.885 0.228 1.00 93.62 836 ASP A C 1
ATOM 6720 O O . ASP A 1 836 ? -19.025 3.668 1.386 1.00 93.62 836 ASP A O 1
ATOM 6724 N N . TRP A 1 837 ? -18.964 5.027 -0.398 1.00 94.56 837 TRP A N 1
ATOM 6725 C CA . TRP A 1 837 ? -19.797 6.082 0.186 1.00 94.56 837 TRP A CA 1
ATOM 6726 C C . TRP A 1 837 ? -21.275 5.659 0.309 1.00 94.56 837 TRP A C 1
ATOM 6728 O O . TRP A 1 837 ? -21.917 5.984 1.304 1.00 94.56 837 TRP A O 1
ATOM 6738 N N . GLU A 1 838 ? -21.814 4.889 -0.644 1.00 95.62 838 GLU A N 1
ATOM 6739 C CA . GLU A 1 838 ? -23.172 4.319 -0.548 1.00 95.62 838 GLU A CA 1
ATOM 6740 C C . GLU A 1 838 ? -23.275 3.226 0.528 1.00 95.62 838 GLU A C 1
ATOM 6742 O O . GLU A 1 838 ? -24.263 3.159 1.264 1.00 95.62 838 GLU A O 1
ATOM 6747 N N . LEU A 1 839 ? -22.235 2.400 0.676 1.00 96.31 839 LEU A N 1
ATOM 6748 C CA . LEU A 1 839 ? -22.151 1.423 1.758 1.00 96.31 839 LEU A CA 1
ATOM 6749 C C . LEU A 1 839 ? -22.038 2.114 3.129 1.00 96.31 839 LEU A C 1
ATOM 6751 O O . LEU A 1 839 ? -22.704 1.695 4.076 1.00 96.31 839 LEU A O 1
ATOM 6755 N N . LEU A 1 840 ? -21.257 3.197 3.228 1.00 95.88 840 LEU A N 1
ATOM 6756 C CA . LEU A 1 840 ? -21.138 4.027 4.432 1.00 95.88 840 LEU A CA 1
ATOM 6757 C C . LEU A 1 840 ? -22.494 4.586 4.887 1.00 95.88 840 LEU A C 1
ATOM 6759 O O . LEU A 1 840 ? -22.811 4.488 6.074 1.00 95.88 840 LEU A O 1
ATOM 6763 N N . ASP A 1 841 ? -23.305 5.122 3.964 1.00 94.81 841 ASP A N 1
ATOM 6764 C CA . ASP A 1 841 ? -24.660 5.600 4.275 1.00 94.81 841 ASP A CA 1
ATOM 6765 C C . ASP A 1 841 ? -25.477 4.494 4.970 1.00 94.81 841 ASP A C 1
ATOM 6767 O O . ASP A 1 841 ? -26.079 4.725 6.021 1.00 94.81 841 ASP A O 1
ATOM 6771 N N . ARG A 1 842 ? -25.461 3.269 4.423 1.00 95.50 842 ARG A N 1
ATOM 6772 C CA . ARG A 1 842 ? -26.227 2.125 4.952 1.00 95.50 842 ARG A CA 1
ATOM 6773 C C . ARG A 1 842 ? -25.691 1.586 6.282 1.00 95.50 842 ARG A C 1
ATOM 6775 O O . ARG A 1 842 ? -26.494 1.190 7.125 1.00 95.50 842 ARG A O 1
ATOM 6782 N N . ILE A 1 843 ? -24.375 1.610 6.508 1.00 96.62 843 ILE A N 1
ATOM 6783 C CA . ILE A 1 843 ? -23.760 1.252 7.802 1.00 96.62 843 ILE A CA 1
ATOM 6784 C C . ILE A 1 843 ? -24.262 2.193 8.908 1.00 96.62 843 ILE A C 1
ATOM 6786 O O . ILE A 1 843 ? -24.726 1.733 9.954 1.00 96.62 843 ILE A O 1
ATOM 6790 N N . LEU A 1 844 ? -24.228 3.505 8.657 1.00 94.88 844 LEU A N 1
ATOM 6791 C CA . LEU A 1 844 ? -24.638 4.523 9.627 1.00 94.88 844 LEU A CA 1
ATOM 6792 C C . LEU A 1 844 ? -26.152 4.479 9.899 1.00 94.88 844 LEU A C 1
ATOM 6794 O O . LEU A 1 844 ? -26.555 4.472 11.063 1.00 94.88 844 LEU A O 1
ATOM 6798 N N . GLN A 1 845 ? -26.979 4.349 8.851 1.00 94.00 845 GLN A N 1
ATOM 6799 C CA . GLN A 1 845 ? -28.438 4.166 8.966 1.00 94.00 845 GLN A CA 1
ATOM 6800 C C . GLN A 1 845 ? -28.828 2.962 9.840 1.00 94.00 845 GLN A C 1
ATOM 6802 O O . GLN A 1 845 ? -29.852 2.986 10.525 1.00 94.00 845 GLN A O 1
ATOM 6807 N N . ALA A 1 846 ? -28.011 1.903 9.835 1.00 94.62 846 ALA A N 1
ATOM 6808 C CA . ALA A 1 846 ? -28.235 0.685 10.610 1.00 94.62 846 ALA A CA 1
ATOM 6809 C C . ALA A 1 846 ? -27.819 0.782 12.092 1.00 94.62 846 ALA A C 1
ATOM 6811 O O . ALA A 1 846 ? -27.878 -0.232 12.803 1.00 94.62 846 ALA A O 1
ATOM 6812 N N . GLY A 1 847 ? -27.405 1.973 12.547 1.00 94.06 847 GLY A N 1
ATOM 6813 C CA . GLY A 1 847 ? -27.038 2.271 13.933 1.00 94.06 847 GLY A CA 1
ATOM 6814 C C . GLY A 1 847 ? -25.614 1.863 14.322 1.00 94.06 847 GLY A C 1
ATOM 6815 O O . GLY A 1 847 ? -25.341 1.732 15.516 1.00 94.06 847 GLY A O 1
ATOM 6816 N N . LEU A 1 848 ? -24.726 1.636 13.348 1.00 95.50 848 LEU A N 1
ATOM 6817 C CA . LEU A 1 848 ? -23.331 1.246 13.576 1.00 95.50 848 LEU A CA 1
ATOM 6818 C C . LEU A 1 848 ? -22.406 2.472 13.618 1.00 95.50 848 LEU A C 1
ATOM 6820 O O . LEU A 1 848 ? -22.553 3.414 12.840 1.00 95.50 848 LEU A O 1
ATOM 6824 N N . GLU A 1 849 ? -21.413 2.440 14.502 1.00 95.25 849 GLU A N 1
ATOM 6825 C CA . GLU A 1 849 ? -20.281 3.366 14.481 1.00 95.25 849 GLU A CA 1
ATOM 6826 C C . GLU A 1 849 ? -19.326 3.025 13.328 1.00 95.25 849 GLU A C 1
ATOM 6828 O O . GLU A 1 849 ? -19.121 1.854 13.005 1.00 95.25 849 GLU A O 1
ATOM 6833 N N . VAL A 1 850 ? -18.684 4.042 12.748 1.00 95.88 850 VAL A N 1
ATOM 6834 C CA . VAL A 1 850 ? -17.551 3.861 11.828 1.00 95.88 850 VAL A CA 1
ATOM 6835 C C . VAL A 1 850 ? -16.320 4.518 12.433 1.00 95.88 850 VAL A C 1
ATOM 6837 O O . VAL A 1 850 ? -16.277 5.738 12.619 1.00 95.88 850 VAL A O 1
ATOM 6840 N N . GLU A 1 851 ? -15.330 3.692 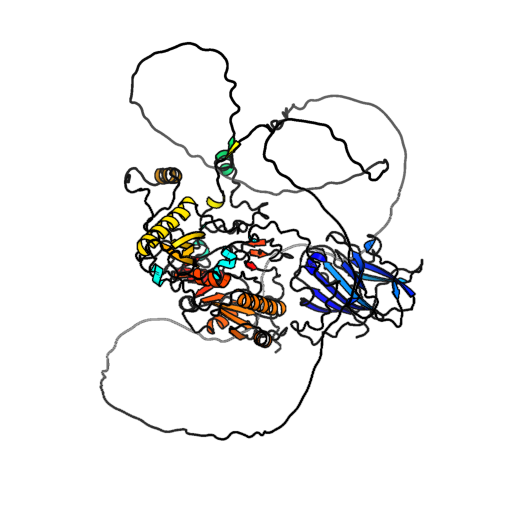12.756 1.00 95.88 851 GLU A N 1
ATOM 6841 C CA . GLU A 1 851 ? -14.045 4.115 13.304 1.00 95.88 851 GLU A CA 1
ATOM 6842 C C . GLU A 1 851 ? -13.048 4.350 12.158 1.00 95.88 851 GLU A C 1
ATOM 6844 O O . GLU A 1 851 ? -12.902 3.507 11.269 1.00 95.88 851 GLU A O 1
ATOM 6849 N N . ARG A 1 852 ? -12.364 5.502 12.165 1.00 93.62 852 ARG A N 1
ATOM 6850 C CA . ARG A 1 852 ? -11.329 5.866 11.182 1.00 93.62 852 ARG A CA 1
ATOM 6851 C C . ARG A 1 852 ? -10.054 6.270 11.904 1.00 93.62 852 ARG A C 1
ATOM 6853 O O . ARG A 1 852 ? -10.062 7.223 12.680 1.00 93.62 852 ARG A O 1
ATOM 6860 N N . LEU A 1 853 ? -8.968 5.571 11.590 1.00 94.88 853 LEU A N 1
ATOM 6861 C CA . LEU A 1 853 ? -7.617 5.846 12.073 1.00 94.88 853 LEU A CA 1
ATOM 6862 C C . LEU A 1 853 ? -6.635 5.731 10.904 1.00 94.88 853 LEU A C 1
ATOM 6864 O O . LEU A 1 853 ? -6.731 4.798 10.105 1.00 94.88 853 LEU A O 1
ATOM 6868 N N . ALA A 1 854 ? -5.695 6.667 10.809 1.00 95.25 854 ALA A N 1
ATOM 6869 C CA . ALA A 1 854 ? -4.511 6.566 9.967 1.00 95.25 854 ALA A CA 1
ATOM 6870 C C . ALA A 1 854 ? -3.616 5.451 10.513 1.00 95.25 854 ALA A C 1
ATOM 6872 O O . ALA A 1 854 ? -3.143 5.537 11.646 1.00 95.25 854 ALA A O 1
ATOM 6873 N N . LEU A 1 855 ? -3.413 4.384 9.739 1.00 95.06 855 LEU A N 1
ATOM 6874 C CA . LEU A 1 855 ? -2.548 3.283 10.156 1.00 95.06 855 LEU A CA 1
ATOM 6875 C C . LEU A 1 855 ? -1.133 3.496 9.624 1.00 95.06 855 LEU A C 1
ATOM 6877 O O . LEU A 1 855 ? -0.904 3.609 8.422 1.00 95.06 855 LEU A O 1
ATOM 6881 N N . ARG A 1 856 ? -0.159 3.514 10.533 1.00 93.19 856 ARG A N 1
ATOM 6882 C CA . ARG A 1 856 ? 1.264 3.522 10.176 1.00 93.19 856 ARG A CA 1
ATOM 6883 C C . ARG A 1 856 ? 1.620 2.291 9.361 1.00 93.19 856 ARG A C 1
ATOM 6885 O O . ARG A 1 856 ? 1.047 1.223 9.568 1.00 93.19 856 ARG A O 1
ATOM 6892 N N . ASN A 1 857 ? 2.619 2.431 8.493 1.00 93.75 857 ASN A N 1
ATOM 6893 C CA . ASN A 1 857 ? 3.140 1.334 7.678 1.00 93.75 857 ASN A CA 1
ATOM 6894 C C . ASN A 1 857 ? 2.065 0.656 6.784 1.00 93.75 857 ASN A C 1
ATOM 6896 O O . ASN A 1 857 ? 2.307 -0.408 6.220 1.00 93.75 857 ASN A O 1
ATOM 6900 N N . PHE A 1 858 ? 0.889 1.285 6.634 1.00 96.38 858 PHE A N 1
ATOM 6901 C CA . PHE A 1 858 ? -0.226 0.856 5.796 1.00 96.38 858 PHE A CA 1
ATOM 6902 C C . PHE A 1 858 ? -0.255 1.732 4.546 1.00 96.38 858 PHE A C 1
ATOM 6904 O O . PHE A 1 858 ? -0.709 2.881 4.572 1.00 96.38 858 PHE A O 1
ATOM 6911 N N . PHE A 1 859 ? 0.276 1.192 3.453 1.00 96.44 859 PHE A N 1
ATOM 6912 C CA . PHE A 1 859 ? 0.502 1.946 2.225 1.00 96.44 859 PHE A CA 1
ATOM 6913 C C . PHE A 1 859 ? -0.336 1.401 1.079 1.00 96.44 859 PHE A C 1
ATOM 6915 O O . PHE A 1 859 ? -0.375 0.199 0.835 1.00 96.44 859 PHE A O 1
ATOM 6922 N N . HIS A 1 860 ? -0.941 2.301 0.317 1.00 95.88 860 HIS A N 1
ATOM 6923 C CA . HIS A 1 860 ? -1.512 2.000 -0.982 1.00 95.88 860 HIS A CA 1
ATOM 6924 C C . HIS A 1 860 ? -0.471 2.398 -2.026 1.00 95.88 860 HIS A C 1
ATOM 6926 O O . HIS A 1 860 ? -0.154 3.579 -2.182 1.00 95.88 860 HIS A O 1
ATOM 6932 N N . TRP A 1 861 ? 0.070 1.414 -2.741 1.00 92.38 861 TRP A N 1
ATOM 6933 C CA . TRP A 1 861 ? 1.050 1.630 -3.801 1.00 92.38 861 TRP A CA 1
ATOM 6934 C C . TRP A 1 861 ? 0.477 2.486 -4.930 1.00 92.38 861 TRP A C 1
ATOM 6936 O O . TRP A 1 861 ? -0.718 2.422 -5.229 1.00 92.38 861 TRP A O 1
ATOM 6946 N N . PHE A 1 862 ? 1.335 3.253 -5.600 1.00 89.94 862 PHE A N 1
ATOM 6947 C CA . PHE A 1 862 ? 0.936 3.924 -6.829 1.00 89.94 862 PHE A CA 1
ATOM 6948 C C . PHE A 1 862 ? 0.707 2.914 -7.966 1.00 89.94 862 PHE A C 1
ATOM 6950 O O . PHE A 1 862 ? 1.512 2.011 -8.194 1.00 89.94 862 PHE A O 1
ATOM 6957 N N . HIS A 1 863 ? -0.373 3.121 -8.714 1.00 85.88 863 HIS A N 1
ATOM 6958 C CA . HIS A 1 863 ? -0.638 2.532 -10.024 1.00 85.88 863 HIS A CA 1
ATOM 6959 C C . HIS A 1 863 ? -1.528 3.510 -10.811 1.00 85.88 863 HIS A C 1
ATOM 6961 O O . HIS A 1 863 ? -2.263 4.299 -10.206 1.00 85.88 863 HIS A O 1
ATOM 6967 N N . SER A 1 864 ? -1.519 3.473 -12.146 1.00 75.62 864 SER A N 1
ATOM 6968 C CA . SER A 1 864 ? -2.465 4.287 -12.919 1.00 75.62 864 SER A CA 1
ATOM 6969 C C . SER A 1 864 ? -3.865 3.659 -12.950 1.00 75.62 864 SER A C 1
ATOM 6971 O O . SER A 1 864 ? -4.094 2.534 -12.503 1.00 75.62 864 SER A O 1
ATOM 6973 N N . LYS A 1 865 ? -4.831 4.372 -13.544 1.00 68.88 865 LYS A N 1
ATOM 6974 C CA . LYS A 1 865 ? -6.156 3.820 -13.881 1.00 68.88 865 LYS A CA 1
ATOM 6975 C C . LYS A 1 865 ? -6.202 3.151 -15.274 1.00 68.88 865 LYS A C 1
ATOM 6977 O O . LYS A 1 865 ? -7.290 2.815 -15.747 1.00 68.88 865 LYS A O 1
ATOM 6982 N N . ARG A 1 866 ? -5.054 2.952 -15.947 1.00 64.88 866 ARG A N 1
ATOM 6983 C CA . ARG A 1 866 ? -4.950 2.309 -17.274 1.00 64.88 866 ARG A CA 1
ATOM 6984 C C . ARG A 1 866 ? -5.430 0.851 -17.190 1.00 64.88 866 ARG A C 1
ATOM 6986 O O . ARG A 1 866 ? -5.251 0.170 -16.187 1.00 64.88 866 ARG A O 1
ATOM 6993 N N . GLY A 1 867 ? -6.090 0.369 -18.243 1.00 59.00 867 GLY A N 1
ATOM 6994 C CA . GLY A 1 867 ? -6.517 -1.033 -18.377 1.00 59.00 867 GLY A CA 1
ATOM 6995 C C . GLY A 1 867 ? -7.745 -1.473 -17.561 1.00 59.00 867 GLY A C 1
ATOM 6996 O O . GLY A 1 867 ? -8.616 -2.118 -18.138 1.00 59.00 867 GLY A O 1
ATOM 6997 N N . MET A 1 868 ? -7.853 -1.112 -16.275 1.00 60.00 868 MET A N 1
ATOM 6998 C CA . MET A 1 868 ? -8.800 -1.741 -15.327 1.00 60.00 868 MET A CA 1
ATOM 6999 C C . MET A 1 868 ? -10.293 -1.598 -15.671 1.00 60.00 868 MET A C 1
ATOM 7001 O O . MET A 1 868 ? -11.045 -2.545 -15.466 1.00 60.00 868 MET A O 1
ATOM 7005 N N . TRP A 1 869 ? -10.724 -0.439 -16.184 1.00 56.84 869 TRP A N 1
ATOM 7006 C CA . TRP A 1 869 ? -12.157 -0.120 -16.349 1.00 56.84 869 TRP A CA 1
ATOM 7007 C C . TRP A 1 869 ? -12.583 0.103 -17.809 1.00 56.84 869 TRP A C 1
ATOM 7009 O O . TRP A 1 869 ? -13.704 -0.212 -18.196 1.00 56.84 869 TRP A O 1
ATOM 7019 N N . ASN A 1 870 ? -11.681 0.604 -18.658 1.00 43.41 870 ASN A N 1
ATOM 7020 C CA . ASN A 1 870 ? -12.045 1.084 -19.999 1.00 43.41 870 ASN A CA 1
ATOM 7021 C C . ASN A 1 870 ? -11.959 0.017 -21.111 1.00 43.41 870 ASN A C 1
ATOM 7023 O O . ASN A 1 870 ? -12.374 0.277 -22.241 1.00 43.41 870 ASN A O 1
ATOM 7027 N N . ARG A 1 871 ? -11.450 -1.193 -20.828 1.00 50.53 871 ARG A N 1
ATOM 7028 C CA . ARG A 1 871 ? -11.472 -2.318 -21.781 1.00 50.53 871 ARG A CA 1
ATOM 7029 C C . ARG A 1 871 ? -12.781 -3.102 -21.673 1.00 50.53 871 ARG A C 1
ATOM 7031 O O . ARG A 1 871 ? -12.834 -4.168 -21.062 1.00 50.53 871 ARG A O 1
ATOM 7038 N N . ARG A 1 872 ? -13.822 -2.622 -22.359 1.00 43.34 872 ARG A N 1
ATOM 7039 C CA . ARG A 1 872 ? -14.951 -3.488 -22.735 1.00 43.34 872 ARG A CA 1
ATOM 7040 C C . ARG A 1 872 ? -14.418 -4.650 -23.571 1.00 43.34 872 ARG A C 1
ATOM 7042 O O . ARG A 1 872 ? -13.786 -4.414 -24.600 1.00 43.34 872 ARG A O 1
ATOM 7049 N N . GLN A 1 873 ? -14.702 -5.887 -23.170 1.00 43.69 873 GLN A N 1
ATOM 7050 C CA . GLN A 1 873 ? -14.510 -7.023 -24.068 1.00 43.69 873 GLN A CA 1
ATOM 7051 C C . GLN A 1 873 ? -15.449 -6.847 -25.270 1.00 43.69 873 GLN A C 1
ATOM 7053 O O . GLN A 1 873 ? -16.672 -6.792 -25.111 1.00 43.69 873 GLN A O 1
ATOM 7058 N N . LEU A 1 874 ? -14.880 -6.737 -26.474 1.00 31.89 874 LEU A N 1
ATOM 7059 C CA . LEU A 1 874 ? -15.648 -6.889 -27.705 1.00 31.89 874 LEU A CA 1
ATOM 7060 C C . LEU A 1 874 ? -16.253 -8.293 -27.685 1.00 31.89 874 LEU A C 1
ATOM 7062 O O . LEU A 1 874 ? -15.521 -9.279 -27.615 1.00 31.89 874 LEU A O 1
ATOM 7066 N N . ARG A 1 875 ? -17.586 -8.385 -27.721 1.00 29.48 875 ARG A N 1
ATOM 7067 C CA . ARG A 1 875 ? -18.266 -9.672 -27.870 1.00 29.48 875 ARG A CA 1
ATOM 7068 C C . ARG A 1 875 ? -17.935 -10.226 -29.252 1.00 29.48 875 ARG A C 1
ATOM 7070 O O . ARG A 1 875 ? -18.478 -9.748 -30.244 1.00 29.48 875 ARG A O 1
ATOM 7077 N N . THR A 1 876 ? -17.065 -11.227 -29.301 1.00 32.09 876 THR A N 1
ATOM 7078 C CA . THR A 1 876 ? -16.970 -12.147 -30.435 1.00 32.09 876 THR A CA 1
ATOM 7079 C C . THR A 1 876 ? -18.280 -12.931 -30.493 1.00 32.09 876 THR A C 1
ATOM 7081 O O . THR A 1 876 ? -18.518 -13.782 -29.633 1.00 32.09 876 THR A O 1
ATOM 7084 N N . GLY A 1 877 ? -19.152 -12.546 -31.425 1.00 31.38 877 GLY A N 1
ATOM 7085 C CA . GLY A 1 877 ? -20.370 -13.282 -31.779 1.00 31.38 877 GLY A CA 1
ATOM 7086 C C . GLY A 1 877 ? -20.109 -14.324 -32.855 1.00 31.38 877 GLY A C 1
ATOM 7087 O O . GLY A 1 877 ? -19.061 -14.205 -33.527 1.00 31.38 877 GLY A O 1
#

pLDDT: mean 72.39, std 28.35, range [22.08, 98.81]

Radius of gyration: 41.29 Å; Cα contacts (8 Å, |Δi|>4): 1402; chains: 1; bounding box: 138×131×112 Å

Mean predicted aligned error: 17.53 Å

Foldseek 3Di:
DFQKWKKFKAALFAFQAVLLVLLDPPFPQFGPDIDIDQFQKDFPQDARMKMKTKFKFADPAFAKKKKFKAWAGKKWKWKAPAADQARIDTFAMQDHRRPGHGDVLRRDPDPRRMGDIDGDHNVTIMIIIMMGGGHRDDGGMMFMWMWGPDPPTRTDTGGRNGGDYQDDCPPPFSVPRPSPDDYPSRHNDDDDPDFFPQQLPPDAPLLCLLVFAADDCVLVVQLAAEDADAFPLFLAQPFDDALNLLQSFFAWAKPPDNSLFRVVPPDPLCQLDPPDVVCCVVPNCCVFWAFDDPDDDDDDDDDDDDDDDDDDDDDDDDDDDDDDDDDDDDDDDDDDDDDDDDDDDDDDDDDDDDDDDDDDDDDDDDDDDDDDDDDDDDDDDDDDDDDDDDDDDDDDDDDDDDDDDDDDDDDDDDYDDDDDDDDDDDDDDDDDDDDDDDDDDDDDDDDDDDDDDDDDDDDDDDDDDDDDDDDDDDDDDDDDDDDDDDDDDDDDDDDDDDDDDDDDDPPPPDPDDPDDDPVTHIDGDDDDSLQVDGRRFDQSPFRNFHRHDDPVQQVLVVVSSVVSSCVSVVNQKDFPDFRMWIWDDRQPFFIKIWGWTWIWGPPDPDRGTHIYTWMKTQTPDNTDDDPPPCVVVVVPPDDPDDPDPDDPDRTSIHHHPLFTFDPQAAEEEAEEDEQPVSLLLVLLVLVLVLCVSSVRPRYEYEYEYQPHPSDDSVVSVVPGPDPHYYYHYHHFADFLQVSRVVRLVPDPDQRHKYWQDYSQKRDRSCVVVVLRSQERALAGKEQEWAFEADRSADLSNGDGTTPSPDRSGIIYGSNLCVVLPGFPPVPRTLDDDSSRSSSSSSSSNNRYHYHYRHDRSMYRYRDDPPPRRPDHPDDPD

Solvent-accessible surface area (backbone atoms only — not comparable to full-atom values): 55532 Å² total; per-residue (Å²): 94,70,43,22,28,33,31,36,33,33,62,66,31,35,61,21,20,59,67,52,51,39,66,39,89,45,50,79,65,42,53,77,44,82,51,71,37,52,39,45,59,52,60,90,79,65,55,14,25,33,42,41,37,35,23,32,42,40,45,95,49,66,48,45,31,32,41,31,32,26,18,29,32,10,28,39,38,29,42,18,91,36,67,46,61,83,50,46,41,84,48,25,26,30,56,78,82,37,81,34,59,39,52,90,86,42,52,72,85,48,78,51,8,40,30,70,81,43,79,48,40,43,92,42,52,26,19,37,40,36,42,37,15,33,24,88,64,90,73,51,35,43,35,37,26,34,27,56,82,46,95,85,52,64,75,41,67,44,40,22,96,33,25,20,38,72,69,89,59,94,85,59,43,60,68,65,41,92,84,62,86,80,28,74,82,62,41,69,73,82,76,69,94,75,76,62,82,48,52,50,75,54,92,52,77,68,64,56,47,78,77,44,52,71,62,59,61,86,83,48,76,73,40,46,54,78,37,93,62,78,75,84,79,58,41,59,76,50,90,70,58,92,52,47,37,69,82,66,45,50,45,42,24,32,26,60,84,79,42,49,37,41,72,82,66,65,80,80,74,51,80,84,54,74,89,43,70,75,44,42,81,74,66,29,68,72,80,51,37,43,68,58,74,79,82,77,84,88,81,85,81,86,86,85,82,86,88,84,81,8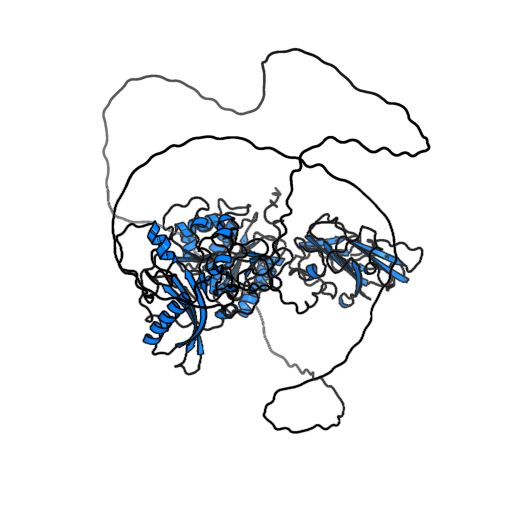6,89,92,86,83,88,86,89,88,82,84,90,80,91,85,90,82,88,87,86,88,83,87,92,79,87,89,89,86,84,81,84,83,89,77,91,86,88,81,91,84,84,89,88,84,86,89,84,91,85,87,92,82,93,81,90,81,92,89,87,89,87,88,87,85,86,88,85,86,84,90,87,87,86,90,89,87,88,85,84,86,85,88,91,84,89,87,88,81,90,86,86,89,81,88,90,85,83,91,88,85,92,86,83,86,89,87,90,86,84,89,78,85,88,88,89,89,88,87,81,90,89,90,90,88,82,91,92,90,91,85,88,86,88,93,90,92,85,86,89,89,90,88,88,88,84,84,84,88,83,87,80,91,88,91,89,87,81,89,90,87,83,89,82,83,86,86,85,87,86,88,86,89,84,91,83,90,88,79,91,79,91,83,92,84,88,83,85,87,86,88,83,89,80,84,86,79,80,76,75,80,81,71,77,77,81,80,66,88,82,71,52,61,53,66,68,97,74,66,63,63,58,71,63,70,52,64,78,60,80,84,48,31,47,61,47,60,40,43,43,58,62,73,38,52,50,47,55,49,51,49,52,53,50,40,37,24,73,67,58,72,59,31,60,44,84,74,41,82,65,38,34,38,35,46,80,33,97,84,52,22,30,40,33,39,45,28,32,36,31,35,36,72,83,52,102,54,86,40,72,27,22,46,77,51,56,38,27,24,64,69,40,90,67,78,71,64,89,57,65,58,54,60,54,50,71,75,75,56,77,101,79,76,95,71,91,84,71,99,67,82,69,68,58,23,34,36,51,85,56,65,55,48,96,72,40,35,39,34,43,28,31,51,46,62,70,50,39,61,46,54,52,48,43,49,53,54,51,37,48,43,39,71,72,64,66,62,85,48,47,33,40,28,43,21,30,33,62,46,82,35,42,62,67,68,63,50,59,76,68,50,86,61,93,43,72,49,77,45,84,42,84,66,77,64,27,63,38,46,27,38,39,65,38,54,71,71,60,83,54,49,76,23,29,40,29,40,40,71,66,54,56,48,78,35,75,39,48,67,59,52,48,32,63,43,24,24,74,90,45,27,25,24,35,58,26,36,31,38,33,38,67,63,46,43,97,80,47,72,49,62,36,42,38,72,82,62,46,62,38,34,30,35,31,38,48,52,40,56,74,61,64,58,55,66,45,87,79,36,36,67,61,88,80,61,63,34,42,51,44,44,30,43,46,28,30,71,40,32,45,60,46,44,48,58,45,62,69,25,34,30,59,55,68,69,81,71,74,73,58,82,67,74,79,78,79,86,125

Organism: NCBI:txid2585820

Secondary structure (DSSP, 8-state):
-BT-EEEEEE-S--SS-HHHHHHSSSTTT--SEEEEESBSEE----SSEEEEEEEEE--SSSEEEEEEEEESSEEEEEEESSS-GGGEEEEEEE-SSS-----TT-TTSSGGGBPPPEEE-TT--EEEEEEEEE-SSS---EEEEEEES-TT---EE-BGGGEE-S---TT--TT--TTS---TTTSPP---S-----GGGS--TTTTGGGSPBPPGGGTTTTS-EE----TT--TT--PPTTGGGGG-PPPEEES--S-S-GGG-SS--TT----HHHHHHHSGGGTEEEPPPP------------------------------------------------------------------------------------------------------------------------------------------------------------------------------------------------------------------------PPPP--TT--EEE----GGGGS-SS--TT-TT--SEEPPHHHHHHHHHHHHHHHHHHHTS-EEEEEEEEEEEE--TTT--EEEEEEEEEESSSSS-EEEEEEEEEE-TT---S--TTHHHHHHHHH--S---S----PPP--BEETT----TT--EEEEEEESS-HHHHHHHHHHHHHHHHHH--SSEEEEEEES--SSS-HHHHHTTS--S-EEEEE--SS--HHHHHHHHHTT---TTSEEEE--SSEEPPTTHHHHHHHH-BTTTEEE-PEEEEEPTT-BTTB--EEE-SS---SEEEEHHHHHHTTS--TTT-SSS-SSHHHHHHHHHHHTT-EEE--EEEEEEE----STTTTT-PPP---

Nearest PDB structures (foldseek):
  4gq7-assembly1_A  TM=6.307E-01  e=1.468E-06  Saccharomyces pastorianus
  5enz-assembly1_B  TM=5.979E-01  e=1.733E-01  Staphylococcus aureus
  5enz-assembly1_A  TM=6.065E-01  e=6.305E-01  Staphylococcus aureus

Sequence (877 aa):
FQGQANLHVFEDWCGSSIEQLRRNLHFPLFPHTRTTLKKLAVSPKWTNYGLRIFGYLHPFTDGEFQFAIAADDNAEFWLSTDEKPSGVQLLASVGKTGKEWTAPGEFGKFHSQKSNIVRLSAAGRYYFEVLHKQDDTGTDHVEVAWRLNDPEAKFRVIDSQYLSLFANETLLRMDEVGHIPQTLASGRARAGGRTHPADMLKPDPRDTLYEVPLLSRSRLRRALPECPYRPSYLVDGFPLQRYQGLQFVHLSFVYPNDYSRLSHMEKDNKCFYQENPYYLERFGFYKYMKMDRPEKSLDSGENTEQPGSQEGNPEELQYEEQDVESTSVPGQAGTGRAGQAPSSVWGSDNVHLEDYSLRERRRLLSVLGDGAGEETWSRRTKRAGVKSALLAYSNQSLSLTGLEGHPVTTRARLKAGVKDNSRSPPQHARASQGRVPVRGAHPPPRAPRGLGQGQPRSAEQQDTKNGHQVGRGEAQGTSPVKGKSAGTAEEEEVDGEPEEEDEEDFDYVPVFDQAVNWEQTFSMSNLDFHMLRTDWIDLKCNTSGNLLLRESEALEVTRVFLRKLNQRTKGRFQLQRILNVEKRQDRVRGSRYLLELELLELLGPAQRRLRLSEFVFAPGWPGSARHDDERRMRSLAWGQRRHLMAVDGEPELCWPQGFSWNHRAVVHFVVPVKNQARWVLQFISDMEELFRVTKDPYFSIIITDYSSDDMDVEKALKRSALHSYQYLKLTGNFERSAGLQAGIDLVTDPHSIVFLCDLHIHFPAGVIDSIRKHCVEGKMAFAPMVMRLHCGMSPQWPDGYWEVNGFGLLGIYKSDLDKIGGMNTKEFRDRWGGEDWELLDRILQAGLEVERLALRNFFHWFHSKRGMWNRRQLRTG

InterPro domains:
  IPR008428 Chondroitin N-acetylgalactosaminyltransferase [PF05679] (556-865)
  IPR011658 PA14 domain [PF07691] (43-152)
  IPR011658 PA14 domain [SM00758] (12-159)
  IPR029044 Nucleotide-diphospho-sugar transferases [G3DSA:3.90.550.10] (659-876)
  IPR029044 Nucleotide-diphospho-sugar transferases [SSF53448] (652-870)
  IPR037524 PA14/GLEYA domain [PS51820] (1-162)
  IPR051227 Chondroitin sulfate glycosyltransferase [PTHR12369] (6-873)